Protein 4CFS (pdb70)

CATH classification: 3.40.50.1820 (+1 more: 1.10.210.20)

Structure (mmCIF, N/CA/C/O backbone):
data_4CFS
#
_entry.id   4CFS
#
_cell.length_a   44.730
_cell.length_b   166.850
_cell.length_c   167.740
_cell.angle_alpha   90.00
_cell.angle_beta   90.00
_cell.angle_gamma   90.00
#
_symmetry.space_group_name_H-M   'P 21 21 21'
#
loop_
_entity.id
_entity.type
_entity.pdbx_description
1 polymer '1-H-3-HYDROXY-4-OXOQUINALDINE 2,4-DIOXYGENASE'
2 non-polymer 'POTASSIUM ION'
3 non-polymer 3-HYDROXY-2-METHYLQUINOLIN-4(1H)-ONE
4 non-polymer 'D(-)-TARTARIC ACID'
5 water water
#
loop_
_atom_site.group_PDB
_atom_site.id
_atom_site.type_symbol
_atom_site.label_atom_id
_atom_site.label_alt_id
_atom_site.label_comp_id
_atom_site.label_asym_id
_atom_site.label_entity_id
_atom_site.label_seq_id
_atom_site.pdbx_PDB_ins_code
_atom_site.Cartn_x
_atom_site.Cartn_y
_atom_site.Cartn_z
_atom_site.occupancy
_atom_site.B_iso_or_equiv
_atom_site.auth_seq_id
_atom_site.auth_comp_id
_atom_site.auth_asym_id
_atom_site.auth_atom_id
_atom_site.pdbx_PDB_model_num
ATOM 1 N N . ASP A 1 14 ? 37.193 -36.396 -23.572 1.00 50.95 3 ASP A N 1
ATOM 2 C CA . ASP A 1 14 ? 37.556 -35.528 -22.407 1.00 49.67 3 ASP A CA 1
ATOM 3 C C . ASP A 1 14 ? 38.293 -36.358 -21.343 1.00 46.46 3 ASP A C 1
ATOM 4 O O . ASP A 1 14 ? 38.273 -37.593 -21.362 1.00 44.98 3 ASP A O 1
ATOM 9 N N . THR A 1 15 ? 38.950 -35.665 -20.421 1.00 41.33 4 THR A N 1
ATOM 10 C CA . THR A 1 15 ? 39.490 -36.281 -19.217 1.00 40.65 4 THR A CA 1
ATOM 11 C C . THR A 1 15 ? 38.422 -37.013 -18.374 1.00 41.75 4 THR A C 1
ATOM 12 O O . THR A 1 15 ? 38.742 -37.978 -17.678 1.00 43.31 4 THR A O 1
ATOM 16 N N . TYR A 1 16 ? 37.168 -36.556 -18.441 1.00 38.14 5 TYR A N 1
ATOM 17 C CA . TYR A 1 16 ? 36.088 -37.016 -17.555 1.00 38.24 5 TYR A CA 1
ATOM 18 C C . TYR A 1 16 ? 35.308 -38.230 -18.054 1.00 37.91 5 TYR A C 1
ATOM 19 O O . TYR A 1 16 ? 34.297 -38.599 -17.451 1.00 37.39 5 TYR A O 1
ATOM 28 N N . LEU A 1 17 ? 35.723 -38.816 -19.172 1.00 36.40 6 LEU A N 1
ATOM 29 C CA . LEU A 1 17 ? 34.952 -39.883 -19.794 1.00 38.28 6 LEU A CA 1
ATOM 30 C C . LEU A 1 17 ? 35.233 -41.251 -19.174 1.00 39.34 6 LEU A C 1
ATOM 31 O O . LEU A 1 17 ? 36.392 -41.637 -19.010 1.00 38.69 6 LEU A O 1
ATOM 36 N N . HIS A 1 18 ? 34.166 -41.972 -18.838 1.00 38.25 7 HIS A N 1
ATOM 37 C CA . HIS A 1 18 ? 34.254 -43.324 -18.279 1.00 40.31 7 HIS A CA 1
ATOM 38 C C . HIS A 1 18 ? 33.397 -44.313 -19.059 1.00 40.29 7 HIS A C 1
ATOM 39 O O . HIS A 1 18 ? 32.655 -43.932 -19.958 1.00 38.19 7 HIS A O 1
ATOM 46 N N . GLU A 1 19 ? 33.540 -45.591 -18.712 1.00 39.10 8 GLU A N 1
ATOM 47 C CA . GLU A 1 19 ? 32.711 -46.656 -19.254 1.00 40.95 8 GLU A CA 1
ATOM 48 C C . GLU A 1 19 ? 32.375 -47.629 -18.132 1.00 41.50 8 GLU A C 1
ATOM 49 O O . GLU A 1 19 ? 33.213 -47.909 -17.274 1.00 42.32 8 GLU A O 1
ATOM 55 N N . THR A 1 20 ? 31.142 -48.124 -18.123 1.00 41.24 9 THR A N 1
ATOM 56 C CA . THR A 1 20 ? 30.735 -49.141 -17.158 1.00 41.16 9 THR A CA 1
ATOM 57 C C . THR A 1 20 ? 29.672 -50.049 -17.738 1.00 41.54 9 THR A C 1
ATOM 58 O O . THR A 1 20 ? 28.952 -49.671 -18.670 1.00 38.54 9 THR A O 1
ATOM 62 N N . LEU A 1 21 ? 29.576 -51.248 -17.172 1.00 38.63 10 LEU A N 1
ATOM 63 C CA . LEU A 1 21 ? 28.571 -52.212 -17.597 1.00 40.47 10 LEU A CA 1
ATOM 64 C C . LEU A 1 21 ? 27.242 -51.848 -16.934 1.00 38.91 10 LEU A C 1
ATOM 65 O O . LEU A 1 21 ? 27.170 -51.694 -15.717 1.00 36.43 10 LEU A O 1
ATOM 70 N N . VAL A 1 22 ? 26.218 -51.671 -17.759 1.00 40.15 11 VAL A N 1
ATOM 71 C CA . VAL A 1 22 ? 24.889 -51.290 -17.308 1.00 40.23 11 VAL A CA 1
ATOM 72 C C . VAL A 1 22 ? 23.964 -52.388 -17.810 1.00 41.30 11 VAL A C 1
ATOM 73 O O . VAL A 1 22 ? 23.590 -52.411 -18.990 1.00 39.30 11 VAL A O 1
ATOM 77 N N . PHE A 1 23 ? 23.595 -53.288 -16.902 1.00 42.27 12 PHE A N 1
ATOM 78 C CA . PHE A 1 23 ? 22.851 -54.503 -17.245 1.00 42.58 12 PHE A CA 1
ATOM 79 C C . PHE A 1 23 ? 23.638 -55.286 -18.309 1.00 42.48 12 PHE A C 1
ATOM 80 O O . PHE A 1 23 ? 24.688 -55.836 -17.986 1.00 45.32 12 PHE A O 1
ATOM 88 N N . ASP A 1 24 ? 23.176 -55.317 -19.560 1.00 45.64 13 ASP A N 1
ATOM 89 C CA . ASP A 1 24 ? 23.868 -56.072 -20.624 1.00 47.86 13 ASP A CA 1
ATOM 90 C C . ASP A 1 24 ? 24.878 -55.255 -21.441 1.00 45.80 13 ASP A C 1
ATOM 91 O O . ASP A 1 24 ? 25.633 -55.822 -22.226 1.00 39.35 13 ASP A O 1
ATOM 96 N N . ASN A 1 25 ? 24.900 -53.936 -21.255 1.00 41.55 14 ASN A N 1
ATOM 97 C CA . ASN A 1 25 ? 25.583 -53.055 -22.190 1.00 41.24 14 ASN A CA 1
ATOM 98 C C . ASN A 1 25 ? 26.687 -52.257 -21.550 1.00 39.25 14 ASN A C 1
ATOM 99 O O . ASN A 1 25 ? 26.541 -51.734 -20.449 1.00 38.04 14 ASN A O 1
ATOM 104 N N . LYS A 1 26 ? 27.790 -52.136 -22.270 1.00 38.36 15 LYS A N 1
ATOM 105 C CA . LYS A 1 26 ? 28.864 -51.250 -21.871 1.00 39.13 15 LYS A CA 1
ATOM 106 C C . LYS A 1 26 ? 28.498 -49.840 -22.328 1.00 36.45 15 LYS A C 1
ATOM 107 O O . LYS A 1 26 ? 28.401 -49.581 -23.523 1.00 36.40 15 LYS A O 1
ATOM 113 N N . LEU A 1 27 ? 28.284 -48.935 -21.380 1.00 32.70 16 LEU A N 1
ATOM 114 C CA . LEU A 1 27 ? 27.931 -47.560 -21.729 1.00 32.50 16 LEU A CA 1
ATOM 115 C C . LEU A 1 27 ? 29.020 -46.618 -21.275 1.00 29.79 16 LEU A C 1
ATOM 116 O O . LEU A 1 27 ? 29.538 -46.748 -20.167 1.00 27.28 16 LEU A O 1
ATOM 121 N N . SER A 1 28 ? 29.341 -45.647 -22.119 1.00 31.57 17 SER A N 1
ATOM 122 C CA . SER A 1 28 ? 30.199 -44.555 -21.707 1.00 29.67 17 SER A CA 1
ATOM 123 C C . SER A 1 28 ? 29.352 -43.476 -21.058 1.00 31.67 17 SER A C 1
ATOM 124 O O . SER A 1 28 ? 28.138 -43.389 -21.293 1.00 30.80 17 SER A O 1
ATOM 127 N N . TYR A 1 29 ? 30.018 -42.648 -20.255 1.00 31.71 18 TYR A N 1
ATOM 128 C CA . TYR A 1 29 ? 29.405 -41.526 -19.595 1.00 30.23 18 TYR A CA 1
ATOM 129 C C . TYR A 1 29 ? 30.474 -40.524 -19.142 1.00 32.16 18 TYR A C 1
ATOM 130 O O . TYR A 1 29 ? 31.612 -40.906 -18.854 1.00 31.06 18 TYR A O 1
ATOM 139 N N . ILE A 1 30 ? 30.108 -39.244 -19.107 1.00 29.64 19 ILE A N 1
ATOM 140 C CA . ILE A 1 30 ? 30.917 -38.217 -18.472 1.00 31.22 19 ILE A CA 1
ATOM 141 C C . ILE A 1 30 ? 30.604 -38.173 -16.973 1.00 32.44 19 ILE A C 1
ATOM 142 O O . ILE A 1 30 ? 29.447 -38.302 -16.563 1.00 35.44 19 ILE A O 1
ATOM 147 N N . ASP A 1 31 ? 31.648 -37.975 -16.167 1.00 33.42 20 ASP A N 1
ATOM 148 C CA . ASP A 1 31 ? 31.529 -37.699 -14.733 1.00 35.97 20 ASP A CA 1
ATOM 149 C C . ASP A 1 31 ? 32.758 -36.910 -14.292 1.00 38.75 20 ASP A C 1
ATOM 150 O O . ASP A 1 31 ? 33.867 -37.447 -14.316 1.00 43.25 20 ASP A O 1
ATOM 155 N N . ASN A 1 32 ? 32.569 -35.653 -13.893 1.00 38.60 21 ASN A N 1
ATOM 156 C CA . ASN A 1 32 ? 33.684 -34.836 -13.416 1.00 40.28 21 ASN A CA 1
ATOM 157 C C . ASN A 1 32 ? 34.063 -35.146 -11.969 1.00 41.43 21 ASN A C 1
ATOM 158 O O . ASN A 1 32 ? 35.032 -34.585 -11.450 1.00 43.92 21 ASN A O 1
ATOM 163 N N . GLN A 1 33 ? 33.276 -36.008 -11.321 1.00 42.64 22 GLN A N 1
ATOM 164 C CA . GLN A 1 33 ? 33.550 -36.494 -9.968 1.00 45.84 22 GLN A CA 1
ATOM 165 C C . GLN A 1 33 ? 33.769 -35.354 -8.978 1.00 48.69 22 GLN A C 1
ATOM 166 O O . GLN A 1 33 ? 34.501 -35.521 -8.009 1.00 49.37 22 GLN A O 1
ATOM 172 N N . ARG A 1 34 ? 33.148 -34.201 -9.229 1.00 48.76 23 ARG A N 1
ATOM 173 C CA . ARG A 1 34 ? 33.347 -33.031 -8.388 1.00 52.11 23 ARG A CA 1
ATOM 174 C C . ARG A 1 34 ? 32.719 -33.355 -7.049 1.00 56.49 23 ARG A C 1
ATOM 175 O O . ARG A 1 34 ? 31.578 -33.809 -6.987 1.00 56.78 23 ARG A O 1
ATOM 183 N N . ASP A 1 35 ? 33.491 -33.179 -5.982 1.00 59.77 24 ASP A N 1
ATOM 184 C CA . ASP A 1 35 ? 32.987 -33.386 -4.636 1.00 59.79 24 ASP A CA 1
ATOM 185 C C . ASP A 1 35 ? 32.454 -32.046 -4.135 1.00 58.96 24 ASP A C 1
ATOM 186 O O . ASP A 1 35 ? 33.226 -31.133 -3.841 1.00 60.59 24 ASP A O 1
ATOM 191 N N . THR A 1 36 ? 31.130 -31.926 -4.059 1.00 55.06 25 THR A N 1
ATOM 192 C CA . THR A 1 36 ? 30.488 -30.668 -3.674 1.00 53.90 25 THR A CA 1
ATOM 193 C C . THR A 1 36 ? 29.043 -30.919 -3.260 1.00 49.59 25 THR A C 1
ATOM 194 O O . THR A 1 36 ? 28.558 -32.044 -3.360 1.00 48.21 25 THR A O 1
ATOM 198 N N . ASP A 1 37 ? 28.369 -29.876 -2.780 1.00 49.86 26 ASP A N 1
ATOM 199 C CA . ASP A 1 37 ? 26.947 -29.964 -2.419 1.00 50.94 26 ASP A CA 1
ATOM 200 C C . ASP A 1 37 ? 26.089 -30.373 -3.609 1.00 50.53 26 ASP A C 1
ATOM 201 O O . ASP A 1 37 ? 26.377 -29.994 -4.748 1.00 51.31 26 ASP A O 1
ATOM 206 N N . GLY A 1 38 ? 25.026 -31.130 -3.338 1.00 46.11 27 GLY A N 1
ATOM 207 C CA . GLY A 1 38 ? 24.063 -31.496 -4.368 1.00 45.46 27 GLY A CA 1
ATOM 208 C C . GLY A 1 38 ? 23.237 -30.287 -4.774 1.00 44.58 27 GLY A C 1
ATOM 209 O O . GLY A 1 38 ? 23.314 -29.231 -4.135 1.00 47.44 27 GLY A O 1
ATOM 210 N N . PRO A 1 39 ? 22.429 -30.417 -5.841 1.00 43.52 28 PRO A N 1
ATOM 211 C CA . PRO A 1 39 ? 22.236 -31.630 -6.632 1.00 42.15 28 PRO A CA 1
ATOM 212 C C . PRO A 1 39 ? 23.281 -31.818 -7.722 1.00 39.11 28 PRO A C 1
ATOM 213 O O . PRO A 1 39 ? 23.937 -30.861 -8.141 1.00 41.39 28 PRO A O 1
ATOM 217 N N . ALA A 1 40 ? 23.418 -33.053 -8.182 1.00 39.39 29 ALA A N 1
ATOM 218 C CA . ALA A 1 40 ? 24.219 -33.340 -9.355 1.00 37.64 29 ALA A CA 1
ATOM 219 C C . ALA A 1 40 ? 23.452 -32.832 -10.566 1.00 34.42 29 ALA A C 1
ATOM 220 O O . ALA A 1 40 ? 22.225 -32.882 -10.586 1.00 36.00 29 ALA A O 1
ATOM 222 N N . ILE A 1 41 ? 24.173 -32.351 -11.573 1.00 30.68 30 ILE A N 1
ATOM 223 C CA . ILE A 1 41 ? 23.548 -31.967 -12.834 1.00 27.51 30 ILE A CA 1
ATOM 224 C C . ILE A 1 41 ? 23.695 -33.108 -13.836 1.00 26.98 30 ILE A C 1
ATOM 225 O O . ILE A 1 41 ? 24.802 -33.498 -14.192 1.00 26.61 30 ILE A O 1
ATOM 230 N N . LEU A 1 42 ? 22.555 -33.649 -14.243 1.00 26.44 31 LEU A N 1
ATOM 231 C CA . LEU A 1 42 ? 22.473 -34.751 -15.172 1.00 28.36 31 LEU A CA 1
ATOM 232 C C . LEU A 1 42 ? 22.061 -34.224 -16.555 1.00 28.28 31 LEU A C 1
ATOM 233 O O . LEU A 1 42 ? 20.871 -33.980 -16.823 1.00 27.04 31 LEU A O 1
ATOM 238 N N . LEU A 1 43 ? 23.045 -34.095 -17.432 1.00 25.92 32 LEU A N 1
ATOM 239 C CA . LEU A 1 43 ? 22.813 -33.657 -18.802 1.00 27.64 32 LEU A CA 1
ATOM 240 C C . LEU A 1 43 ? 22.469 -34.868 -19.659 1.00 26.52 32 LEU A C 1
ATOM 241 O O . LEU A 1 43 ? 23.260 -35.822 -19.753 1.00 27.45 32 LEU A O 1
ATOM 246 N N . LEU A 1 44 ? 21.295 -34.824 -20.286 1.00 25.10 33 LEU A N 1
ATOM 247 C CA . LEU A 1 44 ? 20.793 -35.923 -21.104 1.00 25.05 33 LEU A CA 1
ATOM 248 C C . LEU A 1 44 ? 20.843 -35.593 -22.611 1.00 25.64 33 LEU A C 1
ATOM 249 O O . LEU A 1 44 ? 20.158 -34.663 -23.075 1.00 26.18 33 LEU A O 1
ATOM 254 N N . PRO A 1 45 ? 21.630 -36.368 -23.384 1.00 24.55 34 PRO A N 1
ATOM 255 C CA . PRO A 1 45 ? 21.651 -36.235 -24.822 1.00 24.91 34 PRO A CA 1
ATOM 256 C C . PRO A 1 45 ? 20.326 -36.660 -25.468 1.00 25.38 34 PRO A C 1
ATOM 257 O O . PRO A 1 45 ? 19.581 -37.479 -24.923 1.00 24.65 34 PRO A O 1
ATOM 261 N N . GLY A 1 46 ? 20.046 -36.081 -26.624 1.00 21.42 35 GLY A N 1
ATOM 262 C CA . GLY A 1 46 ? 19.056 -36.596 -27.558 1.00 22.40 35 GLY A CA 1
ATOM 263 C C . GLY A 1 46 ? 19.464 -37.867 -28.251 1.00 22.49 35 GLY A C 1
ATOM 264 O O . GLY A 1 46 ? 20.350 -38.568 -27.795 1.00 22.99 35 GLY A O 1
ATOM 265 N N . TRP A 1 47 ? 18.834 -38.135 -29.392 1.00 23.26 36 TRP A N 1
ATOM 266 C CA . TRP A 1 47 ? 19.119 -39.322 -30.177 1.00 24.55 36 TRP A CA 1
ATOM 267 C C . TRP A 1 47 ? 20.248 -39.148 -31.200 1.00 24.20 36 TRP A C 1
ATOM 268 O O . TRP A 1 47 ? 20.295 -38.176 -31.918 1.00 27.30 36 TRP A O 1
ATOM 279 N N . CYS A 1 48 ? 21.164 -40.107 -31.222 1.00 24.65 37 CYS A N 1
ATOM 280 C CA . CYS A 1 48 ? 22.198 -40.245 -32.250 1.00 24.12 37 CYS A CA 1
ATOM 281 C C . CYS A 1 48 ? 23.213 -39.124 -32.154 1.00 22.75 37 CYS A C 1
ATOM 282 O O . CYS A 1 48 ? 23.774 -38.704 -33.155 1.00 22.13 37 CYS A O 1
ATOM 285 N N . HIS A 1 49 ? 23.437 -38.676 -30.918 1.00 21.53 38 HIS A N 1
ATOM 286 C CA . HIS A 1 49 ? 24.605 -37.932 -30.554 1.00 21.36 38 HIS A CA 1
ATOM 287 C C . HIS A 1 49 ? 24.972 -38.260 -29.106 1.00 22.97 38 HIS A C 1
ATOM 288 O O . HIS A 1 49 ? 24.245 -39.007 -28.424 1.00 22.80 38 HIS A O 1
ATOM 295 N N . ASP A 1 50 ? 26.110 -37.748 -28.648 1.00 23.57 39 ASP A N 1
ATOM 296 C CA . ASP A 1 50 ? 26.658 -38.101 -27.347 1.00 24.52 39 ASP A CA 1
ATOM 297 C C . ASP A 1 50 ? 27.090 -36.867 -26.557 1.00 25.18 39 ASP A C 1
ATOM 298 O O . ASP A 1 50 ? 26.843 -35.734 -26.964 1.00 25.06 39 ASP A O 1
ATOM 303 N N . HIS A 1 51 ? 27.742 -37.111 -25.423 1.00 25.12 40 HIS A N 1
ATOM 304 C CA . HIS A 1 51 ? 28.264 -36.075 -24.519 1.00 25.81 40 HIS A CA 1
ATOM 305 C C . HIS A 1 51 ? 29.030 -34.908 -25.172 1.00 25.78 40 HIS A C 1
ATOM 306 O O . HIS A 1 51 ? 29.151 -33.850 -24.558 1.00 28.77 40 HIS A O 1
ATOM 313 N N . ARG A 1 52 ? 29.575 -35.104 -26.374 1.00 24.59 41 ARG A N 1
ATOM 314 C CA . ARG A 1 52 ? 30.250 -34.001 -27.097 1.00 24.85 41 ARG A CA 1
ATOM 315 C C . ARG A 1 52 ? 29.368 -32.759 -27.299 1.00 23.49 41 ARG A C 1
ATOM 316 O O . ARG A 1 52 ? 29.875 -31.632 -27.285 1.00 22.40 41 ARG A O 1
ATOM 324 N N . VAL A 1 53 ? 28.054 -32.953 -27.456 1.00 23.86 42 VAL A N 1
ATOM 325 C CA . VAL A 1 53 ? 27.110 -31.818 -27.552 1.00 23.11 42 VAL A CA 1
ATOM 326 C C . VAL A 1 53 ? 27.190 -30.907 -26.337 1.00 26.08 42 VAL A C 1
ATOM 327 O O . VAL A 1 53 ? 26.901 -29.707 -26.427 1.00 24.36 42 VAL A O 1
ATOM 331 N N . TYR A 1 54 ? 27.598 -31.463 -25.201 1.00 27.17 43 TYR A N 1
ATOM 332 C CA . TYR A 1 54 ? 27.610 -30.712 -23.947 1.00 27.31 43 TYR A CA 1
ATOM 333 C C . TYR A 1 54 ? 28.961 -30.168 -23.526 1.00 25.87 43 TYR A C 1
ATOM 334 O O . TYR A 1 54 ? 29.077 -29.593 -22.454 1.00 28.97 43 TYR A O 1
ATOM 343 N N . LYS A 1 55 ? 29.989 -30.312 -24.350 1.00 26.95 44 LYS A N 1
ATOM 344 C CA . LYS A 1 55 ? 31.339 -29.930 -23.917 1.00 27.57 44 LYS A CA 1
ATOM 345 C C . LYS A 1 55 ? 31.450 -28.460 -23.457 1.00 27.60 44 LYS A C 1
ATOM 346 O O . LYS A 1 55 ? 32.170 -28.166 -22.515 1.00 24.21 44 LYS A O 1
ATOM 352 N N . TYR A 1 56 ? 30.749 -27.543 -24.108 1.00 27.10 45 TYR A N 1
ATOM 353 C CA . TYR A 1 56 ? 30.840 -26.135 -23.720 1.00 27.35 45 TYR A CA 1
ATOM 354 C C . TYR A 1 56 ? 30.049 -25.881 -22.445 1.00 27.22 45 TYR A C 1
ATOM 355 O O . TYR A 1 56 ? 30.474 -25.113 -21.580 1.00 25.58 45 TYR A O 1
ATOM 364 N N . LEU A 1 57 ? 28.907 -26.557 -22.318 1.00 28.39 46 LEU A N 1
ATOM 365 C CA . LEU A 1 57 ? 28.075 -26.435 -21.138 1.00 29.51 46 LEU A CA 1
ATOM 366 C C . LEU A 1 57 ? 28.764 -27.058 -19.911 1.00 31.56 46 LEU A C 1
ATOM 367 O O . LEU A 1 57 ? 28.712 -26.493 -18.813 1.00 29.95 46 LEU A O 1
ATOM 372 N N . ILE A 1 58 ? 29.427 -28.197 -20.101 1.00 31.19 47 ILE A N 1
ATOM 373 C CA . ILE A 1 58 ? 30.199 -28.822 -19.021 1.00 33.21 47 ILE A CA 1
ATOM 374 C C . ILE A 1 58 ? 31.232 -27.830 -18.463 1.00 31.90 47 ILE A C 1
ATOM 375 O O . ILE A 1 58 ? 31.331 -27.653 -17.252 1.00 32.23 47 ILE A O 1
ATOM 380 N N . GLN A 1 59 ? 31.939 -27.130 -19.338 1.00 32.67 48 GLN A N 1
ATOM 381 C CA . GLN A 1 59 ? 32.906 -26.114 -18.908 1.00 36.74 48 GLN A CA 1
ATOM 382 C C . GLN A 1 59 ? 32.310 -24.972 -18.095 1.00 35.61 48 GLN A C 1
ATOM 383 O O . GLN A 1 59 ? 32.960 -24.476 -17.181 1.00 35.74 48 GLN A O 1
ATOM 389 N N . GLU A 1 60 ? 31.093 -24.543 -18.434 1.00 35.31 49 GLU A N 1
ATOM 390 C CA . GLU A 1 60 ? 30.407 -23.481 -17.677 1.00 34.37 49 GLU A CA 1
ATOM 391 C C . GLU A 1 60 ? 30.103 -23.916 -16.237 1.00 34.89 49 GLU A C 1
ATOM 392 O O . GLU A 1 60 ? 30.132 -23.088 -15.329 1.00 34.59 49 GLU A O 1
ATOM 398 N N . LEU A 1 61 ? 29.789 -25.199 -16.061 1.00 32.93 50 LEU A N 1
ATOM 399 C CA . LEU A 1 61 ? 29.332 -25.748 -14.785 1.00 35.10 50 LEU A CA 1
ATOM 400 C C . LEU A 1 61 ? 30.400 -26.510 -14.000 1.00 35.74 50 LEU A C 1
ATOM 401 O O . LEU A 1 61 ? 30.226 -26.771 -12.803 1.00 35.01 50 LEU A O 1
ATOM 406 N N . ASP A 1 62 ? 31.476 -26.892 -14.683 1.00 35.88 51 ASP A N 1
ATOM 407 C CA . ASP A 1 62 ? 32.457 -27.851 -14.166 1.00 36.66 51 ASP A CA 1
ATOM 408 C C . ASP A 1 62 ? 32.886 -27.522 -12.736 1.00 40.65 51 ASP A C 1
ATOM 409 O O . ASP A 1 62 ? 32.889 -28.401 -11.868 1.00 39.02 51 ASP A O 1
ATOM 414 N N . ALA A 1 63 ? 33.207 -26.250 -12.497 1.00 40.68 52 ALA A N 1
ATOM 415 C CA . ALA A 1 63 ? 33.777 -25.819 -11.227 1.00 42.87 52 ALA A CA 1
ATOM 416 C C . ALA A 1 63 ? 32.851 -25.951 -10.019 1.00 43.90 52 ALA A C 1
ATOM 417 O O . ALA A 1 63 ? 33.326 -26.237 -8.916 1.00 47.65 52 ALA A O 1
ATOM 419 N N . ASP A 1 64 ? 31.546 -25.761 -10.207 1.00 41.66 53 ASP A N 1
ATOM 420 C CA . ASP A 1 64 ? 30.632 -25.631 -9.071 1.00 40.98 53 ASP A CA 1
ATOM 421 C C . ASP A 1 64 ? 29.701 -26.804 -8.856 1.00 36.11 53 ASP A C 1
ATOM 422 O O . ASP A 1 64 ? 28.976 -26.851 -7.872 1.00 34.43 53 ASP A O 1
ATOM 427 N N . PHE A 1 65 ? 29.697 -27.753 -9.779 1.00 35.46 54 PHE A N 1
ATOM 428 C CA . PHE A 1 65 ? 28.724 -28.826 -9.731 1.00 34.04 54 PHE A CA 1
ATOM 429 C C . PHE A 1 65 ? 29.366 -30.134 -10.118 1.00 33.18 54 PHE A C 1
ATOM 430 O O . PHE A 1 65 ? 30.323 -30.169 -10.902 1.00 32.28 54 PHE A O 1
ATOM 438 N N . ARG A 1 66 ? 28.804 -31.207 -9.586 1.00 30.42 55 ARG A N 1
ATOM 439 C CA . ARG A 1 66 ? 29.018 -32.513 -10.159 1.00 31.23 55 ARG A CA 1
ATOM 440 C C . ARG A 1 66 ? 28.158 -32.640 -11.419 1.00 32.11 55 ARG A C 1
ATOM 441 O O . ARG A 1 66 ? 26.942 -32.433 -11.376 1.00 30.07 55 ARG A O 1
ATOM 449 N N . VAL A 1 67 ? 28.799 -32.985 -12.532 1.00 33.07 56 VAL A N 1
ATOM 450 C CA . VAL A 1 67 ? 28.122 -33.079 -13.813 1.00 31.66 56 VAL A CA 1
ATOM 451 C C . VAL A 1 67 ? 28.273 -34.489 -14.365 1.00 29.97 56 VAL A C 1
ATOM 452 O O . VAL A 1 67 ? 29.398 -34.997 -14.489 1.00 30.26 56 VAL A O 1
ATOM 456 N N . ILE A 1 68 ? 27.139 -35.107 -14.692 1.00 27.91 57 ILE A N 1
ATOM 457 C CA A ILE A 1 68 ? 27.101 -36.461 -15.241 0.50 29.08 57 ILE A CA 1
ATOM 458 C CA B ILE A 1 68 ? 27.100 -36.458 -15.260 0.50 27.47 57 ILE A CA 1
ATOM 459 C C . ILE A 1 68 ? 26.380 -36.423 -16.588 1.00 27.53 57 ILE A C 1
ATOM 460 O O . ILE A 1 68 ? 25.317 -35.826 -16.696 1.00 28.57 57 ILE A O 1
ATOM 469 N N . VAL A 1 69 ? 26.952 -37.081 -17.590 1.00 27.67 58 VAL A N 1
ATOM 470 C CA . VAL A 1 69 ? 26.315 -37.201 -18.905 1.00 26.30 58 VAL A CA 1
ATOM 471 C C . VAL A 1 69 ? 26.322 -38.668 -19.354 1.00 26.66 58 VAL A C 1
ATOM 472 O O . VAL A 1 69 ? 27.344 -39.154 -19.817 1.00 28.28 58 VAL A O 1
ATOM 476 N N . PRO A 1 70 ? 25.182 -39.369 -19.250 1.00 29.16 59 PRO A N 1
ATOM 477 C CA . PRO A 1 70 ? 25.146 -40.717 -19.806 1.00 29.58 59 PRO A CA 1
ATOM 478 C C . PRO A 1 70 ? 25.033 -40.743 -21.343 1.00 29.10 59 PRO A C 1
ATOM 479 O O . PRO A 1 70 ? 24.391 -39.876 -21.946 1.00 27.36 59 PRO A O 1
ATOM 483 N N . ASN A 1 71 ? 25.670 -41.726 -21.970 1.00 29.52 60 ASN A N 1
ATOM 484 C CA . ASN A 1 71 ? 25.427 -42.015 -23.377 1.00 26.74 60 ASN A CA 1
ATOM 485 C C . ASN A 1 71 ? 24.587 -43.252 -23.511 1.00 28.69 60 ASN A C 1
ATOM 486 O O . ASN A 1 71 ? 24.771 -44.231 -22.769 1.00 28.15 60 ASN A O 1
ATOM 491 N N . TRP A 1 72 ? 23.693 -43.229 -24.497 1.00 25.78 61 TRP A N 1
ATOM 492 C CA . TRP A 1 72 ? 22.707 -44.284 -24.637 1.00 27.07 61 TRP A CA 1
ATOM 493 C C . TRP A 1 72 ? 23.326 -45.514 -25.269 1.00 25.79 61 TRP A C 1
ATOM 494 O O . TRP A 1 72 ? 24.463 -45.485 -25.751 1.00 24.65 61 TRP A O 1
ATOM 505 N N . ARG A 1 73 ? 22.564 -46.600 -25.266 1.00 27.91 62 ARG A N 1
ATOM 506 C CA . ARG A 1 73 ? 23.041 -47.856 -25.856 1.00 26.80 62 ARG A CA 1
ATOM 507 C C . ARG A 1 73 ? 23.412 -47.625 -27.316 1.00 27.85 62 ARG A C 1
ATOM 508 O O . ARG A 1 73 ? 22.639 -47.051 -28.071 1.00 27.85 62 ARG A O 1
ATOM 516 N N . GLY A 1 74 ? 24.631 -48.018 -27.685 1.00 27.19 63 GLY A N 1
ATOM 517 C CA . GLY A 1 74 ? 25.107 -47.850 -29.046 1.00 26.56 63 GLY A CA 1
ATOM 518 C C . GLY A 1 74 ? 25.593 -46.446 -29.365 1.00 25.43 63 GLY A C 1
ATOM 519 O O . GLY A 1 74 ? 25.947 -46.172 -30.504 1.00 23.78 63 GLY A O 1
ATOM 520 N N . HIS A 1 75 ? 25.600 -45.563 -28.367 1.00 25.77 64 HIS A N 1
ATOM 521 C CA . HIS A 1 75 ? 26.020 -44.179 -28.553 1.00 25.47 64 HIS A CA 1
ATOM 522 C C . HIS A 1 75 ? 27.370 -43.973 -27.915 1.00 25.20 64 HIS A C 1
ATOM 523 O O . HIS A 1 75 ? 27.730 -44.655 -26.961 1.00 28.07 64 HIS A O 1
ATOM 530 N N . GLY A 1 76 ? 28.117 -43.029 -28.453 1.00 24.54 65 GLY A N 1
ATOM 531 C CA . GLY A 1 76 ? 29.402 -42.676 -27.923 1.00 26.78 65 GLY A CA 1
ATOM 532 C C . GLY A 1 76 ? 30.380 -42.402 -29.027 1.00 26.86 65 GLY A C 1
ATOM 533 O O . GLY A 1 76 ? 30.007 -42.364 -30.203 1.00 29.28 65 GLY A O 1
ATOM 534 N N . LEU A 1 77 ? 31.640 -42.216 -28.643 1.00 28.13 66 LEU A N 1
ATOM 535 C CA . LEU A 1 77 ? 32.728 -41.976 -29.601 1.00 27.85 66 LEU A CA 1
ATOM 536 C C . LEU A 1 77 ? 32.835 -43.124 -30.600 1.00 28.35 66 LEU A C 1
ATOM 537 O O . LEU A 1 77 ? 33.199 -42.927 -31.760 1.00 31.65 66 LEU A O 1
ATOM 542 N N . SER A 1 78 ? 32.502 -44.326 -30.150 1.00 31.04 67 SER A N 1
ATOM 543 C CA . SER A 1 78 ? 32.433 -45.493 -31.028 1.00 31.97 67 SER A CA 1
ATOM 544 C C . SER A 1 78 ? 30.985 -46.033 -31.101 1.00 33.40 67 SER A C 1
ATOM 545 O O . SER A 1 78 ? 30.634 -46.979 -30.376 1.00 30.45 67 SER A O 1
ATOM 548 N N . PRO A 1 79 ? 30.140 -45.436 -31.978 1.00 36.22 68 PRO A N 1
ATOM 549 C CA . PRO A 1 79 ? 28.781 -45.948 -32.099 1.00 35.51 68 PRO A CA 1
ATOM 550 C C . PRO A 1 79 ? 28.772 -47.419 -32.473 1.00 36.12 68 PRO A C 1
ATOM 551 O O . PRO A 1 79 ? 29.658 -47.877 -33.185 1.00 38.78 68 PRO A O 1
ATOM 555 N N . SER A 1 80 ? 27.778 -48.150 -32.006 1.00 34.79 69 SER A N 1
ATOM 556 C CA . SER A 1 80 ? 27.637 -49.540 -32.393 1.00 35.99 69 SER A CA 1
ATOM 557 C C . SER A 1 80 ? 26.170 -49.925 -32.571 1.00 38.47 69 SER A C 1
ATOM 558 O O . SER A 1 80 ? 25.268 -49.284 -32.047 1.00 38.37 69 SER A O 1
ATOM 561 N N . GLU A 1 81 ? 25.962 -50.985 -33.337 1.00 40.90 70 GLU A N 1
ATOM 562 C CA . GLU A 1 81 ? 24.655 -51.569 -33.527 1.00 43.45 70 GLU A CA 1
ATOM 563 C C . GLU A 1 81 ? 24.245 -52.259 -32.224 1.00 40.97 70 GLU A C 1
ATOM 564 O O . GLU A 1 81 ? 25.061 -52.928 -31.592 1.00 41.69 70 GLU A O 1
ATOM 570 N N . VAL A 1 82 ? 22.999 -52.065 -31.798 1.00 38.66 71 VAL A N 1
ATOM 571 C CA . VAL A 1 82 ? 22.478 -52.708 -30.586 1.00 36.83 71 VAL A CA 1
ATOM 572 C C . VAL A 1 82 ? 21.022 -53.120 -30.805 1.00 37.31 71 VAL A C 1
ATOM 573 O O . VAL A 1 82 ? 20.411 -52.687 -31.779 1.00 35.89 71 VAL A O 1
ATOM 577 N N . PRO A 1 83 ? 20.473 -53.972 -29.918 1.00 36.80 72 PRO A N 1
ATOM 578 C CA . PRO A 1 83 ? 19.052 -54.325 -30.011 1.00 38.32 72 PRO A CA 1
ATOM 579 C C . PRO A 1 83 ? 18.129 -53.133 -29.754 1.00 37.78 72 PRO A C 1
ATOM 580 O O . PRO A 1 83 ? 18.492 -52.225 -29.005 1.00 38.99 72 PRO A O 1
ATOM 584 N N . ASP A 1 84 ? 16.945 -53.147 -30.361 1.00 35.88 73 ASP A N 1
ATOM 585 C CA . ASP A 1 84 ? 15.972 -52.056 -30.217 1.00 34.62 73 ASP A CA 1
ATOM 586 C C . ASP A 1 84 ? 15.647 -51.708 -28.774 1.00 30.12 73 ASP A C 1
ATOM 587 O O . ASP A 1 84 ? 15.485 -52.573 -27.929 1.00 28.77 73 ASP A O 1
ATOM 592 N N . PHE A 1 85 ? 15.603 -50.415 -28.481 1.00 29.22 74 PHE A N 1
ATOM 593 C CA . PHE A 1 85 ? 15.225 -49.924 -27.158 1.00 28.70 74 PHE A CA 1
ATOM 594 C C . PHE A 1 85 ? 14.640 -48.530 -27.349 1.00 31.57 74 PHE A C 1
ATOM 595 O O . PHE A 1 85 ? 14.778 -47.925 -28.423 1.00 28.58 74 PHE A O 1
ATOM 603 N N . GLY A 1 86 ? 14.007 -48.022 -26.301 1.00 32.67 75 GLY A N 1
ATOM 604 C CA . GLY A 1 86 ? 13.314 -46.738 -26.354 1.00 32.48 75 GLY A CA 1
ATOM 605 C C . GLY A 1 86 ? 13.563 -45.950 -25.094 1.00 30.82 75 GLY A C 1
ATOM 606 O O . GLY A 1 86 ? 14.463 -46.278 -24.334 1.00 32.90 75 GLY A O 1
ATOM 607 N N . TYR A 1 87 ? 12.765 -44.913 -24.860 1.00 29.51 76 TYR A N 1
ATOM 608 C CA . TYR A 1 87 ? 13.062 -43.983 -23.781 1.00 29.74 76 TYR A CA 1
ATOM 609 C C . TYR A 1 87 ? 12.915 -44.577 -22.377 1.00 30.47 76 TYR A C 1
ATOM 610 O O . TYR A 1 87 ? 13.586 -44.141 -21.454 1.00 27.23 76 TYR A O 1
ATOM 619 N N . GLN A 1 88 ? 12.034 -45.561 -22.225 1.00 33.68 77 GLN A N 1
ATOM 620 C CA . GLN A 1 88 ? 11.922 -46.295 -20.967 1.00 37.09 77 GLN A CA 1
ATOM 621 C C . GLN A 1 88 ? 13.255 -46.922 -20.569 1.00 34.12 77 GLN A C 1
ATOM 622 O O . GLN A 1 88 ? 13.642 -46.877 -19.406 1.00 36.77 77 GLN A O 1
ATOM 628 N N . GLU A 1 89 ? 13.955 -47.489 -21.550 1.00 36.52 78 GLU A N 1
ATOM 629 C CA . GLU A 1 89 ? 15.261 -48.107 -21.316 1.00 32.90 78 GLU A CA 1
ATOM 630 C C . GLU A 1 89 ? 16.321 -47.042 -21.065 1.00 31.96 78 GLU A C 1
ATOM 631 O O . GLU A 1 89 ? 17.219 -47.218 -20.234 1.00 29.57 78 GLU A O 1
ATOM 637 N N . GLN A 1 90 ? 16.223 -45.924 -21.777 1.00 28.19 79 GLN A N 1
ATOM 638 C CA . GLN A 1 90 ? 17.126 -44.813 -21.497 1.00 28.03 79 GLN A CA 1
ATOM 639 C C . GLN A 1 90 ? 17.033 -44.405 -20.022 1.00 24.82 79 GLN A C 1
ATOM 640 O O . GLN A 1 90 ? 18.040 -44.124 -19.390 1.00 24.19 79 GLN A O 1
ATOM 646 N N . VAL A 1 91 ? 15.814 -44.379 -19.493 1.00 26.33 80 VAL A N 1
ATOM 647 C CA . VAL A 1 91 ? 15.573 -44.014 -18.096 1.00 27.05 80 VAL A CA 1
ATOM 648 C C . VAL A 1 91 ? 16.223 -45.010 -17.126 1.00 29.54 80 VAL A C 1
ATOM 649 O O . VAL A 1 91 ? 16.901 -44.606 -16.174 1.00 27.90 80 VAL A O 1
ATOM 653 N N . LYS A 1 92 ? 16.003 -46.302 -17.363 1.00 30.08 81 LYS A N 1
ATOM 654 C CA . LYS A 1 92 ? 16.585 -47.338 -16.511 1.00 32.69 81 LYS A CA 1
ATOM 655 C C . LYS A 1 92 ? 18.102 -47.254 -16.563 1.00 30.05 81 LYS A C 1
ATOM 656 O O . LYS A 1 92 ? 18.754 -47.304 -15.528 1.00 25.45 81 LYS A O 1
ATOM 662 N N . ASP A 1 93 ? 18.649 -47.073 -17.772 1.00 29.43 82 ASP A N 1
ATOM 663 C CA . ASP A 1 93 ? 20.083 -46.948 -17.948 1.00 29.04 82 ASP A CA 1
ATOM 664 C C . ASP A 1 93 ? 20.645 -45.804 -17.101 1.00 31.32 82 ASP A C 1
ATOM 665 O O . ASP A 1 93 ? 21.636 -45.984 -16.398 1.00 32.16 82 ASP A O 1
ATOM 670 N N . ALA A 1 9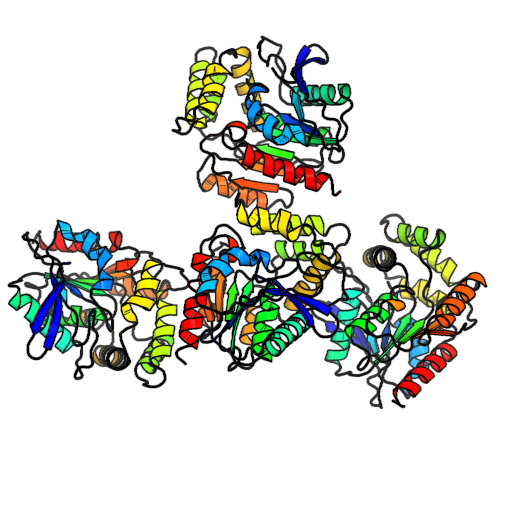4 ? 19.997 -44.635 -17.175 1.00 32.38 83 ALA A N 1
ATOM 671 C CA . ALA A 1 94 ? 20.447 -43.442 -16.473 1.00 33.40 83 ALA A CA 1
ATOM 672 C C . ALA A 1 94 ? 20.413 -43.598 -14.950 1.00 33.87 83 ALA A C 1
ATOM 673 O O . ALA A 1 94 ? 21.344 -43.170 -14.263 1.00 33.72 83 ALA A O 1
ATOM 675 N N . LEU A 1 95 ? 19.342 -44.194 -14.432 1.00 34.45 84 LEU A N 1
ATOM 676 C CA . LEU A 1 95 ? 19.214 -44.414 -12.987 1.00 35.09 84 LEU A CA 1
ATOM 677 C C . LEU A 1 95 ? 20.237 -45.411 -12.456 1.00 34.04 84 LEU A C 1
ATOM 678 O O . LEU A 1 95 ? 20.766 -45.221 -11.365 1.00 35.34 84 LEU A O 1
ATOM 683 N N . GLU A 1 96 ? 20.523 -46.452 -13.238 1.00 34.89 85 GLU A N 1
ATOM 684 C CA . GLU A 1 96 ? 21.518 -47.457 -12.869 1.00 35.24 85 GLU A CA 1
ATOM 685 C C . GLU A 1 96 ? 22.903 -46.809 -12.785 1.00 35.51 85 GLU A C 1
ATOM 686 O O . GLU A 1 96 ? 23.665 -47.103 -11.865 1.00 33.83 85 GLU A O 1
ATOM 692 N N . ILE A 1 97 ? 23.229 -45.936 -13.735 1.00 33.50 86 ILE A N 1
ATOM 693 C CA . ILE A 1 97 ? 24.493 -45.193 -13.678 1.00 34.15 86 ILE A CA 1
ATOM 694 C C . ILE A 1 97 ? 24.539 -44.350 -12.407 1.00 33.79 86 ILE A C 1
ATOM 695 O O . ILE A 1 97 ? 25.562 -44.327 -11.720 1.00 39.07 86 ILE A O 1
ATOM 700 N N . LEU A 1 98 ? 23.443 -43.654 -12.105 1.00 33.54 87 LEU A N 1
ATOM 701 C CA . LEU A 1 98 ? 23.353 -42.839 -10.892 1.00 34.02 87 LEU A CA 1
ATOM 702 C C . LEU A 1 98 ? 23.501 -43.699 -9.637 1.00 34.33 87 LEU A C 1
ATOM 703 O O . LEU A 1 98 ? 24.156 -43.295 -8.675 1.00 33.06 87 LEU A O 1
ATOM 708 N N . ASP A 1 99 ? 22.870 -44.868 -9.649 1.00 36.10 88 ASP A N 1
ATOM 709 C CA . ASP A 1 99 ? 22.978 -45.807 -8.531 1.00 38.96 88 ASP A CA 1
ATOM 710 C C . ASP A 1 99 ? 24.419 -46.272 -8.365 1.00 38.69 88 ASP A C 1
ATOM 711 O O . ASP A 1 99 ? 24.932 -46.277 -7.252 1.00 40.01 88 ASP A O 1
ATOM 716 N N . GLN A 1 100 ? 25.080 -46.605 -9.471 1.00 39.29 89 GLN A N 1
ATOM 717 C CA . GLN A 1 100 ? 26.471 -47.050 -9.431 1.00 40.67 89 GLN A CA 1
ATOM 718 C C . GLN A 1 100 ? 27.405 -45.965 -8.894 1.00 43.78 89 GLN A C 1
ATOM 719 O O . GLN A 1 100 ? 28.383 -46.274 -8.216 1.00 47.01 89 GLN A O 1
ATOM 725 N N . LEU A 1 101 ? 27.094 -44.705 -9.194 1.00 44.76 90 LEU A N 1
ATOM 726 C CA . LEU A 1 101 ? 27.884 -43.569 -8.729 1.00 43.76 90 LEU A CA 1
ATOM 727 C C . LEU A 1 101 ? 27.518 -43.098 -7.319 1.00 44.38 90 LEU A C 1
ATOM 728 O O . LEU A 1 101 ? 28.223 -42.265 -6.747 1.00 44.33 90 LEU A O 1
ATOM 733 N N . GLY A 1 102 ? 26.426 -43.620 -6.762 1.00 44.78 91 GLY A N 1
ATOM 734 C CA . GLY A 1 102 ? 25.962 -43.193 -5.443 1.00 45.93 91 GLY A CA 1
ATOM 735 C C . GLY A 1 102 ? 25.410 -41.778 -5.435 1.00 45.69 91 GLY A C 1
ATOM 736 O O . GLY A 1 102 ? 25.593 -41.048 -4.459 1.00 48.67 91 GLY A O 1
ATOM 737 N N . VAL A 1 103 ? 24.753 -41.379 -6.527 1.00 42.75 92 VAL A N 1
ATOM 738 C CA . VAL A 1 103 ? 24.131 -40.061 -6.616 1.00 41.39 92 VAL A CA 1
ATOM 739 C C . VAL A 1 103 ? 22.683 -40.170 -6.159 1.00 41.43 92 VAL A C 1
ATOM 740 O O . VAL A 1 103 ? 21.937 -40.994 -6.675 1.00 40.75 92 VAL A O 1
ATOM 744 N N . GLU A 1 104 ? 22.296 -39.341 -5.192 1.00 41.01 93 GLU A N 1
ATOM 745 C CA . GLU A 1 104 ? 20.929 -39.320 -4.700 1.00 43.11 93 GLU A CA 1
ATOM 746 C C . GLU A 1 104 ? 20.127 -38.272 -5.480 1.00 42.64 93 GLU A C 1
ATOM 747 O O . GLU A 1 104 ? 19.335 -38.634 -6.356 1.00 41.97 93 GLU A O 1
ATOM 753 N N . THR A 1 105 ? 20.349 -36.990 -5.176 1.00 38.68 94 THR A N 1
ATOM 754 C CA . THR A 1 105 ? 19.539 -35.922 -5.749 1.00 38.61 94 THR A CA 1
ATOM 755 C C . THR A 1 105 ? 20.204 -35.365 -7.003 1.00 34.61 94 THR A C 1
ATOM 756 O O . THR A 1 105 ? 21.432 -35.165 -7.042 1.00 30.95 94 THR A O 1
ATOM 760 N N . PHE A 1 106 ? 19.399 -35.133 -8.035 1.00 31.38 95 PHE A N 1
ATOM 761 C CA . PHE A 1 106 ? 19.929 -34.619 -9.304 1.00 29.68 95 PHE A CA 1
ATOM 762 C C . PHE A 1 106 ? 18.951 -33.696 -10.020 1.00 26.94 95 PHE A C 1
ATOM 763 O O . PHE A 1 106 ? 17.743 -33.776 -9.825 1.00 25.17 95 PHE A O 1
ATOM 771 N N . LEU A 1 107 ? 19.518 -32.796 -10.811 1.00 24.48 96 LEU A N 1
ATOM 772 C CA . LEU A 1 107 ? 18.749 -31.897 -11.653 1.00 25.08 96 LEU A CA 1
ATOM 773 C C . LEU A 1 107 ? 18.990 -32.340 -13.087 1.00 23.99 96 LEU A C 1
ATOM 774 O O . LEU A 1 107 ? 20.078 -32.122 -13.615 1.00 27.03 96 LEU A O 1
ATOM 779 N N . PRO A 1 108 ? 17.991 -32.976 -13.716 1.00 25.06 97 PRO A N 1
ATOM 780 C CA . PRO A 1 108 ? 18.112 -33.383 -15.113 1.00 26.17 97 PRO A CA 1
ATOM 781 C C . PRO A 1 108 ? 17.897 -32.223 -16.068 1.00 25.00 97 PRO A C 1
ATOM 782 O O . PRO A 1 108 ? 17.060 -31.349 -15.819 1.00 24.26 97 PRO A O 1
ATOM 786 N N . VAL A 1 109 ? 18.668 -32.242 -17.142 1.00 26.50 98 VAL A N 1
ATOM 787 C CA . VAL A 1 109 ? 18.650 -31.218 -18.177 1.00 26.64 98 VAL A CA 1
ATOM 788 C C . VAL A 1 109 ? 18.737 -31.966 -19.502 1.00 24.60 98 VAL A C 1
ATOM 789 O O . VAL A 1 109 ? 19.711 -32.692 -19.736 1.00 28.26 98 VAL A O 1
ATOM 793 N N . SER A 1 110 ? 17.738 -31.801 -20.360 1.00 24.11 99 SER A N 1
ATOM 794 C CA . SER A 1 110 ? 17.719 -32.514 -21.646 1.00 22.90 99 SER A CA 1
ATOM 795 C C . SER A 1 110 ? 17.887 -31.623 -22.862 1.00 21.48 99 SER A C 1
ATOM 796 O O . SER A 1 110 ? 17.669 -30.401 -22.818 1.00 20.18 99 SER A O 1
ATOM 799 N N . HIS A 1 111 ? 18.330 -32.260 -23.947 1.00 22.37 100 HIS A N 1
ATOM 800 C CA . HIS A 1 111 ? 18.368 -31.618 -25.216 1.00 21.15 100 HIS A CA 1
ATOM 801 C C . HIS A 1 111 ? 17.355 -32.265 -26.134 1.00 22.38 100 HIS A C 1
ATOM 802 O O . HIS A 1 111 ? 17.378 -33.481 -26.348 1.00 21.67 100 HIS A O 1
ATOM 809 N N . SER A 1 112 ? 16.474 -31.442 -26.687 1.00 22.11 101 SER A N 1
ATOM 810 C CA . SER A 1 112 ? 15.492 -31.905 -27.661 1.00 23.05 101 SER A CA 1
ATOM 811 C C . SER A 1 112 ? 14.807 -33.195 -27.188 1.00 23.70 101 SER A C 1
ATOM 812 O O . SER A 1 112 ? 14.303 -33.230 -26.079 1.00 24.93 101 SER A O 1
ATOM 815 N N . HIS A 1 113 ? 14.846 -34.261 -27.981 1.00 25.41 102 HIS A N 1
ATOM 816 C CA . HIS A 1 113 ? 14.071 -35.463 -27.661 1.00 27.72 102 HIS A CA 1
ATOM 817 C C . HIS A 1 113 ? 14.674 -36.358 -26.595 1.00 26.83 102 HIS A C 1
ATOM 818 O O . HIS A 1 113 ? 14.131 -37.436 -26.279 1.00 25.33 102 HIS A O 1
ATOM 825 N N . GLY A 1 114 ? 15.779 -35.906 -26.015 1.00 27.40 103 GLY A N 1
ATOM 826 C CA . GLY A 1 114 ? 16.180 -36.361 -24.707 1.00 26.43 103 GLY A CA 1
ATOM 827 C C . GLY A 1 114 ? 15.130 -36.042 -23.648 1.00 28.51 103 GLY A C 1
ATOM 828 O O . GLY A 1 114 ? 15.158 -36.621 -22.563 1.00 26.77 103 GLY A O 1
ATOM 829 N N . GLY A 1 115 ? 14.212 -35.118 -23.951 1.00 28.27 104 GLY A N 1
ATOM 830 C CA . GLY A 1 115 ? 13.164 -34.734 -23.015 1.00 28.52 104 GLY A CA 1
ATOM 831 C C . GLY A 1 115 ? 12.220 -35.867 -22.651 1.00 28.70 104 GLY A C 1
ATOM 832 O O . GLY A 1 115 ? 11.683 -35.886 -21.556 1.00 28.61 104 GLY A O 1
ATOM 833 N N . TRP A 1 116 ? 12.000 -36.804 -23.567 1.00 28.36 105 TRP A N 1
ATOM 834 C CA . TRP A 1 116 ? 11.179 -37.977 -23.261 1.00 27.58 105 TRP A CA 1
ATOM 835 C C . TRP A 1 116 ? 11.780 -38.772 -22.095 1.00 27.95 105 TRP A C 1
ATOM 836 O O . TRP A 1 116 ? 11.056 -39.258 -21.219 1.00 28.30 105 TRP A O 1
ATOM 847 N N . VAL A 1 117 ? 13.112 -38.885 -22.093 1.00 28.69 106 VAL A N 1
ATOM 848 C CA . VAL A 1 117 ? 13.861 -39.498 -21.013 1.00 26.48 106 VAL A CA 1
ATOM 849 C C . VAL A 1 117 ? 13.748 -38.671 -19.747 1.00 25.69 106 VAL A C 1
ATOM 850 O O . VAL A 1 117 ? 13.535 -39.227 -18.666 1.00 23.84 106 VAL A O 1
ATOM 854 N N . LEU A 1 118 ? 13.882 -37.345 -19.868 1.00 22.36 107 LEU A N 1
ATOM 855 C CA . LEU A 1 118 ? 13.803 -36.474 -18.703 1.00 22.58 107 LEU A CA 1
ATOM 856 C C . LEU A 1 118 ? 12.447 -36.564 -17.972 1.00 24.35 107 LEU A C 1
ATOM 857 O O . LEU A 1 118 ? 12.413 -36.667 -16.729 1.00 26.92 107 LEU A O 1
ATOM 862 N N . VAL A 1 119 ? 11.357 -36.499 -18.722 1.00 23.46 108 VAL A N 1
ATOM 863 C CA . VAL A 1 119 ? 10.018 -36.487 -18.126 1.00 25.28 108 VAL A CA 1
ATOM 864 C C . VAL A 1 119 ? 9.726 -37.846 -17.466 1.00 26.76 108 VAL A C 1
ATOM 865 O O . VAL A 1 119 ? 9.254 -37.897 -16.324 1.00 26.42 108 VAL A O 1
ATOM 869 N N . GLU A 1 120 ? 10.021 -38.935 -18.172 1.00 29.54 109 GLU A N 1
ATOM 870 C CA . GLU A 1 120 ? 9.817 -40.272 -17.620 1.00 31.06 109 GLU A CA 1
ATOM 871 C C . GLU A 1 120 ? 10.738 -40.507 -16.431 1.00 32.60 109 GLU A C 1
ATOM 872 O O . GLU A 1 120 ? 10.356 -41.174 -15.463 1.00 40.48 109 GLU A O 1
ATOM 878 N N . LEU A 1 121 ? 11.935 -39.929 -16.477 1.00 30.04 110 LEU A N 1
ATOM 879 C CA . LEU A 1 121 ? 12.848 -39.939 -15.336 1.00 31.21 110 LEU A CA 1
ATOM 880 C C . LEU A 1 121 ? 12.273 -39.213 -14.118 1.00 31.47 110 LEU A C 1
ATOM 881 O O . LEU A 1 121 ? 12.371 -39.705 -12.988 1.00 31.12 110 LEU A O 1
ATOM 886 N N . LEU A 1 122 ? 11.652 -38.057 -14.336 1.00 31.98 111 LEU A N 1
ATOM 887 C CA . LEU A 1 122 ? 10.979 -37.350 -13.253 1.00 31.48 111 LEU A CA 1
ATOM 888 C C . LEU A 1 122 ? 9.887 -38.214 -12.605 1.00 32.30 111 LEU A C 1
ATOM 889 O O . LEU A 1 122 ? 9.745 -38.234 -11.388 1.00 31.19 111 LEU A O 1
ATOM 894 N N . GLU A 1 123 ? 9.125 -38.926 -13.429 1.00 33.99 112 GLU A N 1
ATOM 895 C CA . GLU A 1 123 ? 8.078 -39.812 -12.939 1.00 35.15 112 GLU A CA 1
ATOM 896 C C . GLU A 1 123 ? 8.671 -40.942 -12.108 1.00 40.86 112 GLU A C 1
ATOM 897 O O . GLU A 1 123 ? 8.270 -41.165 -10.961 1.00 39.60 112 GLU A O 1
ATOM 903 N N . GLN A 1 124 ? 9.653 -41.625 -12.682 1.00 39.43 113 GLN A N 1
ATOM 904 C CA . GLN A 1 124 ? 10.230 -42.800 -12.053 1.00 41.57 113 GLN A CA 1
ATOM 905 C C . GLN A 1 124 ? 11.076 -42.495 -10.836 1.00 41.30 113 GLN A C 1
ATOM 906 O O . GLN A 1 124 ? 11.008 -43.231 -9.857 1.00 39.22 113 GLN A O 1
ATOM 912 N N . ALA A 1 125 ? 11.842 -41.410 -10.879 1.00 39.43 114 ALA A N 1
ATOM 913 C CA . ALA A 1 125 ? 12.679 -41.035 -9.740 1.00 40.46 114 ALA A CA 1
ATOM 914 C C . ALA A 1 125 ? 11.904 -40.346 -8.621 1.00 41.91 114 ALA A C 1
ATOM 915 O O . ALA A 1 125 ? 12.305 -40.423 -7.465 1.00 40.48 114 ALA A O 1
ATOM 917 N N . GLY A 1 126 ? 10.814 -39.663 -8.962 1.00 41.43 115 GLY A N 1
ATOM 918 C CA . GLY A 1 126 ? 10.012 -38.951 -7.973 1.00 39.85 115 GLY A CA 1
ATOM 919 C C . GLY A 1 126 ? 10.597 -37.602 -7.587 1.00 39.13 115 GLY A C 1
ATOM 920 O O . GLY A 1 126 ? 11.780 -37.336 -7.837 1.00 41.37 115 GLY A O 1
ATOM 921 N N . PRO A 1 127 ? 9.779 -36.743 -6.952 1.00 37.28 116 PRO A N 1
ATOM 922 C CA . PRO A 1 127 ? 10.144 -35.348 -6.675 1.00 36.39 116 PRO A CA 1
ATOM 923 C C . PRO A 1 127 ? 11.235 -35.117 -5.628 1.00 37.88 116 PRO A C 1
ATOM 924 O O . PRO A 1 127 ? 11.819 -34.031 -5.595 1.00 39.78 116 PRO A O 1
ATOM 928 N N . GLU A 1 128 ? 11.508 -36.088 -4.764 1.00 35.99 117 GLU A N 1
ATOM 929 C CA . GLU A 1 128 ? 12.580 -35.907 -3.778 1.00 39.95 117 GLU A CA 1
ATOM 930 C C . GLU A 1 128 ? 13.960 -36.123 -4.393 1.00 35.85 117 GLU A C 1
ATOM 931 O O . GLU A 1 128 ? 14.875 -35.346 -4.136 1.00 35.05 117 GLU A O 1
ATOM 937 N N . ARG A 1 129 ? 14.103 -37.160 -5.207 1.00 34.33 118 ARG A N 1
ATOM 938 C CA . ARG A 1 129 ? 15.337 -37.383 -5.954 1.00 35.21 118 ARG A CA 1
ATOM 939 C C . ARG A 1 129 ? 15.527 -36.381 -7.102 1.00 33.41 118 ARG A C 1
ATOM 940 O O . ARG A 1 129 ? 16.645 -35.971 -7.372 1.00 33.45 118 ARG A O 1
ATOM 948 N N . ALA A 1 130 ? 14.432 -36.020 -7.766 1.00 31.45 119 ALA A N 1
ATOM 949 C CA . ALA A 1 130 ? 14.466 -35.187 -8.978 1.00 31.92 119 ALA A CA 1
ATOM 950 C C . ALA A 1 130 ? 13.431 -34.077 -8.856 1.00 31.27 119 ALA A C 1
ATOM 951 O O . ALA A 1 130 ? 12.352 -34.171 -9.447 1.00 31.82 119 ALA A O 1
ATOM 953 N N . PRO A 1 131 ? 13.739 -33.043 -8.050 1.00 29.37 120 PRO A N 1
ATOM 954 C CA . PRO A 1 131 ? 12.752 -32.025 -7.692 1.00 31.12 120 PRO A CA 1
ATOM 955 C C . PRO A 1 131 ? 12.396 -31.035 -8.800 1.00 31.16 120 PRO A C 1
ATOM 956 O O . PRO A 1 131 ? 11.330 -30.424 -8.758 1.00 32.56 120 PRO A O 1
ATOM 960 N N . ARG A 1 132 ? 13.284 -30.877 -9.773 1.00 32.35 121 ARG A N 1
ATOM 961 C CA . ARG A 1 132 ? 13.044 -29.981 -10.910 1.00 30.51 121 ARG A CA 1
ATOM 962 C C . ARG A 1 132 ? 13.634 -30.564 -12.188 1.00 28.64 121 ARG A C 1
ATOM 963 O O . ARG A 1 132 ? 14.327 -31.572 -12.162 1.00 27.94 121 ARG A O 1
ATOM 971 N N . GLY A 1 133 ? 13.333 -29.950 -13.325 1.00 28.68 122 GLY A N 1
ATOM 972 C CA . GLY A 1 133 ? 13.996 -30.319 -14.572 1.00 25.53 122 GLY A CA 1
ATOM 973 C C . GLY A 1 133 ? 14.059 -29.154 -15.535 1.00 26.04 122 GLY A C 1
ATOM 974 O O . GLY A 1 133 ? 13.238 -28.240 -15.473 1.00 23.85 122 GLY A O 1
ATOM 975 N N . ILE A 1 134 ? 15.066 -29.169 -16.399 1.00 25.88 123 ILE A N 1
ATOM 976 C CA . ILE A 1 134 ? 15.170 -28.187 -17.486 1.00 27.91 123 ILE A CA 1
ATOM 977 C C . ILE A 1 134 ? 15.150 -28.959 -18.795 1.00 26.99 123 ILE A C 1
ATOM 978 O O . ILE A 1 134 ? 15.927 -29.890 -18.978 1.00 25.16 123 ILE A O 1
ATOM 983 N N . ILE A 1 135 ? 14.259 -28.560 -19.686 1.00 26.22 124 ILE A N 1
ATOM 984 C CA . ILE A 1 135 ? 14.191 -29.105 -21.029 1.00 27.10 124 ILE A CA 1
ATOM 985 C C . ILE A 1 135 ? 14.668 -28.024 -22.021 1.00 26.28 124 ILE A C 1
ATOM 986 O O . ILE A 1 135 ? 14.220 -26.866 -21.974 1.00 25.98 124 ILE A O 1
ATOM 991 N N . MET A 1 136 ? 15.626 -28.377 -22.863 1.00 25.11 125 MET A N 1
ATOM 992 C CA . MET A 1 136 ? 16.134 -27.444 -23.863 1.00 25.92 125 MET A CA 1
ATOM 993 C C . MET A 1 136 ? 15.618 -27.791 -25.242 1.00 24.95 125 MET A C 1
ATOM 994 O O . MET A 1 136 ? 15.651 -28.929 -25.659 1.00 24.93 125 MET A O 1
ATOM 999 N N . ASP A 1 137 ? 15.143 -26.771 -25.941 1.00 26.08 126 ASP A N 1
ATOM 1000 C CA . ASP A 1 137 ? 14.752 -26.849 -27.347 1.00 26.02 126 ASP A CA 1
ATOM 1001 C C . ASP A 1 137 ? 14.105 -28.155 -27.802 1.00 23.61 126 ASP A C 1
ATOM 1002 O O . ASP A 1 137 ? 14.693 -28.939 -28.541 1.00 21.87 126 ASP A O 1
ATOM 1007 N N . TRP A 1 138 ? 12.882 -28.370 -27.343 1.00 22.15 127 TRP A N 1
ATOM 1008 C CA . TRP A 1 138 ? 12.154 -29.615 -27.520 1.00 23.03 127 TRP A CA 1
ATOM 1009 C C . TRP A 1 138 ? 10.786 -29.268 -28.061 1.00 24.00 127 TRP A C 1
ATOM 1010 O O . TRP A 1 138 ? 10.021 -28.533 -27.415 1.00 22.39 127 TRP A O 1
ATOM 1021 N N . LEU A 1 139 ? 10.476 -29.796 -29.242 1.00 25.25 128 LEU A N 1
ATOM 1022 C CA . LEU A 1 139 ? 9.219 -29.481 -29.927 1.00 28.33 128 LEU A CA 1
ATOM 1023 C C . LEU A 1 139 ? 8.008 -29.852 -29.066 1.00 27.33 128 LEU A C 1
ATOM 1024 O O . LEU A 1 139 ? 7.661 -31.038 -28.902 1.00 27.77 128 LEU A O 1
ATOM 1029 N N . MET A 1 140 ? 7.358 -28.811 -28.553 1.00 29.16 129 MET A N 1
ATOM 1030 C CA . MET A 1 140 ? 6.257 -28.941 -27.588 1.00 30.72 129 MET A CA 1
ATOM 1031 C C . MET A 1 140 ? 4.918 -29.378 -28.192 1.00 33.46 129 MET A C 1
ATOM 1032 O O . MET A 1 140 ? 4.070 -29.991 -27.504 1.00 35.24 129 MET A O 1
ATOM 1037 N N . TRP A 1 141 ? 4.701 -29.025 -29.449 1.00 35.58 130 TRP A N 1
ATOM 1038 C CA . TRP A 1 141 ? 3.482 -29.437 -30.144 1.00 38.10 130 TRP A CA 1
ATOM 1039 C C . TRP A 1 141 ? 3.719 -30.760 -30.870 1.00 37.44 130 TRP A C 1
ATOM 1040 O O . TRP A 1 141 ? 4.869 -31.164 -31.078 1.00 38.20 130 TRP A O 1
ATOM 1051 N N . ALA A 1 142 ? 2.634 -31.435 -31.242 1.00 37.02 131 ALA A N 1
ATOM 1052 C CA . ALA A 1 142 ? 2.721 -32.646 -32.056 1.00 36.69 131 ALA A CA 1
ATOM 1053 C C . ALA A 1 142 ? 3.322 -32.297 -33.428 1.00 36.31 131 ALA A C 1
ATOM 1054 O O . ALA A 1 142 ? 3.217 -31.155 -33.883 1.00 34.52 131 ALA A O 1
ATOM 1056 N N . PRO A 1 143 ? 3.960 -33.278 -34.084 1.00 35.45 132 PRO A N 1
ATOM 1057 C CA . PRO A 1 143 ? 4.723 -32.961 -35.296 1.00 36.59 132 PRO A CA 1
ATOM 1058 C C . PRO A 1 143 ? 3.927 -32.222 -36.363 1.00 37.36 132 PRO A C 1
ATOM 1059 O O . PRO A 1 143 ? 2.815 -32.632 -36.707 1.00 36.08 132 PRO A O 1
ATOM 1063 N N . LYS A 1 144 ? 4.493 -31.121 -36.838 1.00 36.73 133 LYS A N 1
ATOM 1064 C CA . LYS A 1 144 ? 4.040 -30.439 -38.048 1.00 39.26 133 LYS A CA 1
ATOM 1065 C C . LYS A 1 144 ? 4.477 -31.251 -39.262 1.00 38.01 133 LYS A C 1
ATOM 1066 O O . LYS A 1 144 ? 5.292 -32.155 -39.110 1.00 36.40 133 LYS A O 1
ATOM 1072 N N . PRO A 1 145 ? 3.938 -30.938 -40.465 1.00 39.46 134 PRO A N 1
ATOM 1073 C CA . PRO A 1 145 ? 4.248 -31.730 -41.657 1.00 38.49 134 PRO A CA 1
ATOM 1074 C C . PRO A 1 145 ? 5.736 -31.923 -41.955 1.00 36.08 134 PRO A C 1
ATOM 1075 O O . PRO A 1 145 ? 6.152 -33.040 -42.248 1.00 32.13 134 PRO A O 1
ATOM 1079 N N . ASP A 1 146 ? 6.520 -30.852 -41.878 1.00 35.66 135 ASP A N 1
ATOM 1080 C CA . ASP A 1 146 ? 7.946 -30.940 -42.199 1.00 37.48 135 ASP A CA 1
ATOM 1081 C C . ASP A 1 146 ? 8.701 -31.902 -41.279 1.00 34.21 135 ASP A C 1
ATOM 1082 O O . ASP A 1 146 ? 9.445 -32.762 -41.758 1.00 32.82 135 ASP A O 1
ATOM 1087 N N . PHE A 1 147 ? 8.473 -31.807 -39.971 1.00 32.83 136 PHE A N 1
ATOM 1088 C CA . PHE A 1 147 ? 9.124 -32.700 -39.020 1.00 32.33 136 PHE A CA 1
ATOM 1089 C C . PHE A 1 147 ? 8.603 -34.137 -39.137 1.00 33.19 136 PHE A C 1
ATOM 1090 O O . PHE A 1 147 ? 9.378 -35.103 -39.056 1.00 31.67 136 PHE A O 1
ATOM 1098 N N . ALA A 1 148 ? 7.295 -34.276 -39.328 1.00 34.38 137 ALA A N 1
ATOM 1099 C CA . ALA A 1 148 ? 6.682 -35.595 -39.541 1.00 34.07 137 ALA A CA 1
ATOM 1100 C C . ALA A 1 148 ? 7.324 -36.275 -40.742 1.00 34.82 137 ALA A C 1
ATOM 1101 O O . ALA A 1 148 ? 7.687 -37.459 -40.681 1.00 39.72 137 ALA A O 1
ATOM 1103 N N . LYS A 1 149 ? 7.482 -35.513 -41.822 1.00 32.93 138 LYS A N 1
ATOM 1104 C CA . LYS A 1 149 ? 8.188 -35.972 -43.020 1.00 35.46 138 LYS A CA 1
ATOM 1105 C C . LYS A 1 149 ? 9.625 -36.428 -42.711 1.00 33.58 138 LYS A C 1
ATOM 1106 O O . LYS A 1 149 ? 10.055 -37.517 -43.151 1.00 31.96 138 LYS A O 1
ATOM 1112 N N . SER A 1 150 ? 10.352 -35.618 -41.943 1.00 32.08 139 SER A N 1
ATOM 1113 C CA . SER A 1 150 ? 11.712 -35.983 -41.498 1.00 30.76 139 SER A CA 1
ATOM 1114 C C . SER A 1 150 ? 11.763 -37.328 -40.767 1.00 29.38 139 SER A C 1
ATOM 1115 O O . SER A 1 150 ? 12.656 -38.145 -41.015 1.00 29.85 139 SER A O 1
ATOM 1118 N N . LEU A 1 151 ? 10.823 -37.552 -39.857 1.00 30.69 140 LEU A N 1
ATOM 1119 C CA . LEU A 1 151 ? 10.770 -38.822 -39.128 1.00 32.97 140 LEU A CA 1
ATOM 1120 C C . LEU A 1 151 ? 10.542 -39.982 -40.088 1.00 33.19 140 LEU A C 1
ATOM 1121 O O . LEU A 1 151 ? 11.151 -41.050 -39.941 1.00 35.02 140 LEU A O 1
ATOM 1126 N N . THR A 1 152 ? 9.641 -39.778 -41.050 1.00 33.79 141 THR A N 1
ATOM 1127 C CA . THR A 1 152 ? 9.370 -40.771 -42.096 1.00 34.95 141 THR A CA 1
ATOM 1128 C C . THR A 1 152 ? 10.631 -41.115 -42.859 1.00 33.09 141 THR A C 1
ATOM 1129 O O . THR A 1 152 ? 10.898 -42.291 -43.128 1.00 31.05 141 THR A O 1
ATOM 1133 N N . LEU A 1 153 ? 11.420 -40.097 -43.188 1.00 30.04 142 LEU A N 1
ATOM 1134 C CA . LEU A 1 153 ? 12.681 -40.303 -43.893 1.00 29.34 142 LEU A CA 1
ATOM 1135 C C . LEU A 1 153 ? 13.724 -41.042 -43.049 1.00 29.32 142 LEU A C 1
ATOM 1136 O O . LEU A 1 153 ? 14.442 -41.893 -43.574 1.00 29.63 142 LEU A O 1
ATOM 1141 N N . LEU A 1 154 ? 13.808 -40.728 -41.757 1.00 28.02 143 LEU A N 1
ATOM 1142 C CA . LEU A 1 154 ? 14.772 -41.379 -40.878 1.00 28.37 143 LEU A CA 1
ATOM 1143 C C . LEU A 1 154 ? 14.517 -42.889 -40.819 1.00 29.04 143 LEU A C 1
ATOM 1144 O O . LEU A 1 154 ? 15.456 -43.686 -40.744 1.00 30.36 143 LEU A O 1
ATOM 1149 N N . LYS A 1 155 ? 13.246 -43.260 -40.843 1.00 30.31 144 LYS A N 1
ATOM 1150 C CA . LYS A 1 155 ? 12.833 -44.662 -40.737 1.00 33.38 144 LYS A CA 1
ATOM 1151 C C . LYS A 1 155 ? 13.114 -45.464 -42.012 1.00 33.08 144 LYS A C 1
ATOM 1152 O O . LYS A 1 155 ? 13.183 -46.679 -41.968 1.00 32.50 144 LYS A O 1
ATOM 1158 N N . ASP A 1 156 ? 13.284 -44.767 -43.136 1.00 34.46 145 ASP A N 1
ATOM 1159 C CA . ASP A 1 156 ? 13.534 -45.383 -44.436 1.00 34.58 145 ASP A CA 1
ATOM 1160 C C . ASP A 1 156 ? 15.008 -45.760 -44.658 1.00 33.30 145 ASP A C 1
ATOM 1161 O O . ASP A 1 156 ? 15.876 -44.882 -44.725 1.00 29.41 145 ASP A O 1
ATOM 1166 N N . PRO A 1 157 ? 15.297 -47.066 -44.805 1.00 30.99 146 PRO A N 1
ATOM 1167 C CA . PRO A 1 157 ? 16.687 -47.473 -45.007 1.00 31.58 146 PRO A CA 1
ATOM 1168 C C . PRO A 1 157 ? 17.322 -46.912 -46.283 1.00 30.09 146 PRO A C 1
ATOM 1169 O O . PRO A 1 157 ? 18.543 -46.870 -46.378 1.00 29.35 146 PRO A O 1
ATOM 1173 N N . GLU A 1 158 ? 16.503 -46.466 -47.237 1.00 33.55 147 GLU A N 1
ATOM 1174 C CA . GLU A 1 158 ? 16.999 -45.827 -48.459 1.00 35.95 147 GLU A CA 1
ATOM 1175 C C . GLU A 1 158 ? 17.145 -44.290 -48.371 1.00 35.50 147 GLU A C 1
ATOM 1176 O O . GLU A 1 158 ? 17.772 -43.680 -49.242 1.00 31.74 147 GLU A O 1
ATOM 1182 N N . ARG A 1 159 ? 16.538 -43.662 -47.373 1.00 32.93 148 ARG A N 1
ATOM 1183 C CA . ARG A 1 159 ? 16.504 -42.187 -47.309 1.00 35.13 148 ARG A CA 1
ATOM 1184 C C . ARG A 1 159 ? 16.866 -41.600 -45.948 1.00 33.49 148 ARG A C 1
ATOM 1185 O O . ARG A 1 159 ? 16.649 -40.394 -45.708 1.00 30.53 148 ARG A O 1
ATOM 1193 N N . TRP A 1 160 ? 17.433 -42.415 -45.056 1.00 31.22 149 TRP A N 1
ATOM 1194 C CA . TRP A 1 160 ? 17.704 -41.945 -43.688 1.00 32.23 149 TRP A CA 1
ATOM 1195 C C . TRP A 1 160 ? 18.690 -40.774 -43.684 1.00 31.29 149 TRP A C 1
ATOM 1196 O O . TRP A 1 160 ? 18.494 -39.803 -42.957 1.00 29.41 149 TRP A O 1
ATOM 1207 N N . ARG A 1 161 ? 19.736 -40.848 -44.517 1.00 33.46 150 ARG A N 1
ATOM 1208 C CA . ARG A 1 161 ? 20.768 -39.808 -44.507 1.00 34.17 150 ARG A CA 1
ATOM 1209 C C . ARG A 1 161 ? 20.207 -38.482 -45.013 1.00 33.35 150 ARG A C 1
ATOM 1210 O O . ARG A 1 161 ? 20.491 -37.421 -44.458 1.00 34.69 150 ARG A O 1
ATOM 1218 N N . GLU A 1 162 ? 19.397 -38.565 -46.058 1.00 33.77 151 GLU A N 1
ATOM 1219 C CA . GLU A 1 162 ? 18.620 -37.445 -46.551 1.00 34.17 151 GLU A CA 1
ATOM 1220 C C . GLU A 1 162 ? 17.758 -36.868 -45.424 1.00 33.90 151 GLU A C 1
ATOM 1221 O O . GLU A 1 162 ? 17.634 -35.651 -45.291 1.00 29.97 151 GLU A O 1
ATOM 1227 N N . GLY A 1 163 ? 17.171 -37.743 -44.610 1.00 32.70 152 GLY A N 1
ATOM 1228 C CA . GLY A 1 163 ? 16.428 -37.318 -43.423 1.00 29.58 152 GLY A CA 1
ATOM 1229 C C . GLY A 1 163 ? 17.249 -36.474 -42.465 1.00 29.93 152 GLY A C 1
ATOM 1230 O O . GLY A 1 163 ? 16.806 -35.381 -42.053 1.00 24.33 152 GLY A O 1
ATOM 1231 N N . THR A 1 164 ? 18.452 -36.955 -42.143 1.00 28.52 153 THR A N 1
ATOM 1232 C CA . THR A 1 164 ? 19.341 -36.244 -41.224 1.00 28.70 153 THR A CA 1
ATOM 1233 C C . THR A 1 164 ? 19.744 -34.906 -41.797 1.00 29.99 153 THR A C 1
ATOM 1234 O O . THR A 1 164 ? 19.819 -33.923 -41.055 1.00 28.53 153 THR A O 1
ATOM 1238 N N . HIS A 1 165 ? 19.961 -34.853 -43.115 1.00 29.97 154 HIS A N 1
ATOM 1239 C CA . HIS A 1 165 ? 20.370 -33.621 -43.779 1.00 29.76 154 HIS A CA 1
ATOM 1240 C C . HIS A 1 165 ? 19.277 -32.554 -43.711 1.00 28.27 154 HIS A C 1
ATOM 1241 O O . HIS A 1 165 ? 19.568 -31.380 -43.519 1.00 26.70 154 HIS A O 1
ATOM 1248 N N . GLY A 1 166 ? 18.028 -32.975 -43.910 1.00 26.98 155 GLY A N 1
ATOM 1249 C CA . GLY A 1 166 ? 16.878 -32.102 -43.761 1.00 27.55 155 GLY A CA 1
ATOM 1250 C C . GLY A 1 166 ? 16.743 -31.544 -42.354 1.00 27.17 155 GLY A C 1
ATOM 1251 O O . GLY A 1 166 ? 16.357 -30.390 -42.187 1.00 29.48 155 GLY A O 1
ATOM 1252 N N . LEU A 1 167 ? 17.052 -32.353 -41.345 1.00 25.92 156 LEU A N 1
ATOM 1253 C CA . LEU A 1 167 ? 17.013 -31.882 -39.953 1.00 25.70 156 LEU A CA 1
ATOM 1254 C C . LEU A 1 167 ? 18.159 -30.932 -39.686 1.00 25.77 156 LEU A C 1
ATOM 1255 O O . LEU A 1 167 ? 17.966 -29.924 -39.006 1.00 22.15 156 LEU A O 1
ATOM 1260 N N . PHE A 1 168 ? 19.352 -31.246 -40.214 1.00 22.97 157 PHE A N 1
ATOM 1261 C CA . PHE A 1 168 ? 20.499 -30.358 -40.062 1.00 23.37 157 PHE A CA 1
ATOM 1262 C C . PHE A 1 168 ? 20.161 -28.973 -40.607 1.00 22.30 157 PHE A C 1
ATOM 1263 O O . PHE A 1 168 ? 20.510 -27.985 -39.977 1.00 23.98 157 PHE A O 1
ATOM 1271 N N . ASP A 1 169 ? 19.480 -28.906 -41.753 1.00 22.61 158 ASP A N 1
ATOM 1272 C CA . ASP A 1 169 ? 19.050 -27.631 -42.360 1.00 24.40 158 ASP A CA 1
ATOM 1273 C C . ASP A 1 169 ? 18.149 -26.855 -41.417 1.00 24.24 158 ASP A C 1
ATOM 1274 O O . ASP A 1 169 ? 18.350 -25.668 -41.191 1.00 21.54 158 ASP A O 1
ATOM 1279 N N . VAL A 1 170 ? 17.162 -27.539 -40.848 1.00 24.64 159 VAL A N 1
ATOM 1280 C CA . VAL A 1 170 ? 16.219 -26.923 -39.918 1.00 24.39 159 VAL A CA 1
ATOM 1281 C C . VAL A 1 170 ? 16.938 -26.428 -38.670 1.00 21.68 159 VAL A C 1
ATOM 1282 O O . VAL A 1 170 ? 16.767 -25.269 -38.278 1.00 17.57 159 VAL A O 1
ATOM 1286 N N . TRP A 1 171 ? 17.794 -27.275 -38.111 1.00 21.85 160 TRP A N 1
ATOM 1287 C CA . TRP A 1 171 ? 18.477 -26.961 -36.851 1.00 21.68 160 TRP A CA 1
ATOM 1288 C C . TRP A 1 171 ? 19.452 -25.779 -36.969 1.00 22.22 160 TRP A C 1
ATOM 1289 O O . TRP A 1 171 ? 19.582 -24.975 -36.045 1.00 18.99 160 TRP A O 1
ATOM 1300 N N . LEU A 1 172 ? 20.141 -25.688 -38.113 1.00 21.05 161 LEU A N 1
ATOM 1301 C CA . LEU A 1 172 ? 21.060 -24.579 -38.374 1.00 21.92 161 LEU A CA 1
ATOM 1302 C C . LEU A 1 172 ? 20.354 -23.289 -38.727 1.00 20.67 161 LEU A C 1
ATOM 1303 O O . LEU A 1 172 ? 20.926 -22.204 -38.534 1.00 20.18 161 LEU A O 1
AT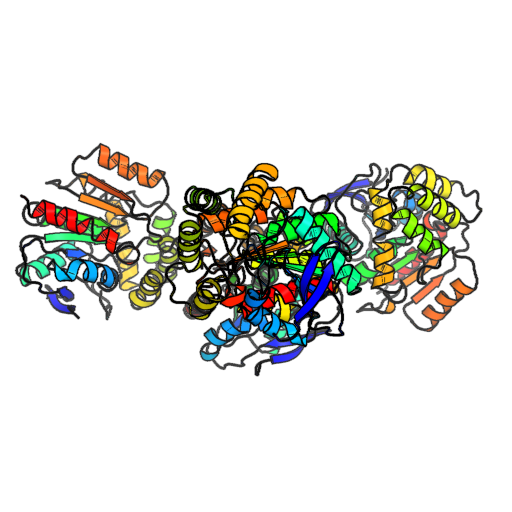OM 1308 N N . ASP A 1 173 ? 19.155 -23.404 -39.305 1.00 21.10 162 ASP A N 1
ATOM 1309 C CA . ASP A 1 173 ? 18.263 -22.271 -39.598 1.00 22.87 162 ASP A CA 1
ATOM 1310 C C . ASP A 1 173 ? 18.932 -21.146 -40.384 1.00 21.41 162 ASP A C 1
ATOM 1311 O O . ASP A 1 173 ? 18.748 -19.963 -40.089 1.00 20.33 162 ASP A O 1
ATOM 1316 N N . GLY A 1 174 ? 19.739 -21.524 -41.381 1.00 21.34 163 GLY A N 1
ATOM 1317 C CA . GLY A 1 174 ? 20.372 -20.562 -42.260 1.00 20.37 163 GLY A CA 1
ATOM 1318 C C . GLY A 1 174 ? 21.647 -19.927 -41.742 1.00 20.94 163 GLY A C 1
ATOM 1319 O O . GLY A 1 174 ? 22.147 -18.966 -42.334 1.00 22.37 163 GLY A O 1
ATOM 1320 N N . HIS A 1 175 ? 22.184 -20.436 -40.638 1.00 21.26 164 HIS A N 1
ATOM 1321 C CA . HIS A 1 175 ? 23.348 -19.853 -39.997 1.00 21.25 164 HIS A CA 1
ATOM 1322 C C . HIS A 1 175 ? 24.601 -20.638 -40.287 1.00 22.03 164 HIS A C 1
ATOM 1323 O O . HIS A 1 175 ? 24.590 -21.867 -40.219 1.00 24.30 164 HIS A O 1
ATOM 1330 N N . ASP A 1 176 ? 25.677 -19.924 -40.585 1.00 21.19 165 ASP A N 1
ATOM 1331 C CA . ASP A 1 176 ? 27.013 -20.529 -40.679 1.00 22.09 165 ASP A CA 1
ATOM 1332 C C . ASP A 1 176 ? 27.633 -20.578 -39.265 1.00 22.66 165 ASP A C 1
ATOM 1333 O O . ASP A 1 176 ? 28.610 -19.885 -38.958 1.00 22.63 165 ASP A O 1
ATOM 1338 N N . GLU A 1 177 ? 27.028 -21.393 -38.388 1.00 22.28 166 GLU A N 1
ATOM 1339 C CA . GLU A 1 177 ? 27.428 -21.460 -37.000 1.00 22.42 166 GLU A CA 1
ATOM 1340 C C . GLU A 1 177 ? 28.461 -22.558 -36.833 1.00 22.09 166 GLU A C 1
ATOM 1341 O O . GLU A 1 177 ? 28.127 -23.762 -36.813 1.00 19.33 166 GLU A O 1
ATOM 1347 N N . LYS A 1 178 ? 29.716 -22.145 -36.739 1.00 25.32 167 LYS A N 1
ATOM 1348 C CA . LYS A 1 178 ? 30.856 -23.042 -36.836 1.00 28.12 167 LYS A CA 1
ATOM 1349 C C . LYS A 1 178 ? 30.782 -24.246 -35.875 1.00 25.91 167 LYS A C 1
ATOM 1350 O O . LYS A 1 178 ? 30.999 -25.392 -36.273 1.00 25.00 167 LYS A O 1
ATOM 1356 N N . ARG A 1 179 ? 30.507 -23.969 -34.607 1.00 26.77 168 ARG A N 1
ATOM 1357 C CA . ARG A 1 179 ? 30.484 -25.010 -33.571 1.00 25.75 168 ARG A CA 1
ATOM 1358 C C . ARG A 1 179 ? 29.342 -26.008 -33.710 1.00 23.28 168 ARG A C 1
ATOM 1359 O O . ARG A 1 179 ? 29.531 -27.202 -33.457 1.00 21.34 168 ARG A O 1
ATOM 1367 N N . VAL A 1 180 ? 28.174 -25.541 -34.144 1.00 20.50 169 VAL A N 1
ATOM 1368 C CA . VAL A 1 180 ? 27.017 -26.424 -34.313 1.00 19.64 169 VAL A CA 1
ATOM 1369 C C . VAL A 1 180 ? 27.183 -27.248 -35.581 1.00 19.90 169 VAL A C 1
ATOM 1370 O O . VAL A 1 180 ? 26.860 -28.436 -35.605 1.00 17.24 169 VAL A O 1
ATOM 1374 N N . ARG A 1 181 ? 27.728 -26.619 -36.628 1.00 20.21 170 ARG A N 1
ATOM 1375 C CA . ARG A 1 181 ? 28.086 -27.338 -37.842 1.00 20.39 170 ARG A CA 1
ATOM 1376 C C . ARG A 1 181 ? 29.065 -28.490 -37.564 1.00 21.09 170 ARG A C 1
ATOM 1377 O O . ARG A 1 181 ? 28.853 -29.608 -38.065 1.00 20.98 170 ARG A O 1
ATOM 1385 N N . HIS A 1 182 ? 30.086 -28.241 -36.740 1.00 22.35 171 HIS A N 1
ATOM 1386 C CA . HIS A 1 182 ? 31.043 -29.270 -36.363 1.00 23.82 171 HIS A CA 1
ATOM 1387 C C . HIS A 1 182 ? 30.354 -30.420 -35.639 1.00 23.45 171 HIS A C 1
ATOM 1388 O O . HIS A 1 182 ? 30.632 -31.599 -35.895 1.00 22.09 171 HIS A O 1
ATOM 1395 N N . HIS A 1 183 ? 29.429 -30.080 -34.740 1.00 21.99 172 HIS A N 1
ATOM 1396 C CA . HIS A 1 183 ? 28.696 -31.109 -34.034 1.00 20.81 172 HIS A CA 1
ATOM 1397 C C . HIS A 1 183 ? 27.899 -32.017 -34.976 1.00 19.80 172 HIS A C 1
ATOM 1398 O O . HIS A 1 183 ? 28.002 -33.260 -34.888 1.00 18.33 172 HIS A O 1
ATOM 1405 N N . LEU A 1 184 ? 27.126 -31.420 -35.877 1.00 19.63 173 LEU A N 1
ATOM 1406 C CA . LEU A 1 184 ? 26.263 -32.180 -36.778 1.00 20.28 173 LEU A CA 1
ATOM 1407 C C . LEU A 1 184 ? 27.037 -32.963 -37.839 1.00 22.49 173 LEU A C 1
ATOM 1408 O O . LEU A 1 184 ? 26.711 -34.128 -38.141 1.00 21.30 173 LEU A O 1
ATOM 1413 N N . LEU A 1 185 ? 28.088 -32.367 -38.366 1.00 23.96 174 LEU A N 1
ATOM 1414 C CA . LEU A 1 185 ? 28.762 -32.931 -39.541 1.00 24.07 174 LEU A CA 1
ATOM 1415 C C . LEU A 1 185 ? 29.938 -33.818 -39.201 1.00 26.25 174 LEU A C 1
ATOM 1416 O O . LEU A 1 185 ? 30.282 -34.719 -39.966 1.00 27.02 174 LEU A O 1
ATOM 1421 N N . GLU A 1 186 ? 30.545 -33.583 -38.046 1.00 29.18 175 GLU A N 1
ATOM 1422 C CA . GLU A 1 186 ? 31.673 -34.366 -37.584 1.00 31.21 175 GLU A CA 1
ATOM 1423 C C . GLU A 1 186 ? 31.299 -35.248 -36.387 1.00 28.89 175 GLU A C 1
ATOM 1424 O O . GLU A 1 186 ? 31.589 -36.441 -36.379 1.00 26.25 175 GLU A O 1
ATOM 1430 N N . GLU A 1 187 ? 30.655 -34.667 -35.386 1.00 25.52 176 GLU A N 1
ATOM 1431 C CA . GLU A 1 187 ? 30.376 -35.394 -34.149 1.00 25.75 176 GLU A CA 1
ATOM 1432 C C . GLU A 1 187 ? 29.179 -36.342 -34.240 1.00 24.46 176 GLU A C 1
ATOM 1433 O O . GLU A 1 187 ? 29.035 -37.218 -33.386 1.00 25.48 176 GLU A O 1
ATOM 1439 N N . MET A 1 188 ? 28.346 -36.204 -35.270 1.00 23.44 177 MET A N 1
ATOM 1440 C CA . MET A 1 188 ? 27.285 -37.185 -35.542 1.00 26.27 177 MET A CA 1
ATOM 1441 C C . MET A 1 188 ? 27.579 -38.098 -36.737 1.00 27.48 177 MET A C 1
ATOM 1442 O O . MET A 1 188 ? 26.728 -38.912 -37.124 1.00 29.04 177 MET A O 1
ATOM 1447 N N . ALA A 1 189 ? 28.749 -37.938 -37.350 1.00 27.19 178 ALA A N 1
ATOM 1448 C CA . ALA A 1 189 ? 29.060 -38.591 -38.621 1.00 27.33 178 ALA A CA 1
ATOM 1449 C C . ALA A 1 189 ? 29.155 -40.123 -38.535 1.00 28.82 178 ALA A C 1
ATOM 1450 O O . ALA A 1 189 ? 28.900 -40.806 -39.517 1.00 27.92 178 ALA A O 1
ATOM 1452 N N . ASP A 1 190 ? 29.525 -40.646 -37.369 1.00 30.49 179 ASP A N 1
ATOM 1453 C CA . ASP A 1 190 ? 29.698 -42.094 -37.180 1.00 31.93 179 ASP A CA 1
ATOM 1454 C C . ASP A 1 190 ? 28.401 -42.818 -36.844 1.00 32.57 179 ASP A C 1
ATOM 1455 O O . ASP A 1 190 ? 28.389 -44.051 -36.730 1.00 32.81 179 ASP A O 1
ATOM 1460 N N . TYR A 1 191 ? 27.303 -42.080 -36.702 1.00 28.26 180 TYR A N 1
ATOM 1461 C CA . TYR A 1 191 ? 26.027 -42.703 -36.400 1.00 28.74 180 TYR A CA 1
ATOM 1462 C C . TYR A 1 191 ? 25.345 -43.117 -37.708 1.00 28.06 180 TYR A C 1
ATOM 1463 O O . TYR A 1 191 ? 25.338 -42.365 -38.678 1.00 25.03 180 TYR A O 1
ATOM 1472 N N . GLY A 1 192 ? 24.812 -44.335 -37.742 1.00 27.68 181 GLY A N 1
ATOM 1473 C CA . GLY A 1 192 ? 24.169 -44.868 -38.944 1.00 26.92 181 GLY A CA 1
ATOM 1474 C C . GLY A 1 192 ? 22.674 -45.100 -38.830 1.00 28.38 181 GLY A C 1
ATOM 1475 O O . GLY A 1 192 ? 22.017 -44.644 -37.877 1.00 27.60 181 GLY A O 1
ATOM 1476 N N . TYR A 1 193 ? 22.134 -45.819 -39.812 1.00 30.44 182 TYR A N 1
ATOM 1477 C CA . TYR A 1 193 ? 20.695 -46.125 -39.879 1.00 30.61 182 TYR A CA 1
ATOM 1478 C C . TYR A 1 193 ? 20.174 -46.874 -38.641 1.00 32.63 182 TYR A C 1
ATOM 1479 O O . TYR A 1 193 ? 19.021 -46.707 -38.258 1.00 28.65 182 TYR A O 1
ATOM 1488 N N . ASP A 1 194 ? 21.013 -47.694 -38.002 1.00 35.53 183 ASP A N 1
ATOM 1489 C CA . ASP A 1 194 ? 20.582 -48.398 -36.795 1.00 32.99 183 ASP A CA 1
ATOM 1490 C C . ASP A 1 194 ? 20.084 -47.403 -35.748 1.00 33.72 183 ASP A C 1
ATOM 1491 O O . ASP A 1 194 ? 19.118 -47.674 -35.052 1.00 29.58 183 ASP A O 1
ATOM 1496 N N . CYS A 1 195 ? 20.759 -46.262 -35.626 1.00 33.08 184 CYS A N 1
ATOM 1497 C CA . CYS A 1 195 ? 20.353 -45.250 -34.638 1.00 32.87 184 CYS A CA 1
ATOM 1498 C C . CYS A 1 195 ? 19.263 -44.350 -35.167 1.00 31.88 184 CYS A C 1
ATOM 1499 O O . CYS A 1 195 ? 18.243 -44.147 -34.511 1.00 35.12 184 CYS A O 1
ATOM 1502 N N . TRP A 1 196 ? 19.487 -43.796 -36.352 1.00 31.50 185 TRP A N 1
ATOM 1503 C CA . TRP A 1 196 ? 18.581 -42.792 -36.895 1.00 30.44 185 TRP A CA 1
ATOM 1504 C C . TRP A 1 196 ? 17.197 -43.372 -37.187 1.00 28.39 185 TRP A C 1
ATOM 1505 O O . TRP A 1 196 ? 16.167 -42.760 -36.887 1.00 22.31 185 TRP A O 1
ATOM 1516 N N . GLY A 1 197 ? 17.167 -44.586 -37.737 1.00 29.24 186 GLY A N 1
ATOM 1517 C CA . GLY A 1 197 ? 15.898 -45.280 -37.902 1.00 27.36 186 GLY A CA 1
ATOM 1518 C C . GLY A 1 197 ? 15.204 -45.483 -36.565 1.00 26.86 186 GLY A C 1
ATOM 1519 O O . GLY A 1 197 ? 13.988 -45.280 -36.458 1.00 29.06 186 GLY A O 1
ATOM 1520 N N . ARG A 1 198 ? 15.970 -45.911 -35.554 1.00 27.10 187 ARG A N 1
ATOM 1521 C CA . ARG A 1 198 ? 15.445 -46.134 -34.202 1.00 27.50 187 ARG A CA 1
ATOM 1522 C C . ARG A 1 198 ? 14.849 -44.855 -33.605 1.00 25.83 187 ARG A C 1
ATOM 1523 O O . ARG A 1 198 ? 13.731 -44.866 -33.047 1.00 25.59 187 ARG A O 1
ATOM 1531 N N . SER A 1 199 ? 15.592 -43.758 -33.722 1.00 24.32 188 SER A N 1
ATOM 1532 C CA . SER A 1 199 ? 15.137 -42.461 -33.226 1.00 22.35 188 SER A CA 1
ATOM 1533 C C . SER A 1 199 ? 13.818 -42.039 -33.878 1.00 24.30 188 SER A C 1
ATOM 1534 O O . SER A 1 199 ? 12.936 -41.498 -33.212 1.00 25.40 188 SER A O 1
ATOM 1537 N N . GLY A 1 200 ? 13.700 -42.259 -35.185 1.00 26.66 189 GLY A N 1
ATOM 1538 C CA . GLY A 1 200 ? 12.475 -41.972 -35.913 1.00 26.76 189 GLY A CA 1
ATOM 1539 C C . GLY A 1 200 ? 11.289 -42.743 -35.373 1.00 28.25 189 GLY A C 1
ATOM 1540 O O . GLY A 1 200 ? 10.216 -42.177 -35.136 1.00 29.17 189 GLY A O 1
ATOM 1541 N N . ARG A 1 201 ? 11.496 -44.035 -35.155 1.00 30.51 190 ARG A N 1
ATOM 1542 C CA . ARG A 1 201 ? 10.462 -44.906 -34.623 1.00 33.95 190 ARG A CA 1
ATOM 1543 C C . ARG A 1 201 ? 10.084 -44.564 -33.178 1.00 31.10 190 ARG A C 1
ATOM 1544 O O . ARG A 1 201 ? 8.903 -44.526 -32.822 1.00 34.98 190 ARG A O 1
ATOM 1552 N N . VAL A 1 202 ? 11.082 -44.348 -32.340 1.00 27.75 191 VAL A N 1
ATOM 1553 C CA . VAL A 1 202 ? 10.865 -44.017 -30.936 1.00 26.48 191 VAL A CA 1
ATOM 1554 C C . VAL A 1 202 ? 10.160 -42.659 -30.770 1.00 26.10 191 VAL A C 1
ATOM 1555 O O . VAL A 1 202 ? 9.218 -42.533 -29.983 1.00 24.46 191 VAL A O 1
ATOM 1559 N N . ILE A 1 203 ? 10.609 -41.641 -31.497 1.00 25.30 192 ILE A N 1
ATOM 1560 C CA . ILE A 1 203 ? 10.024 -40.312 -31.327 1.00 25.47 192 ILE A CA 1
ATOM 1561 C C . ILE A 1 203 ? 8.588 -40.317 -31.850 1.00 28.25 192 ILE A C 1
ATOM 1562 O O . ILE A 1 203 ? 7.689 -39.782 -31.214 1.00 26.66 192 ILE A O 1
ATOM 1567 N N . GLU A 1 204 ? 8.393 -40.902 -33.024 1.00 29.62 193 GLU A N 1
ATOM 1568 C CA . GLU A 1 204 ? 7.074 -41.012 -33.611 1.00 34.67 193 GLU A CA 1
ATOM 1569 C C . GLU A 1 204 ? 6.118 -41.747 -32.669 1.00 34.81 193 GLU A C 1
ATOM 1570 O O . GLU A 1 204 ? 4.987 -41.317 -32.490 1.00 35.74 193 GLU A O 1
ATOM 1576 N N . ASP A 1 205 ? 6.592 -42.832 -32.060 1.00 33.55 194 ASP A N 1
ATOM 1577 C CA . ASP A 1 205 ? 5.816 -43.600 -31.076 1.00 35.35 194 ASP A CA 1
ATOM 1578 C C . ASP A 1 205 ? 5.552 -42.826 -29.790 1.00 35.37 194 ASP A C 1
ATOM 1579 O O . ASP A 1 205 ? 4.490 -42.966 -29.208 1.00 38.95 194 ASP A O 1
ATOM 1584 N N . ALA A 1 206 ? 6.507 -42.007 -29.352 1.00 34.59 195 ALA A N 1
ATOM 1585 C CA . ALA A 1 206 ? 6.341 -41.204 -28.148 1.00 34.01 195 ALA A CA 1
ATOM 1586 C C . ALA A 1 206 ? 5.225 -40.166 -28.298 1.00 34.50 195 ALA A C 1
ATOM 1587 O O . ALA A 1 206 ? 4.415 -39.970 -27.382 1.00 31.06 195 ALA A O 1
ATOM 1589 N N . TYR A 1 207 ? 5.229 -39.457 -29.422 1.00 35.54 196 TYR A N 1
ATOM 1590 C CA . TYR A 1 207 ? 4.183 -38.489 -29.724 1.00 38.00 196 TYR A CA 1
ATOM 1591 C C . TYR A 1 207 ? 2.863 -39.249 -29.815 1.00 41.62 196 TYR A C 1
ATOM 1592 O O . TYR A 1 207 ? 1.884 -38.841 -29.217 1.00 43.47 196 TYR A O 1
ATOM 1601 N N . GLY A 1 208 ? 2.850 -40.356 -30.560 1.00 43.50 197 GLY A N 1
ATOM 1602 C CA . GLY A 1 208 ? 1.638 -41.170 -30.737 1.00 43.83 197 GLY A CA 1
ATOM 1603 C C . GLY A 1 208 ? 1.066 -41.652 -29.411 1.00 45.22 197 GLY A C 1
ATOM 1604 O O . GLY A 1 208 ? -0.124 -41.516 -29.150 1.00 47.08 197 GLY A O 1
ATOM 1605 N N . ARG A 1 209 ? 1.947 -42.153 -28.555 1.00 44.54 198 ARG A N 1
ATOM 1606 C CA . ARG A 1 209 ? 1.585 -42.709 -27.251 1.00 44.54 198 ARG A CA 1
ATOM 1607 C C . ARG A 1 209 ? 1.249 -41.655 -26.188 1.00 42.91 198 ARG A C 1
ATOM 1608 O O . ARG A 1 209 ? 0.246 -41.786 -25.496 1.00 43.93 198 ARG A O 1
ATOM 1616 N N . ASN A 1 210 ? 2.058 -40.599 -26.090 1.00 40.75 199 ASN A N 1
ATOM 1617 C CA . ASN A 1 210 ? 1.883 -39.551 -25.059 1.00 40.55 199 ASN A CA 1
ATOM 1618 C C . ASN A 1 210 ? 1.170 -38.283 -25.549 1.00 39.14 199 ASN A C 1
ATOM 1619 O O . ASN A 1 210 ? 0.864 -37.385 -24.751 1.00 43.39 199 ASN A O 1
ATOM 1624 N N . GLY A 1 211 ? 0.943 -38.179 -26.858 1.00 40.91 200 GLY A N 1
ATOM 1625 C CA . GLY A 1 211 ? 0.326 -36.976 -27.453 1.00 39.28 200 GLY A CA 1
ATOM 1626 C C . GLY A 1 211 ? 1.324 -35.880 -27.773 1.00 36.74 200 GLY A C 1
ATOM 1627 O O . GLY A 1 211 ? 1.509 -35.503 -28.936 1.00 37.95 200 GLY A O 1
ATOM 1628 N N . SER A 1 212 ? 1.968 -35.358 -26.736 1.00 32.95 201 SER A N 1
ATOM 1629 C CA . SER A 1 212 ? 2.982 -34.318 -26.886 1.00 31.34 201 SER A CA 1
ATOM 1630 C C . SER A 1 212 ? 3.800 -34.232 -25.607 1.00 30.87 201 SER A C 1
ATOM 1631 O O . SER A 1 212 ? 3.386 -34.763 -24.568 1.00 34.65 201 SER A O 1
ATOM 1634 N N . PRO A 1 213 ? 4.954 -33.553 -25.656 1.00 31.02 202 PRO A N 1
ATOM 1635 C CA . PRO A 1 213 ? 5.693 -33.262 -24.433 1.00 28.28 202 PRO A CA 1
ATOM 1636 C C . PRO A 1 213 ? 4.870 -32.524 -23.358 1.00 29.64 202 PRO A C 1
ATOM 1637 O O . PRO A 1 213 ? 5.045 -32.778 -22.173 1.00 28.31 202 PRO A O 1
ATOM 1641 N N . MET A 1 214 ? 4.041 -31.577 -23.778 1.00 27.49 203 MET A N 1
ATOM 1642 C CA . MET A 1 214 ? 3.170 -30.874 -22.858 1.00 28.70 203 MET A CA 1
ATOM 1643 C C . MET A 1 214 ? 2.129 -31.790 -22.201 1.00 29.20 203 MET A C 1
ATOM 1644 O O . MET A 1 214 ? 1.928 -31.711 -21.000 1.00 28.98 203 MET A O 1
ATOM 1649 N N . GLN A 1 215 ? 1.502 -32.672 -22.968 1.00 33.15 204 GLN A N 1
ATOM 1650 C CA . GLN A 1 215 ? 0.549 -33.647 -22.381 1.00 36.71 204 GLN A CA 1
ATOM 1651 C C . GLN A 1 215 ? 1.240 -34.544 -21.355 1.00 36.85 204 GLN A C 1
ATOM 1652 O O . GLN A 1 215 ? 0.736 -34.735 -20.246 1.00 32.49 204 GLN A O 1
ATOM 1658 N N . MET A 1 216 ? 2.402 -35.073 -21.733 1.00 34.85 205 MET A N 1
ATOM 1659 C CA . MET A 1 216 ? 3.187 -35.945 -20.871 1.00 33.39 205 MET A CA 1
ATOM 1660 C C . MET A 1 216 ? 3.574 -35.275 -19.546 1.00 34.33 205 MET A C 1
ATOM 1661 O O . MET A 1 216 ? 3.452 -35.892 -18.481 1.00 35.11 205 MET A O 1
ATOM 1666 N N . MET A 1 217 ? 4.005 -34.021 -19.599 1.00 31.99 206 MET A N 1
ATOM 1667 C CA . MET A 1 217 ? 4.386 -33.300 -18.387 1.00 33.17 206 MET A CA 1
ATOM 1668 C C . MET A 1 217 ? 3.189 -33.053 -17.487 1.00 33.77 206 MET A C 1
ATOM 1669 O O . MET A 1 217 ? 3.249 -33.301 -16.277 1.00 31.52 206 MET A O 1
ATOM 1674 N N . ALA A 1 218 ? 2.100 -32.580 -18.075 1.00 34.74 207 ALA A N 1
ATOM 1675 C CA . ALA A 1 218 ? 0.868 -32.346 -17.325 1.00 37.41 207 ALA A CA 1
ATOM 1676 C C . ALA A 1 218 ? 0.330 -33.630 -16.671 1.00 39.46 207 ALA A C 1
ATOM 1677 O O . ALA A 1 218 ? -0.388 -33.562 -15.675 1.00 39.48 207 ALA A O 1
ATOM 1679 N N . ASN A 1 219 ? 0.642 -34.786 -17.267 1.00 41.38 208 ASN A N 1
ATOM 1680 C CA . ASN A 1 219 ? 0.189 -36.095 -16.780 1.00 41.88 208 ASN A CA 1
ATOM 1681 C C . ASN A 1 219 ? 1.086 -36.714 -15.710 1.00 39.89 208 ASN A C 1
ATOM 1682 O O . ASN A 1 219 ? 0.810 -37.834 -15.270 1.00 37.95 208 ASN A O 1
ATOM 1687 N N . LEU A 1 220 ? 2.141 -36.005 -15.299 1.00 35.75 209 LEU A N 1
ATOM 1688 C CA . LEU A 1 220 ? 3.016 -36.467 -14.212 1.00 35.35 209 LEU A CA 1
ATOM 1689 C C . LEU A 1 220 ? 2.214 -36.672 -12.928 1.00 35.72 209 LEU A C 1
ATOM 1690 O O . LEU A 1 220 ? 1.378 -35.840 -12.586 1.00 34.65 209 LEU A O 1
ATOM 1695 N N . THR A 1 221 ? 2.479 -37.774 -12.230 1.00 34.73 210 THR A N 1
ATOM 1696 C CA . THR A 1 221 ? 1.807 -38.063 -10.958 1.00 34.78 210 THR A CA 1
ATOM 1697 C C . THR A 1 221 ? 2.087 -36.952 -9.950 1.00 35.62 210 THR A C 1
ATOM 1698 O O . THR A 1 221 ? 1.178 -36.498 -9.259 1.00 35.38 210 THR A O 1
ATOM 1702 N N . LYS A 1 222 ? 3.348 -36.520 -9.901 1.00 36.88 211 LYS A N 1
ATOM 1703 C CA . LYS A 1 222 ? 3.792 -35.405 -9.078 1.00 38.71 211 LYS A CA 1
ATOM 1704 C C . LYS A 1 222 ? 4.375 -34.284 -9.954 1.00 39.84 211 LYS A C 1
ATOM 1705 O O . LYS A 1 222 ? 5.528 -34.366 -10.368 1.00 40.06 211 LYS A O 1
ATOM 1711 N N . THR A 1 223 ? 3.594 -33.246 -10.245 1.00 38.96 212 THR A N 1
ATOM 1712 C CA . THR A 1 223 ? 4.125 -32.119 -11.024 1.00 40.63 212 THR A CA 1
ATOM 1713 C C . THR A 1 223 ? 5.106 -31.331 -10.173 1.00 39.92 212 THR A C 1
ATOM 1714 O O . THR A 1 223 ? 5.033 -31.342 -8.937 1.00 38.49 212 THR A O 1
ATOM 1718 N N . ARG A 1 224 ? 6.011 -30.646 -10.868 1.00 38.32 213 ARG A N 1
ATOM 1719 C CA . ARG A 1 224 ? 7.253 -30.102 -10.324 1.00 36.95 213 ARG A CA 1
ATOM 1720 C C . ARG A 1 224 ? 7.701 -28.955 -11.188 1.00 35.83 213 ARG A C 1
ATOM 1721 O O . ARG A 1 224 ? 7.365 -28.951 -12.377 1.00 38.07 213 ARG A O 1
ATOM 1729 N N . PRO A 1 225 ? 8.550 -28.057 -10.653 1.00 31.53 214 PRO A N 1
ATOM 1730 C CA . PRO A 1 225 ? 9.088 -26.989 -11.518 1.00 31.49 214 PRO A CA 1
ATOM 1731 C C . PRO A 1 225 ? 9.871 -27.505 -12.734 1.00 30.87 214 PRO A C 1
ATOM 1732 O O . PRO A 1 225 ? 10.873 -28.209 -12.582 1.00 31.94 214 PRO A O 1
ATOM 1736 N N . ILE A 1 226 ? 9.384 -27.164 -13.924 1.00 30.15 215 ILE A N 1
ATOM 1737 C CA . ILE A 1 226 ? 10.057 -27.490 -15.176 1.00 30.09 215 ILE A CA 1
ATOM 1738 C C . ILE A 1 226 ? 10.129 -26.217 -16.021 1.00 27.53 215 ILE A C 1
ATOM 1739 O O . ILE A 1 226 ? 9.132 -25.509 -16.180 1.00 26.10 215 ILE A O 1
ATOM 1744 N N . ARG A 1 227 ? 11.313 -25.899 -16.529 1.00 25.44 216 ARG A N 1
ATOM 1745 C CA . ARG A 1 227 ? 11.464 -24.775 -17.448 1.00 23.44 216 ARG A CA 1
ATOM 1746 C C . ARG A 1 227 ? 11.909 -25.252 -18.832 1.00 22.69 216 ARG A C 1
ATOM 1747 O O . ARG A 1 227 ? 12.819 -26.074 -18.957 1.00 20.89 216 ARG A O 1
ATOM 1755 N N . HIS A 1 228 ? 11.227 -24.762 -19.862 1.00 23.34 217 HIS A N 1
ATOM 1756 C CA . HIS A 1 228 ? 11.643 -24.982 -21.254 1.00 20.69 217 HIS A CA 1
ATOM 1757 C C . HIS A 1 228 ? 12.447 -23.788 -21.738 1.00 20.86 217 HIS A C 1
ATOM 1758 O O . HIS A 1 228 ? 11.940 -22.664 -21.816 1.00 18.50 217 HIS A O 1
ATOM 1765 N N . ILE A 1 229 ? 13.726 -24.016 -22.018 1.00 21.87 218 ILE A N 1
ATOM 1766 C CA . ILE A 1 229 ? 14.571 -22.956 -22.573 1.00 21.62 218 ILE A CA 1
ATOM 1767 C C . ILE A 1 229 ? 14.897 -23.329 -24.018 1.00 21.87 218 ILE A C 1
ATOM 1768 O O . ILE A 1 229 ? 15.320 -24.443 -24.274 1.00 20.20 218 ILE A O 1
ATOM 1773 N N . PHE A 1 230 ? 14.658 -22.398 -24.953 1.00 20.80 219 PHE A N 1
ATOM 1774 C CA . PHE A 1 230 ? 14.716 -22.712 -26.379 1.00 21.28 219 PHE A CA 1
ATOM 1775 C C . PHE A 1 230 ? 15.069 -21.514 -27.243 1.00 20.27 219 PHE A C 1
ATOM 1776 O O . PHE A 1 230 ? 14.791 -20.345 -26.870 1.00 20.29 219 PHE A O 1
ATOM 1784 N N . SER A 1 231 ? 15.697 -21.799 -28.380 1.00 18.49 220 SER A N 1
ATOM 1785 C CA . SER A 1 231 ? 15.951 -20.768 -29.379 1.00 20.16 220 SER A CA 1
ATOM 1786 C C . SER A 1 231 ? 15.033 -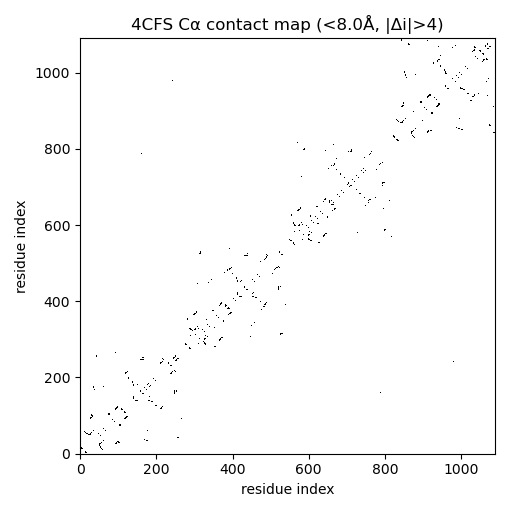20.927 -30.588 1.00 21.19 220 SER A C 1
ATOM 1787 O O . SER A 1 231 ? 14.749 -19.939 -31.285 1.00 23.86 220 SER A O 1
ATOM 1790 N N . GLN A 1 232 ? 14.597 -22.158 -30.845 1.00 21.88 221 GLN A N 1
ATOM 1791 C CA A GLN A 1 232 ? 13.779 -22.491 -31.998 0.50 24.17 221 GLN A CA 1
ATOM 1792 C CA B GLN A 1 232 ? 13.789 -22.484 -32.006 0.50 23.47 221 GLN A CA 1
ATOM 1793 C C . GLN A 1 232 ? 12.574 -23.347 -31.634 1.00 23.96 221 GLN A C 1
ATOM 1794 O O . GLN A 1 232 ? 12.615 -24.067 -30.649 1.00 22.78 221 GLN A O 1
ATOM 1805 N N . PRO A 1 233 ? 11.503 -23.309 -32.462 1.00 27.17 222 PRO A N 1
ATOM 1806 C CA . PRO A 1 233 ? 11.297 -22.473 -33.653 1.00 28.80 222 PRO A CA 1
ATOM 1807 C C . PRO A 1 233 ? 11.140 -21.019 -33.224 1.00 29.05 222 PRO A C 1
ATOM 1808 O O . PRO A 1 233 ? 10.835 -20.763 -32.067 1.00 30.07 222 PRO A O 1
ATOM 1812 N N . THR A 1 234 ? 11.361 -20.087 -34.137 1.00 33.21 223 THR A N 1
ATOM 1813 C CA . THR A 1 234 ? 11.387 -18.666 -33.783 1.00 33.83 223 THR A CA 1
ATOM 1814 C C . THR A 1 234 ? 10.042 -17.949 -33.982 1.00 36.65 223 THR A C 1
ATOM 1815 O O . THR A 1 234 ? 9.947 -16.763 -33.693 1.00 40.74 223 THR A O 1
ATOM 1819 N N . GLU A 1 235 ? 9.016 -18.645 -34.471 1.00 38.15 224 GLU A N 1
ATOM 1820 C CA . GLU A 1 235 ? 7.717 -18.016 -34.769 1.00 40.99 224 GLU A CA 1
ATOM 1821 C C . GLU A 1 235 ? 6.936 -17.636 -33.504 1.00 40.36 224 GLU A C 1
ATOM 1822 O O . GLU A 1 235 ? 6.993 -18.351 -32.504 1.00 39.40 224 GLU A O 1
ATOM 1828 N N . PRO A 1 236 ? 6.141 -16.556 -33.577 1.00 39.50 225 PRO A N 1
ATOM 1829 C CA . PRO A 1 236 ? 5.274 -16.164 -32.460 1.00 37.66 225 PRO A CA 1
ATOM 1830 C C . PRO A 1 236 ? 4.233 -17.217 -32.049 1.00 36.47 225 PRO A C 1
ATOM 1831 O O . PRO A 1 236 ? 3.889 -17.313 -30.881 1.00 37.37 225 PRO A O 1
ATOM 1835 N N . GLU A 1 237 ? 3.751 -18.015 -32.989 1.00 37.89 226 GLU A N 1
ATOM 1836 C CA . GLU A 1 237 ? 2.782 -19.069 -32.674 1.00 37.71 226 GLU A CA 1
ATOM 1837 C C . GLU A 1 237 ? 3.379 -20.100 -31.704 1.00 34.96 226 GLU A C 1
ATOM 1838 O O . GLU A 1 237 ? 2.653 -20.695 -30.908 1.00 34.23 226 GLU A O 1
ATOM 1844 N N . TYR A 1 238 ? 4.691 -20.322 -31.792 1.00 30.57 227 TYR A N 1
ATOM 1845 C CA . TYR A 1 238 ? 5.359 -21.279 -30.922 1.00 30.91 227 TYR A CA 1
ATOM 1846 C C . TYR A 1 238 ? 5.539 -20.702 -29.527 1.00 30.88 227 TYR A C 1
ATOM 1847 O O . TYR A 1 238 ? 5.296 -21.379 -28.542 1.00 33.73 227 TYR A O 1
ATOM 1856 N N . GLU A 1 239 ? 5.940 -19.442 -29.445 1.00 33.14 228 GLU A N 1
ATOM 1857 C CA . GLU A 1 239 ? 6.058 -18.798 -28.147 1.00 33.34 228 GLU A CA 1
ATOM 1858 C C . GLU A 1 239 ? 4.704 -18.754 -27.449 1.00 35.63 228 GLU A C 1
ATOM 1859 O O . GLU A 1 239 ? 4.603 -18.954 -26.226 1.00 32.98 228 GLU A O 1
ATOM 1865 N N . LYS A 1 240 ? 3.657 -18.552 -28.237 1.00 36.62 229 LYS A N 1
ATOM 1866 C CA . LYS A 1 240 ? 2.310 -18.541 -27.698 1.00 38.60 229 LYS A CA 1
ATOM 1867 C C . LYS A 1 240 ? 1.886 -19.850 -27.015 1.00 36.56 229 LYS A C 1
ATOM 1868 O O . LYS A 1 240 ? 1.202 -19.804 -25.999 1.00 35.56 229 LYS A O 1
ATOM 1874 N N . ILE A 1 241 ? 2.243 -21.009 -27.564 1.00 35.61 230 ILE A N 1
ATOM 1875 C CA . ILE A 1 241 ? 1.835 -22.262 -26.915 1.00 34.35 230 ILE A CA 1
ATOM 1876 C C . ILE A 1 241 ? 2.616 -22.472 -25.629 1.00 33.14 230 ILE A C 1
ATOM 1877 O O . ILE A 1 241 ? 2.101 -23.086 -24.696 1.00 34.74 230 ILE A O 1
ATOM 1882 N N . ASN A 1 242 ? 3.838 -21.947 -25.572 1.00 30.22 231 ASN A N 1
ATOM 1883 C CA . ASN A 1 242 ? 4.610 -21.955 -24.326 1.00 28.60 231 ASN A CA 1
ATOM 1884 C C . ASN A 1 242 ? 4.009 -20.998 -23.277 1.00 30.29 231 ASN A C 1
ATOM 1885 O O . ASN A 1 242 ? 3.868 -21.369 -22.109 1.00 31.35 231 ASN A O 1
ATOM 1890 N N . SER A 1 243 ? 3.674 -19.780 -23.703 1.00 30.78 232 SER A N 1
ATOM 1891 C CA A SER A 1 243 ? 3.007 -18.816 -22.828 0.50 32.22 232 SER A CA 1
ATOM 1892 C CA B SER A 1 243 ? 2.987 -18.796 -22.877 0.50 30.32 232 SER A CA 1
ATOM 1893 C C . SER A 1 243 ? 1.654 -19.327 -22.335 1.00 30.93 232 SER A C 1
ATOM 1894 O O . SER A 1 243 ? 1.341 -19.178 -21.165 1.00 28.89 232 SER A O 1
ATOM 1899 N N . ASP A 1 244 ? 0.852 -19.923 -23.216 1.00 34.61 233 ASP A N 1
ATOM 1900 C CA . ASP A 1 244 ? -0.438 -20.512 -22.817 1.00 34.76 233 ASP A CA 1
ATOM 1901 C C . ASP A 1 244 ? -0.302 -21.673 -21.827 1.00 34.29 233 ASP A C 1
ATOM 1902 O O . ASP A 1 244 ? -1.075 -21.778 -20.886 1.00 34.83 233 ASP A O 1
ATOM 1907 N N . PHE A 1 245 ? 0.662 -22.562 -22.062 1.00 33.15 234 PHE A N 1
ATOM 1908 C CA . PHE A 1 245 ? 0.897 -23.673 -21.154 1.00 32.48 234 PHE A CA 1
ATOM 1909 C C . PHE A 1 245 ? 1.351 -23.152 -19.785 1.00 32.49 234 PHE A C 1
ATOM 1910 O O . PHE A 1 245 ? 0.914 -23.660 -18.745 1.00 32.63 234 PHE A O 1
ATOM 1918 N N . ALA A 1 246 ? 2.203 -22.126 -19.795 1.00 31.02 235 ALA A N 1
ATOM 1919 C CA . ALA A 1 246 ? 2.743 -21.547 -18.577 1.00 34.41 235 ALA A CA 1
ATOM 1920 C C . ALA A 1 246 ? 1.659 -20.818 -17.781 1.00 37.71 235 ALA A C 1
ATOM 1921 O O . ALA A 1 246 ? 1.667 -20.831 -16.542 1.00 39.51 235 ALA A O 1
ATOM 1923 N N . GLU A 1 247 ? 0.751 -20.170 -18.498 1.00 39.39 236 GLU A N 1
ATOM 1924 C CA . GLU A 1 247 ? -0.448 -19.552 -17.900 1.00 42.27 236 GLU A CA 1
ATOM 1925 C C . GLU A 1 247 ? -1.273 -20.594 -17.136 1.00 39.66 236 GLU A C 1
ATOM 1926 O O . GLU A 1 247 ? -1.777 -20.332 -16.060 1.00 37.46 236 GLU A O 1
ATOM 1932 N N . GLN A 1 248 ? -1.393 -21.785 -17.703 1.00 42.49 237 GLN A N 1
ATOM 1933 C CA . GLN A 1 248 ? -2.256 -22.806 -17.148 1.00 43.84 237 GLN A CA 1
ATOM 1934 C C . GLN A 1 248 ? -1.628 -23.593 -16.000 1.00 43.57 237 GLN A C 1
ATOM 1935 O O . GLN A 1 248 ? -2.351 -24.086 -15.129 1.00 42.47 237 GLN A O 1
ATOM 1941 N N . HIS A 1 249 ? -0.301 -23.726 -16.005 1.00 39.58 238 HIS A N 1
ATOM 1942 C CA . HIS A 1 249 ? 0.403 -24.587 -15.062 1.00 38.19 238 HIS A CA 1
ATOM 1943 C C . HIS A 1 249 ? 1.425 -23.800 -14.280 1.00 35.04 238 HIS A C 1
ATOM 1944 O O . HIS A 1 249 ? 2.443 -23.406 -14.843 1.00 35.27 238 HIS A O 1
ATOM 1951 N N . PRO A 1 250 ? 1.180 -23.582 -12.974 1.00 35.29 239 PRO A N 1
ATOM 1952 C CA . PRO A 1 250 ? 2.081 -22.797 -12.117 1.00 35.03 239 PRO A CA 1
ATOM 1953 C C . PRO A 1 250 ? 3.523 -23.304 -12.111 1.00 31.28 239 PRO A C 1
ATOM 1954 O O . PRO A 1 250 ? 4.447 -22.531 -11.902 1.00 29.83 239 PRO A O 1
ATOM 1958 N N . TRP A 1 251 ? 3.689 -24.604 -12.325 1.00 30.31 240 TRP A N 1
ATOM 1959 C CA . TRP A 1 251 ? 4.998 -25.248 -12.241 1.00 29.49 240 TRP A CA 1
ATOM 1960 C C . TRP A 1 251 ? 5.822 -25.123 -13.526 1.00 27.10 240 TRP A C 1
ATOM 1961 O O . TRP A 1 251 ? 7.006 -25.435 -13.526 1.00 25.40 240 TRP A O 1
ATOM 1972 N N . PHE A 1 252 ? 5.193 -24.727 -14.631 1.00 28.28 241 PHE A N 1
ATOM 1973 C CA . PHE A 1 252 ? 5.899 -24.584 -15.911 1.00 25.84 241 PHE A CA 1
ATOM 1974 C C . PHE A 1 252 ? 6.336 -23.166 -16.155 1.00 25.93 241 PHE A C 1
ATOM 1975 O O . PHE A 1 252 ? 5.555 -22.224 -15.941 1.00 24.76 241 PHE A O 1
ATOM 1983 N N . SER A 1 253 ? 7.572 -23.000 -16.638 1.00 25.18 242 SER A N 1
ATOM 1984 C CA . SER A 1 253 ? 8.052 -21.705 -17.106 1.00 24.85 242 SER A CA 1
ATOM 1985 C C . SER A 1 253 ? 8.842 -21.910 -18.400 1.00 25.66 242 SER A C 1
ATOM 1986 O O . SER A 1 253 ? 9.112 -23.040 -18.803 1.00 23.11 242 SER A O 1
ATOM 1989 N N . TYR A 1 254 ? 9.158 -20.818 -19.081 1.00 26.84 243 TYR A N 1
ATOM 1990 C CA . TYR A 1 254 ? 10.017 -20.909 -20.263 1.00 26.12 243 TYR A CA 1
ATOM 1991 C C . TYR A 1 254 ? 10.867 -19.667 -20.412 1.00 26.45 243 TYR A C 1
ATOM 1992 O O . TYR A 1 254 ? 10.585 -18.632 -19.802 1.00 25.96 243 TYR A O 1
ATOM 2001 N N . ALA A 1 255 ? 11.901 -19.772 -21.246 1.00 27.34 244 ALA A N 1
ATOM 2002 C CA . ALA A 1 255 ? 12.695 -18.623 -21.627 1.00 25.57 244 ALA A CA 1
ATOM 2003 C C . ALA A 1 255 ? 13.168 -18.768 -23.068 1.00 27.12 244 ALA A C 1
ATOM 2004 O O . ALA A 1 255 ? 13.723 -19.804 -23.442 1.00 24.00 244 ALA A O 1
ATOM 2006 N N . LYS A 1 256 ? 12.929 -17.740 -23.871 1.00 26.16 245 LYS A N 1
ATOM 2007 C CA . LYS A 1 256 ? 13.404 -17.725 -25.242 1.00 31.13 245 LYS A CA 1
ATOM 2008 C C . LYS A 1 256 ? 14.818 -17.151 -25.230 1.00 26.98 245 LYS A C 1
ATOM 2009 O O . LYS A 1 256 ? 15.052 -15.989 -24.857 1.00 25.29 245 LYS A O 1
ATOM 2015 N N . LEU A 1 257 ? 15.770 -18.000 -25.586 1.00 24.46 246 LEU A N 1
ATOM 2016 C CA . LEU A 1 257 ? 17.181 -17.668 -25.451 1.00 23.51 246 LEU A CA 1
ATOM 2017 C C . LEU A 1 257 ? 17.747 -16.875 -26.618 1.00 22.68 246 LEU A C 1
ATOM 2018 O O . LEU A 1 257 ? 18.786 -16.263 -26.474 1.00 23.86 246 LEU A O 1
ATOM 2023 N N . GLY A 1 258 ? 17.087 -16.880 -27.763 1.00 21.68 247 GLY A N 1
ATOM 2024 C CA . GLY A 1 258 ? 17.507 -16.034 -28.883 1.00 23.17 247 GLY A CA 1
ATOM 2025 C C . GLY A 1 258 ? 18.779 -16.452 -29.605 1.00 21.11 247 GLY A C 1
ATOM 2026 O O . GLY A 1 258 ? 19.415 -15.621 -30.268 1.00 18.91 247 GLY A O 1
ATOM 2027 N N . GLY A 1 259 ? 19.196 -17.707 -29.431 1.00 20.15 248 GLY A N 1
ATOM 2028 C CA . GLY A 1 259 ? 20.412 -18.209 -30.104 1.00 19.58 248 GLY A CA 1
ATOM 2029 C C . GLY A 1 259 ? 20.078 -18.487 -31.558 1.00 19.13 248 GLY A C 1
ATOM 2030 O O . GLY A 1 259 ? 18.905 -18.587 -31.902 1.00 19.39 248 GLY A O 1
ATOM 2031 N N . PRO A 1 260 ? 21.104 -18.674 -32.416 1.00 18.94 249 PRO A N 1
ATOM 2032 C CA . PRO A 1 260 ? 20.864 -18.884 -33.838 1.00 18.57 249 PRO A CA 1
ATOM 2033 C C . PRO A 1 260 ? 20.343 -20.271 -34.197 1.00 18.40 249 PRO A C 1
ATOM 2034 O O . PRO A 1 260 ? 19.517 -20.383 -35.090 1.00 21.25 249 PRO A O 1
ATOM 2038 N N . THR A 1 261 ? 20.762 -21.306 -33.473 1.00 19.82 250 THR A N 1
ATOM 2039 C CA . THR A 1 261 ? 20.436 -22.689 -33.845 1.00 20.12 250 THR A CA 1
ATOM 2040 C C . THR A 1 261 ? 19.550 -23.399 -32.820 1.00 19.98 250 THR A C 1
ATOM 2041 O O . THR A 1 261 ? 19.236 -22.870 -31.757 1.00 18.25 250 THR A O 1
ATOM 2045 N N . ALA A 1 262 ? 19.158 -24.627 -33.167 1.00 21.60 251 ALA A N 1
ATOM 2046 C CA . ALA A 1 262 ? 18.379 -25.471 -32.265 1.00 21.37 251 ALA A CA 1
ATOM 2047 C C . ALA A 1 262 ? 19.256 -26.111 -31.177 1.00 21.39 251 ALA A C 1
ATOM 2048 O O . ALA A 1 262 ? 18.774 -26.962 -30.423 1.00 22.21 251 ALA A O 1
ATOM 2050 N N . PHE A 1 263 ? 20.533 -25.709 -31.082 1.00 20.23 252 PHE A N 1
ATOM 2051 C CA . PHE A 1 263 ? 21.467 -26.261 -30.107 1.00 21.00 252 PHE A CA 1
ATOM 2052 C C . PHE A 1 263 ? 22.009 -25.200 -29.146 1.00 20.99 252 PHE A C 1
ATOM 2053 O O . PHE A 1 263 ? 23.196 -24.878 -29.183 1.00 23.19 252 PHE A O 1
ATOM 2061 N N . PRO A 1 264 ? 21.151 -24.685 -28.237 1.00 22.45 253 PRO A N 1
ATOM 2062 C CA . PRO A 1 264 ? 21.656 -23.646 -27.303 1.00 22.68 253 PRO A CA 1
ATOM 2063 C C . PRO A 1 264 ? 22.766 -24.106 -26.364 1.00 21.60 253 PRO A C 1
ATOM 2064 O O . PRO A 1 264 ? 23.580 -23.284 -25.944 1.00 23.98 253 PRO A O 1
ATOM 2068 N N . ALA A 1 265 ? 22.831 -25.411 -26.057 1.00 20.92 254 ALA A N 1
ATOM 2069 C CA . ALA A 1 265 ? 23.901 -25.936 -25.242 1.00 20.26 254 ALA A CA 1
ATOM 2070 C C . ALA A 1 265 ? 25.250 -25.661 -25.881 1.00 19.71 254 ALA A C 1
ATOM 2071 O O . ALA A 1 265 ? 26.250 -25.457 -25.172 1.00 18.51 254 ALA A O 1
ATOM 2073 N N . ILE A 1 266 ? 25.269 -25.623 -27.219 1.00 19.70 255 ILE A N 1
ATOM 2074 C CA . ILE A 1 266 ? 26.485 -25.292 -27.990 1.00 20.35 255 ILE A CA 1
ATOM 2075 C C . ILE A 1 266 ? 26.653 -23.800 -28.275 1.00 20.87 255 ILE A C 1
ATOM 2076 O O . ILE A 1 266 ? 27.734 -23.254 -28.078 1.00 21.18 255 ILE A O 1
ATOM 2081 N N . ASP A 1 267 ? 25.599 -23.134 -28.730 1.00 22.01 256 ASP A N 1
ATOM 2082 C CA . ASP A 1 267 ? 25.768 -21.760 -29.224 1.00 22.18 256 ASP A CA 1
ATOM 2083 C C . ASP A 1 267 ? 25.446 -20.654 -28.233 1.00 22.52 256 ASP A C 1
ATOM 2084 O O . ASP A 1 267 ? 25.881 -19.541 -28.442 1.00 22.02 256 ASP A O 1
ATOM 2089 N N . VAL A 1 268 ? 24.759 -20.956 -27.131 1.00 23.74 257 VAL A N 1
ATOM 2090 C CA . VAL A 1 268 ? 24.614 -19.995 -26.039 1.00 24.91 257 VAL A CA 1
ATOM 2091 C C . VAL A 1 268 ? 24.803 -20.671 -24.673 1.00 27.26 257 VAL A C 1
ATOM 2092 O O . VAL A 1 268 ? 23.919 -20.585 -23.813 1.00 25.98 257 VAL A O 1
ATOM 2096 N N . PRO A 1 269 ? 25.942 -21.362 -24.474 1.00 26.48 258 PRO A N 1
ATOM 2097 C CA . PRO A 1 269 ? 26.162 -22.192 -23.276 1.00 27.03 258 PRO A CA 1
ATOM 2098 C C . PRO A 1 269 ? 26.110 -21.422 -21.967 1.00 26.16 258 PRO A C 1
ATOM 2099 O O . PRO A 1 269 ? 25.672 -21.955 -20.956 1.00 24.51 258 PRO A O 1
ATOM 2103 N N . ASP A 1 270 ? 26.543 -20.173 -22.009 1.00 25.70 259 ASP A N 1
ATOM 2104 C CA . ASP A 1 270 ? 26.469 -19.281 -20.863 1.00 25.10 259 ASP A CA 1
ATOM 2105 C C . ASP A 1 270 ? 25.018 -19.012 -20.438 1.00 24.68 259 ASP A C 1
ATOM 2106 O O . ASP A 1 270 ? 24.710 -18.984 -19.250 1.00 24.69 259 ASP A O 1
ATOM 2111 N N . ARG A 1 271 ? 24.133 -18.840 -21.408 1.00 25.15 260 ARG A N 1
ATOM 2112 C CA . ARG A 1 271 ? 22.725 -18.617 -21.125 1.00 27.78 260 ARG A CA 1
ATOM 2113 C C . ARG A 1 271 ? 22.050 -19.876 -20.601 1.00 25.18 260 ARG A C 1
ATOM 2114 O O . ARG A 1 271 ? 21.325 -19.835 -19.618 1.00 29.17 260 ARG A O 1
ATOM 2122 N N . ALA A 1 272 ? 22.289 -21.013 -21.242 1.00 24.70 261 ALA A N 1
ATOM 2123 C CA . ALA A 1 272 ? 21.778 -22.268 -20.738 1.00 23.05 261 ALA A CA 1
ATOM 2124 C C . ALA A 1 272 ? 22.221 -22.440 -19.276 1.00 26.28 261 ALA A C 1
ATOM 2125 O O . ALA A 1 272 ? 21.427 -22.864 -18.409 1.00 27.84 261 ALA A O 1
ATOM 2127 N N . ALA A 1 273 ? 23.480 -22.101 -19.010 1.00 24.73 262 ALA A N 1
ATOM 2128 C CA . ALA A 1 273 ? 24.064 -22.317 -17.693 1.00 27.21 262 ALA A CA 1
ATOM 2129 C C . ALA A 1 273 ? 23.381 -21.499 -16.591 1.00 28.89 262 ALA A C 1
ATOM 2130 O O . ALA A 1 273 ? 23.148 -22.014 -15.497 1.00 28.90 262 ALA A O 1
ATOM 2132 N N . VAL A 1 274 ? 23.017 -20.253 -16.878 1.00 28.38 263 VAL A N 1
ATOM 2133 C CA A VAL A 1 274 ? 22.442 -19.404 -15.854 0.50 28.76 263 VAL A CA 1
ATOM 2134 C CA B VAL A 1 274 ? 22.419 -19.404 -15.846 0.50 28.33 263 VAL A CA 1
ATOM 2135 C C . VAL A 1 274 ? 21.053 -19.931 -15.418 1.00 27.97 263 VAL A C 1
ATOM 2136 O O . VAL A 1 274 ? 20.690 -19.821 -14.250 1.00 29.14 263 VAL A O 1
ATOM 2143 N N . HIS A 1 2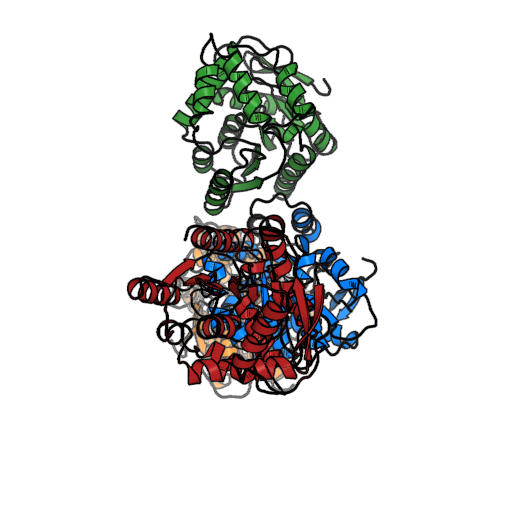75 ? 20.308 -20.533 -16.354 1.00 26.40 264 HIS A N 1
ATOM 2144 C CA . HIS A 1 275 ? 19.019 -21.142 -16.053 1.00 25.45 264 HIS A CA 1
ATOM 2145 C C . HIS A 1 275 ? 19.179 -22.420 -15.222 1.00 27.28 264 HIS A C 1
ATOM 2146 O O . HIS A 1 275 ? 18.400 -22.691 -14.282 1.00 29.61 264 HIS A O 1
ATOM 2153 N N . ILE A 1 276 ? 20.177 -23.209 -15.578 1.00 24.40 265 ILE A N 1
ATOM 2154 C CA . ILE A 1 276 ? 20.539 -24.400 -14.793 1.00 27.45 265 ILE A CA 1
ATOM 2155 C C . ILE A 1 276 ? 20.960 -24.009 -13.373 1.00 28.40 265 ILE A C 1
ATOM 2156 O O . ILE A 1 276 ? 20.458 -24.588 -12.407 1.00 31.32 265 ILE A O 1
ATOM 2161 N N . ARG A 1 277 ? 21.853 -23.022 -13.246 1.00 31.52 266 ARG A N 1
ATOM 2162 C CA . ARG A 1 277 ? 22.273 -22.542 -11.920 1.00 34.24 266 ARG A CA 1
ATOM 2163 C C . ARG A 1 277 ? 21.105 -22.044 -11.083 1.00 35.30 266 ARG A C 1
ATOM 2164 O O . ARG A 1 277 ? 21.050 -22.273 -9.860 1.00 35.90 266 ARG A O 1
ATOM 2172 N N . GLU A 1 278 ? 20.161 -21.380 -11.734 1.00 30.33 267 GLU A N 1
ATOM 2173 C CA . GLU A 1 278 ? 18.985 -20.874 -11.047 1.00 31.46 267 GLU A CA 1
ATOM 2174 C C . GLU A 1 278 ? 18.183 -22.003 -10.400 1.00 29.98 267 GLU A C 1
ATOM 2175 O O . GLU A 1 278 ? 17.784 -21.911 -9.224 1.00 29.19 267 GLU A O 1
ATOM 2181 N N . PHE A 1 279 ? 17.954 -23.067 -11.163 1.00 31.03 268 PHE A N 1
ATOM 2182 C CA . PHE A 1 279 ? 17.217 -24.216 -10.661 1.00 31.21 268 PHE A CA 1
ATOM 2183 C C . PHE A 1 279 ? 18.001 -24.965 -9.582 1.00 32.58 268 PHE A C 1
ATOM 2184 O O . PHE A 1 279 ? 17.404 -25.421 -8.618 1.00 36.51 268 PHE A O 1
ATOM 2192 N N . ALA A 1 280 ? 19.316 -25.096 -9.752 1.00 34.19 269 ALA A N 1
ATOM 2193 C CA . ALA A 1 280 ? 20.165 -25.759 -8.748 1.00 35.48 269 ALA A CA 1
ATOM 2194 C C . ALA A 1 280 ? 20.193 -24.980 -7.435 1.00 36.33 269 ALA A C 1
ATOM 2195 O O . ALA A 1 280 ? 20.135 -25.582 -6.365 1.00 38.86 269 ALA A O 1
ATOM 2197 N N . THR A 1 281 ? 20.258 -23.651 -7.534 1.00 33.89 270 THR A N 1
ATOM 2198 C CA . THR A 1 281 ? 20.187 -22.759 -6.374 1.00 34.22 270 THR A CA 1
ATOM 2199 C C . THR A 1 281 ? 18.858 -22.865 -5.653 1.00 37.13 270 THR A C 1
ATOM 2200 O O . THR A 1 281 ? 18.810 -22.887 -4.414 1.00 38.69 270 THR A O 1
ATOM 2204 N N . ALA A 1 282 ? 17.773 -22.935 -6.422 1.00 38.80 271 ALA A N 1
ATOM 2205 C CA . ALA A 1 282 ? 16.444 -23.122 -5.850 1.00 38.90 271 ALA A CA 1
ATOM 2206 C C . ALA A 1 282 ? 16.319 -24.446 -5.086 1.00 39.68 271 ALA A C 1
ATOM 2207 O O . ALA A 1 282 ? 15.697 -24.494 -4.012 1.00 38.66 271 ALA A O 1
ATOM 2209 N N . ILE A 1 283 ? 16.880 -25.515 -5.645 1.00 39.15 272 ILE A N 1
ATOM 2210 C CA . ILE A 1 283 ? 16.842 -26.833 -5.005 1.00 39.00 272 ILE A CA 1
ATOM 2211 C C . ILE A 1 283 ? 17.616 -26.780 -3.689 1.00 42.52 272 ILE A C 1
ATOM 2212 O O . ILE A 1 283 ? 17.134 -27.279 -2.667 1.00 43.75 272 ILE A O 1
ATOM 2217 N N . ARG A 1 284 ? 18.787 -26.148 -3.710 1.00 45.23 273 ARG A N 1
ATOM 2218 C CA . ARG A 1 284 ? 19.598 -25.975 -2.499 1.00 53.78 273 ARG A CA 1
ATOM 2219 C C . ARG A 1 284 ? 18.912 -25.163 -1.386 1.00 56.72 273 ARG A C 1
ATOM 2220 O O . ARG A 1 284 ? 19.310 -25.249 -0.233 1.00 58.58 273 ARG A O 1
ATOM 2228 N N . GLN A 1 285 ? 17.890 -24.384 -1.728 1.00 63.87 274 GLN A N 1
ATOM 2229 C CA . GLN A 1 285 ? 17.106 -23.642 -0.739 1.00 67.28 274 GLN A CA 1
ATOM 2230 C C . GLN A 1 285 ? 15.739 -24.290 -0.491 1.00 70.06 274 GLN A C 1
ATOM 2231 O O . GLN A 1 285 ? 14.710 -23.609 -0.516 1.00 72.52 274 GLN A O 1
ATOM 2237 N N . GLY A 1 286 ? 15.731 -25.601 -0.252 1.00 73.17 275 GLY A N 1
ATOM 2238 C CA . GLY A 1 286 ? 14.499 -26.341 0.043 1.00 74.46 275 GLY A CA 1
ATOM 2239 C C . GLY A 1 286 ? 13.982 -27.118 -1.153 1.00 77.43 275 GLY A C 1
ATOM 2240 O O . GLY A 1 286 ? 13.445 -26.541 -2.102 1.00 77.06 275 GLY A O 1
ATOM 2241 N N . ASP B 1 14 ? -16.743 -61.486 -39.167 1.00 59.92 3 ASP B N 1
ATOM 2242 C CA . ASP B 1 14 ? -16.519 -62.919 -38.823 1.00 59.42 3 ASP B CA 1
ATOM 2243 C C . ASP B 1 14 ? -16.716 -63.175 -37.339 1.00 58.20 3 ASP B C 1
ATOM 2244 O O . ASP B 1 14 ? -16.888 -62.245 -36.545 1.00 60.46 3 ASP B O 1
ATOM 2249 N N . THR B 1 15 ? -16.666 -64.448 -36.969 1.00 61.65 4 THR B N 1
ATOM 2250 C CA . THR B 1 15 ? -16.660 -64.821 -35.559 1.00 60.96 4 THR B CA 1
ATOM 2251 C C . THR B 1 15 ? -15.490 -64.101 -34.866 1.00 59.62 4 THR B C 1
ATOM 2252 O O . THR B 1 15 ? -14.391 -64.163 -35.416 1.00 62.64 4 THR B O 1
ATOM 2256 N N . TYR B 1 16 ? -15.729 -63.378 -33.746 1.00 48.02 5 TYR B N 1
ATOM 2257 C CA . TYR B 1 16 ? -14.669 -62.879 -32.819 1.00 44.24 5 TYR B CA 1
ATOM 2258 C C . TYR B 1 16 ? -13.916 -61.619 -33.263 1.00 43.22 5 TYR B C 1
ATOM 2259 O O . TYR B 1 16 ? -12.940 -61.210 -32.622 1.00 44.28 5 TYR B O 1
ATOM 2268 N N . LEU B 1 17 ? -14.353 -61.003 -34.352 1.00 41.96 6 LEU B N 1
ATOM 2269 C CA . LEU B 1 17 ? -13.632 -59.877 -34.935 1.00 41.52 6 LEU B CA 1
ATOM 2270 C C . LEU B 1 17 ? -13.962 -58.536 -34.266 1.00 41.92 6 LEU B C 1
ATOM 2271 O O . LEU B 1 17 ? -15.133 -58.193 -34.091 1.00 40.22 6 LEU B O 1
ATOM 2276 N N . HIS B 1 18 ? -12.914 -57.786 -33.911 1.00 40.74 7 HIS B N 1
ATOM 2277 C CA . HIS B 1 18 ? -13.048 -56.456 -33.321 1.00 39.84 7 HIS B CA 1
ATOM 2278 C C . HIS B 1 18 ? -12.229 -55.424 -34.070 1.00 41.09 7 HIS B C 1
ATOM 2279 O O . HIS B 1 18 ? -11.467 -55.751 -34.978 1.00 38.18 7 HIS B O 1
ATOM 2286 N N . GLU B 1 19 ? -12.408 -54.166 -33.683 1.00 42.74 8 GLU B N 1
ATOM 2287 C CA . GLU B 1 19 ? -11.602 -53.063 -34.187 1.00 43.77 8 GLU B CA 1
ATOM 2288 C C . GLU B 1 19 ? -11.292 -52.109 -33.032 1.00 44.46 8 GLU B C 1
ATOM 2289 O O . GLU B 1 19 ? -12.135 -51.885 -32.164 1.00 35.96 8 GLU B O 1
ATOM 2295 N N . THR B 1 20 ? -10.074 -51.575 -33.013 1.00 43.13 9 THR B N 1
ATOM 2296 C CA . THR B 1 20 ? -9.687 -50.586 -32.015 1.00 44.11 9 THR B CA 1
ATOM 2297 C C . THR B 1 20 ? -8.645 -49.635 -32.569 1.00 44.41 9 THR B C 1
ATOM 2298 O O . THR B 1 20 ? -7.928 -49.963 -33.511 1.00 39.03 9 THR B O 1
ATOM 2302 N N . LEU B 1 21 ? -8.576 -48.456 -31.963 1.00 42.11 10 LEU B N 1
ATOM 2303 C CA . LEU B 1 21 ? -7.611 -47.457 -32.345 1.00 43.03 10 LEU B CA 1
ATOM 2304 C C . LEU B 1 21 ? -6.281 -47.802 -31.693 1.00 42.60 10 LEU B C 1
ATOM 2305 O O . LEU B 1 21 ? -6.202 -47.982 -30.482 1.00 39.36 10 LEU B O 1
ATOM 2310 N N . VAL B 1 22 ? -5.253 -47.927 -32.523 1.00 43.36 11 VAL B N 1
ATOM 2311 C CA . VAL B 1 22 ? -3.908 -48.289 -32.081 1.00 43.58 11 VAL B CA 1
ATOM 2312 C C . VAL B 1 22 ? -3.004 -47.151 -32.531 1.00 44.02 11 VAL B C 1
ATOM 2313 O O . VAL B 1 22 ? -2.650 -47.055 -33.707 1.00 41.22 11 VAL B O 1
ATOM 2317 N N . PHE B 1 23 ? -2.678 -46.273 -31.586 1.00 50.37 12 PHE B N 1
ATOM 2318 C CA . PHE B 1 23 ? -1.996 -45.016 -31.881 1.00 52.43 12 PHE B CA 1
ATOM 2319 C C . PHE B 1 23 ? -2.813 -44.212 -32.921 1.00 54.14 12 PHE B C 1
ATOM 2320 O O . PHE B 1 23 ? -3.876 -43.706 -32.579 1.00 52.69 12 PHE B O 1
ATOM 2328 N N . ASP B 1 24 ? -2.353 -44.115 -34.171 1.00 56.66 13 ASP B N 1
ATOM 2329 C CA . ASP B 1 24 ? -3.063 -43.347 -35.206 1.00 58.23 13 ASP B CA 1
ATOM 2330 C C . ASP B 1 24 ? -4.031 -44.173 -36.057 1.00 56.48 13 ASP B C 1
ATOM 2331 O O . ASP B 1 24 ? -4.804 -43.603 -36.829 1.00 55.88 13 ASP B O 1
ATOM 2336 N N . ASN B 1 25 ? -3.996 -45.501 -35.927 1.00 51.53 14 ASN B N 1
ATOM 2337 C CA . ASN B 1 25 ? -4.649 -46.376 -36.893 1.00 45.68 14 ASN B CA 1
ATOM 2338 C C . ASN B 1 25 ? -5.725 -47.247 -36.292 1.00 40.04 14 ASN B C 1
ATOM 2339 O O . ASN B 1 25 ? -5.575 -47.775 -35.201 1.00 38.01 14 ASN B O 1
ATOM 2344 N N . LYS B 1 26 ? -6.817 -47.389 -37.030 1.00 37.06 15 LYS B N 1
ATOM 2345 C CA . LYS B 1 26 ? -7.875 -48.304 -36.655 1.00 39.24 15 LYS B CA 1
ATOM 2346 C C . LYS B 1 26 ? -7.473 -49.682 -37.158 1.00 36.57 15 LYS B C 1
ATOM 2347 O O . LYS B 1 26 ? -7.381 -49.896 -38.361 1.00 37.16 15 LYS B O 1
ATOM 2353 N N . LEU B 1 27 ? -7.217 -50.600 -36.243 1.00 34.23 16 LEU B N 1
ATOM 2354 C CA . LEU B 1 27 ? -6.836 -51.943 -36.615 1.00 32.96 16 LEU B CA 1
ATOM 2355 C C . LEU B 1 27 ? -7.890 -52.932 -36.191 1.00 31.34 16 LEU B C 1
ATOM 2356 O O . LEU B 1 27 ? -8.428 -52.843 -35.092 1.00 32.75 16 LEU B O 1
ATOM 2361 N N . SER B 1 28 ? -8.177 -53.888 -37.067 1.00 29.80 17 SER B N 1
ATOM 2362 C CA . SER B 1 28 ? -9.018 -55.014 -36.696 1.00 29.04 17 SER B CA 1
ATOM 2363 C C . SER B 1 28 ? -8.146 -56.098 -36.081 1.00 29.92 17 SER B C 1
ATOM 2364 O O . SER B 1 28 ? -6.931 -56.137 -36.325 1.00 29.53 17 SER B O 1
ATOM 2367 N N . TYR B 1 29 ? -8.786 -56.961 -35.301 1.00 27.93 18 TYR B N 1
ATOM 2368 C CA . TYR B 1 29 ? -8.139 -58.088 -34.669 1.00 29.45 18 TYR B CA 1
ATOM 2369 C C . TYR B 1 29 ? -9.173 -59.118 -34.256 1.00 29.86 18 TYR B C 1
ATOM 2370 O O . TYR B 1 29 ? -10.324 -58.775 -33.958 1.00 32.00 18 TYR B O 1
ATOM 2379 N N . ILE B 1 30 ? -8.769 -60.386 -34.249 1.00 27.58 19 ILE B N 1
ATOM 2380 C CA . ILE B 1 30 ? -9.553 -61.445 -33.646 1.00 28.62 19 ILE B CA 1
ATOM 2381 C C . ILE B 1 30 ? -9.233 -61.515 -32.144 1.00 29.89 19 ILE B C 1
ATOM 2382 O O . ILE B 1 30 ? -8.077 -61.370 -31.739 1.00 30.84 19 ILE B O 1
ATOM 2387 N N . ASP B 1 31 ? -10.267 -61.776 -31.343 1.00 30.66 20 ASP B N 1
ATOM 2388 C CA . ASP B 1 31 ? -10.142 -62.087 -29.926 1.00 31.69 20 ASP B CA 1
ATOM 2389 C C . ASP B 1 31 ? -11.342 -62.924 -29.514 1.00 32.69 20 ASP B C 1
ATOM 2390 O O . ASP B 1 31 ? -12.467 -62.426 -29.521 1.00 33.78 20 ASP B O 1
ATOM 2395 N N . ASN B 1 32 ? -11.108 -64.187 -29.158 1.00 34.17 21 ASN B N 1
ATOM 2396 C CA . ASN B 1 32 ? -12.198 -65.054 -28.700 1.00 35.85 21 ASN B CA 1
ATOM 2397 C C . ASN B 1 32 ? -12.595 -64.787 -27.247 1.00 38.38 21 ASN B C 1
ATOM 2398 O O . ASN B 1 32 ? -13.546 -65.396 -26.747 1.00 40.20 21 ASN B O 1
ATOM 2403 N N . GLN B 1 33 ? -11.840 -63.913 -26.574 1.00 37.63 22 GLN B N 1
ATOM 2404 C CA . GLN B 1 33 ? -12.126 -63.475 -25.205 1.00 40.35 22 GLN B CA 1
ATOM 2405 C C . GLN B 1 33 ? -12.304 -64.644 -24.254 1.00 39.12 22 GLN B C 1
ATOM 2406 O O . GLN B 1 33 ? -13.042 -64.538 -23.280 1.00 43.39 22 GLN B O 1
ATOM 2412 N N . ARG B 1 34 ? -11.648 -65.770 -24.542 1.00 40.44 23 ARG B N 1
ATOM 2413 C CA . ARG B 1 34 ? -11.819 -66.973 -23.737 1.00 39.26 23 ARG B CA 1
ATOM 2414 C C . ARG B 1 34 ? -11.214 -66.662 -22.389 1.00 41.11 23 ARG B C 1
ATOM 2415 O O . ARG B 1 34 ? -10.081 -66.175 -22.304 1.00 39.46 23 ARG B O 1
ATOM 2423 N N . ASP B 1 35 ? -11.987 -66.901 -21.330 1.00 43.61 24 ASP B N 1
ATOM 2424 C CA . ASP B 1 35 ? -11.489 -66.725 -19.978 1.00 45.55 24 ASP B CA 1
ATOM 2425 C C . ASP B 1 35 ? -10.899 -68.055 -19.523 1.00 44.90 24 ASP B C 1
ATOM 2426 O O . ASP B 1 35 ? -11.636 -69.000 -19.242 1.00 43.22 24 ASP B O 1
ATOM 2431 N N . THR B 1 36 ? -9.573 -68.120 -19.446 1.00 42.48 25 THR B N 1
ATOM 2432 C CA . THR B 1 36 ? -8.881 -69.352 -19.081 1.00 42.47 25 THR B CA 1
ATOM 2433 C C . THR B 1 36 ? -7.441 -69.053 -18.671 1.00 42.61 25 THR B C 1
ATOM 2434 O O . THR B 1 36 ? -6.993 -67.908 -18.760 1.00 41.66 25 THR B O 1
ATOM 2438 N N . ASP B 1 37 ? -6.723 -70.083 -18.222 1.00 40.94 26 ASP B N 1
ATOM 2439 C CA . ASP B 1 37 ? -5.303 -69.955 -17.863 1.00 40.35 26 ASP B CA 1
ATOM 2440 C C . ASP B 1 37 ? -4.463 -69.497 -19.051 1.00 40.52 26 ASP B C 1
ATOM 2441 O O . ASP B 1 37 ? -4.740 -69.857 -20.190 1.00 41.80 26 ASP B O 1
ATOM 2446 N N . GLY B 1 38 ? -3.427 -68.716 -18.764 1.00 40.84 27 GLY B N 1
ATOM 2447 C CA . GLY B 1 38 ? -2.468 -68.302 -19.786 1.00 37.74 27 GLY B CA 1
ATOM 2448 C C . GLY B 1 38 ? -1.613 -69.477 -20.221 1.00 35.30 27 GLY B C 1
ATOM 2449 O O . GLY B 1 38 ? -1.647 -70.543 -19.596 1.00 36.98 27 GLY B O 1
ATOM 2450 N N . PRO B 1 39 ? -0.824 -69.301 -21.291 1.00 32.31 28 PRO B N 1
ATOM 2451 C CA . PRO B 1 39 ? -0.657 -68.068 -22.028 1.00 29.33 28 PRO B CA 1
ATOM 2452 C C . PRO B 1 39 ? -1.725 -67.879 -23.102 1.00 26.04 28 PRO B C 1
ATOM 2453 O O . PRO B 1 39 ? -2.331 -68.844 -23.555 1.00 26.85 28 PRO B O 1
ATOM 2457 N N . ALA B 1 40 ? -1.897 -66.643 -23.533 1.00 23.86 29 ALA B N 1
ATOM 2458 C CA . ALA B 1 40 ? -2.701 -66.340 -24.696 1.00 22.04 29 ALA B CA 1
ATOM 2459 C C . ALA B 1 40 ? -1.915 -66.768 -25.928 1.00 22.53 29 ALA B C 1
ATOM 2460 O O . ALA B 1 40 ? -0.675 -66.734 -25.937 1.00 24.23 29 ALA B O 1
ATOM 2462 N N . ILE B 1 41 ? -2.615 -67.254 -26.942 1.00 21.26 30 ILE B N 1
ATOM 2463 C CA A ILE B 1 41 ? -1.971 -67.609 -28.203 0.50 21.08 30 ILE B CA 1
ATOM 2464 C CA B ILE B 1 41 ? -1.975 -67.617 -28.196 0.50 20.49 30 ILE B CA 1
ATOM 2465 C C . ILE B 1 41 ? -2.153 -66.469 -29.184 1.00 21.69 30 ILE B C 1
ATOM 2466 O O . ILE B 1 41 ? -3.288 -66.097 -29.525 1.00 21.65 30 ILE B O 1
ATOM 2475 N N . LEU B 1 42 ? -1.026 -65.894 -29.602 1.00 20.51 31 LEU B N 1
ATOM 2476 C CA . LEU B 1 42 ? -0.990 -64.751 -30.490 1.00 21.10 31 LEU B CA 1
ATOM 2477 C C . LEU B 1 42 ? -0.572 -65.206 -31.886 1.00 22.27 31 LEU B C 1
ATOM 2478 O O . LEU B 1 42 ? 0.617 -65.445 -32.143 1.00 21.84 31 LEU B O 1
ATOM 2483 N N . LEU B 1 43 ? -1.559 -65.351 -32.764 1.00 22.73 32 LEU B N 1
ATOM 2484 C CA . LEU B 1 43 ? -1.334 -65.772 -34.154 1.00 22.85 32 LEU B CA 1
ATOM 2485 C C . LEU B 1 43 ? -1.030 -64.548 -34.981 1.00 22.16 32 LEU B C 1
ATOM 2486 O O . LEU B 1 43 ? -1.830 -63.589 -35.023 1.00 25.39 32 LEU B O 1
ATOM 2491 N N . LEU B 1 44 ? 0.158 -64.541 -35.590 1.00 20.11 33 LEU B N 1
ATOM 2492 C CA . LEU B 1 44 ? 0.628 -63.399 -36.355 1.00 20.84 33 LEU B CA 1
ATOM 2493 C C . LEU B 1 44 ? 0.578 -63.677 -37.863 1.00 20.55 33 LEU B C 1
ATOM 2494 O O . LEU B 1 44 ? 1.279 -64.585 -38.358 1.00 21.49 33 LEU B O 1
ATOM 2499 N N . PRO B 1 45 ? -0.226 -62.905 -38.610 1.00 19.59 34 PRO B N 1
ATOM 2500 C CA . PRO B 1 45 ? -0.218 -62.968 -40.071 1.00 18.59 34 PRO B CA 1
ATOM 2501 C C . PRO B 1 45 ? 1.074 -62.490 -40.714 1.00 19.21 34 PRO B C 1
ATOM 2502 O O . PRO B 1 45 ? 1.800 -61.675 -40.133 1.00 19.47 34 PRO B O 1
ATOM 2506 N N . GLY B 1 46 ? 1.369 -63.027 -41.890 1.00 17.83 35 GLY B N 1
ATOM 2507 C CA . GLY B 1 46 ? 2.329 -62.472 -42.812 1.00 19.02 35 GLY B CA 1
ATOM 2508 C C . GLY B 1 46 ? 1.870 -61.191 -43.466 1.00 19.32 35 GLY B C 1
ATOM 2509 O O . GLY B 1 46 ? 0.981 -60.517 -42.961 1.00 21.53 35 GLY B O 1
ATOM 2510 N N . TRP B 1 47 ? 2.480 -60.873 -44.584 1.00 21.82 36 TRP B N 1
ATOM 2511 C CA . TRP B 1 47 ? 2.169 -59.650 -45.316 1.00 24.53 36 TRP B CA 1
ATOM 2512 C C . TRP B 1 47 ? 1.078 -59.838 -46.350 1.00 24.47 36 TRP B C 1
ATOM 2513 O O . TRP B 1 47 ? 1.065 -60.795 -47.091 1.00 24.44 36 TRP B O 1
ATOM 2524 N N . CYS B 1 48 ? 0.135 -58.906 -46.349 1.00 27.77 37 CYS B N 1
ATOM 2525 C CA . CYS B 1 48 ? -0.910 -58.776 -47.362 1.00 26.65 37 CYS B CA 1
ATOM 2526 C C . CYS B 1 48 ? -1.899 -59.923 -47.304 1.00 26.60 37 CYS B C 1
ATOM 2527 O O . CYS B 1 48 ? -2.447 -60.335 -48.316 1.00 28.00 37 CYS B O 1
ATOM 2530 N N . HIS B 1 49 ? -2.119 -60.406 -46.085 1.00 23.44 38 HIS B N 1
ATOM 2531 C CA . HIS B 1 49 ? -3.273 -61.183 -45.745 1.00 22.98 38 HIS B CA 1
ATOM 2532 C C . HIS B 1 49 ? -3.641 -60.892 -44.282 1.00 22.74 38 HIS B C 1
ATOM 2533 O O . HIS B 1 49 ? -2.931 -60.171 -43.588 1.00 23.64 38 HIS B O 1
ATOM 2540 N N . ASP B 1 50 ? -4.740 -61.465 -43.832 1.00 22.67 39 ASP B N 1
ATOM 2541 C CA . ASP B 1 50 ? -5.318 -61.168 -42.528 1.00 21.93 39 ASP B CA 1
ATOM 2542 C C . ASP B 1 50 ? -5.734 -62.448 -41.792 1.00 22.37 39 ASP B C 1
ATOM 2543 O O . ASP B 1 50 ? -5.428 -63.564 -42.235 1.00 21.99 39 ASP B O 1
ATOM 2548 N N . HIS B 1 51 ? -6.405 -62.268 -40.657 1.00 23.14 40 HIS B N 1
ATOM 2549 C CA . HIS B 1 51 ? -6.866 -63.341 -39.776 1.00 25.52 40 HIS B CA 1
ATOM 2550 C C . HIS B 1 51 ? -7.599 -64.512 -40.451 1.00 24.17 40 HIS B C 1
ATOM 2551 O O . HIS B 1 51 ? -7.683 -65.588 -39.865 1.00 22.91 40 HIS B O 1
ATOM 2558 N N . ARG B 1 52 ? -8.148 -64.305 -41.648 1.00 24.61 41 ARG B N 1
ATOM 2559 C CA . ARG B 1 52 ? -8.798 -65.387 -42.395 1.00 24.77 41 ARG B CA 1
ATOM 2560 C C . ARG B 1 52 ? -7.876 -66.591 -42.630 1.00 22.76 41 ARG B C 1
ATOM 2561 O O . ARG B 1 52 ? -8.341 -67.723 -42.674 1.00 23.26 41 ARG B O 1
ATOM 2569 N N . VAL B 1 53 ? -6.572 -66.344 -42.778 1.00 22.40 42 VAL B N 1
ATOM 2570 C CA . VAL B 1 53 ? -5.601 -67.449 -42.937 1.00 21.61 42 VAL B CA 1
ATOM 2571 C C . VAL B 1 53 ? -5.651 -68.410 -41.745 1.00 20.49 42 VAL B C 1
ATOM 2572 O O . VAL B 1 53 ? -5.311 -69.589 -41.872 1.00 20.43 42 VAL B O 1
ATOM 2576 N N . TYR B 1 54 ? -6.063 -67.905 -40.580 1.00 21.35 43 TYR B N 1
ATOM 2577 C CA . TYR B 1 54 ? -6.048 -68.677 -39.351 1.00 20.51 43 TYR B CA 1
ATOM 2578 C C . TYR B 1 54 ? -7.377 -69.300 -38.955 1.00 22.58 43 TYR B C 1
ATOM 2579 O O . TYR B 1 54 ? -7.480 -69.877 -37.887 1.00 26.13 43 TYR B O 1
ATOM 2588 N N . LYS B 1 55 ? -8.409 -69.182 -39.787 1.00 21.66 44 LYS B N 1
ATOM 2589 C CA . LYS B 1 55 ? -9.760 -69.593 -39.352 1.00 23.81 44 LYS B CA 1
ATOM 2590 C C . LYS B 1 55 ? -9.837 -71.058 -38.935 1.00 23.78 44 LYS B C 1
ATOM 2591 O O . LYS B 1 55 ? -10.529 -71.388 -37.980 1.00 25.03 44 LYS B O 1
ATOM 2597 N N . TYR B 1 56 ? -9.084 -71.935 -39.597 1.00 24.33 45 TYR B N 1
ATOM 2598 C CA . TYR B 1 56 ? -9.127 -73.346 -39.251 1.00 23.72 45 TYR B CA 1
ATOM 2599 C C . TYR B 1 56 ? -8.334 -73.603 -37.978 1.00 23.03 45 TYR B C 1
ATOM 2600 O O . TYR B 1 56 ? -8.739 -74.415 -37.123 1.00 20.49 45 TYR B O 1
ATOM 2609 N N . LEU B 1 57 ? -7.219 -72.894 -37.836 1.00 21.84 46 LEU B N 1
ATOM 2610 C CA . LEU B 1 57 ? -6.397 -73.042 -36.664 1.00 22.70 46 LEU B CA 1
ATOM 2611 C C . LEU B 1 57 ? -7.111 -72.492 -35.418 1.00 22.33 46 LEU B C 1
ATOM 2612 O O . LEU B 1 57 ? -7.006 -73.072 -34.331 1.00 22.71 46 LEU B O 1
ATOM 2617 N N . ILE B 1 58 ? -7.800 -71.363 -35.567 1.00 24.22 47 ILE B N 1
ATOM 2618 C CA . ILE B 1 58 ? -8.576 -70.785 -34.465 1.00 24.73 47 ILE B CA 1
ATOM 2619 C C . ILE B 1 58 ? -9.564 -71.830 -33.925 1.00 27.10 47 ILE B C 1
ATOM 2620 O O . ILE B 1 58 ? -9.645 -72.043 -32.727 1.00 24.31 47 ILE B O 1
ATOM 2625 N N . GLN B 1 59 ? -10.270 -72.512 -34.819 1.00 28.02 48 GLN B N 1
ATOM 2626 C CA . GLN B 1 59 ? -11.186 -73.579 -34.415 1.00 30.81 48 GLN B CA 1
ATOM 2627 C C . GLN B 1 59 ? -10.539 -74.723 -33.630 1.00 29.48 48 GLN B C 1
ATOM 2628 O O . GLN B 1 59 ? -11.176 -75.270 -32.731 1.00 25.73 48 GLN B O 1
ATOM 2634 N N . GLU B 1 60 ? -9.301 -75.099 -33.981 1.00 27.00 49 GLU B N 1
ATOM 2635 C CA . GLU B 1 60 ? -8.601 -76.156 -33.275 1.00 27.79 49 GLU B CA 1
ATOM 2636 C C . GLU B 1 60 ? -8.301 -75.753 -31.828 1.00 28.89 49 GLU B C 1
ATOM 2637 O O . GLU B 1 60 ? -8.308 -76.616 -30.938 1.00 26.76 49 GLU B O 1
ATOM 2643 N N . LEU B 1 61 ? -8.038 -74.454 -31.610 1.00 29.11 50 LEU B N 1
ATOM 2644 C CA . LEU B 1 61 ? -7.588 -73.933 -30.325 1.00 30.99 50 LEU B CA 1
ATOM 2645 C C . LEU B 1 61 ? -8.662 -73.219 -29.517 1.00 31.74 50 LEU B C 1
ATOM 2646 O O . LEU B 1 61 ? -8.504 -73.010 -28.308 1.00 32.80 50 LEU B O 1
ATOM 2651 N N . ASP B 1 62 ? -9.745 -72.859 -30.186 1.00 32.38 51 ASP B N 1
ATOM 2652 C CA . ASP B 1 62 ? -10.759 -71.966 -29.631 1.00 33.38 51 ASP B CA 1
ATOM 2653 C C . ASP B 1 62 ? -11.159 -72.352 -28.211 1.00 32.99 51 ASP B C 1
ATOM 2654 O O . ASP B 1 62 ? -11.210 -71.494 -27.322 1.00 34.16 51 ASP B O 1
ATOM 2659 N N . ALA B 1 63 ? -11.424 -73.640 -27.997 1.00 33.03 52 ALA B N 1
ATOM 2660 C CA . ALA B 1 63 ? -12.004 -74.119 -26.732 1.00 32.31 52 ALA B CA 1
ATOM 2661 C C . ALA B 1 63 ? -11.090 -73.986 -25.525 1.00 34.25 52 ALA B C 1
ATOM 2662 O O . ALA B 1 63 ? -11.572 -73.751 -24.419 1.00 32.75 52 ALA B O 1
ATOM 2664 N N . ASP B 1 64 ? -9.777 -74.128 -25.724 1.00 33.87 53 ASP B N 1
ATOM 2665 C CA . ASP B 1 64 ? -8.853 -74.255 -24.602 1.00 34.60 53 ASP B CA 1
ATOM 2666 C C . ASP B 1 64 ? -7.956 -73.052 -24.368 1.00 32.03 53 ASP B C 1
ATOM 2667 O O . ASP B 1 64 ? -7.237 -73.007 -23.379 1.00 36.45 53 ASP B O 1
ATOM 2672 N N . PHE B 1 65 ? -7.984 -72.085 -25.265 1.00 30.09 54 PHE B N 1
ATOM 2673 C CA . PHE B 1 65 ? -7.051 -70.989 -25.195 1.00 29.84 54 PHE B CA 1
ATOM 2674 C C . PHE B 1 65 ? -7.721 -69.699 -25.552 1.00 27.65 54 PHE B C 1
ATOM 2675 O O . PHE B 1 65 ? -8.695 -69.668 -26.322 1.00 28.63 54 PHE B O 1
ATOM 2683 N N . ARG B 1 66 ? -7.187 -68.625 -24.992 1.00 29.62 55 ARG B N 1
ATOM 2684 C CA . ARG B 1 66 ? -7.452 -67.307 -25.522 1.00 28.06 55 ARG B CA 1
ATOM 2685 C C . ARG B 1 66 ? -6.597 -67.097 -26.770 1.00 26.06 55 ARG B C 1
ATOM 2686 O O . ARG B 1 66 ? -5.386 -67.288 -26.734 1.00 26.59 55 ARG B O 1
ATOM 2694 N N . VAL B 1 67 ? -7.246 -66.745 -27.870 1.00 27.66 56 VAL B N 1
ATOM 2695 C CA . VAL B 1 67 ? -6.576 -66.596 -29.157 1.00 25.17 56 VAL B CA 1
ATOM 2696 C C . VAL B 1 67 ? -6.784 -65.188 -29.650 1.00 25.68 56 VAL B C 1
ATOM 2697 O O . VAL B 1 67 ? -7.925 -64.728 -29.769 1.00 24.46 56 VAL B O 1
ATOM 2701 N N . ILE B 1 68 ? -5.670 -64.523 -29.959 1.00 24.12 57 ILE B N 1
ATOM 2702 C CA . ILE B 1 68 ? -5.673 -63.172 -30.473 1.00 25.04 57 ILE B CA 1
ATOM 2703 C C . ILE B 1 68 ? -4.956 -63.146 -31.820 1.00 26.34 57 ILE B C 1
ATOM 2704 O O . ILE B 1 68 ? -3.875 -63.731 -31.956 1.00 25.26 57 ILE B O 1
ATOM 2709 N N . VAL B 1 69 ? -5.548 -62.484 -32.812 1.00 26.05 58 VAL B N 1
ATOM 2710 C CA . VAL B 1 69 ? -4.922 -62.315 -34.130 1.00 28.36 58 VAL B CA 1
ATOM 2711 C C . VAL B 1 69 ? -4.962 -60.849 -34.557 1.00 27.79 58 VAL B C 1
ATOM 2712 O O . VAL B 1 69 ? -6.006 -60.371 -34.991 1.00 27.15 58 VAL B O 1
ATOM 2716 N N . PRO B 1 70 ? -3.824 -60.137 -34.472 1.00 28.25 59 PRO B N 1
ATOM 2717 C CA . PRO B 1 70 ? -3.846 -58.754 -34.946 1.00 27.94 59 PRO B CA 1
ATOM 2718 C C . PRO B 1 70 ? -3.765 -58.667 -36.465 1.00 28.47 59 PRO B C 1
ATOM 2719 O O . PRO B 1 70 ? -3.077 -59.490 -37.098 1.00 30.75 59 PRO B O 1
ATOM 2723 N N . ASN B 1 71 ? -4.459 -57.699 -37.059 1.00 23.42 60 ASN B N 1
ATOM 2724 C CA . ASN B 1 71 ? -4.215 -57.364 -38.446 1.00 24.41 60 ASN B CA 1
ATOM 2725 C C . ASN B 1 71 ? -3.386 -56.103 -38.531 1.00 26.24 60 ASN B C 1
ATOM 2726 O O . ASN B 1 71 ? -3.597 -55.148 -37.767 1.00 27.06 60 ASN B O 1
ATOM 2731 N N . TRP B 1 72 ? -2.485 -56.073 -39.504 1.00 24.93 61 TRP B N 1
ATOM 2732 C CA . TRP B 1 72 ? -1.540 -54.989 -39.617 1.00 23.63 61 TRP B CA 1
ATOM 2733 C C . TRP B 1 72 ? -2.198 -53.768 -40.239 1.00 23.70 61 TRP B C 1
ATOM 2734 O O . TRP B 1 72 ? -3.336 -53.810 -40.696 1.00 21.83 61 TRP B O 1
ATOM 2745 N N . ARG B 1 73 ? -1.473 -52.661 -40.199 1.00 26.49 62 ARG B N 1
ATOM 2746 C CA . ARG B 1 73 ? -2.002 -51.404 -40.722 1.00 26.32 62 ARG B CA 1
ATOM 2747 C C . ARG B 1 73 ? -2.374 -51.606 -42.176 1.00 29.29 62 ARG B C 1
ATOM 2748 O O . ARG B 1 73 ? -1.565 -52.103 -42.954 1.00 32.32 62 ARG B O 1
ATOM 2756 N N . GLY B 1 74 ? -3.606 -51.242 -42.533 1.00 29.08 63 GLY B N 1
ATOM 2757 C CA . GLY B 1 74 ? -4.081 -51.355 -43.915 1.00 27.38 63 GLY B CA 1
ATOM 2758 C C . GLY B 1 74 ? -4.512 -52.762 -44.289 1.00 26.01 63 GLY B C 1
ATOM 2759 O O . GLY B 1 74 ? -4.859 -53.011 -45.438 1.00 24.33 63 GLY B O 1
ATOM 2760 N N . HIS B 1 75 ? -4.483 -53.682 -43.325 1.00 24.97 64 HIS B N 1
ATOM 2761 C CA . HIS B 1 75 ? -4.863 -55.059 -43.571 1.00 24.77 64 HIS B CA 1
ATOM 2762 C C . HIS B 1 75 ? -6.220 -55.302 -42.945 1.00 26.96 64 HIS B C 1
ATOM 2763 O O . HIS B 1 75 ? -6.578 -54.682 -41.954 1.00 28.88 64 HIS B O 1
ATOM 2770 N N . GLY B 1 76 ? -6.943 -56.256 -43.511 1.00 29.07 65 GLY B N 1
ATOM 2771 C CA . GLY B 1 76 ? -8.215 -56.669 -42.982 1.00 28.52 65 GLY B CA 1
ATOM 2772 C C . GLY B 1 76 ? -9.182 -56.937 -44.104 1.00 28.60 65 GLY B C 1
ATOM 2773 O O . GLY B 1 76 ? -8.806 -56.948 -45.273 1.00 31.37 65 GLY B O 1
ATOM 2774 N N . LEU B 1 77 ? -10.435 -57.153 -43.737 1.00 28.67 66 LEU B N 1
ATOM 2775 C CA . LEU B 1 77 ? -11.512 -57.421 -44.702 1.00 30.70 66 LEU B CA 1
ATOM 2776 C C . LEU B 1 77 ? -11.687 -56.273 -45.684 1.00 32.88 66 LEU B C 1
ATOM 2777 O O . LEU B 1 77 ? -12.029 -56.483 -46.854 1.00 34.66 66 LEU B O 1
ATOM 2782 N N . SER B 1 78 ? -11.398 -55.060 -45.224 1.00 31.77 67 SER B N 1
ATOM 2783 C CA . SER B 1 78 ? -11.367 -53.901 -46.101 1.00 32.36 67 SER B CA 1
ATOM 2784 C C . SER B 1 78 ? -9.948 -53.275 -46.170 1.00 32.10 67 SER B C 1
ATOM 2785 O O . SER B 1 78 ? -9.651 -52.304 -45.448 1.00 29.74 67 SER B O 1
ATOM 2788 N N . PRO B 1 79 ? -9.058 -53.835 -47.017 1.00 30.98 68 PRO B N 1
ATOM 2789 C CA . PRO B 1 79 ? -7.709 -53.284 -47.094 1.00 31.63 68 PRO B CA 1
ATOM 2790 C C . PRO B 1 79 ? -7.697 -51.795 -47.438 1.00 33.04 68 PRO B C 1
ATOM 2791 O O . PRO B 1 79 ? -8.558 -51.326 -48.171 1.00 31.94 68 PRO B O 1
ATOM 2795 N N . SER B 1 80 ? -6.720 -51.055 -46.922 1.00 35.46 69 SER B N 1
ATOM 2796 C CA . SER B 1 80 ? -6.608 -49.639 -47.259 1.00 39.77 69 SER B CA 1
ATOM 2797 C C . SER B 1 80 ? -5.159 -49.193 -47.401 1.00 41.70 69 SER B C 1
ATOM 2798 O O . SER B 1 80 ? -4.239 -49.820 -46.867 1.00 41.56 69 SER B O 1
ATOM 2801 N N . GLU B 1 81 ? -4.976 -48.090 -48.121 1.00 39.97 70 GLU B N 1
ATOM 2802 C CA . GLU B 1 81 ? -3.686 -47.443 -48.245 1.00 42.11 70 GLU B CA 1
ATOM 2803 C C . GLU B 1 81 ? -3.316 -46.802 -46.904 1.00 41.33 70 GLU B C 1
ATOM 2804 O O . GLU B 1 81 ? -4.164 -46.191 -46.257 1.00 44.05 70 GLU B O 1
ATOM 2810 N N . VAL B 1 82 ? -2.065 -46.970 -46.472 1.00 38.35 71 VAL B N 1
ATOM 2811 C CA . VAL B 1 82 ? -1.578 -46.359 -45.232 1.00 37.44 71 VAL B CA 1
ATOM 2812 C C . VAL B 1 82 ? -0.128 -45.891 -45.405 1.00 37.95 71 VAL B C 1
ATOM 2813 O O . VAL B 1 82 ? 0.514 -46.256 -46.387 1.00 35.89 71 VAL B O 1
ATOM 2817 N N . PRO B 1 83 ? 0.376 -45.041 -44.477 1.00 37.87 72 PRO B N 1
ATOM 2818 C CA . PRO B 1 83 ? 1.793 -44.640 -44.527 1.00 37.88 72 PRO B CA 1
ATOM 2819 C C . PRO B 1 83 ? 2.756 -45.815 -44.304 1.00 37.22 72 PRO B C 1
ATOM 2820 O O . PRO B 1 83 ? 2.412 -46.767 -43.607 1.00 39.16 72 PRO B O 1
ATOM 2824 N N . ASP B 1 84 ? 3.942 -45.732 -44.895 1.00 36.06 73 ASP B N 1
ATOM 2825 C CA . ASP B 1 84 ? 4.951 -46.806 -44.804 1.00 35.58 73 ASP B CA 1
ATOM 2826 C C . ASP B 1 84 ? 5.265 -47.207 -43.370 1.00 33.22 73 ASP B C 1
ATOM 2827 O O . ASP B 1 84 ? 5.393 -46.355 -42.488 1.00 30.28 73 ASP B O 1
ATOM 2832 N N . PHE B 1 85 ? 5.362 -48.517 -43.144 1.00 28.81 74 PHE B N 1
ATOM 2833 C CA . PHE B 1 85 ? 5.756 -49.059 -41.860 1.00 28.31 74 PHE B CA 1
ATOM 2834 C C . PHE B 1 85 ? 6.404 -50.421 -42.108 1.00 26.52 74 PHE B C 1
ATOM 2835 O O . PHE B 1 85 ? 6.305 -50.974 -43.205 1.00 28.66 74 PHE B O 1
ATOM 2843 N N . GLY B 1 86 ? 7.056 -50.946 -41.085 1.00 25.31 75 GLY B N 1
ATOM 2844 C CA . GLY B 1 86 ? 7.799 -52.203 -41.187 1.00 25.17 75 GLY B CA 1
ATOM 2845 C C . GLY B 1 86 ? 7.582 -53.046 -39.969 1.00 24.95 75 GLY B C 1
ATOM 2846 O O . GLY B 1 86 ? 6.665 -52.767 -39.198 1.00 25.17 75 GLY B O 1
ATOM 2847 N N . TYR B 1 87 ? 8.421 -54.075 -39.783 1.00 25.12 76 TYR B N 1
ATOM 2848 C CA . TYR B 1 87 ? 8.162 -55.060 -38.744 1.00 24.30 76 TYR B CA 1
ATOM 2849 C C . TYR B 1 87 ? 8.297 -54.521 -37.334 1.00 24.64 76 TYR B C 1
ATOM 2850 O O . TYR B 1 87 ? 7.618 -54.980 -36.429 1.00 22.20 76 TYR B O 1
ATOM 2859 N N . GLN B 1 88 ? 9.146 -53.518 -37.153 1.00 26.48 77 GLN B N 1
ATOM 2860 C CA . GLN B 1 88 ? 9.229 -52.811 -35.868 1.00 26.80 77 GLN B CA 1
ATOM 2861 C C . GLN B 1 88 ? 7.873 -52.231 -35.434 1.00 25.52 77 GLN B C 1
ATOM 2862 O O . GLN B 1 88 ? 7.495 -52.327 -34.274 1.00 25.40 77 GLN B O 1
ATOM 2868 N N . GLU B 1 89 ? 7.154 -51.646 -36.380 1.00 27.56 78 GLU B N 1
ATOM 2869 C CA . GLU B 1 89 ? 5.824 -51.071 -36.121 1.00 28.46 78 GLU B CA 1
ATOM 2870 C C . GLU B 1 89 ? 4.792 -52.167 -35.925 1.00 27.19 78 GLU B C 1
ATOM 2871 O O . GLU B 1 89 ? 3.890 -52.038 -35.084 1.00 28.36 78 GLU B O 1
ATOM 2877 N N . GLN B 1 90 ? 4.923 -53.256 -36.679 1.00 24.42 79 GLN B N 1
ATOM 2878 C CA . GLN B 1 90 ? 4.058 -54.400 -36.452 1.00 24.92 79 GLN B CA 1
ATOM 2879 C C . GLN B 1 90 ? 4.164 -54.851 -35.000 1.00 23.76 79 GLN B C 1
ATOM 2880 O O . GLN B 1 90 ? 3.160 -55.180 -34.375 1.00 23.19 79 GLN B O 1
ATOM 2886 N N . VAL B 1 91 ? 5.384 -54.849 -34.468 1.00 23.94 80 VAL B N 1
ATOM 2887 C CA . VAL B 1 91 ? 5.652 -55.259 -33.087 1.00 23.70 80 VAL B CA 1
ATOM 2888 C C . VAL B 1 91 ? 4.977 -54.324 -32.077 1.00 23.38 80 VAL B C 1
ATOM 2889 O O . VAL B 1 91 ? 4.313 -54.781 -31.154 1.00 23.92 80 VAL B O 1
ATOM 2893 N N . LYS B 1 92 ? 5.155 -53.022 -32.256 1.00 25.35 81 LYS B N 1
ATOM 2894 C CA . LYS B 1 92 ? 4.549 -52.031 -31.362 1.00 26.40 81 LYS B CA 1
ATOM 2895 C C . LYS B 1 92 ? 3.036 -52.148 -31.427 1.00 26.41 81 LYS B C 1
ATOM 2896 O O . LYS B 1 92 ? 2.369 -52.144 -30.406 1.00 27.92 81 LYS B O 1
ATOM 2902 N N . ASP B 1 93 ? 2.491 -52.297 -32.641 1.00 27.32 82 ASP B N 1
ATOM 2903 C CA . ASP B 1 93 ? 1.046 -52.460 -32.833 1.00 26.98 82 ASP B CA 1
ATOM 2904 C C . ASP B 1 93 ? 0.508 -53.646 -32.050 1.00 28.30 82 ASP B C 1
ATOM 2905 O O . ASP B 1 93 ? -0.486 -53.519 -31.341 1.00 30.43 82 ASP B O 1
ATOM 2910 N N . ALA B 1 94 ? 1.183 -54.792 -32.172 1.00 29.16 83 ALA B N 1
ATOM 2911 C CA . ALA B 1 94 ? 0.765 -56.013 -31.507 1.00 30.53 83 ALA B CA 1
ATOM 2912 C C . ALA B 1 94 ? 0.790 -55.891 -29.994 1.00 30.25 83 ALA B C 1
ATOM 2913 O O . ALA B 1 94 ? -0.113 -56.386 -29.312 1.00 31.74 83 ALA B O 1
ATOM 2915 N N . LEU B 1 95 ? 1.849 -55.279 -29.458 1.00 31.06 84 LEU B N 1
ATOM 2916 C CA . LEU B 1 95 ? 1.983 -55.122 -28.004 1.00 30.48 84 LEU B CA 1
ATOM 2917 C C . LEU B 1 95 ? 0.925 -54.170 -27.444 1.00 29.52 84 LEU B C 1
ATOM 2918 O O . LEU B 1 95 ? 0.411 -54.398 -26.360 1.00 29.25 84 LEU B O 1
ATOM 2923 N N . GLU B 1 96 ? 0.611 -53.123 -28.195 1.00 31.26 85 GLU B N 1
ATOM 2924 C CA . GLU B 1 96 ? -0.414 -52.144 -27.790 1.00 31.20 85 GLU B CA 1
ATOM 2925 C C . GLU B 1 96 ? -1.791 -52.814 -27.727 1.00 34.16 85 GLU B C 1
ATOM 2926 O O . GLU B 1 96 ? -2.550 -52.586 -26.785 1.00 31.09 85 GLU B O 1
ATOM 2932 N N . ILE B 1 97 ? -2.099 -53.658 -28.711 1.00 34.47 86 ILE B N 1
ATOM 2933 C CA . ILE B 1 97 ? -3.327 -54.445 -28.666 1.00 35.07 86 ILE B CA 1
ATOM 2934 C C . ILE B 1 97 ? -3.339 -55.329 -27.413 1.00 34.44 86 ILE B C 1
ATOM 2935 O O . ILE B 1 97 ? -4.359 -55.397 -26.719 1.00 31.63 86 ILE B O 1
ATOM 2940 N N . LEU B 1 98 ? -2.218 -56.003 -27.130 1.00 31.95 87 LEU B N 1
ATOM 2941 C CA . LEU B 1 98 ? -2.096 -56.844 -25.937 1.00 29.62 87 LEU B CA 1
ATOM 2942 C C . LEU B 1 98 ? -2.260 -56.031 -24.655 1.00 28.43 87 LEU B C 1
ATOM 2943 O O . LEU B 1 98 ? -2.914 -56.475 -23.709 1.00 26.63 87 LEU B O 1
ATOM 2948 N N . ASP B 1 99 ? -1.668 -54.850 -24.637 1.00 28.86 88 ASP B N 1
ATOM 2949 C CA . ASP B 1 99 ? -1.795 -53.949 -23.495 1.00 32.57 88 ASP B CA 1
ATOM 2950 C C . ASP B 1 99 ? -3.255 -53.540 -23.309 1.00 31.75 88 ASP B C 1
ATOM 2951 O O . ASP B 1 99 ? -3.759 -53.574 -22.195 1.00 31.80 88 ASP B O 1
ATOM 2956 N N . GLN B 1 100 ? -3.934 -53.196 -24.403 1.00 31.24 89 GLN B N 1
ATOM 2957 C CA . GLN B 1 100 ? -5.342 -52.773 -24.340 1.00 30.99 89 GLN B CA 1
ATOM 2958 C C . GLN B 1 100 ? -6.243 -53.887 -23.843 1.00 33.51 89 GLN B C 1
ATOM 2959 O O . GLN B 1 100 ? -7.224 -53.630 -23.144 1.00 35.19 89 GLN B O 1
ATOM 2965 N N . LEU B 1 101 ? -5.894 -55.128 -24.172 1.00 31.89 90 LEU B N 1
ATOM 2966 C CA . LEU B 1 101 ? -6.647 -56.300 -23.729 1.00 35.32 90 LEU B CA 1
ATOM 2967 C C . LEU B 1 101 ? -6.263 -56.805 -22.341 1.00 34.64 90 LEU B C 1
ATOM 2968 O O . LEU B 1 101 ? -6.937 -57.676 -21.789 1.00 37.35 90 LEU B O 1
ATOM 2973 N N . GLY B 1 102 ? -5.191 -56.271 -21.769 1.00 35.43 91 GLY B N 1
ATOM 2974 C CA . GLY B 1 102 ? -4.711 -56.722 -20.459 1.00 32.22 91 GLY B CA 1
ATOM 2975 C C . GLY B 1 102 ? -4.119 -58.118 -20.499 1.00 35.46 91 GLY B C 1
ATOM 2976 O O . GLY B 1 102 ? -4.274 -58.895 -19.550 1.00 33.49 91 GLY B O 1
ATOM 2977 N N . VAL B 1 103 ? -3.446 -58.457 -21.604 1.00 36.77 92 VAL B N 1
ATOM 2978 C CA . VAL B 1 103 ? -2.776 -59.749 -21.733 1.00 34.45 92 VAL B CA 1
ATOM 2979 C C . VAL B 1 103 ? -1.322 -59.600 -21.278 1.00 31.52 92 VAL B C 1
ATOM 2980 O O . VAL B 1 103 ? -0.607 -58.750 -21.784 1.00 28.12 92 VAL B O 1
ATOM 2984 N N . GLU B 1 104 ? -0.894 -60.445 -20.343 1.00 30.30 93 GLU B N 1
ATOM 2985 C CA . GLU B 1 104 ? 0.470 -60.445 -19.874 1.00 33.05 93 GLU B CA 1
ATOM 2986 C C . GLU B 1 104 ? 1.294 -61.443 -20.699 1.00 31.11 93 GLU B C 1
ATOM 2987 O O . GLU B 1 104 ? 2.075 -61.037 -21.553 1.00 31.20 93 GLU B O 1
ATOM 2993 N N . THR B 1 105 ? 1.127 -62.732 -20.418 1.00 30.94 94 THR B N 1
ATOM 2994 C CA . THR B 1 105 ? 1.966 -63.761 -21.028 1.00 30.66 94 THR B CA 1
ATOM 2995 C C . THR B 1 105 ? 1.294 -64.278 -22.307 1.00 28.05 94 THR B C 1
ATOM 2996 O O . THR B 1 105 ? 0.078 -64.523 -22.336 1.00 25.65 94 THR B O 1
ATOM 3000 N N . PHE B 1 106 ? 2.095 -64.463 -23.355 1.00 26.99 95 PHE B N 1
ATOM 3001 C CA . PHE B 1 106 ? 1.567 -64.970 -24.626 1.00 24.30 95 PHE B CA 1
ATOM 3002 C C . PHE B 1 106 ? 2.576 -65.848 -25.344 1.00 24.12 95 PHE B C 1
ATOM 3003 O O . PHE B 1 106 ? 3.793 -65.730 -25.153 1.00 22.20 95 PHE B O 1
ATOM 3011 N N . LEU B 1 107 ? 2.040 -66.749 -26.149 1.00 21.59 96 LEU B N 1
ATOM 3012 C CA . LEU B 1 107 ? 2.833 -67.592 -27.044 1.00 21.01 96 LEU B CA 1
ATOM 3013 C C . LEU B 1 107 ? 2.572 -67.124 -28.474 1.00 20.75 96 LEU B C 1
ATOM 3014 O O . LEU B 1 107 ? 1.489 -67.355 -28.999 1.00 22.89 96 LEU B O 1
ATOM 3019 N N . PRO B 1 108 ? 3.561 -66.458 -29.102 1.00 18.65 97 PRO B N 1
ATOM 3020 C CA . PRO B 1 108 ? 3.410 -66.015 -30.451 1.00 19.41 97 PRO B CA 1
ATOM 3021 C C . PRO B 1 108 ? 3.634 -67.150 -31.431 1.00 19.17 97 PRO B C 1
ATOM 3022 O O . PRO B 1 108 ? 4.509 -67.996 -31.228 1.00 17.42 97 PRO B O 1
ATOM 3026 N N . VAL B 1 109 ? 2.843 -67.118 -32.499 1.00 20.65 98 VAL B N 1
ATOM 3027 C CA . VAL B 1 109 ? 2.894 -68.114 -33.567 1.00 21.93 98 VAL B CA 1
ATOM 3028 C C . VAL B 1 109 ? 2.782 -67.346 -34.881 1.00 22.23 98 VAL B C 1
ATOM 3029 O O . VAL B 1 109 ? 1.793 -66.625 -35.094 1.00 22.04 98 VAL B O 1
ATOM 3033 N N . SER B 1 110 ? 3.789 -67.450 -35.748 1.00 20.46 99 SER B N 1
ATOM 3034 C CA . SER B 1 110 ? 3.788 -66.701 -36.995 1.00 20.25 99 SER B CA 1
ATOM 3035 C C . SER B 1 110 ? 3.632 -67.553 -38.242 1.00 20.37 99 SER B C 1
ATOM 3036 O O . SER B 1 110 ? 3.905 -68.778 -38.251 1.00 19.07 99 SER B O 1
ATOM 3039 N N . HIS B 1 111 ? 3.167 -66.893 -39.298 1.00 19.40 100 HIS B N 1
ATOM 3040 C CA . HIS B 1 111 ? 3.146 -67.491 -40.616 1.00 18.78 100 HIS B CA 1
ATOM 3041 C C . HIS B 1 111 ? 4.116 -66.799 -41.526 1.00 18.09 100 HIS B C 1
ATOM 3042 O O . HIS B 1 111 ? 4.074 -65.568 -41.693 1.00 16.48 100 HIS B O 1
ATOM 3049 N N . SER B 1 112 ? 5.017 -67.582 -42.103 1.00 17.19 101 SER B N 1
ATOM 3050 C CA . SER B 1 112 ? 5.992 -67.047 -43.059 1.00 17.69 101 SER B CA 1
ATOM 3051 C C . SER B 1 112 ? 6.645 -65.761 -42.542 1.00 17.81 101 SER B C 1
ATOM 3052 O O . SER B 1 112 ? 7.153 -65.758 -41.424 1.00 18.29 101 SER B O 1
ATOM 3055 N N . HIS B 1 113 ? 6.596 -64.665 -43.300 1.00 18.50 102 HIS B N 1
ATOM 3056 C CA . HIS B 1 113 ? 7.329 -63.449 -42.931 1.00 19.47 102 HIS B CA 1
ATOM 3057 C C . HIS B 1 113 ? 6.701 -62.602 -41.846 1.00 19.22 102 HIS B C 1
ATOM 3058 O O . HIS B 1 113 ? 7.225 -61.543 -41.474 1.00 20.94 102 HIS B O 1
ATOM 3065 N N . GLY B 1 114 ? 5.613 -63.100 -41.280 1.00 20.58 103 GLY B N 1
ATOM 3066 C CA . GLY B 1 114 ? 5.210 -62.721 -39.937 1.00 21.03 103 GLY B CA 1
ATOM 3067 C C . GLY B 1 114 ? 6.265 -63.052 -38.898 1.00 22.14 103 GLY B C 1
ATOM 3068 O O . GLY B 1 114 ? 6.240 -62.499 -37.798 1.00 21.15 103 GLY B O 1
ATOM 3069 N N . GLY B 1 115 ? 7.209 -63.936 -39.243 1.00 21.59 104 GLY B N 1
ATOM 3070 C CA . GLY B 1 115 ? 8.276 -64.313 -38.329 1.00 23.11 104 GLY B CA 1
ATOM 3071 C C . GLY B 1 115 ? 9.181 -63.161 -37.910 1.00 21.50 104 GLY B C 1
ATOM 3072 O O . GLY B 1 115 ? 9.742 -63.187 -36.833 1.00 23.03 104 GLY B O 1
ATOM 3073 N N . TRP B 1 116 ? 9.382 -62.202 -38.791 1.00 22.41 105 TRP B N 1
ATOM 3074 C CA . TRP B 1 116 ? 10.180 -61.019 -38.454 1.00 21.40 105 TRP B CA 1
ATOM 3075 C C . TRP B 1 116 ? 9.554 -60.282 -37.265 1.00 23.38 105 TRP B C 1
ATOM 3076 O O . TRP B 1 116 ? 10.273 -59.819 -36.369 1.00 24.19 105 TRP B O 1
ATOM 3087 N N . VAL B 1 117 ? 8.222 -60.195 -37.264 1.00 23.12 106 VAL B N 1
ATOM 3088 C CA . VAL B 1 117 ? 7.464 -59.642 -36.151 1.00 23.73 106 VAL B CA 1
ATOM 3089 C C . VAL B 1 117 ? 7.641 -60.509 -34.924 1.00 2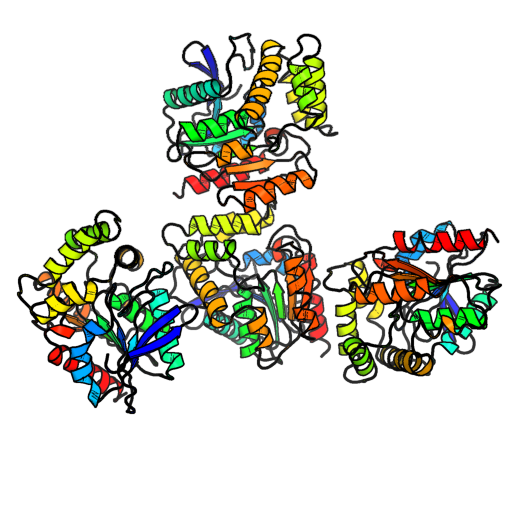4.35 106 VAL B C 1
ATOM 3090 O O . VAL B 1 117 ? 7.828 -59.984 -33.826 1.00 23.04 106 VAL B O 1
ATOM 3094 N N . LEU B 1 118 ? 7.571 -61.840 -35.092 1.00 21.48 107 LEU B N 1
ATOM 3095 C CA . LEU B 1 118 ? 7.651 -62.745 -33.950 1.00 20.38 107 LEU B CA 1
ATOM 3096 C C . LEU B 1 118 ? 9.006 -62.666 -33.219 1.00 21.10 107 LEU B C 1
ATOM 3097 O O . LEU B 1 118 ? 9.034 -62.575 -31.988 1.00 19.60 107 LEU B O 1
ATOM 3102 N N . VAL B 1 119 ? 10.096 -62.674 -33.989 1.00 19.65 108 VAL B N 1
ATOM 3103 C CA . VAL B 1 119 ? 11.438 -62.669 -33.409 1.00 19.61 108 VAL B CA 1
ATOM 3104 C C . VAL B 1 119 ? 11.673 -61.320 -32.708 1.00 19.69 108 VAL B C 1
ATOM 3105 O O . VAL B 1 119 ? 12.160 -61.277 -31.555 1.00 17.95 108 VAL B O 1
ATOM 3109 N N . GLU B 1 120 ? 11.319 -60.226 -33.364 1.00 21.04 109 GLU B N 1
ATOM 3110 C CA . GLU B 1 120 ? 11.505 -58.901 -32.754 1.00 23.55 109 GLU B CA 1
ATOM 3111 C C . GLU B 1 120 ? 10.593 -58.717 -31.551 1.00 24.16 109 GLU B C 1
ATOM 3112 O O . GLU B 1 120 ? 10.972 -58.069 -30.577 1.00 27.88 109 GLU B O 1
ATOM 3118 N N . LEU B 1 121 ? 9.401 -59.297 -31.618 1.00 24.62 110 LEU B N 1
ATOM 3119 C CA . LEU B 1 121 ? 8.501 -59.347 -30.484 1.00 27.18 110 LEU B CA 1
ATOM 3120 C C . LEU B 1 121 ? 9.124 -60.100 -29.301 1.00 24.91 110 LEU B C 1
ATOM 3121 O O . LEU B 1 121 ? 9.008 -59.655 -28.152 1.00 25.11 110 LEU B O 1
ATOM 3126 N N . LEU B 1 122 ? 9.771 -61.235 -29.565 1.00 23.42 111 LEU B N 1
ATOM 3127 C CA . LEU B 1 122 ? 10.481 -61.959 -28.504 1.00 23.55 111 LEU B CA 1
ATOM 3128 C C . LEU B 1 122 ? 11.554 -61.080 -27.835 1.00 23.81 111 LEU B C 1
ATOM 3129 O O . LEU B 1 122 ? 11.699 -61.076 -26.614 1.00 24.64 111 LEU B O 1
ATOM 3134 N N . GLU B 1 123 ? 12.299 -60.347 -28.632 1.00 22.81 112 GLU B N 1
ATOM 3135 C CA . GLU B 1 123 ? 13.320 -59.442 -28.117 1.00 24.52 112 GLU B CA 1
ATOM 3136 C C . GLU B 1 123 ? 12.699 -58.346 -27.254 1.00 24.26 112 GLU B C 1
ATOM 3137 O O . GLU B 1 123 ? 13.112 -58.132 -26.120 1.00 25.25 112 GLU B O 1
ATOM 3143 N N . GLN B 1 124 ? 11.693 -57.681 -27.799 1.00 25.92 113 GLN B N 1
ATOM 3144 C CA . GLN B 1 124 ? 11.084 -56.519 -27.152 1.00 28.02 113 GLN B CA 1
ATOM 3145 C C . GLN B 1 124 ? 10.276 -56.872 -25.934 1.00 29.72 113 GLN B C 1
ATOM 3146 O O . GLN B 1 124 ? 10.343 -56.157 -24.930 1.00 32.17 113 GLN B O 1
ATOM 3152 N N . ALA B 1 125 ? 9.519 -57.968 -26.002 1.00 26.47 114 ALA B N 1
ATOM 3153 C CA . ALA B 1 125 ? 8.693 -58.390 -24.867 1.00 27.62 114 ALA B CA 1
ATOM 3154 C C . ALA B 1 125 ? 9.490 -59.092 -23.778 1.00 28.02 114 ALA B C 1
ATOM 3155 O O . ALA B 1 125 ? 9.095 -59.050 -22.625 1.00 25.44 114 ALA B O 1
ATOM 3157 N N . GLY B 1 126 ? 10.591 -59.754 -24.147 1.00 27.30 115 GLY B N 1
ATOM 3158 C CA . GLY B 1 126 ? 11.429 -60.466 -23.199 1.00 26.10 115 GLY B CA 1
ATOM 3159 C C . GLY B 1 126 ? 10.882 -61.831 -22.851 1.00 27.37 115 GLY B C 1
ATOM 3160 O O . GLY B 1 126 ? 9.698 -62.108 -23.089 1.00 26.98 115 GLY B O 1
ATOM 3161 N N . PRO B 1 127 ? 11.735 -62.694 -22.267 1.00 27.68 116 PRO B N 1
ATOM 3162 C CA . PRO B 1 127 ? 11.398 -64.091 -22.003 1.00 30.08 116 PRO B CA 1
ATOM 3163 C C . PRO B 1 127 ? 10.321 -64.371 -20.944 1.00 31.82 116 PRO B C 1
ATOM 3164 O O . PRO B 1 127 ? 9.746 -65.454 -20.947 1.00 30.75 116 PRO B O 1
ATOM 3168 N N . GLU B 1 128 ? 10.027 -63.427 -20.055 1.00 33.31 117 GLU B N 1
ATOM 3169 C CA . GLU B 1 128 ? 8.952 -63.656 -19.079 1.00 33.90 117 GLU B CA 1
ATOM 3170 C C . GLU B 1 128 ? 7.560 -63.448 -19.685 1.00 32.70 117 GLU B C 1
ATOM 3171 O O . GLU B 1 128 ? 6.663 -64.250 -19.455 1.00 32.37 117 GLU B O 1
ATOM 3177 N N . ARG B 1 129 ? 7.387 -62.387 -20.461 1.00 28.58 118 ARG B N 1
ATOM 3178 C CA . ARG B 1 129 ? 6.132 -62.176 -21.195 1.00 29.69 118 ARG B CA 1
ATOM 3179 C C . ARG B 1 129 ? 5.969 -63.130 -22.372 1.00 27.64 118 ARG B C 1
ATOM 3180 O O . ARG B 1 129 ? 4.847 -63.576 -22.659 1.00 26.93 118 ARG B O 1
ATOM 3188 N N . ALA B 1 130 ? 7.081 -63.450 -23.043 1.00 26.06 119 ALA B N 1
ATOM 3189 C CA . ALA B 1 130 ? 7.058 -64.265 -24.280 1.00 24.98 119 ALA B CA 1
ATOM 3190 C C . ALA B 1 130 ? 8.122 -65.357 -24.193 1.00 23.68 119 ALA B C 1
ATOM 3191 O O . ALA B 1 130 ? 9.200 -65.231 -24.781 1.00 24.35 119 ALA B O 1
ATOM 3193 N N . PRO B 1 131 ? 7.833 -66.422 -23.430 1.00 22.49 120 PRO B N 1
ATOM 3194 C CA . PRO B 1 131 ? 8.849 -67.425 -23.101 1.00 23.70 120 PRO B CA 1
ATOM 3195 C C . PRO B 1 131 ? 9.232 -68.369 -24.243 1.00 24.58 120 PRO B C 1
ATOM 3196 O O . PRO B 1 131 ? 10.320 -68.967 -24.208 1.00 23.22 120 PRO B O 1
ATOM 3200 N N . ARG B 1 132 ? 8.346 -68.513 -25.229 1.00 23.23 121 ARG B N 1
ATOM 3201 C CA . ARG B 1 132 ? 8.601 -69.385 -26.382 1.00 23.38 121 ARG B CA 1
ATOM 3202 C C . ARG B 1 132 ? 7.971 -68.800 -27.638 1.00 20.77 121 ARG B C 1
ATOM 3203 O O . ARG B 1 132 ? 7.258 -67.812 -27.585 1.00 16.75 121 ARG B O 1
ATOM 3211 N N . GLY B 1 133 ? 8.288 -69.383 -28.784 1.00 21.93 122 GLY B N 1
ATOM 3212 C CA . GLY B 1 133 ? 7.615 -69.000 -30.015 1.00 20.85 122 GLY B CA 1
ATOM 3213 C C . GLY B 1 133 ? 7.578 -70.140 -31.003 1.00 21.43 122 GLY B C 1
ATOM 3214 O O . GLY B 1 133 ? 8.442 -71.013 -30.987 1.00 18.39 122 GLY B O 1
ATOM 3215 N N . ILE B 1 134 ? 6.556 -70.128 -31.864 1.00 22.53 123 ILE B N 1
ATOM 3216 C CA . ILE B 1 134 ? 6.469 -71.077 -32.979 1.00 21.22 123 ILE B CA 1
ATOM 3217 C C . ILE B 1 134 ? 6.454 -70.291 -34.280 1.00 20.78 123 ILE B C 1
ATOM 3218 O O . ILE B 1 134 ? 5.666 -69.354 -34.434 1.00 20.30 123 ILE B O 1
ATOM 3223 N N . ILE B 1 135 ? 7.361 -70.652 -35.199 1.00 19.22 124 ILE B N 1
ATOM 3224 C CA . ILE B 1 135 ? 7.417 -70.044 -36.526 1.00 20.52 124 ILE B CA 1
ATOM 3225 C C . ILE B 1 135 ? 6.958 -71.099 -37.522 1.00 20.74 124 ILE B C 1
ATOM 3226 O O . ILE B 1 135 ? 7.453 -72.237 -37.521 1.00 18.34 124 ILE B O 1
ATOM 3231 N N . MET B 1 136 ? 5.975 -70.746 -38.334 1.00 19.22 125 MET B N 1
ATOM 3232 C CA . MET B 1 136 ? 5.509 -71.655 -39.375 1.00 20.23 125 MET B CA 1
ATOM 3233 C C . MET B 1 136 ? 6.023 -71.256 -40.755 1.00 20.55 125 MET B C 1
ATOM 3234 O O . MET B 1 136 ? 5.951 -70.097 -41.147 1.00 19.85 125 MET B O 1
ATOM 3239 N N . ASP B 1 137 ? 6.522 -72.241 -41.485 1.00 20.74 126 ASP B N 1
ATOM 3240 C CA . ASP B 1 137 ? 6.908 -72.112 -42.895 1.00 21.90 126 ASP B CA 1
ATOM 3241 C C . ASP B 1 137 ? 7.514 -70.758 -43.328 1.00 20.93 126 ASP B C 1
ATOM 3242 O O . ASP B 1 137 ? 6.891 -69.972 -44.040 1.00 17.51 126 ASP B O 1
ATOM 3247 N N . TRP B 1 138 ? 8.737 -70.525 -42.878 1.00 18.93 127 TRP B N 1
ATOM 3248 C CA . TRP B 1 138 ? 9.430 -69.259 -43.032 1.00 18.95 127 TRP B CA 1
ATOM 3249 C C . TRP B 1 138 ? 10.817 -69.532 -43.565 1.00 18.67 127 TRP B C 1
ATOM 3250 O O . TRP B 1 138 ? 11.585 -70.281 -42.951 1.00 19.72 127 TRP B O 1
ATOM 3261 N N . LEU B 1 139 ? 11.120 -68.955 -44.720 1.00 20.17 128 LEU B N 1
ATOM 3262 C CA . LEU B 1 139 ? 12.356 -69.233 -45.439 1.00 21.35 128 LEU B CA 1
ATOM 3263 C C . LEU B 1 139 ? 13.571 -68.868 -44.587 1.00 21.23 128 LEU B C 1
ATOM 3264 O O . LEU B 1 139 ? 13.876 -67.686 -44.375 1.00 20.45 128 LEU B O 1
ATOM 3269 N N . MET B 1 140 ? 14.240 -69.904 -44.098 1.00 22.27 129 MET B N 1
ATOM 3270 C CA . MET B 1 140 ? 15.335 -69.786 -43.124 1.00 22.91 129 MET B CA 1
ATOM 3271 C C . MET B 1 140 ? 16.654 -69.301 -43.722 1.00 24.43 129 MET B C 1
ATOM 3272 O O . MET B 1 140 ? 17.487 -68.702 -43.025 1.00 27.34 129 MET B O 1
ATOM 3277 N N . TRP B 1 141 ? 16.867 -69.586 -44.992 1.00 24.45 130 TRP B N 1
ATOM 3278 C CA . TRP B 1 141 ? 18.082 -69.125 -45.672 1.00 25.13 130 TRP B CA 1
ATOM 3279 C C . TRP B 1 141 ? 17.828 -67.779 -46.334 1.00 23.78 130 TRP B C 1
ATOM 3280 O O . TRP B 1 141 ? 16.659 -67.403 -46.558 1.00 22.83 130 TRP B O 1
ATOM 3291 N N . ALA B 1 142 ? 18.903 -67.076 -46.682 1.00 24.61 131 ALA B N 1
ATOM 3292 C CA . ALA B 1 142 ? 18.788 -65.836 -47.469 1.00 26.68 131 ALA B CA 1
ATOM 3293 C C . ALA B 1 142 ? 18.183 -66.131 -48.845 1.00 26.65 131 ALA B C 1
ATOM 3294 O O . ALA B 1 142 ? 18.327 -67.259 -49.360 1.00 25.95 131 ALA B O 1
ATOM 3296 N N . PRO B 1 143 ? 17.473 -65.144 -49.426 1.00 23.64 132 PRO B N 1
ATOM 3297 C CA . PRO B 1 143 ? 16.749 -65.421 -50.654 1.00 25.79 132 PRO B CA 1
ATOM 3298 C C . PRO B 1 143 ? 17.591 -66.088 -51.741 1.00 26.95 132 PRO B C 1
ATOM 3299 O O . PRO B 1 143 ? 18.679 -65.605 -52.089 1.00 25.58 132 PRO B O 1
ATOM 3303 N N . LYS B 1 144 ? 17.077 -67.200 -52.241 1.00 26.32 133 LYS B N 1
ATOM 3304 C CA . LYS B 1 144 ? 17.535 -67.794 -53.487 1.00 31.09 133 LYS B CA 1
ATOM 3305 C C . LYS B 1 144 ? 17.086 -66.907 -54.663 1.00 31.55 133 LYS B C 1
ATOM 3306 O O . LYS B 1 144 ? 16.227 -66.042 -54.491 1.00 30.53 133 LYS B O 1
ATOM 3312 N N . PRO B 1 145 ? 17.658 -67.120 -55.862 1.00 36.80 134 PRO B N 1
ATOM 3313 C CA . PRO B 1 145 ? 17.334 -66.268 -57.018 1.00 37.05 134 PRO B CA 1
ATOM 3314 C C . PRO B 1 145 ? 15.843 -66.112 -57.336 1.00 37.60 134 PRO B C 1
ATOM 3315 O O . PRO B 1 145 ? 15.389 -64.993 -57.580 1.00 42.88 134 PRO B O 1
ATOM 3319 N N . ASP B 1 146 ? 15.093 -67.209 -57.341 1.00 37.35 135 ASP B N 1
ATOM 3320 C CA . ASP B 1 146 ? 13.668 -67.136 -57.673 1.00 37.36 135 ASP B CA 1
ATOM 3321 C C . ASP B 1 146 ? 12.881 -66.240 -56.700 1.00 34.49 135 ASP B C 1
ATOM 3322 O O . ASP B 1 146 ? 12.095 -65.398 -57.132 1.00 32.27 135 ASP B O 1
ATOM 3327 N N . PHE B 1 147 ? 13.105 -66.404 -55.399 1.00 28.75 136 PHE B N 1
ATOM 3328 C CA . PHE B 1 147 ? 12.401 -65.595 -54.398 1.00 29.74 136 PHE B CA 1
ATOM 3329 C C . PHE B 1 147 ? 12.870 -64.136 -54.437 1.00 29.56 136 PHE B C 1
ATOM 3330 O O . PHE B 1 147 ? 12.067 -63.213 -54.311 1.00 28.74 136 PHE B O 1
ATOM 3338 N N . ALA B 1 148 ? 14.173 -63.946 -54.605 1.00 31.13 137 ALA B N 1
ATOM 3339 C CA . ALA B 1 148 ? 14.749 -62.602 -54.740 1.00 31.12 137 ALA B CA 1
ATOM 3340 C C . ALA B 1 148 ? 14.108 -61.865 -55.917 1.00 31.71 137 ALA B C 1
ATOM 3341 O O . ALA B 1 148 ? 13.700 -60.701 -55.803 1.00 33.16 137 ALA B O 1
ATOM 3343 N N . LYS B 1 149 ? 13.981 -62.570 -57.031 1.00 31.62 138 LYS B N 1
ATOM 3344 C CA . LYS B 1 149 ? 13.261 -62.077 -58.200 1.00 33.77 138 LYS B CA 1
ATOM 3345 C C . LYS B 1 149 ? 11.808 -61.689 -57.875 1.00 31.32 138 LYS B C 1
ATOM 3346 O O . LYS B 1 149 ? 11.338 -60.605 -58.273 1.00 30.29 138 LYS B O 1
ATOM 3352 N N . SER B 1 150 ? 11.101 -62.569 -57.157 1.00 28.76 139 SER B N 1
ATOM 3353 C CA . SER B 1 150 ? 9.722 -62.281 -56.704 1.00 26.42 139 SER B CA 1
ATOM 3354 C C . SER B 1 150 ? 9.622 -60.977 -55.903 1.00 24.96 139 SER B C 1
ATOM 3355 O O . SER B 1 150 ? 8.711 -60.177 -56.123 1.00 21.87 139 SER B O 1
ATOM 3358 N N . LEU B 1 151 ? 10.564 -60.757 -54.991 1.00 23.49 140 LEU B N 1
ATOM 3359 C CA . LEU B 1 151 ? 10.578 -59.518 -54.207 1.00 25.79 140 LEU B CA 1
ATOM 3360 C C . LEU B 1 151 ? 10.794 -58.281 -55.091 1.00 27.00 140 LEU B C 1
ATOM 3361 O O . LEU B 1 151 ? 10.120 -57.264 -54.915 1.00 27.65 140 LEU B O 1
ATOM 3366 N N . THR B 1 152 ? 11.707 -58.402 -56.052 1.00 27.13 141 THR B N 1
ATOM 3367 C CA . THR B 1 152 ? 11.919 -57.368 -57.061 1.00 30.26 141 THR B CA 1
ATOM 3368 C C . THR B 1 152 ? 10.632 -57.046 -57.797 1.00 28.89 141 THR B C 1
ATOM 3369 O O . THR B 1 152 ? 10.325 -55.871 -58.031 1.00 26.88 141 THR B O 1
ATOM 3373 N N . LEU B 1 153 ? 9.879 -58.079 -58.164 1.00 28.45 142 LEU B N 1
ATOM 3374 C CA . LEU B 1 153 ? 8.614 -57.893 -58.884 1.00 30.33 142 LEU B CA 1
ATOM 3375 C C . LEU B 1 153 ? 7.550 -57.224 -58.016 1.00 30.51 142 LEU B C 1
ATOM 3376 O O . LEU B 1 153 ? 6.803 -56.381 -58.506 1.00 31.31 142 LEU B O 1
ATOM 3381 N N . LEU B 1 154 ? 7.473 -57.604 -56.740 1.00 28.58 143 LEU B N 1
ATOM 3382 C CA . LEU B 1 154 ? 6.483 -57.028 -55.826 1.00 26.70 143 LEU B CA 1
ATOM 3383 C C . LEU B 1 154 ? 6.689 -55.515 -55.673 1.00 28.00 143 LEU B C 1
ATOM 3384 O O . LEU B 1 154 ? 5.729 -54.750 -55.602 1.00 25.98 143 LEU B O 1
ATOM 3389 N N . LYS B 1 155 ? 7.954 -55.098 -55.674 1.00 31.57 144 LYS B N 1
ATOM 3390 C CA . LYS B 1 155 ? 8.320 -53.678 -55.525 1.00 33.93 144 LYS B CA 1
ATOM 3391 C C . LYS B 1 155 ? 8.000 -52.828 -56.755 1.00 35.03 144 LYS B C 1
ATOM 3392 O O . LYS B 1 155 ? 7.880 -51.608 -56.655 1.00 35.32 144 LYS B O 1
ATOM 3398 N N . ASP B 1 156 ? 7.858 -53.480 -57.905 1.00 37.70 145 ASP B N 1
ATOM 3399 C CA . ASP B 1 156 ? 7.581 -52.812 -59.176 1.00 38.96 145 ASP B CA 1
ATOM 3400 C C . ASP B 1 156 ? 6.092 -52.484 -59.356 1.00 39.71 145 ASP B C 1
ATOM 3401 O O . ASP B 1 156 ? 5.260 -53.396 -59.492 1.00 36.31 145 ASP B O 1
ATOM 3406 N N . PRO B 1 157 ? 5.754 -51.180 -59.437 1.00 39.81 146 PRO B N 1
ATOM 3407 C CA . PRO B 1 157 ? 4.355 -50.824 -59.629 1.00 40.35 146 PRO B CA 1
ATOM 3408 C C . PRO B 1 157 ? 3.745 -51.372 -60.920 1.00 40.34 146 PRO B C 1
ATOM 3409 O O . PRO B 1 157 ? 2.525 -51.438 -61.027 1.00 45.04 146 PRO B O 1
ATOM 3413 N N . GLU B 1 158 ? 4.574 -51.742 -61.897 1.00 41.37 147 GLU B N 1
ATOM 3414 C CA . GLU B 1 158 ? 4.088 -52.338 -63.156 1.00 44.71 147 GLU B CA 1
ATOM 3415 C C . GLU B 1 158 ? 4.001 -53.872 -63.156 1.00 42.51 147 GLU B C 1
ATOM 3416 O O . GLU B 1 158 ? 3.391 -54.455 -64.051 1.00 43.65 147 GLU B O 1
ATOM 3422 N N . ARG B 1 159 ? 4.639 -54.527 -62.192 1.00 42.22 148 ARG B N 1
ATOM 3423 C CA . ARG B 1 159 ? 4.729 -55.995 -62.204 1.00 41.49 148 ARG B CA 1
ATOM 3424 C C . ARG B 1 159 ? 4.402 -56.659 -60.869 1.00 38.22 148 ARG B C 1
ATOM 3425 O O . ARG B 1 159 ? 4.645 -57.866 -60.701 1.00 40.54 148 ARG B O 1
ATOM 3433 N N . TRP B 1 160 ? 3.815 -55.908 -59.942 1.00 38.54 149 TRP B N 1
ATOM 3434 C CA . TRP B 1 160 ? 3.547 -56.446 -58.612 1.00 36.64 149 TRP B CA 1
ATOM 3435 C C . TRP B 1 160 ? 2.590 -57.644 -58.673 1.00 38.01 149 TRP B C 1
ATOM 3436 O O . TRP B 1 160 ? 2.820 -58.656 -57.993 1.00 32.04 149 TRP B O 1
ATOM 3447 N N . ARG B 1 161 ? 1.545 -57.566 -59.506 1.00 34.88 150 ARG B N 1
ATOM 3448 C CA . ARG B 1 161 ? 0.549 -58.645 -59.546 1.00 37.48 150 ARG B CA 1
ATOM 3449 C C . ARG B 1 161 ? 1.156 -59.934 -60.107 1.00 33.52 150 ARG B C 1
ATOM 3450 O O . ARG B 1 161 ? 0.905 -61.041 -59.607 1.00 30.11 150 ARG B O 1
ATOM 3458 N N . GLU B 1 162 ? 1.969 -59.771 -61.147 1.00 30.23 151 GLU B N 1
ATOM 3459 C CA . GLU B 1 162 ? 2.784 -60.851 -61.685 1.00 31.84 151 GLU B CA 1
ATOM 3460 C C . GLU B 1 162 ? 3.676 -61.458 -60.593 1.00 29.79 151 GLU B C 1
ATOM 3461 O O . GLU B 1 162 ? 3.842 -62.693 -60.524 1.00 25.82 151 GLU B O 1
ATOM 3467 N N . GLY B 1 163 ? 4.226 -60.603 -59.739 1.00 28.21 152 GLY B N 1
ATOM 3468 C CA . GLY B 1 163 ? 4.986 -61.054 -58.566 1.00 28.54 152 GLY B CA 1
ATOM 3469 C C . GLY B 1 163 ? 4.181 -61.966 -57.657 1.00 29.46 152 GLY B C 1
ATOM 3470 O O . GLY B 1 163 ? 4.633 -63.082 -57.314 1.00 30.38 152 GLY B O 1
ATOM 3471 N N . THR B 1 164 ? 2.964 -61.536 -57.315 1.00 29.18 153 THR B N 1
ATOM 3472 C CA . THR B 1 164 ? 2.079 -62.333 -56.440 1.00 28.05 153 THR B CA 1
ATOM 3473 C C . THR B 1 164 ? 1.698 -63.664 -57.063 1.00 27.67 153 THR B C 1
ATOM 3474 O O . THR B 1 164 ? 1.659 -64.684 -56.362 1.00 23.68 153 THR B O 1
ATOM 3478 N N . HIS B 1 165 ? 1.486 -63.665 -58.379 1.00 29.28 154 HIS B N 1
ATOM 3479 C CA . HIS B 1 165 ? 1.121 -64.877 -59.107 1.00 30.78 154 HIS B CA 1
ATOM 3480 C C . HIS B 1 165 ? 2.236 -65.928 -59.086 1.00 29.84 154 HIS B C 1
ATOM 3481 O O . HIS B 1 165 ? 1.977 -67.135 -58.937 1.00 26.85 154 HIS B O 1
ATOM 3488 N N . GLY B 1 166 ? 3.471 -65.465 -59.246 1.00 27.38 155 GLY B N 1
ATOM 3489 C CA . GLY B 1 166 ? 4.639 -66.332 -59.124 1.00 27.17 155 GLY B CA 1
ATOM 3490 C C . GLY B 1 166 ? 4.812 -66.945 -57.734 1.00 25.71 155 GLY B C 1
ATOM 3491 O O . GLY B 1 166 ? 5.214 -68.108 -57.605 1.00 21.35 155 GLY B O 1
ATOM 3492 N N . LEU B 1 167 ? 4.493 -66.178 -56.703 1.00 24.14 156 LEU B N 1
ATOM 3493 C CA . LEU B 1 167 ? 4.532 -66.683 -55.323 1.00 22.81 156 LEU B CA 1
ATOM 3494 C C . LEU B 1 167 ? 3.419 -67.680 -55.058 1.00 23.61 156 LEU B C 1
ATOM 3495 O O . LEU B 1 167 ? 3.654 -68.717 -54.416 1.00 20.29 156 LEU B O 1
ATOM 3500 N N . PHE B 1 168 ? 2.223 -67.406 -55.593 1.00 22.77 157 PHE B N 1
ATOM 3501 C CA . PHE B 1 168 ? 1.109 -68.348 -55.470 1.00 22.13 157 PHE B CA 1
ATOM 3502 C C . PHE B 1 168 ? 1.488 -69.702 -56.062 1.00 23.72 157 PHE B C 1
ATOM 3503 O O . PHE B 1 168 ? 1.182 -70.724 -55.454 1.00 22.86 157 PHE B O 1
ATOM 3511 N N . ASP B 1 169 ? 2.159 -69.704 -57.222 1.00 22.67 158 ASP B N 1
ATOM 3512 C CA . ASP B 1 169 ? 2.639 -70.947 -57.839 1.00 22.70 158 ASP B CA 1
ATOM 3513 C C . ASP B 1 169 ? 3.566 -71.726 -56.902 1.00 21.56 158 ASP B C 1
ATOM 3514 O O . ASP B 1 169 ? 3.413 -72.938 -56.723 1.00 19.80 158 ASP B O 1
ATOM 3519 N N . VAL B 1 170 ? 4.517 -71.015 -56.308 1.00 21.01 159 VAL B N 1
ATOM 3520 C CA . VAL B 1 170 ? 5.482 -71.633 -55.415 1.00 23.53 159 VAL B CA 1
ATOM 3521 C C . VAL B 1 170 ? 4.766 -72.213 -54.197 1.00 20.90 159 VAL B C 1
ATOM 3522 O O . VAL B 1 170 ? 4.997 -73.378 -53.839 1.00 19.42 159 VAL B O 1
ATOM 3526 N N . TRP B 1 171 ? 3.879 -71.423 -53.606 1.00 19.77 160 TRP B N 1
ATOM 3527 C CA . TRP B 1 171 ? 3.202 -71.805 -52.353 1.00 20.79 160 TRP B CA 1
ATOM 3528 C C . TRP B 1 171 ? 2.279 -72.999 -52.504 1.00 20.51 160 TRP B C 1
ATOM 3529 O O . TRP B 1 171 ? 2.192 -73.849 -51.606 1.00 19.26 160 TRP B O 1
ATOM 3540 N N . LEU B 1 172 ? 1.616 -73.086 -53.656 1.00 21.58 161 LEU B N 1
ATOM 3541 C CA . LEU B 1 172 ? 0.729 -74.203 -53.944 1.00 21.71 161 LEU B CA 1
ATOM 3542 C C . LEU B 1 172 ? 1.464 -75.463 -54.350 1.00 20.28 161 LEU B C 1
ATOM 3543 O O . LEU B 1 172 ? 0.929 -76.578 -54.161 1.00 18.14 161 LEU B O 1
ATOM 3548 N N . ASP B 1 173 ? 2.658 -75.294 -54.918 1.00 20.38 162 ASP B N 1
ATOM 3549 C CA . ASP B 1 173 ? 3.576 -76.388 -55.244 1.00 20.93 162 ASP B CA 1
ATOM 3550 C C . ASP B 1 173 ? 2.930 -77.526 -56.036 1.00 21.15 162 ASP B C 1
ATOM 3551 O O . ASP B 1 173 ? 3.174 -78.708 -55.771 1.00 17.48 162 ASP B O 1
ATOM 3556 N N . GLY B 1 174 ? 2.089 -77.166 -57.011 1.00 21.39 163 GLY B N 1
ATOM 3557 C CA . GLY B 1 174 ? 1.494 -78.153 -57.891 1.00 20.87 163 GLY B CA 1
ATOM 3558 C C . GLY B 1 174 ? 0.265 -78.866 -57.339 1.00 21.34 163 GLY B C 1
ATOM 3559 O O . GLY B 1 174 ? -0.196 -79.854 -57.913 1.00 20.47 163 GLY B O 1
ATOM 3560 N N . HIS B 1 175 ? -0.287 -78.350 -56.248 1.00 19.71 164 HIS B N 1
ATOM 3561 C CA . HIS B 1 175 ? -1.434 -78.957 -55.625 1.00 20.30 164 HIS B CA 1
ATOM 3562 C C . HIS B 1 175 ? -2.697 -78.198 -55.908 1.00 20.15 164 HIS B C 1
ATOM 3563 O O . HIS B 1 175 ? -2.724 -76.966 -55.828 1.00 20.89 164 HIS B O 1
ATOM 3570 N N . ASP B 1 176 ? -3.754 -78.940 -56.224 1.00 19.40 165 ASP B N 1
ATOM 3571 C CA . ASP B 1 176 ? -5.103 -78.380 -56.302 1.00 19.57 165 ASP B CA 1
ATOM 3572 C C . ASP B 1 176 ? -5.710 -78.387 -54.888 1.00 21.11 165 ASP B C 1
ATOM 3573 O O . ASP B 1 176 ? -6.642 -79.130 -54.582 1.00 20.26 165 ASP B O 1
ATOM 3578 N N . GLU B 1 177 ? -5.136 -77.565 -54.005 1.00 22.90 166 GLU B N 1
ATOM 3579 C CA A GLU B 1 177 ? -5.546 -77.533 -52.614 0.50 22.60 166 GLU B CA 1
ATOM 3580 C CA B GLU B 1 177 ? -5.569 -77.557 -52.618 0.50 23.08 166 GLU B CA 1
ATOM 3581 C C . GLU B 1 177 ? -6.619 -76.464 -52.451 1.00 23.07 166 GLU B C 1
ATOM 3582 O O . GLU B 1 177 ? -6.321 -75.266 -52.407 1.00 22.09 166 GLU B O 1
ATOM 3593 N N . LYS B 1 178 ? -7.862 -76.911 -52.374 1.00 24.25 167 LYS B N 1
ATOM 3594 C CA . LYS B 1 178 ? -9.040 -76.045 -52.433 1.00 26.95 167 LYS B CA 1
ATOM 3595 C C . LYS B 1 178 ? -9.007 -74.878 -51.451 1.00 25.25 167 LYS B C 1
ATOM 3596 O O . LYS B 1 178 ? -9.249 -73.730 -51.829 1.00 25.13 167 LYS B O 1
ATOM 3602 N N . ARG B 1 179 ? -8.694 -75.172 -50.195 1.00 23.56 168 ARG B N 1
ATOM 3603 C CA . ARG B 1 179 ? -8.714 -74.160 -49.137 1.00 24.39 168 ARG B CA 1
ATOM 3604 C C . ARG B 1 179 ? -7.620 -73.128 -49.259 1.00 20.46 168 ARG B C 1
ATOM 3605 O O . ARG B 1 179 ? -7.844 -71.958 -48.966 1.00 18.57 168 ARG B O 1
ATOM 3613 N N . VAL B 1 180 ? -6.441 -73.553 -49.688 1.00 19.58 169 VAL B N 1
ATOM 3614 C CA . VAL B 1 180 ? -5.317 -72.634 -49.831 1.00 19.76 169 VAL B CA 1
ATOM 3615 C C . VAL B 1 180 ? -5.513 -71.773 -51.074 1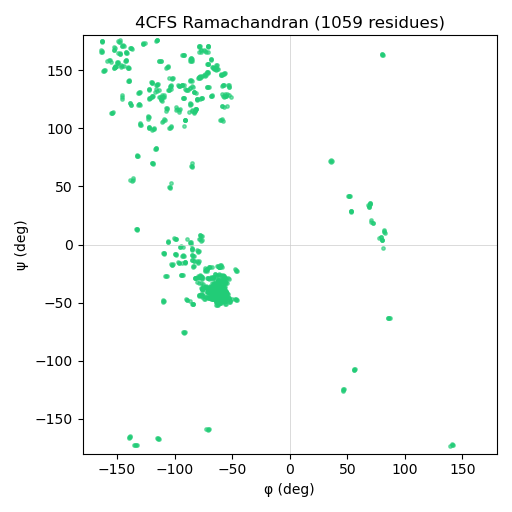.00 19.51 169 VAL B C 1
ATOM 3616 O O . VAL B 1 180 ? -5.197 -70.581 -51.066 1.00 18.38 169 VAL B O 1
ATOM 3620 N N . ARG B 1 181 ? -6.023 -72.383 -52.128 1.00 19.44 170 ARG B N 1
ATOM 3621 C CA . ARG B 1 181 ? -6.380 -71.644 -53.342 1.00 20.32 170 ARG B CA 1
ATOM 3622 C C . ARG B 1 181 ? -7.404 -70.546 -53.047 1.00 19.04 170 ARG B C 1
ATOM 3623 O O . ARG B 1 181 ? -7.229 -69.412 -53.498 1.00 19.56 170 ARG B O 1
ATOM 3631 N N . HIS B 1 182 ? -8.417 -70.869 -52.241 1.00 19.89 171 HIS B N 1
ATOM 3632 C CA . HIS B 1 182 ? -9.416 -69.880 -51.814 1.00 20.99 171 HIS B CA 1
ATOM 3633 C C . HIS B 1 182 ? -8.769 -68.720 -51.058 1.00 20.62 171 HIS B C 1
ATOM 3634 O O . HIS B 1 182 ? -9.074 -67.541 -51.299 1.00 19.04 171 HIS B O 1
ATOM 3641 N N . HIS B 1 183 ? -7.846 -69.053 -50.160 1.00 18.79 172 HIS B N 1
ATOM 3642 C CA . HIS B 1 183 ? -7.146 -68.023 -49.428 1.00 20.54 172 HIS B CA 1
ATOM 3643 C C . HIS B 1 183 ? -6.371 -67.065 -50.354 1.00 21.49 172 HIS B C 1
ATOM 3644 O O . HIS B 1 183 ? -6.500 -65.832 -50.226 1.00 22.54 172 HIS B O 1
ATOM 3651 N N . LEU B 1 184 ? -5.559 -67.614 -51.267 1.00 22.04 173 LEU B N 1
ATOM 3652 C CA . LEU B 1 184 ? -4.718 -66.799 -52.139 1.00 23.28 173 LEU B CA 1
ATOM 3653 C C . LEU B 1 184 ? -5.527 -66.001 -53.173 1.00 24.21 173 LEU B C 1
ATOM 3654 O O . LEU B 1 184 ? -5.229 -64.840 -53.447 1.00 23.07 173 LEU B O 1
ATOM 3659 N N . LEU B 1 185 ? -6.560 -66.619 -53.734 1.00 27.86 174 LEU B N 1
ATOM 3660 C CA . LEU B 1 185 ? -7.238 -66.042 -54.898 1.00 28.68 174 LEU B CA 1
ATOM 3661 C C . LEU B 1 185 ? -8.451 -65.197 -54.531 1.00 29.75 174 LEU B C 1
ATOM 3662 O O . LEU B 1 185 ? -8.822 -64.304 -55.275 1.00 29.79 174 LEU B O 1
ATOM 3667 N N . GLU B 1 186 ? -9.057 -65.494 -53.397 1.00 30.76 175 GLU B N 1
ATOM 3668 C CA . GLU B 1 186 ? -10.229 -64.765 -52.914 1.00 31.26 175 GLU B CA 1
ATOM 3669 C C . GLU B 1 186 ? -9.890 -63.912 -51.690 1.00 29.85 175 GLU B C 1
ATOM 3670 O O . GLU B 1 186 ? -10.208 -62.733 -51.650 1.00 28.95 175 GLU B O 1
ATOM 3676 N N . GLU B 1 187 ? -9.222 -64.495 -50.702 1.00 28.10 176 GLU B N 1
ATOM 3677 C CA . GLU B 1 187 ? -8.969 -63.793 -49.447 1.00 26.70 176 GLU B CA 1
ATOM 3678 C C . GLU B 1 187 ? -7.802 -62.807 -49.508 1.00 27.63 176 GLU B C 1
ATOM 3679 O O . GLU B 1 187 ? -7.684 -61.961 -48.625 1.00 27.60 176 GLU B O 1
ATOM 3685 N N . MET B 1 188 ? -6.946 -62.901 -50.530 1.00 27.89 177 MET B N 1
ATOM 3686 C CA . MET B 1 188 ? -5.908 -61.884 -50.762 1.00 28.69 177 MET B CA 1
ATOM 3687 C C . MET B 1 188 ? -6.220 -60.956 -51.949 1.00 27.56 177 MET B C 1
ATOM 3688 O O . MET B 1 188 ? -5.402 -60.093 -52.291 1.00 25.80 177 MET B O 1
ATOM 3693 N N . ALA B 1 189 ? -7.390 -61.132 -52.567 1.00 26.90 178 ALA B N 1
ATOM 3694 C CA . ALA B 1 189 ? -7.713 -60.446 -53.823 1.00 29.03 178 ALA B CA 1
ATOM 3695 C C . ALA B 1 189 ? -7.856 -58.925 -53.668 1.00 30.82 178 ALA B C 1
ATOM 3696 O O . ALA B 1 189 ? -7.626 -58.183 -54.620 1.00 33.55 178 ALA B O 1
ATOM 3698 N N . ASP B 1 190 ? -8.259 -58.467 -52.491 1.00 31.00 179 ASP B N 1
ATOM 3699 C CA . ASP B 1 190 ? -8.497 -57.035 -52.260 1.00 30.84 179 ASP B CA 1
ATOM 3700 C C . ASP B 1 190 ? -7.217 -56.273 -51.890 1.00 29.34 179 ASP B C 1
ATOM 3701 O O . ASP B 1 190 ? -7.237 -55.040 -51.749 1.00 29.18 179 ASP B O 1
ATOM 3706 N N . TYR B 1 191 ? -6.099 -56.982 -51.735 1.00 27.42 180 TYR B N 1
ATOM 3707 C CA . TYR B 1 191 ? -4.834 -56.320 -51.391 1.00 27.91 180 TYR B CA 1
ATOM 3708 C C . TYR B 1 191 ? -4.173 -55.809 -52.673 1.00 28.53 180 TYR B C 1
ATOM 3709 O O . TYR B 1 191 ? -4.127 -56.517 -53.678 1.00 25.74 180 TYR B O 1
ATOM 3718 N N . GLY B 1 192 ? -3.674 -54.570 -52.638 1.00 29.33 181 GLY B N 1
ATOM 3719 C CA . GLY B 1 192 ? -3.040 -53.971 -53.805 1.00 29.62 181 GLY B CA 1
ATOM 3720 C C . GLY B 1 192 ? -1.549 -53.683 -53.681 1.00 31.15 181 GLY B C 1
ATOM 3721 O O . GLY B 1 192 ? -0.883 -54.144 -52.755 1.00 31.80 181 GLY B O 1
ATOM 3722 N N . TYR B 1 193 ? -1.039 -52.891 -54.626 1.00 31.71 182 TYR B N 1
ATOM 3723 C CA . TYR B 1 193 ? 0.378 -52.530 -54.674 1.00 33.06 182 TYR B CA 1
ATOM 3724 C C . TYR B 1 193 ? 0.886 -51.809 -53.420 1.00 32.15 182 TYR B C 1
ATOM 3725 O O . TYR B 1 193 ? 2.050 -51.965 -53.038 1.00 36.25 182 TYR B O 1
ATOM 3734 N N . ASP B 1 194 ? 0.023 -51.053 -52.752 1.00 31.90 183 ASP B N 1
ATOM 3735 C CA . ASP B 1 194 ? 0.455 -50.376 -51.535 1.00 32.75 183 ASP B CA 1
ATOM 3736 C C . ASP B 1 194 ? 0.988 -51.388 -50.515 1.00 31.16 183 ASP B C 1
ATOM 3737 O O . ASP B 1 194 ? 1.951 -51.108 -49.819 1.00 32.19 183 ASP B O 1
ATOM 3742 N N . CYS B 1 195 ? 0.346 -52.553 -50.432 1.00 28.70 184 CYS B N 1
ATOM 3743 C CA . CYS B 1 195 ? 0.768 -53.583 -49.486 1.00 27.57 184 CYS B CA 1
ATOM 3744 C C . CYS B 1 195 ? 1.894 -54.423 -50.059 1.00 25.55 184 CYS B C 1
ATOM 3745 O O . CYS B 1 195 ? 2.916 -54.624 -49.408 1.00 27.02 184 CYS B O 1
ATOM 3748 N N . TRP B 1 196 ? 1.694 -54.930 -51.266 1.00 26.87 185 TRP B N 1
ATOM 3749 C CA . TRP B 1 196 ? 2.633 -55.892 -51.850 1.00 27.26 185 TRP B CA 1
ATOM 3750 C C . TRP B 1 196 ? 3.995 -55.257 -52.102 1.00 25.89 185 TRP B C 1
ATOM 3751 O O . TRP B 1 196 ? 5.039 -55.860 -51.828 1.00 25.03 185 TRP B O 1
ATOM 3762 N N . GLY B 1 197 ? 3.998 -54.023 -52.589 1.00 25.85 186 GLY B N 1
ATOM 3763 C CA . GLY B 1 197 ? 5.235 -53.283 -52.713 1.00 25.79 186 GLY B CA 1
ATOM 3764 C C . GLY B 1 197 ? 5.930 -53.115 -51.378 1.00 25.36 186 GLY B C 1
ATOM 3765 O O . GLY B 1 197 ? 7.146 -53.295 -51.282 1.00 27.47 186 GLY B O 1
ATOM 3766 N N . ARG B 1 198 ? 5.149 -52.776 -50.351 1.00 25.54 187 ARG B N 1
ATOM 3767 C CA . ARG B 1 198 ? 5.664 -52.584 -48.996 1.00 26.31 187 ARG B CA 1
ATOM 3768 C C . ARG B 1 198 ? 6.289 -53.868 -48.428 1.00 23.64 187 ARG B C 1
ATOM 3769 O O . ARG B 1 198 ? 7.414 -53.854 -47.913 1.00 23.26 187 ARG B O 1
ATOM 3777 N N . SER B 1 199 ? 5.578 -54.977 -48.598 1.00 24.32 188 SER B N 1
ATOM 3778 C CA . SER B 1 199 ? 6.073 -56.295 -48.176 1.00 24.22 188 SER B CA 1
ATOM 3779 C C . SER B 1 199 ? 7.395 -56.656 -48.852 1.00 25.14 188 SER B C 1
ATOM 3780 O O . SER B 1 199 ? 8.309 -57.183 -48.217 1.00 27.22 188 SER B O 1
ATOM 3783 N N . GLY B 1 200 ? 7.505 -56.359 -50.135 1.00 25.96 189 GLY B N 1
ATOM 3784 C CA . GLY B 1 200 ? 8.748 -56.575 -50.865 1.00 26.60 189 GLY B CA 1
ATOM 3785 C C . GLY B 1 200 ? 9.908 -55.805 -50.280 1.00 25.73 189 GLY B C 1
ATOM 3786 O O . GLY B 1 200 ? 11.011 -56.346 -50.109 1.00 26.29 189 GLY B O 1
ATOM 3787 N N . ARG B 1 201 ? 9.673 -54.529 -50.002 1.00 27.50 190 ARG B N 1
ATOM 3788 C CA A ARG B 1 201 ? 10.708 -53.644 -49.460 0.50 26.36 190 ARG B CA 1
ATOM 3789 C CA B ARG B 1 201 ? 10.700 -53.623 -49.455 0.50 26.10 190 ARG B CA 1
ATOM 3790 C C . ARG B 1 201 ? 11.106 -54.038 -48.043 1.00 24.43 190 ARG B C 1
ATOM 3791 O O . ARG B 1 201 ? 12.294 -54.079 -47.700 1.00 23.99 190 ARG B O 1
ATOM 3806 N N . VAL B 1 202 ? 10.112 -54.335 -47.218 1.00 23.05 191 VAL B N 1
ATOM 3807 C CA . VAL B 1 202 ? 10.337 -54.715 -45.845 1.00 22.51 191 VAL B CA 1
ATOM 3808 C C . VAL B 1 202 ? 11.052 -56.076 -45.729 1.00 21.85 191 VAL B C 1
ATOM 3809 O O . VAL B 1 202 ? 12.023 -56.210 -44.978 1.00 21.87 191 VAL B O 1
ATOM 3813 N N . ILE B 1 203 ? 10.620 -57.064 -46.508 1.00 21.26 192 ILE B N 1
ATOM 3814 C CA . ILE B 1 203 ? 11.248 -58.400 -46.422 1.00 20.49 192 ILE B CA 1
ATOM 3815 C C . ILE B 1 203 ? 12.675 -58.373 -46.960 1.00 20.87 192 ILE B C 1
ATOM 3816 O O . ILE B 1 203 ? 13.602 -58.874 -46.320 1.00 19.14 192 ILE B O 1
ATOM 3821 N N . GLU B 1 204 ? 12.861 -57.719 -48.103 1.00 23.75 193 GLU B N 1
ATOM 3822 C CA . GLU B 1 204 ? 14.167 -57.539 -48.680 1.00 24.60 193 GLU B CA 1
ATOM 3823 C C . GLU B 1 204 ? 15.141 -56.849 -47.732 1.00 26.30 193 GLU B C 1
ATOM 3824 O O . GLU B 1 204 ? 16.287 -57.281 -47.588 1.00 23.01 193 GLU B O 1
ATOM 3830 N N . ASP B 1 205 ? 14.681 -55.780 -47.089 1.00 26.54 194 ASP B N 1
ATOM 3831 C CA . ASP B 1 205 ? 15.477 -55.073 -46.109 1.00 28.04 194 ASP B CA 1
ATOM 3832 C C . ASP B 1 205 ? 15.790 -55.922 -44.869 1.00 25.19 194 ASP B C 1
ATOM 3833 O O . ASP B 1 205 ? 16.837 -55.746 -44.263 1.00 27.68 194 ASP B O 1
ATOM 3838 N N . ALA B 1 206 ? 14.843 -56.753 -44.439 1.00 24.84 195 ALA B N 1
ATOM 3839 C CA . ALA B 1 206 ? 14.994 -57.558 -43.235 1.00 23.18 195 ALA B CA 1
ATOM 3840 C C . ALA B 1 206 ? 16.085 -58.610 -43.416 1.00 23.08 195 ALA B C 1
ATOM 3841 O O . ALA B 1 206 ? 16.938 -58.791 -42.541 1.00 20.13 195 ALA B O 1
ATOM 3843 N N . TYR B 1 207 ? 16.062 -59.285 -44.555 1.00 22.24 196 TYR B N 1
ATOM 3844 C CA . TYR B 1 207 ? 17.136 -60.213 -44.918 1.00 23.09 196 TYR B CA 1
ATOM 3845 C C . TYR B 1 207 ? 18.451 -59.444 -45.026 1.00 24.75 196 TYR B C 1
ATOM 3846 O O . TYR B 1 207 ? 19.455 -59.846 -44.453 1.00 24.78 196 TYR B O 1
ATOM 3855 N N . GLY B 1 208 ? 18.440 -58.312 -45.735 1.00 26.41 197 GLY B N 1
ATOM 3856 C CA . GLY B 1 208 ? 19.659 -57.496 -45.935 1.00 26.75 197 GLY B CA 1
ATOM 3857 C C . GLY B 1 208 ? 20.262 -57.075 -44.601 1.00 29.13 197 GLY B C 1
ATOM 3858 O O . GLY B 1 208 ? 21.466 -57.200 -44.374 1.00 27.98 197 GLY B O 1
ATOM 3859 N N . ARG B 1 209 ? 19.403 -56.593 -43.714 1.00 29.79 198 ARG B N 1
ATOM 3860 C CA . ARG B 1 209 ? 19.809 -56.093 -42.407 1.00 30.03 198 ARG B CA 1
ATOM 3861 C C . ARG B 1 209 ? 20.196 -57.192 -41.422 1.00 28.75 198 ARG B C 1
ATOM 3862 O O . ARG B 1 209 ? 21.198 -57.065 -40.717 1.00 26.43 198 ARG B O 1
ATOM 3870 N N . ASN B 1 210 ? 19.376 -58.237 -41.330 1.00 25.08 199 ASN B N 1
ATOM 3871 C CA . ASN B 1 210 ? 19.552 -59.267 -40.297 1.00 25.28 199 ASN B CA 1
ATOM 3872 C C . ASN B 1 210 ? 20.265 -60.504 -40.832 1.00 25.30 199 ASN B C 1
ATOM 3873 O O . ASN B 1 210 ? 20.581 -61.403 -40.065 1.00 27.85 199 ASN B O 1
ATOM 3878 N N . GLY B 1 211 ? 20.451 -60.578 -42.149 1.00 28.01 200 GLY B N 1
ATOM 3879 C CA . GLY B 1 211 ? 21.097 -61.731 -42.779 1.00 26.18 200 GLY B CA 1
ATOM 3880 C C . GLY B 1 211 ? 20.111 -62.839 -43.104 1.00 25.21 200 GLY B C 1
ATOM 3881 O O . GLY B 1 211 ? 19.905 -63.151 -44.262 1.00 24.66 200 GLY B O 1
ATOM 3882 N N . SER B 1 212 ? 19.488 -63.404 -42.075 1.00 23.74 201 SER B N 1
ATOM 3883 C CA . SER B 1 212 ? 18.478 -64.437 -42.242 1.00 21.43 201 SER B CA 1
ATOM 3884 C C . SER B 1 212 ? 17.678 -64.579 -40.969 1.00 20.50 201 SER B C 1
ATOM 3885 O O . SER B 1 212 ? 18.081 -64.049 -39.923 1.00 19.10 201 SER B O 1
ATOM 3888 N N . PRO B 1 213 ? 16.534 -65.286 -41.041 1.00 19.48 202 PRO B N 1
ATOM 3889 C CA . PRO B 1 213 ? 15.790 -65.599 -39.828 1.00 20.04 202 PRO B CA 1
ATOM 3890 C C . PRO B 1 213 ? 16.633 -66.346 -38.798 1.00 20.71 202 PRO B C 1
ATOM 3891 O O . PRO B 1 213 ? 16.483 -66.116 -37.599 1.00 21.71 202 PRO B O 1
ATOM 3895 N N . MET B 1 214 ? 17.509 -67.233 -39.265 1.00 19.84 203 MET B N 1
ATOM 3896 C CA . MET B 1 214 ? 18.406 -67.941 -38.364 1.00 20.78 203 MET B CA 1
ATOM 3897 C C . MET B 1 214 ? 19.420 -67.029 -37.665 1.00 20.65 203 MET B C 1
ATOM 3898 O O . MET B 1 214 ? 19.638 -67.138 -36.469 1.00 19.63 203 MET B O 1
ATOM 3903 N N . GLN B 1 215 ? 20.031 -66.123 -38.401 1.00 22.25 204 GLN B N 1
ATOM 3904 C CA A GLN B 1 215 ? 20.966 -65.165 -37.800 0.50 24.58 204 GLN B CA 1
ATOM 3905 C CA B GLN B 1 215 ? 20.961 -65.169 -37.796 0.50 24.51 204 GLN B CA 1
ATOM 3906 C C . GLN B 1 215 ? 20.271 -64.299 -36.745 1.00 24.15 204 GLN B C 1
ATOM 3907 O O . GLN B 1 215 ? 20.780 -64.116 -35.639 1.00 24.07 204 GLN B O 1
ATOM 3918 N N . MET B 1 216 ? 19.107 -63.783 -37.096 1.00 23.52 205 MET B N 1
ATOM 3919 C CA . MET B 1 216 ? 18.295 -62.957 -36.197 1.00 22.57 205 MET B CA 1
ATOM 3920 C C . MET B 1 216 ? 17.936 -63.665 -34.909 1.00 20.94 205 MET B C 1
ATOM 3921 O O . MET B 1 216 ? 18.017 -63.074 -33.821 1.00 22.28 205 MET B O 1
ATOM 3926 N N . MET B 1 217 ? 17.553 -64.940 -34.992 1.00 19.90 206 MET B N 1
ATOM 3927 C CA . MET B 1 217 ? 17.183 -65.682 -33.792 1.00 19.43 206 MET B CA 1
ATOM 3928 C C . MET B 1 217 ? 18.400 -65.911 -32.907 1.00 19.85 206 MET B C 1
ATOM 3929 O O . MET B 1 217 ? 18.328 -65.700 -31.696 1.00 20.88 206 MET B O 1
ATOM 3934 N N . ALA B 1 218 ? 19.513 -66.332 -33.520 1.00 18.52 207 ALA B N 1
ATOM 3935 C CA . ALA B 1 218 ? 20.749 -66.559 -32.802 1.00 17.50 207 ALA B CA 1
ATOM 3936 C C . ALA B 1 218 ? 21.280 -65.281 -32.138 1.00 19.85 207 ALA B C 1
ATOM 3937 O O . ALA B 1 218 ? 21.967 -65.363 -31.120 1.00 18.24 207 ALA B O 1
ATOM 3939 N N . ASN B 1 219 ? 20.907 -64.124 -32.692 1.00 20.20 208 ASN B N 1
ATOM 3940 C CA . ASN B 1 219 ? 21.302 -62.828 -32.161 1.00 22.03 208 ASN B CA 1
ATOM 3941 C C . ASN B 1 219 ? 20.391 -62.259 -31.072 1.00 22.10 208 ASN B C 1
ATOM 3942 O O . ASN B 1 219 ? 20.654 -61.137 -30.589 1.00 22.78 208 ASN B O 1
ATOM 3947 N N . LEU B 1 220 ? 19.351 -62.993 -30.668 1.00 20.28 209 LEU B N 1
ATOM 3948 C CA . LEU B 1 220 ? 18.486 -62.588 -29.553 1.00 21.32 209 LEU B CA 1
ATOM 3949 C C . LEU B 1 220 ? 19.319 -62.400 -28.282 1.00 22.55 209 LEU B C 1
ATOM 3950 O O . LEU B 1 220 ? 20.157 -63.236 -27.967 1.00 22.62 209 LEU B O 1
ATOM 3955 N N . THR B 1 221 ? 19.041 -61.332 -27.541 1.00 22.71 210 THR B N 1
ATOM 3956 C CA . THR B 1 221 ? 19.692 -61.081 -26.257 1.00 25.24 210 THR B CA 1
ATOM 3957 C C . THR B 1 221 ? 19.430 -62.202 -25.282 1.00 24.12 210 THR B C 1
ATOM 3958 O O . THR B 1 221 ? 20.358 -62.688 -24.626 1.00 23.29 210 THR B O 1
ATOM 3962 N N . LYS B 1 222 ? 18.178 -62.655 -25.233 1.00 25.69 211 LYS B N 1
ATOM 3963 C CA . LYS B 1 222 ? 17.760 -63.824 -24.444 1.00 26.45 211 LYS B CA 1
ATOM 3964 C C . LYS B 1 222 ? 17.196 -64.945 -25.338 1.00 24.65 211 LYS B C 1
ATOM 3965 O O . LYS B 1 222 ? 16.039 -64.881 -25.750 1.00 22.25 211 LYS B O 1
ATOM 3971 N N . THR B 1 223 ? 17.999 -65.956 -25.652 1.00 27.67 212 THR B N 1
ATOM 3972 C CA . THR B 1 223 ? 17.492 -67.065 -26.470 1.00 29.64 212 THR B CA 1
ATOM 3973 C C . THR B 1 223 ? 16.528 -67.905 -25.642 1.00 29.88 212 THR B C 1
ATOM 3974 O O . THR B 1 223 ? 16.612 -67.932 -24.404 1.00 30.26 212 THR B O 1
ATOM 3978 N N . ARG B 1 224 ? 15.632 -68.587 -26.347 1.00 27.85 213 ARG B N 1
ATOM 3979 C CA . ARG B 1 224 ? 14.407 -69.182 -25.804 1.00 27.15 213 ARG B CA 1
ATOM 3980 C C . ARG B 1 224 ? 13.993 -70.318 -26.690 1.00 23.56 213 ARG B C 1
ATOM 3981 O O . ARG B 1 224 ? 14.293 -70.269 -27.885 1.00 21.82 213 ARG B O 1
ATOM 3989 N N . PRO B 1 225 ? 13.204 -71.274 -26.161 1.00 24.48 214 PRO B N 1
ATOM 3990 C CA . PRO B 1 225 ? 12.651 -72.286 -27.065 1.00 23.73 214 PRO B CA 1
ATOM 3991 C C . PRO B 1 225 ? 11.859 -71.727 -28.269 1.00 21.94 214 PRO B C 1
ATOM 3992 O O . PRO B 1 225 ? 10.826 -71.062 -28.103 1.00 20.97 214 PRO B O 1
ATOM 3996 N N . ILE B 1 226 ? 12.339 -72.038 -29.470 1.00 20.89 215 ILE B N 1
ATOM 3997 C CA . ILE B 1 226 ? 11.656 -71.687 -30.722 1.00 21.05 215 ILE B CA 1
ATOM 3998 C C . ILE B 1 226 ? 11.603 -72.940 -31.602 1.00 20.04 215 ILE B C 1
ATOM 3999 O O . ILE B 1 226 ? 12.629 -73.622 -31.796 1.00 22.59 215 ILE B O 1
ATOM 4004 N N . ARG B 1 227 ? 10.429 -73.258 -32.122 1.00 18.36 216 ARG B N 1
ATOM 4005 C CA . ARG B 1 227 ? 10.309 -74.368 -33.081 1.00 17.21 216 ARG B CA 1
ATOM 4006 C C . ARG B 1 227 ? 9.841 -73.869 -34.447 1.00 17.32 216 ARG B C 1
ATOM 4007 O O . ARG B 1 227 ? 8.893 -73.076 -34.543 1.00 17.51 216 ARG B O 1
ATOM 4015 N N . HIS B 1 228 ? 10.546 -74.305 -35.492 1.00 17.63 217 HIS B N 1
ATOM 4016 C CA . HIS B 1 228 ? 10.116 -74.062 -36.858 1.00 16.99 217 HIS B CA 1
ATOM 4017 C C . HIS B 1 228 ? 9.335 -75.262 -37.357 1.00 17.98 217 HIS B C 1
ATOM 4018 O O . HIS B 1 228 ? 9.878 -76.385 -37.481 1.00 19.53 217 HIS B O 1
ATOM 4025 N N . ILE B 1 229 ? 8.061 -75.049 -37.659 1.00 16.91 218 ILE B N 1
ATOM 4026 C CA . ILE B 1 229 ? 7.239 -76.129 -38.222 1.00 17.41 218 ILE B CA 1
ATOM 4027 C C . ILE B 1 229 ? 6.875 -75.745 -39.652 1.00 18.20 218 ILE B C 1
ATOM 4028 O O . ILE B 1 229 ? 6.423 -74.620 -39.880 1.00 17.16 218 ILE B O 1
ATOM 4033 N N . PHE B 1 230 ? 7.159 -76.636 -40.603 1.00 18.24 219 PHE B N 1
ATOM 4034 C CA . PHE B 1 230 ? 7.072 -76.288 -42.027 1.00 19.09 219 PHE B CA 1
ATOM 4035 C C . PHE B 1 230 ? 6.761 -77.487 -42.913 1.00 19.24 219 PHE B C 1
ATOM 4036 O O . PHE B 1 230 ? 7.070 -78.643 -42.573 1.00 17.00 219 PHE B O 1
ATOM 4044 N N . SER B 1 231 ? 6.132 -77.202 -44.053 1.00 19.61 220 SER B N 1
ATOM 4045 C CA . SER B 1 231 ? 5.895 -78.214 -45.073 1.00 20.33 220 SER B CA 1
ATOM 4046 C C . SER B 1 231 ? 6.814 -77.981 -46.281 1.00 20.57 220 SER B C 1
ATOM 4047 O O . SER B 1 231 ? 7.094 -78.911 -47.028 1.00 21.19 220 SER B O 1
ATOM 4050 N N . GLN B 1 232 ? 7.213 -76.726 -46.503 1.00 20.31 221 GLN B N 1
ATOM 4051 C CA A GLN B 1 232 ? 8.001 -76.370 -47.679 0.50 22.41 221 GLN B CA 1
ATOM 4052 C CA B GLN B 1 232 ? 7.983 -76.338 -47.675 0.50 22.05 221 GLN B CA 1
ATOM 4053 C C . GLN B 1 232 ? 9.170 -75.439 -47.296 1.00 22.78 221 GLN B C 1
ATOM 4054 O O . GLN B 1 232 ? 9.116 -74.758 -46.263 1.00 22.25 221 GLN B O 1
ATOM 4065 N N . PRO B 1 233 ? 10.228 -75.401 -48.132 1.00 24.47 222 PRO B N 1
ATOM 4066 C CA . PRO B 1 233 ? 10.456 -76.208 -49.344 1.00 27.56 222 PRO B CA 1
ATOM 4067 C C . PRO B 1 233 ? 10.679 -77.667 -48.967 1.00 27.64 222 PRO B C 1
ATOM 4068 O O . PRO B 1 233 ? 10.979 -77.948 -47.812 1.00 26.23 222 PRO B O 1
ATOM 4072 N N . THR B 1 234 ? 10.482 -78.581 -49.912 1.00 29.26 223 THR B N 1
ATOM 4073 C CA . THR B 1 234 ? 10.493 -80.006 -49.596 1.00 32.36 223 THR B CA 1
ATOM 4074 C C . THR B 1 234 ? 11.851 -80.678 -49.822 1.00 34.04 223 THR B C 1
ATOM 4075 O O . THR B 1 234 ? 11.980 -81.865 -49.554 1.00 37.71 223 THR B O 1
ATOM 4079 N N . GLU B 1 235 ? 12.847 -79.928 -50.306 1.00 35.19 224 GLU B N 1
ATOM 4080 C CA . GLU B 1 235 ? 14.159 -80.498 -50.648 1.00 37.29 224 GLU B CA 1
ATOM 4081 C C . GLU B 1 235 ? 14.959 -80.892 -49.416 1.00 34.73 224 GLU B C 1
ATOM 4082 O O . GLU B 1 235 ? 14.880 -80.223 -48.379 1.00 32.29 224 GLU B O 1
ATOM 4088 N N . PRO B 1 236 ? 15.792 -81.938 -49.548 1.00 35.35 225 PRO B N 1
ATOM 4089 C CA . PRO B 1 236 ? 16.665 -82.354 -48.443 1.00 34.06 225 PRO B CA 1
ATOM 4090 C C . PRO B 1 236 ? 17.676 -81.287 -48.002 1.00 30.59 225 PRO B C 1
ATOM 4091 O O . PRO B 1 236 ? 18.025 -81.223 -46.827 1.00 33.29 225 PRO B O 1
ATOM 4095 N N . GLU B 1 237 ? 18.122 -80.436 -48.920 1.00 30.77 226 GLU B N 1
ATOM 4096 C CA . GLU B 1 237 ? 19.068 -79.378 -48.574 1.00 30.14 226 GLU B CA 1
ATOM 4097 C C . GLU B 1 237 ? 18.447 -78.406 -47.555 1.00 27.59 226 GLU B C 1
ATOM 4098 O O . GLU B 1 237 ? 19.162 -77.811 -46.738 1.00 25.09 226 GLU B O 1
ATOM 4104 N N . TYR B 1 238 ? 17.128 -78.227 -47.625 1.00 23.24 227 TYR B N 1
ATOM 4105 C CA . TYR B 1 238 ? 16.438 -77.292 -46.716 1.00 22.36 227 TYR B CA 1
ATOM 4106 C C . TYR B 1 238 ? 16.296 -77.927 -45.333 1.00 22.23 227 TYR B C 1
ATOM 4107 O O . TYR B 1 238 ? 16.517 -77.272 -44.323 1.00 20.10 227 TYR B O 1
ATOM 4116 N N . GLU B 1 239 ? 15.941 -79.201 -45.292 1.00 22.55 228 GLU B N 1
ATOM 4117 C CA . GLU B 1 239 ? 15.834 -79.872 -44.022 1.00 23.62 228 GLU B CA 1
ATOM 4118 C C . GLU B 1 239 ? 17.200 -79.869 -43.336 1.00 23.87 228 GLU B C 1
ATOM 4119 O O . GLU B 1 239 ? 17.303 -79.731 -42.108 1.00 20.87 228 GLU B O 1
ATOM 4125 N N . LYS B 1 240 ? 18.246 -80.021 -44.140 1.00 24.13 229 LYS B N 1
ATOM 4126 C CA . LYS B 1 240 ? 19.599 -80.015 -43.612 1.00 25.67 229 LYS B CA 1
ATOM 4127 C C . LYS B 1 240 ? 19.988 -78.729 -42.893 1.00 24.18 229 LYS B C 1
ATOM 4128 O O . LYS B 1 240 ? 20.672 -78.791 -41.875 1.00 25.37 229 LYS B O 1
ATOM 4134 N N . ILE B 1 241 ? 19.590 -77.564 -43.400 1.00 22.88 230 ILE B N 1
ATOM 4135 C CA . ILE B 1 241 ? 19.962 -76.330 -42.714 1.00 24.06 230 ILE B CA 1
ATOM 4136 C C . ILE B 1 241 ? 19.185 -76.178 -41.419 1.00 21.63 230 ILE B C 1
ATOM 4137 O O . ILE B 1 241 ? 19.699 -75.585 -40.463 1.00 23.84 230 ILE B O 1
ATOM 4142 N N . ASN B 1 242 ? 17.972 -76.736 -41.366 1.00 21.91 231 ASN B N 1
ATOM 4143 C CA . ASN B 1 242 ? 17.211 -76.803 -40.110 1.00 21.11 231 ASN B CA 1
ATOM 4144 C C . ASN B 1 242 ? 17.851 -77.763 -39.103 1.00 21.82 231 ASN B C 1
ATOM 4145 O O . ASN B 1 242 ? 17.995 -77.424 -37.912 1.00 22.40 231 ASN B O 1
ATOM 4150 N N . SER B 1 243 ? 18.218 -78.959 -39.562 1.00 23.14 232 SER B N 1
ATOM 4151 C CA . SER B 1 243 ? 18.925 -79.926 -38.718 1.00 23.07 232 SER B CA 1
ATOM 4152 C C . SER B 1 243 ? 20.275 -79.406 -38.223 1.00 22.79 232 SER B C 1
ATOM 4153 O O . SER B 1 243 ? 20.585 -79.560 -37.058 1.00 21.84 232 SER B O 1
ATOM 4156 N N . ASP B 1 244 ? 21.053 -78.771 -39.098 1.00 24.28 233 ASP B N 1
ATOM 4157 C CA . ASP B 1 244 ? 22.324 -78.139 -38.695 1.00 24.69 233 ASP B CA 1
ATOM 4158 C C . ASP B 1 244 ? 22.166 -77.002 -37.674 1.00 26.44 233 ASP B C 1
ATOM 4159 O O . ASP B 1 244 ? 22.935 -76.914 -36.715 1.00 26.11 233 ASP B O 1
ATOM 4164 N N . PHE B 1 245 ? 21.169 -76.139 -37.864 1.00 24.40 234 PHE B N 1
ATOM 4165 C CA . PHE B 1 245 ? 20.897 -75.063 -36.903 1.00 23.16 234 PHE B CA 1
ATOM 4166 C C . PHE B 1 245 ? 20.468 -75.646 -35.545 1.00 24.09 234 PHE B C 1
ATOM 4167 O O . PHE B 1 245 ? 20.896 -75.157 -34.481 1.00 23.83 234 PHE B O 1
ATOM 4175 N N . ALA B 1 246 ? 19.650 -76.690 -35.584 1.00 21.87 235 ALA B N 1
ATOM 4176 C CA . ALA B 1 246 ? 19.136 -77.321 -34.370 1.00 22.64 235 ALA B CA 1
ATOM 4177 C C . ALA B 1 246 ? 20.255 -78.033 -33.606 1.00 24.62 235 ALA B C 1
ATOM 4178 O O . ALA B 1 246 ? 20.243 -78.079 -32.364 1.00 25.91 235 ALA B O 1
ATOM 4180 N N . GLU B 1 247 ? 21.170 -78.631 -34.353 1.00 25.68 236 GLU B N 1
ATOM 4181 C CA . GLU B 1 247 ? 22.371 -79.248 -33.790 1.00 31.06 236 GLU B CA 1
ATOM 4182 C C . GLU B 1 247 ? 23.176 -78.217 -32.994 1.00 30.72 236 GLU B C 1
ATOM 4183 O O . GLU B 1 247 ? 23.711 -78.512 -31.939 1.00 29.97 236 GLU B O 1
ATOM 4189 N N . GLN B 1 248 ? 23.262 -77.007 -33.524 1.00 32.46 237 GLN B N 1
ATOM 4190 C CA . GLN B 1 248 ? 24.105 -75.980 -32.939 1.00 33.95 237 GLN B CA 1
ATOM 4191 C C . GLN B 1 248 ? 23.462 -75.251 -31.755 1.00 32.56 237 GLN B C 1
ATOM 4192 O O . GLN B 1 248 ? 24.177 -74.770 -30.871 1.00 33.65 237 GLN B O 1
ATOM 4198 N N . HIS B 1 249 ? 22.136 -75.164 -31.738 1.00 28.73 238 HIS B N 1
ATOM 4199 C CA . HIS B 1 249 ? 21.408 -74.370 -30.747 1.00 28.37 238 HIS B CA 1
ATOM 4200 C C . HIS B 1 249 ? 20.406 -75.195 -29.983 1.00 27.69 238 HIS B C 1
ATOM 4201 O O . HIS B 1 249 ? 19.391 -75.599 -30.562 1.00 29.50 238 HIS B O 1
ATOM 4208 N N . PRO B 1 250 ? 20.648 -75.434 -28.676 1.00 27.92 239 PRO B N 1
ATOM 4209 C CA . PRO B 1 250 ? 19.777 -76.261 -27.837 1.00 26.44 239 PRO B CA 1
ATOM 4210 C C . PRO B 1 250 ? 18.313 -75.782 -27.801 1.00 23.65 239 PRO B C 1
ATOM 4211 O O . PRO B 1 250 ? 17.417 -76.577 -27.606 1.00 18.87 239 PRO B O 1
ATOM 4215 N N . TRP B 1 251 ? 18.112 -74.482 -27.984 1.00 23.06 240 TRP B N 1
ATOM 4216 C CA . TRP B 1 251 ? 16.783 -73.878 -27.882 1.00 21.60 240 TRP B CA 1
ATOM 4217 C C . TRP B 1 251 ? 15.957 -73.998 -29.172 1.00 20.55 240 TRP B C 1
ATOM 4218 O O . TRP B 1 251 ? 14.759 -73.718 -29.155 1.00 19.41 240 TRP B O 1
ATOM 4229 N N . PHE B 1 252 ? 16.596 -74.344 -30.290 1.00 19.77 241 PHE B N 1
ATOM 4230 C CA . PHE B 1 252 ? 15.900 -74.466 -31.577 1.00 17.81 241 PHE B CA 1
ATOM 4231 C C . PHE B 1 252 ? 15.523 -75.892 -31.880 1.00 18.16 241 PHE B C 1
ATOM 4232 O O . PHE B 1 252 ? 16.322 -76.798 -31.683 1.00 17.29 241 PHE B O 1
ATOM 4240 N N . SER B 1 253 ? 14.299 -76.074 -32.380 1.00 17.30 242 SER B N 1
ATOM 4241 C CA . SER B 1 253 ? 13.837 -77.361 -32.853 1.00 16.95 242 SER B CA 1
ATOM 4242 C C . SER B 1 253 ? 13.039 -77.133 -34.148 1.00 16.79 242 SER B C 1
ATOM 4243 O O . SER B 1 253 ? 12.711 -76.003 -34.508 1.00 13.98 242 SER B O 1
ATOM 4246 N N . TYR B 1 254 ? 12.736 -78.214 -34.840 1.00 16.87 243 TYR B N 1
ATOM 4247 C CA . TYR B 1 254 ? 11.885 -78.107 -36.009 1.00 15.96 243 TYR B CA 1
ATOM 4248 C C . TYR B 1 254 ? 11.074 -79.368 -36.200 1.00 16.27 243 TYR B C 1
ATOM 4249 O O . TYR B 1 254 ? 11.362 -80.405 -35.591 1.00 17.45 243 TYR B O 1
ATOM 4258 N N . ALA B 1 255 ? 10.043 -79.268 -37.036 1.00 16.91 244 ALA B N 1
ATOM 4259 C CA . ALA B 1 255 ? 9.250 -80.437 -37.416 1.00 17.16 244 ALA B CA 1
ATOM 4260 C C . ALA B 1 255 ? 8.757 -80.269 -38.831 1.00 18.18 244 ALA B C 1
ATOM 4261 O O . ALA B 1 255 ? 8.165 -79.237 -39.176 1.00 16.48 244 ALA B O 1
ATOM 4263 N N A LYS B 1 256 ? 9.011 -81.271 -39.666 0.50 19.23 245 LYS B N 1
ATOM 4264 N N B LYS B 1 256 ? 8.997 -81.276 -39.657 0.50 18.60 245 LYS B N 1
ATOM 4265 C CA A LYS B 1 256 ? 8.528 -81.254 -41.036 0.50 20.77 245 LYS B CA 1
ATOM 4266 C CA B LYS B 1 256 ? 8.491 -81.260 -41.012 0.50 19.55 245 LYS B CA 1
ATOM 4267 C C A LYS B 1 256 ? 7.125 -81.852 -41.020 0.50 20.22 245 LYS B C 1
ATOM 4268 C C B LYS B 1 256 ? 7.110 -81.853 -41.003 0.50 19.57 245 LYS B C 1
ATOM 4269 O O A LYS B 1 256 ? 6.931 -83.034 -40.682 0.50 19.33 245 LYS B O 1
ATOM 4270 O O B LYS B 1 256 ? 6.917 -83.038 -40.677 0.50 18.75 245 LYS B O 1
ATOM 4281 N N . LEU B 1 257 ? 6.140 -81.017 -41.337 1.00 20.02 246 LEU B N 1
ATOM 4282 C CA . LEU B 1 257 ? 4.751 -81.393 -41.207 1.00 19.59 246 LEU B CA 1
ATOM 4283 C C . LEU B 1 257 ? 4.199 -82.206 -42.363 1.00 19.48 246 LEU B C 1
ATOM 4284 O O . LEU B 1 257 ? 3.160 -82.815 -42.219 1.00 21.16 246 LEU B O 1
ATOM 4289 N N . GLY B 1 258 ? 4.845 -82.182 -43.514 1.00 21.27 247 GLY B N 1
ATOM 4290 C CA . GLY B 1 258 ? 4.399 -83.002 -44.644 1.00 21.60 247 GLY B CA 1
ATOM 4291 C C . GLY B 1 258 ? 3.101 -82.592 -45.323 1.00 21.31 247 GLY B C 1
ATOM 4292 O O . GLY B 1 258 ? 2.492 -83.393 -46.016 1.00 21.44 247 GLY B O 1
ATOM 4293 N N . GLY B 1 259 ? 2.692 -81.337 -45.158 1.00 20.71 248 GLY B N 1
ATOM 4294 C CA . GLY B 1 259 ? 1.501 -80.807 -45.838 1.00 19.99 248 GLY B CA 1
ATOM 4295 C C . GLY B 1 259 ? 1.844 -80.471 -47.274 1.00 19.72 248 GLY B C 1
ATOM 4296 O O . GLY B 1 259 ? 3.009 -80.403 -47.625 1.00 16.81 248 GLY B O 1
ATOM 4297 N N . PRO B 1 260 ? 0.821 -80.262 -48.125 1.00 18.10 249 PRO B N 1
ATOM 4298 C CA . PRO B 1 260 ? 1.078 -80.033 -49.542 1.00 18.25 249 PRO B CA 1
ATOM 4299 C C . PRO B 1 260 ? 1.574 -78.622 -49.869 1.00 17.43 249 PRO B C 1
ATOM 4300 O O . PRO B 1 260 ? 2.386 -78.465 -50.749 1.00 17.58 249 PRO B O 1
ATOM 4304 N N . THR B 1 261 ? 1.127 -77.610 -49.119 1.00 18.91 250 THR B N 1
ATOM 4305 C CA . THR B 1 261 ? 1.397 -76.218 -49.468 1.00 18.34 250 THR B CA 1
ATOM 4306 C C . THR B 1 261 ? 2.274 -75.515 -48.421 1.00 19.67 250 THR B C 1
ATOM 4307 O O . THR B 1 261 ? 2.587 -76.068 -47.359 1.00 20.33 250 THR B O 1
ATOM 4311 N N . ALA B 1 262 ? 2.629 -74.274 -48.729 1.00 19.43 251 ALA B N 1
ATOM 4312 C CA . ALA B 1 262 ? 3.369 -73.433 -47.806 1.00 19.17 251 ALA B CA 1
ATOM 4313 C C . ALA B 1 262 ? 2.464 -72.863 -46.688 1.00 19.16 251 ALA B C 1
ATOM 4314 O O . ALA B 1 262 ? 2.900 -72.013 -45.928 1.00 21.46 251 ALA B O 1
ATOM 4316 N N . PHE B 1 263 ? 1.206 -73.300 -46.601 1.00 19.43 252 PHE B N 1
ATOM 4317 C CA . PHE B 1 263 ? 0.239 -72.782 -45.604 1.00 17.73 252 PHE B CA 1
ATOM 4318 C C . PHE B 1 263 ? -0.283 -73.863 -44.666 1.00 17.82 252 PHE B C 1
ATOM 4319 O O . PHE B 1 263 ? -1.460 -74.235 -44.734 1.00 16.36 252 PHE B O 1
ATOM 4327 N N . PRO B 1 264 ? 0.573 -74.369 -43.762 1.00 18.92 253 PRO B N 1
ATOM 4328 C CA . PRO B 1 264 ? 0.099 -75.462 -42.893 1.00 18.72 253 PRO B CA 1
ATOM 4329 C C . PRO B 1 264 ? -1.011 -75.075 -41.957 1.00 17.80 253 PRO B C 1
ATOM 4330 O O . PRO B 1 264 ? -1.798 -75.940 -41.547 1.00 17.76 253 PRO B O 1
ATOM 4334 N N . ALA B 1 265 ? -1.107 -73.790 -41.601 1.00 19.01 254 ALA B N 1
ATOM 4335 C CA . ALA B 1 265 ? -2.181 -73.332 -40.776 1.00 19.89 254 ALA B CA 1
ATOM 4336 C C . ALA B 1 265 ? -3.521 -73.650 -41.420 1.00 21.59 254 ALA B C 1
ATOM 4337 O O . ALA B 1 265 ? -4.522 -73.856 -40.714 1.00 22.69 254 ALA B O 1
ATOM 4339 N N . ILE B 1 266 ? -3.544 -73.623 -42.757 1.00 21.72 255 ILE B N 1
ATOM 4340 C CA . ILE B 1 266 ? -4.759 -73.936 -43.525 1.00 22.01 255 ILE B CA 1
ATOM 4341 C C . ILE B 1 266 ? -4.882 -75.424 -43.844 1.00 22.08 255 ILE B C 1
ATOM 4342 O O . ILE B 1 266 ? -5.950 -75.997 -43.675 1.00 19.32 255 ILE B O 1
ATOM 4347 N N . ASP B 1 267 ? -3.809 -76.039 -44.334 1.00 20.40 256 ASP B N 1
ATOM 4348 C CA . ASP B 1 267 ? -3.943 -77.406 -44.877 1.00 19.86 256 ASP B CA 1
ATOM 4349 C C . ASP B 1 267 ? -3.590 -78.533 -43.912 1.00 19.16 256 ASP B C 1
ATOM 4350 O O . ASP B 1 267 ? -3.988 -79.647 -44.149 1.00 16.95 256 ASP B O 1
ATOM 4355 N N . VAL B 1 268 ? -2.903 -78.242 -42.803 1.00 19.02 257 VAL B N 1
ATOM 4356 C CA . VAL B 1 268 ? -2.733 -79.233 -41.731 1.00 20.25 257 VAL B CA 1
ATOM 4357 C C . VAL B 1 268 ? -2.955 -78.621 -40.343 1.00 21.36 257 VAL B C 1
ATOM 4358 O O . VAL B 1 268 ? -2.065 -78.690 -39.492 1.00 21.61 257 VAL B O 1
ATOM 4362 N N . PRO B 1 269 ? -4.147 -78.023 -40.099 1.00 22.23 258 PRO B N 1
ATOM 4363 C CA . PRO B 1 269 ? -4.363 -77.190 -38.898 1.00 22.81 258 PRO B CA 1
ATOM 4364 C C . PRO B 1 269 ? -4.284 -77.979 -37.608 1.00 20.99 258 PRO B C 1
ATOM 4365 O O . PRO B 1 269 ? -3.841 -77.457 -36.594 1.00 21.23 258 PRO B O 1
ATOM 4369 N N . ASP B 1 270 ? -4.699 -79.233 -37.674 1.00 20.45 259 ASP B N 1
ATOM 4370 C CA . ASP B 1 270 ? -4.581 -80.155 -36.570 1.00 21.49 259 ASP B CA 1
ATOM 4371 C C . ASP B 1 270 ? -3.118 -80.365 -36.151 1.00 20.52 259 ASP B C 1
ATOM 4372 O O . ASP B 1 270 ? -2.800 -80.435 -34.957 1.00 21.71 259 ASP B O 1
ATOM 4377 N N . ARG B 1 271 ? -2.231 -80.478 -37.121 1.00 20.04 260 ARG B N 1
ATOM 4378 C CA . ARG B 1 271 ? -0.822 -80.691 -36.841 1.00 20.51 260 ARG B CA 1
ATOM 4379 C C . ARG B 1 271 ? -0.168 -79.425 -36.298 1.00 19.66 260 ARG B C 1
ATOM 4380 O O . ARG B 1 271 ? 0.572 -79.478 -35.310 1.00 21.71 260 ARG B O 1
ATOM 4388 N N . ALA B 1 272 ? -0.444 -78.289 -36.909 1.00 19.38 261 ALA B N 1
ATOM 4389 C CA . ALA B 1 272 ? 0.034 -77.026 -36.367 1.00 19.19 261 ALA B CA 1
ATOM 4390 C C . ALA B 1 272 ? -0.406 -76.877 -34.907 1.00 19.87 261 ALA B C 1
ATOM 4391 O O . ALA B 1 272 ? 0.392 -76.496 -34.032 1.00 22.50 261 ALA B O 1
ATOM 4393 N N . ALA B 1 273 ? -1.662 -77.237 -34.643 1.00 19.59 262 ALA B N 1
ATOM 4394 C CA . ALA B 1 273 ? -2.239 -77.106 -33.327 1.00 18.34 262 ALA B CA 1
ATOM 4395 C C . ALA B 1 273 ? -1.518 -77.941 -32.258 1.00 18.94 262 ALA B C 1
ATOM 4396 O O . ALA B 1 273 ? -1.296 -77.465 -31.141 1.00 17.55 262 ALA B O 1
ATOM 4398 N N . VAL B 1 274 ? -1.127 -79.161 -32.577 1.00 19.95 263 VAL B N 1
ATOM 4399 C CA . VAL B 1 274 ? -0.502 -80.030 -31.554 1.00 20.56 263 VAL B CA 1
ATOM 4400 C C . VAL B 1 274 ? 0.848 -79.447 -31.099 1.00 20.86 263 VAL B C 1
ATOM 4401 O O . VAL B 1 274 ? 1.213 -79.606 -29.940 1.00 17.65 263 VAL B O 1
ATOM 4405 N N . HIS B 1 275 ? 1.571 -78.786 -32.022 1.00 18.15 264 HIS B N 1
ATOM 4406 C CA . HIS B 1 275 ? 2.846 -78.160 -31.715 1.00 19.68 264 HIS B CA 1
ATOM 4407 C C . HIS B 1 275 ? 2.668 -76.916 -30.859 1.00 20.76 264 HIS B C 1
ATOM 4408 O O . HIS B 1 275 ? 3.427 -76.693 -29.910 1.00 18.96 264 HIS B O 1
ATOM 4415 N N . ILE B 1 276 ? 1.636 -76.141 -31.186 1.00 20.96 265 ILE B N 1
ATOM 4416 C CA . ILE B 1 276 ? 1.227 -75.002 -30.388 1.00 22.22 265 ILE B CA 1
ATOM 4417 C C . ILE B 1 276 ? 0.796 -75.432 -28.962 1.00 22.32 265 ILE B C 1
ATOM 4418 O O . ILE B 1 276 ? 1.308 -74.897 -27.986 1.00 21.35 265 ILE B O 1
ATOM 4423 N N . ARG B 1 277 ? -0.058 -76.448 -28.861 1.00 23.18 266 ARG B N 1
ATOM 4424 C CA . ARG B 1 277 ? -0.455 -76.986 -27.548 1.00 24.57 266 ARG B CA 1
ATOM 4425 C C . ARG B 1 277 ? 0.750 -77.456 -26.732 1.00 24.03 266 ARG B C 1
ATOM 4426 O O . ARG B 1 277 ? 0.788 -77.281 -25.507 1.00 24.98 266 ARG B O 1
ATOM 4434 N N . GLU B 1 278 ? 1.721 -78.069 -27.403 1.00 22.40 267 GLU B N 1
ATOM 4435 C CA . GLU B 1 278 ? 2.910 -78.603 -26.726 1.00 22.81 267 GLU B CA 1
ATOM 4436 C C . GLU B 1 278 ? 3.691 -77.473 -26.066 1.00 23.02 267 GLU B C 1
ATOM 4437 O O . GLU B 1 278 ? 4.072 -77.578 -24.878 1.00 25.48 267 GLU B O 1
ATOM 4443 N N . PHE B 1 279 ? 3.894 -76.393 -26.804 1.00 22.99 268 PHE B N 1
ATOM 4444 C CA . PHE B 1 279 ? 4.589 -75.221 -26.274 1.00 23.27 268 PHE B CA 1
ATOM 4445 C C . PHE B 1 279 ? 3.777 -74.507 -25.182 1.00 24.57 268 PHE B C 1
ATOM 4446 O O . PHE B 1 279 ? 4.355 -74.080 -24.185 1.00 23.27 268 PHE B O 1
ATOM 4454 N N . ALA B 1 280 ? 2.460 -74.404 -25.351 1.00 24.30 269 ALA B N 1
ATOM 4455 C CA . ALA B 1 280 ? 1.599 -73.810 -24.313 1.00 26.55 269 ALA B CA 1
ATOM 4456 C C . ALA B 1 280 ? 1.599 -74.617 -23.020 1.00 27.35 269 ALA B C 1
ATOM 4457 O O . ALA B 1 280 ? 1.624 -74.045 -21.919 1.00 32.41 269 ALA B O 1
ATOM 4459 N N . THR B 1 281 ? 1.572 -75.941 -23.152 1.00 27.18 270 THR B N 1
ATOM 4460 C CA . THR B 1 281 ? 1.658 -76.848 -22.016 1.00 27.63 270 THR B CA 1
ATOM 4461 C C . THR B 1 281 ? 2.969 -76.715 -21.287 1.00 27.61 270 THR B C 1
ATOM 4462 O O . THR B 1 281 ? 3.010 -76.743 -20.039 1.00 28.26 270 THR B O 1
ATOM 4466 N N . ALA B 1 282 ? 4.055 -76.597 -22.050 1.00 26.74 271 ALA B N 1
ATOM 4467 C CA . ALA B 1 282 ? 5.374 -76.405 -21.477 1.00 28.16 271 ALA B CA 1
ATOM 4468 C C . ALA B 1 282 ? 5.466 -75.103 -20.682 1.00 30.44 271 ALA B C 1
ATOM 4469 O O . ALA B 1 282 ? 6.076 -75.072 -19.595 1.00 31.76 271 ALA B O 1
ATOM 4471 N N . ILE B 1 283 ? 4.886 -74.036 -21.220 1.00 31.12 272 ILE B N 1
ATOM 4472 C CA . ILE B 1 283 ? 4.878 -72.736 -20.529 1.00 33.54 272 ILE B CA 1
ATOM 4473 C C . ILE B 1 283 ? 4.106 -72.831 -19.210 1.00 38.55 272 ILE B C 1
ATOM 4474 O O . ILE B 1 283 ? 4.582 -72.353 -18.175 1.00 40.11 272 ILE B O 1
ATOM 4479 N N . ARG B 1 284 ? 2.951 -73.492 -19.242 1.00 39.41 273 ARG B N 1
ATOM 4480 C CA . ARG B 1 284 ? 2.153 -73.716 -18.035 1.00 42.07 273 ARG B CA 1
ATOM 4481 C C . ARG B 1 284 ? 2.864 -74.545 -16.950 1.00 43.83 273 ARG B C 1
ATOM 4482 O O . ARG B 1 284 ? 2.469 -74.505 -15.794 1.00 41.19 273 ARG B O 1
ATOM 4490 N N . GLN B 1 285 ? 3.900 -75.295 -17.321 1.00 46.46 274 GLN B N 1
ATOM 4491 C CA . GLN B 1 285 ? 4.704 -76.042 -16.362 1.00 47.16 274 GLN B CA 1
ATOM 4492 C C . GLN B 1 285 ? 6.056 -75.360 -16.101 1.00 51.59 274 GLN B C 1
ATOM 4493 O O . GLN B 1 285 ? 7.102 -76.017 -16.130 1.00 55.15 274 GLN B O 1
ATOM 4499 N N . GLY B 1 286 ? 6.032 -74.054 -15.833 1.00 52.26 275 GLY B N 1
ATOM 4500 C CA . GLY B 1 286 ? 7.242 -73.287 -15.524 1.00 54.10 275 GLY B CA 1
ATOM 4501 C C . GLY B 1 286 ? 7.727 -72.474 -16.707 1.00 56.89 275 GLY B C 1
ATOM 4502 O O . GLY B 1 286 ? 8.296 -73.016 -17.657 1.00 53.86 275 GLY B O 1
ATOM 4503 N N . ASP C 1 14 ? 49.515 -18.425 -64.437 1.00 61.14 3 ASP C N 1
ATOM 4504 C CA . ASP C 1 14 ? 49.309 -18.779 -63.001 1.00 59.96 3 ASP C CA 1
ATOM 4505 C C . ASP C 1 14 ? 49.480 -20.274 -62.759 1.00 57.69 3 ASP C C 1
ATOM 4506 O O . ASP C 1 14 ? 49.630 -21.063 -63.698 1.00 56.29 3 ASP C O 1
ATOM 4511 N N . THR C 1 15 ? 49.453 -20.654 -61.489 1.00 54.60 4 THR C N 1
ATOM 4512 C CA . THR C 1 15 ? 49.436 -22.067 -61.127 1.00 53.22 4 THR C CA 1
ATOM 4513 C C . THR C 1 15 ? 48.238 -22.741 -61.825 1.00 48.82 4 THR C C 1
ATOM 4514 O O . THR C 1 15 ? 47.149 -22.175 -61.735 1.00 49.38 4 THR C O 1
ATOM 4518 N N . TYR C 1 16 ? 48.450 -23.857 -62.562 1.00 38.79 5 TYR C N 1
ATOM 4519 C CA . TYR C 1 16 ? 47.373 -24.770 -63.057 1.00 36.53 5 TYR C CA 1
ATOM 4520 C C . TYR C 1 16 ? 46.607 -24.296 -64.303 1.00 34.71 5 TYR C C 1
ATOM 4521 O O . TYR C 1 16 ? 45.614 -24.912 -64.703 1.00 31.06 5 TYR C O 1
ATOM 4530 N N . LEU C 1 17 ? 47.043 -23.196 -64.905 1.00 33.30 6 LEU C N 1
ATOM 4531 C CA . LEU C 1 17 ? 46.312 -22.591 -66.012 1.00 32.38 6 LEU C CA 1
ATOM 4532 C C . LEU C 1 17 ? 46.613 -23.245 -67.365 1.00 35.04 6 LEU C C 1
ATOM 4533 O O . LEU C 1 17 ? 47.780 -23.429 -67.729 1.00 32.48 6 LEU C O 1
ATOM 4538 N N . HIS C 1 18 ? 45.550 -23.576 -68.101 1.00 34.88 7 HIS C N 1
ATOM 4539 C CA . HIS C 1 18 ? 45.648 -24.148 -69.436 1.00 36.87 7 HIS C CA 1
ATOM 4540 C C . HIS C 1 18 ? 44.818 -23.371 -70.451 1.00 38.44 7 HIS C C 1
ATOM 4541 O O . HIS C 1 18 ? 44.080 -22.443 -70.101 1.00 33.14 7 HIS C O 1
ATOM 4548 N N . GLU C 1 19 ? 44.974 -23.742 -71.722 1.00 35.24 8 GLU C N 1
ATOM 4549 C CA . GLU C 1 19 ? 44.159 -23.205 -72.801 1.00 37.29 8 GLU C CA 1
ATOM 4550 C C . GLU C 1 19 ? 43.812 -24.331 -73.749 1.00 36.69 8 GLU C C 1
ATOM 4551 O O . GLU C 1 19 ? 44.637 -25.206 -74.007 1.00 32.86 8 GLU C O 1
ATOM 4557 N N . THR C 1 20 ? 42.579 -24.323 -74.251 1.00 34.48 9 THR C N 1
ATOM 4558 C CA . THR C 1 20 ? 42.165 -25.300 -75.249 1.00 33.84 9 THR C CA 1
ATOM 4559 C C . THR C 1 20 ? 41.126 -24.723 -76.181 1.00 34.50 9 THR C C 1
ATOM 4560 O O . THR C 1 20 ? 40.426 -23.763 -75.844 1.00 37.73 9 THR C O 1
ATOM 4564 N N . LEU C 1 21 ? 41.037 -25.309 -77.374 1.00 33.55 10 LEU C N 1
ATOM 4565 C CA . LEU C 1 21 ? 40.062 -24.882 -78.352 1.00 34.19 10 LEU C CA 1
ATOM 4566 C C . LEU C 1 21 ? 38.725 -25.499 -77.995 1.00 34.18 10 LEU C C 1
ATOM 4567 O O . LEU C 1 21 ? 38.614 -26.718 -77.842 1.00 33.86 10 LEU C O 1
ATOM 4572 N N . VAL C 1 22 ? 37.715 -24.649 -77.845 1.00 32.58 11 VAL C N 1
ATOM 4573 C CA . VAL C 1 22 ? 36.367 -25.077 -77.486 1.00 30.99 11 VAL C CA 1
ATOM 4574 C C . VAL C 1 22 ? 35.453 -24.586 -78.593 1.00 31.49 11 VAL C C 1
ATOM 4575 O O . VAL C 1 22 ? 35.117 -23.399 -78.662 1.00 30.99 11 VAL C O 1
ATOM 4579 N N . PHE C 1 23 ? 35.085 -25.504 -79.485 1.00 35.67 12 PHE C N 1
ATOM 4580 C CA . PHE C 1 23 ? 34.378 -25.168 -80.723 1.00 38.75 12 PHE C CA 1
ATOM 4581 C C . PHE C 1 23 ? 35.188 -24.129 -81.526 1.00 41.97 12 PHE C C 1
ATOM 4582 O O . PHE C 1 23 ? 36.238 -24.473 -82.054 1.00 48.00 12 PHE C O 1
ATOM 4590 N N . ASP C 1 24 ? 34.747 -22.872 -81.583 1.00 45.66 13 ASP C N 1
ATOM 4591 C CA . ASP C 1 24 ? 35.463 -21.832 -82.335 1.00 48.25 13 ASP C CA 1
ATOM 4592 C C . ASP C 1 24 ? 36.478 -21.026 -81.519 1.00 45.63 13 ASP C C 1
ATOM 4593 O O . ASP C 1 24 ? 37.246 -20.253 -82.085 1.00 48.16 13 ASP C O 1
ATOM 4598 N N . ASN C 1 25 ? 36.475 -21.183 -80.201 1.00 40.77 14 ASN C N 1
ATOM 4599 C CA . ASN C 1 25 ? 37.156 -20.235 -79.320 1.00 37.60 14 ASN C CA 1
ATOM 4600 C C . ASN C 1 25 ? 38.246 -20.877 -78.487 1.00 32.93 14 ASN C C 1
ATOM 4601 O O . ASN C 1 25 ? 38.076 -21.972 -77.962 1.00 32.60 14 ASN C O 1
ATOM 4606 N N . LYS C 1 26 ? 39.358 -20.177 -78.361 1.00 31.44 15 LYS C N 1
ATOM 4607 C CA . LYS C 1 26 ? 40.429 -20.589 -77.475 1.00 32.40 15 LYS C CA 1
ATOM 4608 C C . LYS C 1 26 ? 40.075 -20.106 -76.068 1.00 31.23 15 LYS C C 1
ATOM 4609 O O . LYS C 1 26 ? 39.964 -18.899 -75.835 1.00 30.81 15 LYS C O 1
ATOM 4615 N N . LEU C 1 27 ? 39.811 -21.032 -75.162 1.00 29.61 16 LEU C N 1
ATOM 4616 C CA . LEU C 1 27 ? 39.425 -20.654 -73.799 1.00 30.43 16 LEU C CA 1
ATOM 4617 C C . LEU C 1 27 ? 40.482 -21.115 -72.827 1.00 31.70 16 LEU C C 1
ATOM 4618 O O . LEU C 1 27 ? 40.991 -22.228 -72.943 1.00 34.57 16 LEU C O 1
ATOM 4623 N N . SER C 1 28 ? 40.820 -20.250 -71.873 1.00 30.17 17 SER C N 1
ATOM 4624 C CA . SER C 1 28 ? 41.662 -20.648 -70.772 1.00 29.96 17 SER C CA 1
ATOM 4625 C C . SER C 1 28 ? 40.796 -21.257 -69.681 1.00 31.07 17 SER C C 1
ATOM 4626 O O . SER C 1 28 ? 39.574 -21.016 -69.627 1.00 28.23 17 SER C O 1
ATOM 4629 N N . TYR C 1 29 ? 41.438 -22.062 -68.846 1.00 31.18 18 TYR C N 1
ATOM 4630 C CA . TYR C 1 29 ? 40.791 -22.720 -67.721 1.00 31.66 18 TYR C CA 1
ATOM 4631 C C . TYR C 1 29 ? 41.830 -23.200 -66.712 1.00 30.43 18 TYR C C 1
ATOM 4632 O O . TYR C 1 29 ? 42.980 -23.498 -67.073 1.00 31.07 18 TYR C O 1
ATOM 4641 N N . ILE C 1 30 ? 41.442 -23.224 -65.442 1.00 30.05 19 ILE C N 1
ATOM 4642 C CA . ILE C 1 30 ? 42.243 -23.849 -64.387 1.00 27.93 19 ILE C CA 1
ATOM 4643 C C . ILE C 1 30 ? 41.895 -25.337 -64.314 1.00 27.79 19 ILE C C 1
ATOM 4644 O O . ILE C 1 30 ? 40.732 -25.717 -64.474 1.00 24.23 19 ILE C O 1
ATOM 4649 N N . ASP C 1 31 ? 42.917 -26.157 -64.073 1.00 28.59 20 ASP C N 1
ATOM 4650 C CA . ASP C 1 31 ? 42.774 -27.584 -63.794 1.00 31.08 20 ASP C CA 1
ATOM 4651 C C . ASP C 1 31 ? 43.983 -28.029 -62.995 1.00 33.20 20 ASP C C 1
ATOM 4652 O O . ASP C 1 31 ? 45.107 -28.025 -63.520 1.00 35.50 20 ASP C O 1
ATOM 4657 N N . ASN C 1 32 ? 43.772 -28.417 -61.734 1.00 32.28 21 ASN C N 1
ATOM 4658 C CA . ASN C 1 32 ? 44.873 -28.904 -60.898 1.00 34.83 21 ASN C CA 1
ATOM 4659 C C . ASN C 1 32 ? 45.220 -30.365 -61.176 1.00 37.83 21 ASN C C 1
ATOM 4660 O O . ASN C 1 32 ? 46.176 -30.893 -60.607 1.00 35.93 21 ASN C O 1
ATOM 4665 N N . GLN C 1 33 ? 44.430 -31.004 -62.044 1.00 40.71 22 GLN C N 1
ATOM 4666 C CA . GLN C 1 33 ? 44.694 -32.370 -62.515 1.00 45.68 22 GLN C CA 1
ATOM 4667 C C . GLN C 1 33 ? 44.888 -33.350 -61.359 1.00 46.40 22 GLN C C 1
ATOM 4668 O O . GLN C 1 33 ? 45.589 -34.345 -61.506 1.00 49.67 22 GLN C O 1
ATOM 4674 N N . ARG C 1 34 ? 44.257 -33.073 -60.222 1.00 44.62 23 ARG C N 1
ATOM 4675 C CA . ARG C 1 34 ? 44.420 -33.907 -59.040 1.00 45.67 23 ARG C CA 1
ATOM 4676 C C . ARG C 1 34 ? 43.763 -35.244 -59.350 1.00 46.58 23 ARG C C 1
ATOM 4677 O O . ARG C 1 34 ? 42.628 -35.289 -59.822 1.00 42.93 23 ARG C O 1
ATOM 4685 N N . ASP C 1 35 ? 44.508 -36.326 -59.146 1.00 52.34 24 ASP C N 1
ATOM 4686 C CA . ASP C 1 35 ? 43.980 -37.674 -59.334 1.00 56.23 24 ASP C CA 1
ATOM 4687 C C . ASP C 1 35 ? 43.422 -38.143 -58.000 1.00 55.08 24 ASP C C 1
ATOM 4688 O O . ASP C 1 35 ? 44.178 -38.421 -57.066 1.00 60.57 24 ASP C O 1
ATOM 4693 N N . THR C 1 36 ? 42.100 -38.191 -57.902 1.00 50.82 25 THR C N 1
ATOM 4694 C CA . THR C 1 36 ? 41.439 -38.538 -56.652 1.00 51.55 25 THR C CA 1
ATOM 4695 C C . THR C 1 36 ? 39.989 -38.924 -56.915 1.00 52.51 25 THR C C 1
ATOM 4696 O O . THR C 1 36 ? 39.516 -38.823 -58.048 1.00 49.55 25 THR C O 1
ATOM 4700 N N . ASP C 1 37 ? 39.291 -39.369 -55.869 1.00 53.06 26 ASP C N 1
ATOM 4701 C CA . ASP C 1 37 ? 37.857 -39.702 -55.968 1.00 51.93 26 ASP C CA 1
ATOM 4702 C C . ASP C 1 37 ? 37.024 -38.498 -56.405 1.00 51.34 26 ASP C C 1
ATOM 4703 O O . ASP C 1 37 ? 37.334 -37.360 -56.048 1.00 51.40 26 ASP C O 1
ATOM 4708 N N . GLY C 1 38 ? 35.966 -38.759 -57.173 1.00 47.79 27 GLY C N 1
ATOM 4709 C CA . GLY C 1 38 ? 35.030 -37.716 -57.576 1.00 46.07 27 GLY C CA 1
ATOM 4710 C C . GLY C 1 38 ? 34.196 -37.274 -56.385 1.00 41.96 27 GLY C C 1
ATOM 4711 O O . GLY C 1 38 ? 34.244 -37.905 -55.321 1.00 42.45 27 GLY C O 1
ATOM 4712 N N . PRO C 1 39 ? 33.424 -36.183 -56.542 1.00 38.40 28 PRO C N 1
ATOM 4713 C CA . PRO C 1 39 ? 33.252 -35.420 -57.763 1.00 34.88 28 PRO C CA 1
ATOM 4714 C C . PRO C 1 39 ? 34.315 -34.357 -57.953 1.00 31.76 28 PRO C C 1
ATOM 4715 O O . PRO C 1 39 ? 34.975 -33.938 -56.991 1.00 30.51 28 PRO C O 1
ATOM 4719 N N . ALA C 1 40 ? 34.462 -33.906 -59.187 1.00 29.91 29 ALA C N 1
ATOM 4720 C CA . ALA C 1 40 ? 35.298 -32.751 -59.480 1.00 29.99 29 ALA C CA 1
ATOM 4721 C C . ALA C 1 40 ? 34.552 -31.522 -59.003 1.00 29.03 29 ALA C C 1
ATOM 4722 O O . ALA C 1 40 ? 33.329 -31.478 -59.064 1.00 30.31 29 ALA C O 1
ATOM 4724 N N . ILE C 1 41 ? 35.286 -30.521 -58.546 1.00 31.17 30 ILE C N 1
ATOM 4725 C CA . ILE C 1 41 ? 34.676 -29.251 -58.180 1.00 29.02 30 ILE C CA 1
ATOM 4726 C C . ILE C 1 41 ? 34.860 -28.272 -59.329 1.00 28.19 30 ILE C C 1
ATOM 4727 O O . ILE C 1 41 ? 35.992 -27.942 -59.703 1.00 27.85 30 ILE C O 1
ATOM 4732 N N . LEU C 1 42 ? 33.732 -27.834 -59.881 1.00 26.25 31 LEU C N 1
ATOM 4733 C CA . LEU C 1 42 ? 33.681 -26.914 -60.998 1.00 25.74 31 LEU C CA 1
ATOM 4734 C C . LEU C 1 42 ? 33.291 -25.509 -60.504 1.00 24.32 31 LEU C C 1
ATOM 4735 O O . LEU C 1 42 ? 32.118 -25.230 -60.267 1.00 22.16 31 LEU C O 1
ATOM 4740 N N . LEU C 1 43 ? 34.298 -24.650 -60.363 1.00 23.51 32 LEU C N 1
ATOM 4741 C CA . LEU C 1 43 ? 34.101 -23.271 -59.946 1.00 22.46 32 LEU C CA 1
ATOM 4742 C C . LEU C 1 43 ? 33.798 -22.408 -61.156 1.00 23.06 32 LEU C C 1
ATOM 4743 O O . LEU C 1 43 ? 34.586 -22.366 -62.114 1.00 25.05 32 LEU C O 1
ATOM 4748 N N . LEU C 1 44 ? 32.637 -21.756 -61.134 1.00 21.91 33 LEU C N 1
ATOM 4749 C CA . LEU C 1 44 ? 32.142 -20.956 -62.246 1.00 20.75 33 LEU C CA 1
ATOM 4750 C C . LEU C 1 44 ? 32.211 -19.452 -61.949 1.00 22.13 33 LEU C C 1
ATOM 4751 O O . LEU C 1 44 ? 31.531 -18.959 -61.031 1.00 19.85 33 LEU C O 1
ATOM 4756 N N . PRO C 1 45 ? 33.047 -18.714 -62.711 1.00 20.99 34 PRO C N 1
ATOM 4757 C CA . PRO C 1 45 ? 33.078 -17.267 -62.607 1.00 20.27 34 PRO C CA 1
ATOM 4758 C C . PRO C 1 45 ? 31.787 -16.590 -63.065 1.00 20.91 34 PRO C C 1
ATOM 4759 O O . PRO C 1 45 ? 31.029 -17.135 -63.882 1.00 19.98 34 PRO C O 1
ATOM 4763 N N . GLY C 1 46 ? 31.518 -15.425 -62.496 1.00 20.88 35 GLY C N 1
ATOM 4764 C CA . GLY C 1 46 ? 30.554 -14.471 -63.025 1.00 21.69 35 GLY C CA 1
ATOM 4765 C C . GLY C 1 46 ? 30.982 -13.799 -64.294 1.00 22.86 35 GLY C C 1
ATOM 4766 O O . GLY C 1 46 ? 31.863 -14.289 -64.993 1.00 23.58 35 GLY C O 1
ATOM 4767 N N . TRP C 1 47 ? 30.383 -12.643 -64.577 1.00 24.59 36 TRP C N 1
ATOM 4768 C CA . TRP C 1 47 ? 30.703 -11.878 -65.774 1.00 23.08 36 TRP C CA 1
ATOM 4769 C C . TRP C 1 47 ? 31.842 -10.883 -65.598 1.00 21.65 36 TRP C C 1
ATOM 4770 O O . TRP C 1 47 ? 31.890 -10.162 -64.637 1.00 19.59 36 TRP C O 1
ATOM 4781 N N . CYS C 1 48 ? 32.770 -10.888 -66.557 1.00 21.88 37 CYS C N 1
ATOM 4782 C CA . CYS C 1 48 ? 33.810 -9.898 -66.693 1.00 20.80 37 CYS C CA 1
ATOM 4783 C C . CYS C 1 48 ? 34.824 -10.001 -65.572 1.00 20.18 37 CYS C C 1
ATOM 4784 O O . CYS C 1 48 ? 35.388 -8.999 -65.148 1.00 22.07 37 CYS C O 1
ATOM 4787 N N . HIS C 1 49 ? 35.024 -11.236 -65.109 1.00 19.91 38 HIS C N 1
ATOM 4788 C CA . HIS C 1 49 ? 36.188 -11.612 -64.351 1.00 20.63 38 HIS C CA 1
ATOM 4789 C C . HIS C 1 49 ? 36.509 -13.074 -64.645 1.00 21.74 38 HIS C C 1
ATOM 4790 O O . HIS C 1 49 ? 35.766 -13.751 -65.377 1.00 21.55 38 HIS C O 1
ATOM 4797 N N . ASP C 1 50 ? 37.632 -13.543 -64.114 1.00 20.76 39 ASP C N 1
ATOM 4798 C CA . ASP C 1 50 ? 38.153 -14.867 -64.443 1.00 21.94 39 ASP C CA 1
ATOM 4799 C C . ASP C 1 50 ? 38.575 -15.641 -63.183 1.00 21.41 39 ASP C C 1
ATOM 4800 O O . ASP C 1 50 ? 38.305 -15.216 -62.073 1.00 19.99 39 ASP C O 1
ATOM 4805 N N . HIS C 1 51 ? 39.212 -16.790 -63.397 1.00 21.47 40 HIS C N 1
ATOM 4806 C CA . HIS C 1 51 ? 39.684 -17.688 -62.368 1.00 21.64 40 HIS C CA 1
ATOM 4807 C C . HIS C 1 51 ? 40.456 -17.052 -61.195 1.00 21.70 40 HIS C C 1
ATOM 4808 O O . HIS C 1 51 ? 40.546 -17.664 -60.139 1.00 21.09 40 HIS C O 1
ATOM 4815 N N . ARG C 1 52 ? 41.038 -15.867 -61.391 1.00 20.66 41 ARG C N 1
ATOM 4816 C CA . ARG C 1 52 ? 41.714 -15.159 -60.319 1.00 22.37 41 ARG C CA 1
ATOM 4817 C C . ARG C 1 52 ? 40.816 -14.940 -59.085 1.00 21.19 41 ARG C C 1
ATOM 4818 O O . ARG C 1 52 ? 41.311 -14.917 -57.966 1.00 22.45 41 ARG C O 1
ATOM 4826 N N . VAL C 1 53 ? 39.511 -14.755 -59.304 1.00 19.43 42 VAL C N 1
ATOM 4827 C CA . VAL C 1 53 ? 38.566 -14.590 -58.189 1.00 18.84 42 VAL C CA 1
ATOM 4828 C C . VAL C 1 53 ? 38.618 -15.796 -57.248 1.00 19.06 42 VAL C C 1
ATOM 4829 O O . VAL C 1 53 ? 38.308 -15.689 -56.061 1.00 17.75 42 VAL C O 1
ATOM 4833 N N . TYR C 1 54 ? 38.988 -16.954 -57.782 1.00 19.72 43 TYR C N 1
ATOM 4834 C CA . TYR C 1 54 ? 38.966 -18.191 -57.015 1.00 20.14 43 TYR C CA 1
ATOM 4835 C C . TYR C 1 54 ? 40.312 -18.622 -56.433 1.00 21.91 43 TYR C C 1
ATOM 4836 O O . TYR C 1 54 ? 40.408 -19.699 -55.864 1.00 21.56 43 TYR C O 1
ATOM 4845 N N . LYS C 1 55 ? 41.360 -17.815 -56.578 1.00 25.76 44 LYS C N 1
ATOM 4846 C CA . LYS C 1 55 ? 42.713 -18.274 -56.185 1.00 27.89 44 LYS C CA 1
ATOM 4847 C C . LYS C 1 55 ? 42.826 -18.699 -54.712 1.00 28.06 44 LYS C C 1
ATOM 4848 O O . LYS C 1 55 ? 43.485 -19.683 -54.399 1.00 25.63 44 LYS C O 1
ATOM 4854 N N . TYR C 1 56 ? 42.119 -18.024 -53.814 1.00 27.31 45 TYR C N 1
ATOM 4855 C CA . TYR C 1 56 ? 42.145 -18.427 -52.416 1.00 28.65 45 TYR C CA 1
ATOM 4856 C C . TYR C 1 56 ? 41.319 -19.689 -52.154 1.00 27.56 45 TYR C C 1
ATOM 4857 O O . TYR C 1 56 ? 41.721 -20.563 -51.352 1.00 30.33 45 TYR C O 1
ATOM 4866 N N . LEU C 1 57 ? 40.203 -19.821 -52.862 1.00 25.29 46 LEU C N 1
ATOM 4867 C CA . LEU C 1 57 ? 39.353 -20.966 -52.703 1.00 23.34 46 LEU C CA 1
ATOM 4868 C C . LEU C 1 57 ? 40.015 -22.204 -53.293 1.00 25.11 46 LEU C C 1
ATOM 4869 O O . LEU C 1 57 ? 39.910 -23.303 -52.721 1.00 22.13 46 LEU C O 1
ATOM 4874 N N . ILE C 1 58 ? 40.689 -22.043 -54.435 1.00 24.50 47 ILE C N 1
ATOM 4875 C CA . ILE C 1 58 ? 41.441 -23.151 -55.028 1.00 27.26 47 ILE C CA 1
ATOM 4876 C C . ILE C 1 58 ? 42.442 -23.718 -54.006 1.00 29.36 47 ILE C C 1
ATOM 4877 O O . ILE C 1 58 ? 42.511 -24.931 -53.818 1.00 28.88 47 ILE C O 1
ATOM 4882 N N . GLN C 1 59 ? 43.174 -22.849 -53.319 1.00 33.27 48 GLN C N 1
ATOM 4883 C CA . GLN C 1 59 ? 44.106 -23.290 -52.282 1.00 38.56 48 GLN C CA 1
ATOM 4884 C C . GLN C 1 59 ? 43.473 -24.077 -51.141 1.00 39.17 48 GLN C C 1
ATOM 4885 O O . GLN C 1 59 ? 44.098 -25.007 -50.623 1.00 38.28 48 GLN C O 1
ATOM 4891 N N . GLU C 1 60 ? 42.256 -23.706 -50.734 1.00 36.00 49 GLU C N 1
ATOM 4892 C CA . GLU C 1 60 ? 41.551 -24.446 -49.684 1.00 34.30 49 GLU C CA 1
ATOM 4893 C C . GLU C 1 60 ? 41.224 -25.873 -50.106 1.00 34.85 49 GLU C C 1
ATOM 4894 O O . GLU C 1 60 ? 41.216 -26.781 -49.260 1.00 34.21 49 GLU C O 1
ATOM 4900 N N . LEU C 1 61 ? 40.930 -26.054 -51.396 1.00 32.17 50 LEU C N 1
ATOM 4901 C CA . LEU C 1 61 ? 40.435 -27.328 -51.927 1.00 32.56 50 LEU C CA 1
ATOM 4902 C C . LEU C 1 61 ? 41.494 -28.136 -52.661 1.00 31.53 50 LEU C C 1
ATOM 4903 O O . LEU C 1 61 ? 41.314 -29.342 -52.888 1.00 30.58 50 LEU C O 1
ATOM 4908 N N . ASP C 1 62 ? 42.586 -27.470 -53.041 1.00 31.85 51 ASP C N 1
ATOM 4909 C CA . ASP C 1 62 ? 43.585 -28.036 -53.957 1.00 30.80 51 ASP C CA 1
ATOM 4910 C C . ASP C 1 62 ? 43.980 -29.475 -53.596 1.00 32.25 51 ASP C C 1
ATOM 4911 O O . ASP C 1 62 ? 43.976 -30.358 -54.464 1.00 32.70 51 ASP C O 1
ATOM 4916 N N . ALA C 1 63 ? 44.280 -29.706 -52.321 1.00 34.84 52 ALA C N 1
ATOM 4917 C CA . ALA C 1 63 ? 44.823 -30.985 -51.867 1.00 34.83 52 ALA C CA 1
ATOM 4918 C C . ALA C 1 63 ? 43.872 -32.173 -51.996 1.00 35.16 52 ALA C C 1
ATOM 4919 O O . ALA C 1 63 ? 44.323 -33.291 -52.267 1.00 32.53 52 ALA C O 1
ATOM 4921 N N . ASP C 1 64 ? 42.569 -31.954 -51.822 1.00 33.82 53 ASP C N 1
ATOM 4922 C CA . ASP C 1 64 ? 41.632 -33.077 -51.690 1.00 35.40 53 ASP C CA 1
ATOM 4923 C C . ASP C 1 64 ? 40.710 -33.285 -52.878 1.00 33.09 53 ASP C C 1
ATOM 4924 O O . ASP C 1 64 ? 39.963 -34.256 -52.923 1.00 35.56 53 ASP C O 1
ATOM 4929 N N . PHE C 1 65 ? 40.723 -32.362 -53.825 1.00 35.16 54 PHE C N 1
ATOM 4930 C CA . PHE C 1 65 ? 39.760 -32.404 -54.913 1.00 35.53 54 PHE C CA 1
ATOM 4931 C C . PHE C 1 65 ? 40.421 -32.043 -56.215 1.00 34.87 54 PHE C C 1
ATOM 4932 O O . PHE C 1 65 ? 41.408 -31.293 -56.252 1.00 36.37 54 PHE C O 1
ATOM 4940 N N . ARG C 1 66 ? 39.861 -32.585 -57.293 1.00 33.89 55 ARG C N 1
ATOM 4941 C CA . ARG C 1 66 ? 40.112 -32.039 -58.604 1.00 32.44 55 ARG C CA 1
ATOM 4942 C C . ARG C 1 66 ? 39.280 -30.771 -58.778 1.00 29.07 55 ARG C C 1
ATOM 4943 O O . ARG C 1 66 ? 38.066 -30.782 -58.569 1.00 28.14 55 ARG C O 1
ATOM 4951 N N . VAL C 1 67 ? 39.943 -29.685 -59.133 1.00 28.94 56 VAL C N 1
ATOM 4952 C CA . VAL C 1 67 ? 39.289 -28.383 -59.248 1.00 27.42 56 VAL C CA 1
ATOM 4953 C C . VAL C 1 67 ? 39.478 -27.858 -60.656 1.00 28.66 56 VAL C C 1
ATOM 4954 O O . VAL C 1 67 ? 40.617 -27.745 -61.140 1.00 25.34 56 VAL C O 1
ATOM 4958 N N . ILE C 1 68 ? 38.362 -27.519 -61.296 1.00 30.32 57 ILE C N 1
ATOM 4959 C CA . ILE C 1 68 ? 38.346 -26.973 -62.648 1.00 30.47 57 ILE C CA 1
ATOM 4960 C C . ILE C 1 68 ? 37.659 -25.605 -62.624 1.00 28.29 57 ILE C C 1
ATOM 4961 O O . ILE C 1 68 ? 36.583 -25.473 -62.042 1.00 32.14 57 ILE C O 1
ATOM 4966 N N . VAL C 1 69 ? 38.257 -24.612 -63.281 1.00 25.75 58 VAL C N 1
ATOM 4967 C CA . VAL C 1 69 ? 37.644 -23.277 -63.433 1.00 25.49 58 VAL C CA 1
ATOM 4968 C C . VAL C 1 69 ? 37.657 -22.823 -64.897 1.00 23.04 58 VAL C C 1
ATOM 4969 O O . VAL C 1 69 ? 38.705 -22.420 -65.397 1.00 20.67 58 VAL C O 1
ATOM 4973 N N . PRO C 1 70 ? 36.508 -22.904 -65.598 1.00 23.98 59 PRO C N 1
ATOM 4974 C CA . PRO C 1 70 ? 36.520 -22.406 -66.978 1.00 23.43 59 PRO C CA 1
ATOM 4975 C C . PRO C 1 70 ? 36.455 -20.875 -67.040 1.00 24.50 59 PRO C C 1
ATOM 4976 O O . PRO C 1 70 ? 35.797 -20.240 -66.191 1.00 22.15 59 PRO C O 1
ATOM 4980 N N . ASN C 1 71 ? 37.141 -20.273 -68.016 1.00 23.68 60 ASN C N 1
ATOM 4981 C CA . ASN C 1 71 ? 36.904 -18.864 -68.328 1.00 23.81 60 ASN C CA 1
ATOM 4982 C C . ASN C 1 71 ? 36.063 -18.732 -69.564 1.00 25.02 60 ASN C C 1
ATOM 4983 O O . ASN C 1 71 ? 36.238 -19.488 -70.533 1.00 26.90 60 ASN C O 1
ATOM 4988 N N . TRP C 1 72 ? 35.192 -17.736 -69.559 1.00 23.47 61 TRP C N 1
ATOM 4989 C CA . TRP C 1 72 ? 34.208 -17.584 -70.625 1.00 23.61 61 TRP C CA 1
ATOM 4990 C C . TRP C 1 72 ? 34.839 -16.966 -71.853 1.00 22.73 61 TRP C C 1
ATOM 4991 O O . TRP C 1 72 ? 36.006 -16.534 -71.830 1.00 21.49 61 TRP C O 1
ATOM 5002 N N . ARG C 1 73 ? 34.091 -16.962 -72.939 1.00 23.66 62 ARG C N 1
ATOM 5003 C CA . ARG C 1 73 ? 34.600 -16.426 -74.199 1.00 24.55 62 ARG C CA 1
ATOM 5004 C C . ARG C 1 73 ? 34.977 -14.979 -73.987 1.00 24.74 62 ARG C C 1
ATOM 5005 O O . ARG C 1 73 ? 34.198 -14.198 -73.453 1.00 24.50 62 ARG C O 1
ATOM 5013 N N . GLY C 1 74 ? 36.188 -14.629 -74.396 1.00 25.08 63 GLY C N 1
ATOM 5014 C CA . GLY C 1 74 ? 36.681 -13.268 -74.254 1.00 25.63 63 GLY C CA 1
ATOM 5015 C C . GLY C 1 74 ? 37.129 -12.924 -72.844 1.00 24.62 63 GLY C C 1
ATOM 5016 O O . GLY C 1 74 ? 37.499 -11.782 -72.581 1.00 25.56 63 GLY C O 1
ATOM 5017 N N . HIS C 1 75 ? 37.124 -13.910 -71.945 1.00 24.70 64 HIS C N 1
ATOM 5018 C CA . HIS C 1 75 ? 37.562 -13.707 -70.575 1.00 23.35 64 HIS C CA 1
ATOM 5019 C C . HIS C 1 75 ? 38.920 -14.349 -70.370 1.00 22.83 64 HIS C C 1
ATOM 5020 O O . HIS C 1 75 ? 39.264 -15.350 -70.998 1.00 23.29 64 HIS C O 1
ATOM 5027 N N . GLY C 1 76 ? 39.654 -13.813 -69.414 1.00 23.03 65 GLY C N 1
ATOM 5028 C CA . GLY C 1 76 ? 40.937 -14.385 -69.025 1.00 22.77 65 GLY C CA 1
ATOM 5029 C C . GLY C 1 76 ? 41.932 -13.286 -68.784 1.00 22.18 65 GLY C C 1
ATOM 5030 O O . GLY C 1 76 ? 41.570 -12.114 -68.731 1.00 21.14 65 GLY C O 1
ATOM 5031 N N . LEU C 1 77 ? 43.176 -13.682 -68.565 1.00 22.74 66 LEU C N 1
ATOM 5032 C CA . LEU C 1 77 ? 44.261 -12.749 -68.325 1.00 25.84 66 LEU C CA 1
ATOM 5033 C C . LEU C 1 77 ? 44.383 -11.768 -69.495 1.00 27.17 66 LEU C C 1
ATOM 5034 O O . LEU C 1 77 ? 44.789 -10.623 -69.309 1.00 29.26 66 LEU C O 1
ATOM 5039 N N . SER C 1 78 ? 44.036 -12.239 -70.695 1.00 28.62 67 SER C N 1
ATOM 5040 C CA . SER C 1 78 ? 44.000 -11.394 -71.876 1.00 29.37 67 SER C CA 1
ATOM 5041 C C . SER C 1 78 ? 42.567 -11.298 -72.413 1.00 28.77 67 SER C C 1
ATOM 5042 O O . SER C 1 78 ? 42.196 -12.028 -73.339 1.00 27.82 67 SER C O 1
ATOM 5045 N N . PRO C 1 79 ? 41.750 -10.390 -71.834 1.00 29.20 68 PRO C N 1
ATOM 5046 C CA . PRO C 1 79 ? 40.391 -10.246 -72.362 1.00 29.08 68 PRO C CA 1
ATOM 5047 C C . PRO C 1 79 ? 40.391 -9.893 -73.844 1.00 31.64 68 PRO C C 1
ATOM 5048 O O . PRO C 1 79 ? 41.280 -9.191 -74.308 1.00 30.03 68 PRO C O 1
ATOM 5052 N N . SER C 1 80 ? 39.397 -10.368 -74.578 1.00 32.94 69 SER C N 1
ATOM 5053 C CA . SER C 1 80 ? 39.275 -9.999 -75.976 1.00 34.77 69 SER C CA 1
ATOM 5054 C C . SER C 1 80 ? 37.823 -9.803 -76.380 1.00 36.97 69 SER C C 1
ATOM 5055 O O . SER C 1 80 ? 36.903 -10.300 -75.733 1.00 34.12 69 SER C O 1
ATOM 5058 N N . GLU C 1 81 ? 37.639 -9.058 -77.465 1.00 37.41 70 GLU C N 1
ATOM 5059 C CA . GLU C 1 81 ? 36.336 -8.856 -78.058 1.00 38.19 70 GLU C CA 1
ATOM 5060 C C . GLU C 1 81 ? 35.908 -10.154 -78.736 1.00 37.08 70 GLU C C 1
ATOM 5061 O O . GLU C 1 81 ? 36.715 -10.811 -79.386 1.00 34.80 70 GLU C O 1
ATOM 5067 N N . VAL C 1 82 ? 34.661 -10.558 -78.535 1.00 35.95 71 VAL C N 1
ATOM 5068 C CA . VAL C 1 82 ? 34.124 -11.782 -79.156 1.00 36.46 71 VAL C CA 1
ATOM 5069 C C . VAL C 1 82 ? 32.683 -11.541 -79.577 1.00 33.64 71 VAL C C 1
ATOM 5070 O O . VAL C 1 82 ? 32.092 -10.543 -79.172 1.00 32.96 71 VAL C O 1
ATOM 5074 N N . PRO C 1 83 ? 32.128 -12.419 -80.434 1.00 33.01 72 PRO C N 1
ATOM 5075 C CA . PRO C 1 83 ? 30.713 -12.299 -80.796 1.00 32.93 72 PRO C CA 1
ATOM 5076 C C . PRO C 1 83 ? 29.775 -12.522 -79.594 1.00 30.57 72 PRO C C 1
ATOM 5077 O O . PRO C 1 83 ? 30.116 -13.267 -78.688 1.00 30.66 72 PRO C O 1
ATOM 5081 N N . ASP C 1 84 ? 28.600 -11.895 -79.623 1.00 30.51 73 ASP C N 1
ATOM 5082 C CA . ASP C 1 84 ? 27.626 -12.008 -78.531 1.00 31.99 73 ASP C CA 1
ATOM 5083 C C . ASP C 1 84 ? 27.298 -13.449 -78.167 1.00 32.19 73 ASP C C 1
ATOM 5084 O O . ASP C 1 84 ? 27.098 -14.295 -79.029 1.00 33.39 73 ASP C O 1
ATOM 5089 N N . PHE C 1 85 ? 27.253 -13.727 -76.869 1.00 28.84 74 PHE C N 1
ATOM 5090 C CA . PHE C 1 85 ? 26.829 -15.030 -76.366 1.00 27.08 74 PHE C CA 1
ATOM 5091 C C . PHE C 1 85 ? 26.239 -14.793 -74.977 1.00 26.98 74 PHE C C 1
ATOM 5092 O O . PHE C 1 85 ? 26.369 -13.700 -74.404 1.00 22.87 74 PHE C O 1
ATOM 5100 N N . GLY C 1 86 ? 25.594 -15.822 -74.452 1.00 25.21 75 GLY C N 1
ATOM 5101 C CA . GLY C 1 86 ? 24.869 -15.730 -73.198 1.00 23.94 75 GLY C CA 1
ATOM 5102 C C . GLY C 1 86 ? 25.082 -16.980 -72.392 1.00 24.40 75 GLY C C 1
ATOM 5103 O O . GLY C 1 86 ? 25.971 -17.766 -72.696 1.00 25.00 75 GLY C O 1
ATOM 5104 N N . TYR C 1 87 ? 24.278 -17.170 -71.347 1.00 24.35 76 TYR C N 1
ATOM 5105 C CA . TYR C 1 87 ? 24.548 -18.247 -70.395 1.00 24.38 76 TYR C CA 1
ATOM 5106 C C . TYR C 1 87 ? 24.360 -19.663 -70.964 1.00 24.64 76 TYR C C 1
ATOM 5107 O O . TYR C 1 87 ? 25.021 -20.596 -70.526 1.00 25.23 76 TYR C O 1
ATOM 5116 N N . GLN C 1 88 ? 23.488 -19.814 -71.953 1.00 26.98 77 GLN C N 1
ATOM 5117 C CA . GLN C 1 88 ? 23.376 -21.080 -72.674 1.00 30.20 77 GLN C CA 1
ATOM 5118 C C . GLN C 1 88 ? 24.717 -21.516 -73.288 1.00 28.07 77 GLN C C 1
ATOM 5119 O O . GLN C 1 88 ? 25.076 -22.694 -73.234 1.00 30.41 77 GLN C O 1
ATOM 5125 N N . GLU C 1 89 ? 25.443 -20.561 -73.852 1.00 26.90 78 GLU C N 1
ATOM 5126 C CA . GLU C 1 89 ? 26.737 -20.835 -74.467 1.00 31.54 78 GLU C CA 1
ATOM 5127 C C . GLU C 1 89 ? 27.792 -21.090 -73.400 1.00 30.12 78 GLU C C 1
ATOM 5128 O O . GLU C 1 89 ? 28.671 -21.940 -73.567 1.00 26.98 78 GLU C O 1
ATOM 5134 N N . GLN C 1 90 ? 27.693 -20.364 -72.285 1.00 28.29 79 GLN C N 1
ATOM 5135 C CA . GLN C 1 90 ? 28.583 -20.631 -71.161 1.00 27.40 79 GLN C CA 1
ATOM 5136 C C . GLN C 1 90 ? 28.455 -22.098 -70.724 1.00 27.63 79 GLN C C 1
ATOM 5137 O O . GLN C 1 90 ? 29.450 -22.758 -70.451 1.00 28.30 79 GLN C O 1
ATOM 5143 N N . VAL C 1 91 ? 27.227 -22.606 -70.710 1.00 28.22 80 VAL C N 1
ATOM 5144 C CA . VAL C 1 91 ? 26.950 -23.992 -70.335 1.00 27.15 80 VAL C CA 1
ATOM 5145 C C . VAL C 1 91 ? 27.591 -24.994 -71.313 1.00 28.56 80 VAL C C 1
ATOM 5146 O O . VAL C 1 91 ? 28.244 -25.951 -70.891 1.00 27.33 80 VAL C O 1
ATOM 5150 N N . LYS C 1 92 ? 27.385 -24.778 -72.611 1.00 30.09 81 LYS C N 1
ATOM 5151 C CA . LYS C 1 92 ? 27.967 -25.659 -73.644 1.00 32.72 81 LYS C CA 1
ATOM 5152 C C . LYS C 1 92 ? 29.478 -25.632 -73.551 1.00 30.60 81 LYS C C 1
ATOM 5153 O O . LYS C 1 92 ? 30.118 -26.686 -73.564 1.00 30.63 81 LYS C O 1
ATOM 5159 N N . ASP C 1 93 ? 30.042 -24.430 -73.400 1.00 27.28 82 ASP C N 1
ATOM 5160 C CA . ASP C 1 93 ? 31.492 -24.283 -73.251 1.00 28.63 82 ASP C CA 1
ATOM 5161 C C . ASP C 1 93 ? 32.020 -25.116 -72.084 1.00 28.12 82 ASP C C 1
ATOM 5162 O O . ASP C 1 93 ? 33.008 -25.841 -72.225 1.00 28.74 82 ASP C O 1
ATOM 5167 N N . ALA C 1 94 ? 31.363 -25.004 -70.926 1.00 28.32 83 ALA C N 1
ATOM 5168 C CA . ALA C 1 94 ? 31.790 -25.693 -69.708 1.00 28.36 83 ALA C CA 1
ATOM 5169 C C . ALA C 1 94 ? 31.732 -27.223 -69.835 1.00 28.83 83 ALA C C 1
ATOM 5170 O O . ALA C 1 94 ? 32.632 -27.926 -69.376 1.00 28.68 83 ALA C O 1
ATOM 5172 N N . LEU C 1 95 ? 30.656 -27.725 -70.428 1.00 31.99 84 LEU C N 1
ATOM 5173 C CA . LEU C 1 95 ? 30.505 -29.177 -70.628 1.00 33.42 84 LEU C CA 1
ATOM 5174 C C . LEU C 1 95 ? 31.531 -29.739 -71.605 1.00 34.17 84 LEU C C 1
ATOM 5175 O O . LEU C 1 95 ? 32.025 -30.843 -71.403 1.00 34.87 84 LEU C O 1
ATOM 5180 N N . GLU C 1 96 ? 31.846 -28.973 -72.650 1.00 37.86 85 GLU C N 1
ATOM 5181 C CA . GLU C 1 96 ? 32.851 -29.381 -73.646 1.00 36.65 85 GLU C CA 1
ATOM 5182 C C . GLU C 1 96 ? 34.228 -29.477 -72.994 1.00 39.20 85 GLU C C 1
ATOM 5183 O O . GLU C 1 96 ? 34.964 -30.427 -73.242 1.00 37.39 85 GLU C O 1
ATOM 5189 N N . ILE C 1 97 ? 34.561 -28.514 -72.132 1.00 37.27 86 ILE C N 1
ATOM 5190 C CA . ILE C 1 97 ? 35.807 -28.587 -71.356 1.00 37.33 86 ILE C CA 1
ATOM 5191 C C . ILE C 1 97 ? 35.820 -29.846 -70.484 1.00 38.82 86 ILE C C 1
ATOM 5192 O O . ILE C 1 97 ? 36.820 -30.570 -70.453 1.00 41.21 86 ILE C O 1
ATOM 5197 N N . LEU C 1 98 ? 34.709 -30.121 -69.801 1.00 40.14 87 LEU C N 1
ATOM 5198 C CA . LEU C 1 98 ? 34.582 -31.340 -68.986 1.00 39.20 87 LEU C CA 1
ATOM 5199 C C . LEU C 1 98 ? 34.708 -32.611 -69.823 1.00 37.07 87 LEU C C 1
ATOM 5200 O O . LEU C 1 98 ? 35.338 -33.581 -69.398 1.00 34.59 87 LEU C O 1
ATOM 5205 N N . ASP C 1 99 ? 34.087 -32.602 -70.997 1.00 37.50 88 ASP C N 1
ATOM 5206 C CA . ASP C 1 99 ? 34.180 -33.735 -71.918 1.00 41.78 88 ASP C CA 1
ATOM 5207 C C . ASP C 1 99 ? 35.623 -33.933 -72.352 1.00 41.68 88 ASP C C 1
ATOM 5208 O O . ASP C 1 99 ? 36.122 -35.056 -72.339 1.00 45.52 88 ASP C O 1
ATOM 5213 N N . GLN C 1 100 ? 36.308 -32.844 -72.695 1.00 41.12 89 GLN C N 1
ATOM 5214 C CA . GLN C 1 100 ? 37.708 -32.926 -73.129 1.00 40.48 89 GLN C CA 1
ATOM 5215 C C . GLN C 1 100 ? 38.616 -33.462 -72.029 1.00 41.36 89 GLN C C 1
ATOM 5216 O O . GLN C 1 100 ? 39.590 -34.157 -72.317 1.00 43.17 89 GLN C O 1
ATOM 5222 N N . LEU C 1 101 ? 38.293 -33.142 -70.777 1.00 42.22 90 LEU C N 1
ATOM 5223 C CA . LEU C 1 101 ? 39.068 -33.601 -69.624 1.00 43.79 90 LEU C CA 1
ATOM 5224 C C . LEU C 1 101 ? 38.676 -34.991 -69.128 1.00 42.70 90 LEU C C 1
ATOM 5225 O O . LEU C 1 101 ? 39.369 -35.566 -68.286 1.00 39.39 90 LEU C O 1
ATOM 5230 N N . GLY C 1 102 ? 37.590 -35.541 -69.660 1.00 42.33 91 GLY C N 1
ATOM 5231 C CA . GLY C 1 102 ? 37.110 -36.846 -69.226 1.00 43.64 91 GLY C CA 1
ATOM 5232 C C . GLY C 1 102 ? 36.542 -36.816 -67.816 1.00 44.25 91 GLY C C 1
ATOM 5233 O O . GLY C 1 102 ? 36.689 -37.784 -67.071 1.00 43.93 91 GLY C O 1
ATOM 5234 N N . VAL C 1 103 ? 35.889 -35.712 -67.449 1.00 41.94 92 VAL C N 1
ATOM 5235 C CA . VAL C 1 103 ? 35.240 -35.597 -66.143 1.00 40.89 92 VAL C CA 1
ATOM 5236 C C . VAL C 1 103 ? 33.788 -36.031 -66.275 1.00 36.31 92 VAL C C 1
ATOM 5237 O O . VAL C 1 103 ? 33.060 -35.504 -67.104 1.00 38.52 92 VAL C O 1
ATOM 5241 N N . GLU C 1 104 ? 33.370 -36.977 -65.448 1.00 38.13 93 GLU C N 1
ATOM 5242 C CA . GLU C 1 104 ? 31.990 -37.442 -65.430 1.00 41.96 93 GLU C CA 1
ATOM 5243 C C . GLU C 1 104 ? 31.175 -36.642 -64.406 1.00 38.74 93 GLU C C 1
ATOM 5244 O O . GLU C 1 104 ? 30.415 -35.746 -64.781 1.00 41.32 93 GLU C O 1
ATOM 5250 N N . THR C 1 105 ? 31.377 -36.930 -63.121 1.00 38.75 94 THR C N 1
ATOM 5251 C CA . THR C 1 105 ? 30.573 -36.312 -62.064 1.00 38.14 94 THR C CA 1
ATOM 5252 C C . THR C 1 105 ? 31.264 -35.054 -61.523 1.00 34.01 94 THR C C 1
ATOM 5253 O O . THR C 1 105 ? 32.483 -35.040 -61.306 1.00 34.18 94 THR C O 1
ATOM 5257 N N . PHE C 1 106 ? 30.482 -33.996 -61.318 1.00 28.52 95 PHE C N 1
ATOM 5258 C CA . PHE C 1 106 ? 31.029 -32.752 -60.789 1.00 26.24 95 PHE C CA 1
ATOM 5259 C C . PHE C 1 106 ? 30.051 -32.048 -59.859 1.00 23.03 95 PHE C C 1
ATOM 5260 O O . PHE C 1 106 ? 28.841 -32.177 -59.989 1.00 25.00 95 PHE C O 1
ATOM 5268 N N . LEU C 1 107 ? 30.620 -31.264 -58.956 1.00 22.31 96 LEU C N 1
ATOM 5269 C CA . LEU C 1 107 ? 29.863 -30.338 -58.120 1.00 23.21 96 LEU C CA 1
ATOM 5270 C C . LEU C 1 107 ? 30.147 -28.903 -58.597 1.00 22.22 96 LEU C C 1
ATOM 5271 O O . LEU C 1 107 ? 31.236 -28.396 -58.368 1.00 23.24 96 LEU C O 1
ATOM 5276 N N . PRO C 1 108 ? 29.180 -28.257 -59.268 1.00 21.33 97 PRO C N 1
ATOM 5277 C CA . PRO C 1 108 ? 29.320 -26.878 -59.669 1.00 21.86 97 PRO C CA 1
ATOM 5278 C C . PRO C 1 108 ? 29.100 -25.898 -58.531 1.00 22.01 97 PRO C C 1
ATOM 5279 O O . PRO C 1 108 ? 28.261 -26.124 -57.657 1.00 19.24 97 PRO C O 1
ATOM 5283 N N . VAL C 1 109 ? 29.886 -24.833 -58.570 1.00 22.53 98 VAL C N 1
ATOM 5284 C CA . VAL C 1 109 ? 29.889 -23.785 -57.553 1.00 21.00 98 VAL C CA 1
ATOM 5285 C C . VAL C 1 109 ? 30.010 -22.472 -58.302 1.00 20.72 98 VAL C C 1
ATOM 5286 O O . VAL C 1 109 ? 31.000 -22.274 -59.037 1.00 22.76 98 VAL C O 1
ATOM 5290 N N . SER C 1 110 ? 29.049 -21.572 -58.129 1.00 19.72 99 SER C N 1
ATOM 5291 C CA . SER C 1 110 ? 29.068 -20.317 -58.855 1.00 20.52 99 SER C CA 1
ATOM 5292 C C . SER C 1 110 ? 29.277 -19.098 -57.987 1.00 21.77 99 SER C C 1
ATOM 5293 O O . SER C 1 110 ? 28.995 -19.114 -56.782 1.00 23.38 99 SER C O 1
ATOM 5296 N N . HIS C 1 111 ? 29.754 -18.034 -58.630 1.00 21.73 100 HIS C N 1
ATOM 5297 C CA . HIS C 1 111 ? 29.791 -16.724 -58.027 1.00 20.65 100 HIS C CA 1
ATOM 5298 C C . HIS C 1 111 ? 28.822 -15.779 -58.690 1.00 19.84 100 HIS C C 1
ATOM 5299 O O . HIS C 1 111 ? 28.838 -15.597 -59.918 1.00 18.67 100 HIS C O 1
ATOM 5306 N N . SER C 1 112 ? 27.925 -15.205 -57.885 1.00 19.41 101 SER C N 1
ATOM 5307 C CA . SER C 1 112 ? 26.958 -14.241 -58.376 1.00 17.01 101 SER C CA 1
ATOM 5308 C C . SER C 1 112 ? 26.264 -14.720 -59.681 1.00 19.23 101 SER C C 1
ATOM 5309 O O . SER C 1 112 ? 25.733 -15.821 -59.707 1.00 20.34 101 SER C O 1
ATOM 5312 N N . HIS C 1 113 ? 26.311 -13.936 -60.758 1.00 18.95 102 HIS C N 1
ATOM 5313 C CA . HIS C 1 113 ? 25.545 -14.262 -61.954 1.00 20.64 102 HIS C CA 1
ATOM 5314 C C . HIS C 1 113 ? 26.120 -15.372 -62.819 1.00 21.25 102 HIS C C 1
ATOM 5315 O O . HIS C 1 113 ? 25.590 -15.680 -63.892 1.00 23.66 102 HIS C O 1
ATOM 5322 N N . GLY C 1 114 ? 27.211 -15.966 -62.359 1.00 22.15 103 GLY C N 1
ATOM 5323 C CA . GLY C 1 114 ? 27.587 -17.284 -62.788 1.00 21.98 103 GLY C CA 1
ATOM 5324 C C . GLY C 1 114 ? 26.532 -18.321 -62.464 1.00 23.48 103 GLY C C 1
ATOM 5325 O O . GLY C 1 114 ? 26.539 -19.408 -63.033 1.00 22.42 103 GLY C O 1
ATOM 5326 N N . GLY C 1 115 ? 25.630 -17.998 -61.533 1.00 23.04 104 GLY C N 1
ATOM 5327 C CA . GLY C 1 115 ? 24.551 -18.908 -61.157 1.00 24.52 104 GLY C CA 1
ATOM 5328 C C . GLY C 1 115 ? 23.587 -19.251 -62.286 1.00 23.48 104 GLY C C 1
ATOM 5329 O O . GLY C 1 115 ? 23.042 -20.343 -62.310 1.00 22.56 104 GLY C O 1
ATOM 5330 N N . TRP C 1 116 ? 23.401 -18.346 -63.238 1.00 24.06 105 TRP C N 1
ATOM 5331 C CA . TRP C 1 116 ? 22.596 -18.652 -64.415 1.00 24.03 105 TRP C CA 1
ATOM 5332 C C . TRP C 1 116 ? 23.193 -19.847 -65.191 1.00 26.22 105 TRP C C 1
ATOM 5333 O O . TRP C 1 116 ? 22.456 -20.716 -65.680 1.00 24.49 105 TRP C O 1
ATOM 5344 N N . VAL C 1 117 ? 24.527 -19.873 -65.286 1.00 27.70 106 VAL C N 1
ATOM 5345 C CA . VAL C 1 117 ? 25.255 -20.987 -65.888 1.00 28.15 106 VAL C CA 1
ATOM 5346 C C . VAL C 1 117 ? 25.081 -22.231 -65.053 1.00 27.75 106 VAL C C 1
ATOM 5347 O O . VAL C 1 117 ? 24.870 -23.320 -65.593 1.00 25.39 106 VAL C O 1
ATOM 5351 N N . LEU C 1 118 ? 25.202 -22.091 -63.733 1.00 25.05 107 LEU C N 1
ATOM 5352 C CA . LEU C 1 118 ? 25.093 -23.250 -62.845 1.00 25.38 107 LEU C CA 1
ATOM 5353 C C . LEU C 1 118 ? 23.733 -23.961 -62.929 1.00 24.76 107 LEU C C 1
ATOM 5354 O O . LEU C 1 118 ? 23.677 -25.191 -63.016 1.00 26.50 107 LEU C O 1
ATOM 5359 N N . VAL C 1 119 ? 22.658 -23.188 -62.868 1.00 25.98 108 VAL C N 1
ATOM 5360 C CA . VAL C 1 119 ? 21.303 -23.747 -62.873 1.00 25.89 108 VAL C CA 1
ATOM 5361 C C . VAL C 1 119 ? 21.018 -24.418 -64.224 1.00 29.09 108 VAL C C 1
ATOM 5362 O O . VAL C 1 119 ? 20.531 -25.548 -64.270 1.00 31.15 108 VAL C O 1
ATOM 5366 N N . GLU C 1 120 ? 21.360 -23.738 -65.320 1.00 32.09 109 GLU C N 1
ATOM 5367 C CA . GLU C 1 120 ? 21.158 -24.312 -66.654 1.00 33.64 109 GLU C CA 1
ATOM 5368 C C . GLU C 1 120 ? 22.051 -25.520 -66.863 1.00 31.62 109 GLU C C 1
ATOM 5369 O O . GLU C 1 120 ? 21.652 -26.487 -67.519 1.00 29.54 109 GLU C O 1
ATOM 5375 N N . LEU C 1 121 ? 23.243 -25.486 -66.273 1.00 30.59 110 LEU C N 1
ATOM 5376 C CA . LEU C 1 121 ? 24.131 -26.640 -66.257 1.00 31.31 110 LEU C CA 1
ATOM 5377 C C . LEU C 1 121 ? 23.524 -27.840 -65.515 1.00 33.17 110 LEU C C 1
ATOM 5378 O O . LEU C 1 121 ? 23.606 -28.986 -65.990 1.00 30.40 110 LEU C O 1
ATOM 5383 N N . LEU C 1 122 ? 22.893 -27.587 -64.372 1.00 30.84 111 LEU C N 1
ATOM 5384 C CA . LEU C 1 122 ? 22.185 -28.651 -63.656 1.00 31.39 111 LEU C CA 1
ATOM 5385 C C . LEU C 1 122 ? 21.088 -29.288 -64.521 1.00 30.08 111 LEU C C 1
ATOM 5386 O O . LEU C 1 122 ? 20.929 -30.504 -64.539 1.00 29.98 111 LEU C O 1
ATOM 5391 N N . GLU C 1 123 ? 20.342 -28.457 -65.237 1.00 33.02 112 GLU C N 1
ATOM 5392 C CA . GLU C 1 123 ? 19.299 -28.942 -66.138 1.00 35.70 112 GLU C CA 1
ATOM 5393 C C . GLU C 1 123 ? 19.900 -29.804 -67.245 1.00 36.62 112 GLU C C 1
ATOM 5394 O O . GLU C 1 123 ? 19.472 -30.940 -67.468 1.00 37.25 112 GLU C O 1
ATOM 5400 N N . GLN C 1 124 ? 20.903 -29.263 -67.927 1.00 35.29 113 GLN C N 1
ATOM 5401 C CA . GLN C 1 124 ? 21.475 -29.922 -69.091 1.00 34.43 113 GLN C CA 1
ATOM 5402 C C . GLN C 1 124 ? 22.276 -31.151 -68.767 1.00 34.46 113 GLN C C 1
ATOM 5403 O O . GLN C 1 124 ? 22.182 -32.139 -69.495 1.00 31.52 113 GLN C O 1
ATOM 5409 N N . ALA C 1 125 ? 23.042 -31.112 -67.676 1.00 33.08 114 ALA C N 1
ATOM 5410 C CA . ALA C 1 125 ? 23.853 -32.260 -67.288 1.00 33.04 114 ALA C CA 1
ATOM 5411 C C . ALA C 1 125 ? 23.046 -33.353 -66.598 1.00 34.62 114 ALA C C 1
ATOM 5412 O O . ALA C 1 125 ? 23.420 -34.518 -66.660 1.00 32.89 114 ALA C O 1
ATOM 5414 N N . GLY C 1 126 ? 21.960 -32.980 -65.927 1.00 35.51 115 GLY C N 1
ATOM 5415 C CA . GLY C 1 126 ? 21.128 -33.938 -65.211 1.00 32.91 115 GLY C CA 1
ATOM 5416 C C . GLY C 1 126 ? 21.696 -34.335 -63.860 1.00 32.18 115 GLY C C 1
ATOM 5417 O O . GLY C 1 126 ? 22.868 -34.094 -63.581 1.00 34.35 115 GLY C O 1
ATOM 5418 N N . PRO C 1 127 ? 20.857 -34.925 -62.998 1.00 31.39 116 PRO C N 1
ATOM 5419 C CA . PRO C 1 127 ? 21.191 -35.190 -61.594 1.00 32.52 116 PRO C CA 1
ATOM 5420 C C . PRO C 1 127 ? 22.240 -36.273 -61.326 1.00 34.84 116 PRO C C 1
ATOM 5421 O O . PRO C 1 127 ? 22.819 -36.292 -60.247 1.00 33.09 116 PRO C O 1
ATOM 5425 N N . GLU C 1 128 ? 22.508 -37.159 -62.282 1.00 35.22 117 GLU C N 1
ATOM 5426 C CA . GLU C 1 128 ? 23.560 -38.152 -62.075 1.00 35.76 117 GLU C CA 1
ATOM 5427 C C . GLU C 1 128 ? 24.958 -37.559 -62.292 1.00 34.97 117 GLU C C 1
ATOM 5428 O O . GLU C 1 128 ? 25.862 -37.824 -61.511 1.00 32.21 117 GLU C O 1
ATOM 5434 N N . ARG C 1 129 ? 25.128 -36.764 -63.348 1.00 32.39 118 ARG C N 1
ATOM 5435 C CA . ARG C 1 129 ? 26.384 -36.047 -63.570 1.00 33.44 118 ARG C CA 1
ATOM 5436 C C . ARG C 1 129 ? 26.583 -34.895 -62.583 1.00 32.65 118 ARG C C 1
ATOM 5437 O O . ARG C 1 129 ? 27.710 -34.634 -62.169 1.00 33.03 118 ARG C O 1
ATOM 5445 N N . ALA C 1 130 ? 25.492 -34.201 -62.242 1.00 30.96 119 ALA C N 1
ATOM 5446 C CA . ALA C 1 130 ? 25.547 -32.977 -61.418 1.00 28.79 119 ALA C CA 1
ATOM 5447 C C . ALA C 1 130 ? 24.490 -33.073 -60.325 1.00 28.92 119 ALA C C 1
ATOM 5448 O O . ALA C 1 130 ? 23.430 -32.451 -60.436 1.00 26.67 119 ALA C O 1
ATOM 5450 N N . PRO C 1 131 ? 24.764 -33.878 -59.289 1.00 28.85 120 PRO C N 1
ATOM 5451 C CA . PRO C 1 131 ? 23.769 -34.187 -58.256 1.00 30.49 120 PRO C CA 1
ATOM 5452 C C . PRO C 1 131 ? 23.433 -33.047 -57.290 1.00 27.91 120 PRO C C 1
ATOM 5453 O O . PRO C 1 131 ? 22.354 -33.052 -56.695 1.00 25.11 120 PRO C O 1
ATOM 5457 N N . ARG C 1 132 ? 24.342 -32.087 -57.142 1.00 28.02 121 ARG C N 1
ATOM 5458 C CA . ARG C 1 132 ? 24.128 -30.928 -56.261 1.00 27.32 121 ARG C CA 1
ATOM 5459 C C . ARG C 1 132 ? 24.766 -29.677 -56.841 1.00 26.64 121 ARG C C 1
ATOM 5460 O O . ARG C 1 132 ? 25.458 -29.728 -57.853 1.00 25.24 121 ARG C O 1
ATOM 5468 N N . GLY C 1 133 ? 24.489 -28.532 -56.227 1.00 25.10 122 GLY C N 1
ATOM 5469 C CA . GLY C 1 133 ? 25.163 -27.304 -56.617 1.00 24.74 122 GLY C CA 1
ATOM 5470 C C . GLY C 1 133 ? 25.241 -26.330 -55.463 1.00 24.04 122 GLY C C 1
ATOM 5471 O O . GLY C 1 133 ? 24.389 -26.346 -54.584 1.00 23.63 122 GLY C O 1
ATOM 5472 N N . ILE C 1 134 ? 26.265 -25.481 -55.483 1.00 23.19 123 ILE C N 1
ATOM 5473 C CA . ILE C 1 134 ? 26.378 -24.393 -54.527 1.00 23.18 123 ILE C CA 1
ATOM 5474 C C . ILE C 1 134 ? 26.399 -23.082 -55.306 1.00 21.88 123 ILE C C 1
ATOM 5475 O O . ILE C 1 134 ? 27.185 -22.917 -56.245 1.00 22.34 123 ILE C O 1
ATOM 5480 N N . ILE C 1 135 ? 25.529 -22.163 -54.916 1.00 20.53 124 ILE C N 1
ATOM 5481 C CA . ILE C 1 135 ? 25.482 -20.817 -55.499 1.00 19.75 124 ILE C CA 1
ATOM 5482 C C . ILE C 1 135 ? 25.961 -19.825 -54.439 1.00 19.51 124 ILE C C 1
ATOM 5483 O O . ILE C 1 135 ? 25.494 -19.849 -53.283 1.00 17.62 124 ILE C O 1
ATOM 5488 N N . MET C 1 136 ? 26.942 -19.005 -54.796 1.00 18.40 125 MET C N 1
ATOM 5489 C CA . MET C 1 136 ? 27.457 -18.012 -53.866 1.00 18.77 125 MET C CA 1
ATOM 5490 C C . MET C 1 136 ? 26.964 -16.629 -54.230 1.00 18.94 125 MET C C 1
ATOM 5491 O O . MET C 1 136 ? 27.019 -16.220 -55.382 1.00 17.10 125 MET C O 1
ATOM 5496 N N . ASP C 1 137 ? 26.483 -15.918 -53.224 1.00 19.64 126 ASP C N 1
ATOM 5497 C CA . ASP C 1 137 ? 26.131 -14.504 -53.315 1.00 19.90 126 ASP C CA 1
ATOM 5498 C C . ASP C 1 137 ? 25.514 -14.058 -54.645 1.00 19.56 126 ASP C C 1
ATOM 5499 O O . ASP C 1 137 ? 26.127 -13.334 -55.423 1.00 18.03 126 ASP C O 1
ATOM 5504 N N . TRP C 1 138 ? 24.274 -14.478 -54.867 1.00 19.06 127 TRP C N 1
ATOM 5505 C CA . TRP C 1 138 ? 23.568 -14.286 -56.110 1.00 19.27 127 TRP C CA 1
ATOM 5506 C C . TRP C 1 138 ? 22.209 -13.714 -55.794 1.00 20.44 127 TRP C C 1
ATOM 5507 O O . TRP C 1 138 ? 21.428 -14.329 -55.055 1.00 20.26 127 TRP C O 1
ATOM 5518 N N . LEU C 1 139 ? 21.929 -12.540 -56.344 1.00 21.96 128 LEU C N 1
ATOM 5519 C CA . LEU C 1 139 ? 20.688 -11.808 -56.050 1.00 25.47 128 LEU C CA 1
ATOM 5520 C C . LEU C 1 139 ? 19.443 -12.635 -56.427 1.00 26.37 128 LEU C C 1
ATOM 5521 O O . LEU C 1 139 ? 19.119 -12.824 -57.612 1.00 29.91 128 LEU C O 1
ATOM 5526 N N . MET C 1 140 ? 18.769 -13.125 -55.390 1.00 30.28 129 MET C N 1
ATOM 5527 C CA . MET C 1 140 ? 17.660 -14.077 -55.517 1.00 30.80 129 MET C CA 1
ATOM 5528 C C . MET C 1 140 ? 16.342 -13.455 -55.984 1.00 35.27 129 MET C C 1
ATOM 5529 O O . MET C 1 140 ? 15.491 -14.138 -56.595 1.00 36.23 129 MET C O 1
ATOM 5534 N N . TRP C 1 141 ? 16.154 -12.185 -55.668 1.00 35.83 130 TRP C N 1
ATOM 5535 C CA . TRP C 1 141 ? 14.952 -11.469 -56.106 1.00 37.86 130 TRP C CA 1
ATOM 5536 C C . TRP C 1 141 ? 15.220 -10.752 -57.425 1.00 36.46 130 TRP C C 1
ATOM 5537 O O . TRP C 1 141 ? 16.374 -10.584 -57.812 1.00 32.98 130 TRP C O 1
ATOM 5548 N N . ALA C 1 142 ? 14.148 -10.363 -58.117 1.00 37.33 131 ALA C N 1
ATOM 5549 C CA . ALA C 1 142 ? 14.260 -9.585 -59.340 1.00 40.34 131 ALA C CA 1
ATOM 5550 C C . ALA C 1 142 ? 14.873 -8.222 -59.009 1.00 40.54 131 ALA C C 1
ATOM 5551 O O . ALA C 1 142 ? 14.757 -7.742 -57.873 1.00 39.81 131 ALA C O 1
ATOM 5553 N N . PRO C 1 143 ? 15.552 -7.602 -59.987 1.00 39.72 132 PRO C N 1
ATOM 5554 C CA . PRO C 1 143 ? 16.318 -6.395 -59.678 1.00 39.88 132 PRO C CA 1
ATOM 5555 C C . PRO C 1 143 ? 15.527 -5.302 -58.962 1.00 39.03 132 PRO C C 1
ATOM 5556 O O . PRO C 1 143 ? 14.450 -4.930 -59.406 1.00 33.71 132 PRO C O 1
ATOM 5560 N N . LYS C 1 144 ? 16.085 -4.831 -57.849 1.00 39.03 133 LYS C N 1
ATOM 5561 C CA . LYS C 1 144 ? 15.661 -3.605 -57.189 1.00 40.58 133 LYS C CA 1
ATOM 5562 C C . LYS C 1 144 ? 16.141 -2.407 -58.005 1.00 38.51 133 LYS C C 1
ATOM 5563 O O . LYS C 1 144 ? 16.973 -2.581 -58.901 1.00 34.83 133 LYS C O 1
ATOM 5569 N N . PRO C 1 145 ? 15.619 -1.193 -57.711 1.00 34.43 134 PRO C N 1
ATOM 5570 C CA . PRO C 1 145 ? 15.959 -0.009 -58.514 1.00 34.75 134 PRO C CA 1
ATOM 5571 C C . PRO C 1 145 ? 17.454 0.266 -58.684 1.00 34.02 134 PRO C C 1
ATOM 5572 O O . PRO C 1 145 ? 17.894 0.537 -59.808 1.00 34.87 134 PRO C O 1
ATOM 5576 N N . ASP C 1 146 ? 18.230 0.179 -57.604 1.00 32.34 135 ASP C N 1
ATOM 5577 C CA A ASP C 1 146 ? 19.659 0.471 -57.694 0.50 32.01 135 ASP C CA 1
ATOM 5578 C CA B ASP C 1 146 ? 19.670 0.447 -57.677 0.50 31.97 135 ASP C CA 1
ATOM 5579 C C . ASP C 1 146 ? 20.396 -0.475 -58.657 1.00 30.32 135 ASP C C 1
ATOM 5580 O O . ASP C 1 146 ? 21.174 -0.025 -59.493 1.00 32.27 135 ASP C O 1
ATOM 5589 N N . PHE C 1 147 ? 20.138 -1.771 -58.555 1.00 29.45 136 PHE C N 1
ATOM 5590 C CA . PHE C 1 147 ? 20.798 -2.739 -59.424 1.00 26.68 136 PHE C CA 1
ATOM 5591 C C . PHE C 1 147 ? 20.307 -2.632 -60.867 1.00 29.61 136 PHE C C 1
ATOM 5592 O O . PHE C 1 147 ? 21.099 -2.746 -61.807 1.00 27.51 136 PHE C O 1
ATOM 5600 N N . ALA C 1 148 ? 19.001 -2.431 -61.029 1.00 27.37 137 ALA C N 1
ATOM 5601 C CA . ALA C 1 148 ? 18.420 -2.231 -62.332 1.00 27.74 137 ALA C CA 1
ATOM 5602 C C . ALA C 1 148 ? 19.100 -1.044 -63.018 1.00 26.86 137 ALA C C 1
ATOM 5603 O O . ALA C 1 148 ? 19.461 -1.120 -64.191 1.00 27.73 137 ALA C O 1
ATOM 5605 N N . LYS C 1 149 ? 19.274 0.034 -62.269 1.00 26.65 138 LYS C N 1
ATOM 5606 C CA . LYS C 1 149 ? 19.994 1.210 -62.733 1.00 27.06 138 LYS C CA 1
ATOM 5607 C C . LYS C 1 149 ? 21.417 0.867 -63.180 1.00 27.78 138 LYS C C 1
ATOM 5608 O O . LYS C 1 149 ? 21.875 1.298 -64.258 1.00 24.62 138 LYS C O 1
ATOM 5614 N N . SER C 1 150 ? 22.121 0.095 -62.353 1.00 27.43 139 SER C N 1
ATOM 5615 C CA . SER C 1 150 ? 23.477 -0.378 -62.696 1.00 24.81 139 SER C CA 1
ATOM 5616 C C . SER C 1 150 ? 23.537 -1.141 -64.021 1.00 24.74 139 SER C C 1
ATOM 5617 O O . SER C 1 150 ? 24.446 -0.919 -64.822 1.00 22.81 139 SER C O 1
ATOM 5620 N N . LEU C 1 151 ? 22.591 -2.026 -64.246 1.00 26.63 140 LEU C N 1
ATOM 5621 C CA . LEU C 1 151 ? 22.534 -2.775 -65.498 1.00 27.86 140 LEU C CA 1
ATOM 5622 C C . LEU C 1 151 ? 22.324 -1.827 -66.670 1.00 29.58 140 LEU C C 1
ATOM 5623 O O . LEU C 1 151 ? 22.946 -1.994 -67.726 1.00 30.09 140 LEU C O 1
ATOM 5628 N N . THR C 1 152 ? 21.439 -0.853 -66.483 1.00 30.35 141 THR C N 1
ATOM 5629 C CA . THR C 1 152 ? 21.200 0.195 -67.487 1.00 33.64 141 THR C CA 1
ATOM 5630 C C . THR C 1 152 ? 22.476 0.933 -67.825 1.00 31.72 141 THR C C 1
ATOM 5631 O O . THR C 1 152 ? 22.770 1.169 -69.008 1.00 32.17 141 THR C O 1
ATOM 5635 N N . LEU C 1 153 ? 23.260 1.266 -66.802 1.00 32.04 142 LEU C N 1
ATOM 5636 C CA . LEU C 1 153 ? 24.543 1.934 -67.006 1.00 31.31 142 LEU C CA 1
ATOM 5637 C C . LEU C 1 153 ? 25.577 1.053 -67.721 1.00 29.46 142 LEU C C 1
ATOM 5638 O O . LEU C 1 153 ? 26.324 1.545 -68.564 1.00 27.93 142 LEU C O 1
ATOM 5643 N N . LEU C 1 154 ? 25.627 -0.237 -67.382 1.00 26.07 143 LEU C N 1
ATOM 5644 C CA . LEU C 1 154 ? 26.581 -1.152 -68.018 1.00 24.82 143 LEU C CA 1
ATOM 5645 C C . LEU C 1 154 ? 26.342 -1.228 -69.529 1.00 28.33 143 LEU C C 1
ATOM 5646 O O . LEU C 1 154 ? 27.292 -1.331 -70.318 1.00 28.50 143 LEU C O 1
ATOM 5651 N N . LYS C 1 155 ? 25.072 -1.186 -69.911 1.00 29.81 144 LYS C N 1
ATOM 5652 C CA . LYS C 1 155 ? 24.671 -1.293 -71.322 1.00 32.24 144 LYS C CA 1
ATOM 5653 C C . LYS C 1 155 ? 24.999 -0.048 -72.133 1.00 30.98 144 LYS C C 1
ATOM 5654 O O . LYS C 1 155 ? 25.089 -0.117 -73.351 1.00 34.01 144 LYS C O 1
ATOM 5660 N N . ASP C 1 156 ? 25.176 1.082 -71.456 1.00 32.05 145 ASP C N 1
ATOM 5661 C CA . ASP C 1 156 ? 25.464 2.366 -72.078 1.00 33.82 145 ASP C CA 1
ATOM 5662 C C . ASP C 1 156 ? 26.944 2.549 -72.440 1.00 34.32 145 ASP C C 1
ATOM 5663 O O . ASP C 1 156 ? 27.808 2.607 -71.558 1.00 33.76 145 ASP C O 1
ATOM 5668 N N . PRO C 1 157 ? 27.249 2.686 -73.747 1.00 35.46 146 PRO C N 1
ATOM 5669 C CA . PRO C 1 157 ? 28.644 2.832 -74.136 1.00 33.93 146 PRO C CA 1
ATOM 5670 C C . PRO C 1 157 ? 29.302 4.094 -73.575 1.00 31.88 146 PRO C C 1
ATOM 5671 O O . PRO C 1 157 ? 30.521 4.160 -73.528 1.00 27.83 146 PRO C O 1
ATOM 5675 N N . GLU C 1 158 ? 28.504 5.076 -73.153 1.00 35.46 147 GLU C N 1
ATOM 5676 C CA . GLU C 1 158 ? 29.027 6.308 -72.528 1.00 38.12 147 GLU C CA 1
ATOM 5677 C C . GLU C 1 158 ? 29.156 6.247 -70.996 1.00 35.57 147 GLU C C 1
ATOM 5678 O O . GLU C 1 158 ? 29.798 7.109 -70.398 1.00 31.74 147 GLU C O 1
ATOM 5684 N N . ARG C 1 159 ? 28.525 5.263 -70.359 1.00 32.02 148 ARG C N 1
ATOM 5685 C CA . ARG C 1 159 ? 28.482 5.229 -68.890 1.00 30.40 148 ARG C CA 1
ATOM 5686 C C . ARG C 1 159 ? 28.807 3.872 -68.278 1.00 27.83 148 ARG C C 1
ATOM 5687 O O . ARG C 1 159 ? 28.567 3.661 -67.069 1.00 25.49 148 ARG C O 1
ATOM 5695 N N . TRP C 1 160 ? 29.343 2.953 -69.073 1.00 25.56 149 TRP C N 1
ATOM 5696 C CA . TRP C 1 160 ? 29.567 1.592 -68.587 1.00 26.17 149 TRP C CA 1
ATOM 5697 C C . TRP C 1 160 ? 30.553 1.595 -67.405 1.00 28.25 149 TRP C C 1
ATOM 5698 O O . TRP C 1 160 ? 30.334 0.879 -66.423 1.00 26.20 149 TRP C O 1
ATOM 5709 N N . ARG C 1 161 ? 31.616 2.394 -67.492 1.00 29.23 150 ARG C N 1
ATOM 5710 C CA . ARG C 1 161 ? 32.647 2.371 -66.446 1.00 30.99 150 ARG C CA 1
ATOM 5711 C C . ARG C 1 161 ? 32.080 2.918 -65.134 1.00 30.44 150 ARG C C 1
ATOM 5712 O O . ARG C 1 161 ? 32.343 2.374 -64.047 1.00 33.84 150 ARG C O 1
ATOM 5720 N N . GLU C 1 162 ? 31.287 3.978 -65.245 1.00 28.82 151 GLU C N 1
ATOM 5721 C CA . GLU C 1 162 ? 30.508 4.512 -64.134 1.00 29.29 151 GLU C CA 1
ATOM 5722 C C . GLU C 1 162 ? 29.589 3.435 -63.532 1.00 27.03 151 GLU C C 1
ATOM 5723 O O . GLU C 1 162 ? 29.479 3.305 -62.302 1.00 24.37 151 GLU C O 1
ATOM 5729 N N . GLY C 1 163 ? 28.993 2.623 -64.389 1.00 24.68 152 GLY C N 1
ATOM 5730 C CA . GLY C 1 163 ? 28.232 1.446 -63.953 1.00 24.93 152 GLY C CA 1
ATOM 5731 C C . GLY C 1 163 ? 29.050 0.513 -63.077 1.00 22.72 152 GLY C C 1
ATOM 5732 O O . GLY C 1 163 ? 28.595 0.101 -61.993 1.00 21.19 152 GLY C O 1
ATOM 5733 N N . THR C 1 164 ? 30.232 0.139 -63.551 1.00 21.92 153 THR C N 1
ATOM 5734 C CA . THR C 1 164 ? 31.099 -0.805 -62.814 1.00 22.29 153 THR C CA 1
ATOM 5735 C C . THR C 1 164 ? 31.510 -0.228 -61.481 1.00 22.06 153 THR C C 1
ATOM 5736 O O . THR C 1 164 ? 31.572 -0.959 -60.485 1.00 24.00 153 THR C O 1
ATOM 5740 N N . HIS C 1 165 ? 31.751 1.087 -61.445 1.00 22.40 154 HIS C N 1
ATOM 5741 C CA . HIS C 1 165 ? 32.173 1.781 -60.217 1.00 21.07 154 HIS C CA 1
ATOM 5742 C C . HIS C 1 165 ? 31.074 1.776 -59.139 1.00 21.39 154 HIS C C 1
ATOM 5743 O O . HIS C 1 165 ? 31.360 1.580 -57.965 1.00 15.76 154 HIS C O 1
ATOM 5750 N N . GLY C 1 166 ? 29.826 1.965 -59.572 1.00 18.95 155 GLY C N 1
ATOM 5751 C CA . GLY C 1 166 ? 28.676 1.848 -58.719 1.00 21.15 155 GLY C CA 1
ATOM 5752 C C . GLY C 1 166 ? 28.482 0.444 -58.151 1.00 19.89 155 GLY C C 1
ATOM 5753 O O . GLY C 1 166 ? 28.116 0.297 -56.990 1.00 20.86 155 GLY C O 1
ATOM 5754 N N . LEU C 1 167 ? 28.770 -0.584 -58.956 1.00 20.16 156 LEU C N 1
ATOM 5755 C CA . LEU C 1 167 ? 28.724 -1.981 -58.477 1.00 19.53 156 LEU C CA 1
ATOM 5756 C C . LEU C 1 167 ? 29.844 -2.283 -57.505 1.00 18.55 156 LEU C C 1
ATOM 5757 O O . LEU C 1 167 ? 29.615 -2.924 -56.474 1.00 15.62 156 LEU C O 1
ATOM 5762 N N . PHE C 1 168 ? 31.044 -1.774 -57.790 1.00 17.44 157 PHE C N 1
ATOM 5763 C CA . PHE C 1 168 ? 32.174 -1.936 -56.883 1.00 17.65 157 PHE C CA 1
ATOM 5764 C C . PHE C 1 168 ? 31.858 -1.353 -55.503 1.00 18.41 157 PHE C C 1
ATOM 5765 O O . PHE C 1 168 ? 32.157 -1.999 -54.498 1.00 18.11 157 PHE C O 1
ATOM 5773 N N . ASP C 1 169 ? 31.207 -0.188 -55.458 1.00 19.27 158 ASP C N 1
ATOM 5774 C CA . ASP C 1 169 ? 30.763 0.428 -54.186 1.00 20.27 158 ASP C CA 1
ATOM 5775 C C . ASP C 1 169 ? 29.822 -0.501 -53.414 1.00 19.67 158 ASP C C 1
ATOM 5776 O O . ASP C 1 169 ? 30.010 -0.725 -52.218 1.00 21.25 158 ASP C O 1
ATOM 5781 N N . VAL C 1 170 ? 28.819 -1.036 -54.107 1.00 18.65 159 VAL C N 1
ATOM 5782 C CA . VAL C 1 170 ? 27.854 -1.948 -53.509 1.00 19.21 159 VAL C CA 1
ATOM 5783 C C . VAL C 1 170 ? 28.546 -3.204 -52.980 1.00 18.48 159 VAL C C 1
ATOM 5784 O O . VAL C 1 170 ? 28.331 -3.584 -51.811 1.00 16.24 159 VAL C O 1
ATOM 5788 N N . TRP C 1 171 ? 29.420 -3.800 -53.800 1.00 17.28 160 TRP C N 1
ATOM 5789 C CA . TRP C 1 171 ? 30.067 -5.071 -53.468 1.00 17.39 160 TRP C CA 1
ATOM 5790 C C . TRP C 1 171 ? 31.037 -4.964 -52.265 1.00 17.33 160 TRP C C 1
ATOM 5791 O O . TRP C 1 171 ? 31.123 -5.892 -51.476 1.00 17.36 160 TRP C O 1
ATOM 5802 N N . LEU C 1 172 ? 31.703 -3.828 -52.142 1.00 15.33 161 LEU C N 1
ATOM 5803 C CA . LEU C 1 172 ? 32.647 -3.572 -51.050 1.00 16.75 161 LEU C CA 1
ATOM 5804 C C . LEU C 1 172 ? 31.950 -3.183 -49.778 1.00 17.37 161 LEU C C 1
ATOM 5805 O O . LEU C 1 172 ? 32.494 -3.428 -48.700 1.00 18.81 161 LEU C O 1
ATOM 5810 N N . ASP C 1 173 ? 30.767 -2.594 -49.913 1.00 17.76 162 ASP C N 1
ATOM 5811 C CA . ASP C 1 173 ? 29.859 -2.301 -48.787 1.00 18.60 162 ASP C CA 1
ATOM 5812 C C . ASP C 1 173 ? 30.541 -1.555 -47.646 1.00 19.48 162 ASP C C 1
ATOM 5813 O O . ASP C 1 173 ? 30.335 -1.857 -46.462 1.00 17.00 162 ASP C O 1
ATOM 5818 N N . GLY C 1 174 ? 31.373 -0.576 -47.999 1.00 19.77 163 GLY C N 1
ATOM 5819 C CA . GLY C 1 174 ? 31.999 0.269 -47.000 1.00 20.34 163 GLY C CA 1
ATOM 5820 C C . GLY C 1 174 ? 33.239 -0.299 -46.329 1.00 20.36 163 GLY C C 1
ATOM 5821 O O . GLY C 1 174 ? 33.739 0.265 -45.358 1.00 17.86 163 GLY C O 1
ATOM 5822 N N . HIS C 1 175 ? 33.755 -1.395 -46.866 1.00 20.23 164 HIS C N 1
ATOM 5823 C CA . HIS C 1 175 ? 34.922 -2.049 -46.311 1.00 19.79 164 HIS C CA 1
ATOM 5824 C C . HIS C 1 175 ? 36.175 -1.780 -47.100 1.00 18.73 164 HIS C C 1
ATOM 5825 O O . HIS C 1 175 ? 36.168 -1.820 -48.334 1.00 19.51 164 HIS C O 1
ATOM 5832 N N . ASP C 1 176 ? 37.261 -1.516 -46.384 1.00 17.67 165 ASP C N 1
ATOM 5833 C CA . ASP C 1 176 ? 38.596 -1.452 -46.980 1.00 18.78 165 ASP C CA 1
ATOM 5834 C C . ASP C 1 176 ? 39.180 -2.865 -47.016 1.00 19.87 165 ASP C C 1
ATOM 5835 O O . ASP C 1 176 ? 40.146 -3.198 -46.307 1.00 18.35 165 ASP C O 1
ATOM 5840 N N . GLU C 1 177 ? 38.573 -3.714 -47.835 1.00 21.14 166 GLU C N 1
ATOM 5841 C CA A GLU C 1 177 ? 38.950 -5.117 -47.904 0.50 22.02 166 GLU C CA 1
ATOM 5842 C CA B GLU C 1 177 ? 38.978 -5.112 -47.878 0.50 21.88 166 GLU C CA 1
ATOM 5843 C C . GLU C 1 177 ? 40.002 -5.277 -49.000 1.00 22.31 166 GLU C C 1
ATOM 5844 O O . GLU C 1 177 ? 39.674 -5.296 -50.195 1.00 22.25 166 GLU C O 1
ATOM 5855 N N . LYS C 1 178 ? 41.256 -5.376 -48.582 1.00 22.83 167 LYS C N 1
ATOM 5856 C CA . LYS C 1 178 ? 42.416 -5.326 -49.468 1.00 25.49 167 LYS C CA 1
ATOM 5857 C C . LYS C 1 178 ? 42.365 -6.289 -50.659 1.00 21.67 167 LYS C C 1
ATOM 5858 O O . LYS C 1 178 ? 42.565 -5.901 -51.802 1.00 21.09 167 LYS C O 1
ATOM 5864 N N . ARG C 1 179 ? 42.028 -7.539 -50.378 1.00 21.04 168 ARG C N 1
ATOM 5865 C CA . ARG C 1 179 ? 41.976 -8.578 -51.422 1.00 21.30 168 ARG C CA 1
ATOM 5866 C C . ARG C 1 179 ? 40.854 -8.412 -52.436 1.00 20.06 168 ARG C C 1
ATOM 5867 O O . ARG C 1 179 ? 41.040 -8.708 -53.615 1.00 18.82 168 ARG C O 1
ATOM 5875 N N . VAL C 1 180 ? 39.693 -7.967 -51.982 1.00 19.11 169 VAL C N 1
ATOM 5876 C CA . VAL C 1 180 ? 38.541 -7.793 -52.862 1.00 19.48 169 VAL C CA 1
ATOM 5877 C C . VAL C 1 180 ? 38.722 -6.547 -53.695 1.00 19.63 169 VAL C C 1
ATOM 5878 O O . VAL C 1 180 ? 38.403 -6.531 -54.882 1.00 23.40 169 VAL C O 1
ATOM 5882 N N . ARG C 1 181 ? 39.272 -5.510 -53.078 1.00 18.94 170 ARG C N 1
ATOM 5883 C CA . ARG C 1 181 ? 39.650 -4.306 -53.805 1.00 19.20 170 ARG C CA 1
ATOM 5884 C C . ARG C 1 181 ? 40.641 -4.632 -54.940 1.00 18.34 170 ARG C C 1
ATOM 5885 O O . ARG C 1 181 ? 40.474 -4.122 -56.055 1.00 19.31 170 ARG C O 1
ATOM 5893 N N . HIS C 1 182 ? 41.656 -5.443 -54.653 1.00 18.66 171 HIS C N 1
ATOM 5894 C CA . HIS C 1 182 ? 42.642 -5.875 -55.678 1.00 19.57 171 HIS C CA 1
ATOM 5895 C C . HIS C 1 182 ? 41.955 -6.593 -56.837 1.00 19.48 171 HIS C C 1
ATOM 5896 O O . HIS C 1 182 ? 42.237 -6.324 -58.010 1.00 17.90 171 HIS C O 1
ATOM 5903 N N . HIS C 1 183 ? 41.001 -7.455 -56.503 1.00 18.94 172 HIS C N 1
ATOM 5904 C CA . HIS C 1 183 ? 40.248 -8.154 -57.525 1.00 18.96 172 HIS C CA 1
ATOM 5905 C C . HIS C 1 183 ? 39.456 -7.210 -58.461 1.00 19.19 172 HIS C C 1
ATOM 5906 O O . HIS C 1 183 ? 39.594 -7.301 -59.694 1.00 19.94 172 HIS C O 1
ATOM 5913 N N . LEU C 1 184 ? 38.684 -6.287 -57.882 1.00 18.06 173 LEU C N 1
ATOM 5914 C CA . LEU C 1 184 ? 37.859 -5.372 -58.647 1.00 19.11 173 LEU C CA 1
ATOM 5915 C C . LEU C 1 184 ? 38.685 -4.338 -59.428 1.00 19.79 173 LEU C C 1
ATOM 5916 O O . LEU C 1 184 ? 38.381 -4.029 -60.579 1.00 19.42 173 LEU C O 1
ATOM 5921 N N . LEU C 1 185 ? 39.735 -3.809 -58.817 1.00 20.28 174 LEU C N 1
ATOM 5922 C CA . LEU C 1 185 ? 40.442 -2.637 -59.386 1.00 21.38 174 LEU C CA 1
ATOM 5923 C C . LEU C 1 185 ? 41.628 -3.012 -60.269 1.00 22.26 174 LEU C C 1
ATOM 5924 O O . LEU C 1 185 ? 41.979 -2.276 -61.183 1.00 23.10 174 LEU C O 1
ATOM 5929 N N . GLU C 1 186 ? 42.203 -4.176 -60.015 1.00 23.00 175 GLU C N 1
ATOM 5930 C CA . GLU C 1 186 ? 43.331 -4.669 -60.780 1.00 25.13 175 GLU C CA 1
ATOM 5931 C C . GLU C 1 186 ? 42.948 -5.868 -61.654 1.00 24.31 175 GLU C C 1
ATOM 5932 O O . GLU C 1 186 ? 43.264 -5.897 -62.846 1.00 22.14 175 GLU C O 1
ATOM 5938 N N . GLU C 1 187 ? 42.265 -6.847 -61.080 1.00 21.46 176 GLU C N 1
ATOM 5939 C CA . GLU C 1 187 ? 41.983 -8.089 -61.797 1.00 20.89 176 GLU C CA 1
ATOM 5940 C C . GLU C 1 187 ? 40.802 -7.981 -62.761 1.00 21.51 176 GLU C C 1
ATOM 5941 O O . GLU C 1 187 ? 40.644 -8.860 -63.607 1.00 21.61 176 GLU C O 1
ATOM 5947 N N . MET C 1 188 ? 39.986 -6.925 -62.653 1.00 21.10 177 MET C N 1
ATOM 5948 C CA A MET C 1 188 ? 38.929 -6.659 -63.632 0.50 23.33 177 MET C CA 1
ATOM 5949 C CA B MET C 1 188 ? 38.929 -6.658 -63.634 0.50 23.43 177 MET C CA 1
ATOM 5950 C C . MET C 1 188 ? 39.260 -5.466 -64.538 1.00 23.88 177 MET C C 1
ATOM 5951 O O . MET C 1 188 ? 38.440 -5.083 -65.378 1.00 25.43 177 MET C O 1
ATOM 5960 N N . ALA C 1 189 ? 40.445 -4.886 -64.372 1.00 23.63 178 ALA C N 1
ATOM 5961 C CA . ALA C 1 189 ? 40.806 -3.631 -65.058 1.00 25.94 178 ALA C CA 1
ATOM 5962 C C . ALA C 1 189 ? 40.923 -3.752 -66.585 1.00 25.27 178 ALA C C 1
ATOM 5963 O O . ALA C 1 189 ? 40.688 -2.773 -67.294 1.00 26.75 178 ALA C O 1
ATOM 5965 N N . ASP C 1 190 ? 41.268 -4.940 -67.081 1.00 27.86 179 ASP C N 1
ATOM 5966 C CA . ASP C 1 190 ? 41.433 -5.154 -68.528 1.00 28.38 179 ASP C CA 1
ATOM 5967 C C . ASP C 1 190 ? 40.133 -5.480 -69.245 1.00 26.77 179 ASP C C 1
ATOM 5968 O O . ASP C 1 190 ? 40.111 -5.595 -70.489 1.00 23.67 179 ASP C O 1
ATOM 5973 N N . TYR C 1 191 ? 39.026 -5.609 -68.505 1.00 21.77 180 TYR C N 1
ATOM 5974 C CA . TYR C 1 191 ? 37.763 -5.884 -69.138 1.00 21.78 180 TYR C CA 1
ATOM 5975 C C . TYR C 1 191 ? 37.123 -4.569 -69.595 1.00 23.57 180 TYR C C 1
ATOM 5976 O O . TYR C 1 191 ? 37.116 -3.573 -68.859 1.00 24.84 180 TYR C O 1
ATOM 5985 N N . GLY C 1 192 ? 36.570 -4.556 -70.811 1.00 23.18 181 GLY C N 1
ATOM 5986 C CA . GLY C 1 192 ? 35.955 -3.341 -71.366 1.00 22.15 181 GLY C CA 1
ATOM 5987 C C . GLY C 1 192 ? 34.467 -3.421 -71.619 1.00 23.04 181 GLY C C 1
ATOM 5988 O O . GLY C 1 192 ? 33.788 -4.355 -71.161 1.00 23.06 181 GLY C O 1
ATOM 5989 N N . TYR C 1 193 ? 33.954 -2.444 -72.372 1.00 23.08 182 TYR C N 1
ATOM 5990 C CA . TYR C 1 193 ? 32.527 -2.353 -72.699 1.00 26.70 182 TYR C CA 1
ATOM 5991 C C . TYR C 1 193 ? 31.985 -3.596 -73.426 1.00 25.89 182 TYR C C 1
ATOM 5992 O O . TYR C 1 193 ? 30.825 -3.945 -73.269 1.00 23.71 182 TYR C O 1
ATOM 6001 N N . ASP C 1 194 ? 32.813 -4.265 -74.221 1.00 27.31 183 ASP C N 1
ATOM 6002 C CA . ASP C 1 194 ? 32.356 -5.469 -74.918 1.00 27.42 183 ASP C CA 1
ATOM 6003 C C . ASP C 1 194 ? 31.841 -6.512 -73.942 1.00 26.24 183 ASP C C 1
ATOM 6004 O O . ASP C 1 194 ? 30.845 -7.170 -74.202 1.00 24.23 183 ASP C O 1
ATOM 6009 N N . CYS C 1 195 ? 32.498 -6.623 -72.795 1.00 25.41 184 CYS C N 1
ATOM 6010 C CA . CYS C 1 195 ? 32.054 -7.566 -71.768 1.00 24.26 184 CYS C CA 1
ATOM 6011 C C . CYS C 1 195 ? 30.967 -6.982 -70.889 1.00 24.61 184 CYS C C 1
ATOM 6012 O O . CYS C 1 195 ? 29.933 -7.624 -70.665 1.00 22.52 184 CYS C O 1
ATOM 6015 N N . TRP C 1 196 ? 31.210 -5.788 -70.362 1.00 24.84 185 TRP C N 1
ATOM 6016 C CA . TRP C 1 196 ? 30.310 -5.208 -69.363 1.00 25.64 185 TRP C CA 1
ATOM 6017 C C . TRP C 1 196 ? 28.950 -4.909 -69.959 1.00 27.62 185 TRP C C 1
ATOM 6018 O O . TRP C 1 196 ? 27.911 -5.175 -69.341 1.00 28.39 185 TRP C O 1
ATOM 6029 N N . GLY C 1 197 ? 28.939 -4.390 -71.188 1.00 28.22 186 GLY C N 1
ATOM 6030 C CA . GLY C 1 197 ? 27.679 -4.206 -71.889 1.00 29.00 186 GLY C CA 1
ATOM 6031 C C . GLY C 1 197 ? 26.956 -5.526 -72.073 1.00 27.90 186 GLY C C 1
ATOM 6032 O O . GLY C 1 197 ? 25.736 -5.602 -71.867 1.00 29.34 186 GLY C O 1
ATOM 6033 N N . ARG C 1 198 ? 27.703 -6.556 -72.474 1.00 26.17 187 ARG C N 1
ATOM 6034 C CA . ARG C 1 198 ? 27.163 -7.898 -72.675 1.00 25.98 187 ARG C CA 1
ATOM 6035 C C . ARG C 1 198 ? 26.528 -8.453 -71.387 1.00 25.15 187 ARG C C 1
ATOM 6036 O O . ARG C 1 198 ? 25.415 -8.991 -71.408 1.00 23.97 187 ARG C O 1
ATOM 6044 N N . SER C 1 199 ? 27.271 -8.339 -70.283 1.00 24.73 188 SER C N 1
ATOM 6045 C CA . SER C 1 199 ? 26.797 -8.798 -68.985 1.00 23.61 188 SER C CA 1
ATOM 6046 C C . SER C 1 199 ? 25.495 -8.115 -68.575 1.00 22.13 188 SER C C 1
ATOM 6047 O O . SER C 1 199 ? 24.588 -8.758 -68.052 1.00 19.66 188 SER C O 1
ATOM 6050 N N . GLY C 1 200 ? 25.402 -6.810 -68.831 1.00 22.21 189 GLY C N 1
ATOM 6051 C CA . GLY C 1 200 ? 24.191 -6.068 -68.576 1.00 24.35 189 GLY C CA 1
ATOM 6052 C C . GLY C 1 200 ? 23.007 -6.609 -69.353 1.00 27.11 189 GLY C C 1
ATOM 6053 O O . GLY C 1 200 ? 21.913 -6.791 -68.799 1.00 28.52 189 GLY C O 1
ATOM 6054 N N . ARG C 1 201 ? 23.219 -6.855 -70.641 1.00 28.26 190 ARG C N 1
ATOM 6055 C CA . ARG C 1 201 ? 22.175 -7.355 -71.538 1.00 28.48 190 ARG C CA 1
ATOM 6056 C C . ARG C 1 201 ? 21.757 -8.784 -71.168 1.00 26.91 190 ARG C C 1
ATOM 6057 O O . ARG C 1 201 ? 20.567 -9.110 -71.118 1.00 24.01 190 ARG C O 1
ATOM 6065 N N . VAL C 1 202 ? 22.747 -9.637 -70.926 1.00 27.54 191 VAL C N 1
ATOM 6066 C CA . VAL C 1 202 ? 22.495 -11.031 -70.564 1.00 27.52 191 VAL C CA 1
ATOM 6067 C C . VAL C 1 202 ? 21.775 -11.153 -69.218 1.00 27.28 191 VAL C C 1
ATOM 6068 O O . VAL C 1 202 ? 20.818 -11.916 -69.080 1.00 27.26 191 VAL C O 1
ATOM 6072 N N . ILE C 1 203 ? 22.233 -10.415 -68.209 1.00 28.22 192 ILE C N 1
ATOM 6073 C CA . ILE C 1 203 ? 21.631 -10.546 -66.874 1.00 26.68 192 ILE C CA 1
ATOM 6074 C C . ILE C 1 203 ? 20.210 -10.003 -66.906 1.00 28.88 192 ILE C C 1
ATOM 6075 O O . ILE C 1 203 ? 19.286 -10.628 -66.380 1.00 28.45 192 ILE C O 1
ATOM 6080 N N . GLU C 1 204 ? 20.039 -8.841 -67.527 1.00 28.52 193 GLU C N 1
ATOM 6081 C CA . GLU C 1 204 ? 18.727 -8.244 -67.658 1.00 33.71 193 GLU C CA 1
ATOM 6082 C C . GLU C 1 204 ? 17.756 -9.173 -68.378 1.00 30.88 193 GLU C C 1
ATOM 6083 O O . GLU C 1 204 ? 16.618 -9.327 -67.957 1.00 30.55 193 GLU C O 1
ATOM 6089 N N . ASP C 1 205 ? 18.220 -9.798 -69.458 1.00 30.53 194 ASP C N 1
ATOM 6090 C CA . ASP C 1 205 ? 17.434 -10.784 -70.206 1.00 30.21 194 ASP C CA 1
ATOM 6091 C C . ASP C 1 205 ? 17.146 -12.053 -69.405 1.00 30.89 194 ASP C C 1
ATOM 6092 O O . ASP C 1 205 ? 16.084 -12.636 -69.563 1.00 30.68 194 ASP C O 1
ATOM 6097 N N . ALA C 1 206 ? 18.080 -12.490 -68.562 1.00 28.85 195 ALA C N 1
ATOM 6098 C CA . ALA C 1 206 ? 17.895 -13.701 -67.755 1.00 28.92 195 ALA C CA 1
ATOM 6099 C C . ALA C 1 206 ? 16.773 -13.529 -66.721 1.00 30.25 195 ALA C C 1
ATOM 6100 O O . ALA C 1 206 ? 15.939 -14.419 -66.544 1.00 29.74 195 ALA C O 1
ATOM 6102 N N . TYR C 1 207 ? 16.790 -12.391 -66.027 1.00 31.43 196 TYR C N 1
ATOM 6103 C CA . TYR C 1 207 ? 15.733 -12.053 -65.090 1.00 33.87 196 TYR C CA 1
ATOM 6104 C C . TYR C 1 207 ? 14.423 -11.942 -65.872 1.00 35.21 196 TYR C C 1
ATOM 6105 O O . TYR C 1 207 ? 13.422 -12.527 -65.474 1.00 35.78 196 TYR C O 1
ATOM 6114 N N . GLY C 1 208 ? 14.437 -11.212 -66.989 1.00 34.87 197 GLY C N 1
ATOM 6115 C CA . GLY C 1 208 ? 13.240 -11.034 -67.826 1.00 35.35 197 GLY C CA 1
ATOM 6116 C C . GLY C 1 208 ? 12.654 -12.362 -68.292 1.00 35.77 197 GLY C C 1
ATOM 6117 O O . GLY C 1 208 ? 11.453 -12.604 -68.174 1.00 36.77 197 GLY C O 1
ATOM 6118 N N . ARG C 1 209 ? 13.529 -13.242 -68.758 1.00 34.02 198 ARG C N 1
ATOM 6119 C CA . ARG C 1 209 ? 13.145 -14.543 -69.311 1.00 35.47 198 ARG C CA 1
ATOM 6120 C C . ARG C 1 209 ? 12.768 -15.583 -68.245 1.00 35.24 198 ARG C C 1
ATOM 6121 O O . ARG C 1 209 ? 11.755 -16.260 -68.386 1.00 37.33 198 ARG C O 1
ATOM 6129 N N . ASN C 1 210 ? 13.560 -15.686 -67.177 1.00 30.63 199 ASN C N 1
ATOM 6130 C CA . ASN C 1 210 ? 13.351 -16.707 -66.132 1.00 31.15 199 ASN C CA 1
ATOM 6131 C C . ASN C 1 210 ? 12.629 -16.179 -64.869 1.00 30.44 199 ASN C C 1
ATOM 6132 O O . ASN C 1 210 ? 12.303 -16.961 -63.966 1.00 31.89 199 ASN C O 1
ATOM 6137 N N . GLY C 1 211 ? 12.425 -14.867 -64.786 1.00 27.73 200 GLY C N 1
ATOM 6138 C CA . GLY C 1 211 ? 11.803 -14.247 -63.604 1.00 30.27 200 GLY C CA 1
ATOM 6139 C C . GLY C 1 211 ? 12.795 -13.929 -62.501 1.00 27.79 200 GLY C C 1
ATOM 6140 O O . GLY C 1 211 ? 13.005 -12.761 -62.139 1.00 32.16 200 GLY C O 1
ATOM 6141 N N . SER C 1 212 ? 13.416 -14.966 -61.959 1.00 27.26 201 SER C N 1
ATOM 6142 C CA . SER C 1 212 ? 14.425 -14.817 -60.902 1.00 26.97 201 SER C CA 1
ATOM 6143 C C . SER C 1 212 ? 15.214 -16.113 -60.778 1.00 27.18 201 SER C C 1
ATOM 6144 O O . SER C 1 212 ? 14.790 -17.147 -61.315 1.00 25.71 201 SER C O 1
ATOM 6147 N N . PRO C 1 213 ? 16.363 -16.074 -60.077 1.00 24.77 202 PRO C N 1
ATOM 6148 C CA . PRO C 1 213 ? 17.089 -17.303 -59.780 1.00 25.60 202 PRO C CA 1
ATOM 6149 C C . PRO C 1 213 ? 16.256 -18.341 -59.031 1.00 25.85 202 PRO C C 1
ATOM 6150 O O . PRO C 1 213 ? 16.387 -19.542 -59.288 1.00 27.14 202 PRO C O 1
ATOM 6154 N N . MET C 1 214 ? 15.426 -17.885 -58.105 1.00 24.25 203 MET C N 1
ATOM 6155 C CA . MET C 1 214 ? 14.509 -18.782 -57.412 1.00 26.46 203 MET C CA 1
ATOM 6156 C C . MET C 1 214 ? 13.476 -19.440 -58.342 1.00 26.95 203 MET C C 1
ATOM 6157 O O . MET C 1 214 ? 13.238 -20.637 -58.238 1.00 28.30 203 MET C O 1
ATOM 6162 N N . GLN C 1 215 ? 12.865 -18.673 -59.238 1.00 30.22 204 GLN C N 1
ATOM 6163 C CA . GLN C 1 215 ? 11.907 -19.255 -60.198 1.00 34.27 204 GLN C CA 1
ATOM 6164 C C . GLN C 1 215 ? 12.573 -20.306 -61.084 1.00 33.50 204 GLN C C 1
ATOM 6165 O O . GLN C 1 215 ? 12.050 -21.417 -61.243 1.00 32.37 204 GLN C O 1
ATOM 6171 N N . MET C 1 216 ? 13.741 -19.956 -61.623 1.00 30.67 205 MET C N 1
ATOM 6172 C CA . MET C 1 216 ? 14.519 -20.862 -62.463 1.00 30.54 205 MET C CA 1
ATOM 6173 C C . MET C 1 216 ? 14.856 -22.179 -61.760 1.00 31.40 205 MET C C 1
ATOM 6174 O O . MET C 1 216 ? 14.739 -23.250 -62.360 1.00 32.63 205 MET C O 1
ATOM 6179 N N . MET C 1 217 ? 15.271 -22.117 -60.495 1.00 30.26 206 MET C N 1
ATOM 6180 C CA . MET C 1 217 ? 15.642 -23.331 -59.756 1.00 30.14 206 MET C CA 1
ATOM 6181 C C . MET C 1 217 ? 14.427 -24.208 -59.507 1.00 28.92 206 MET C C 1
ATOM 6182 O O . MET C 1 217 ? 14.465 -25.411 -59.748 1.00 28.10 206 MET C O 1
ATOM 6187 N N . ALA C 1 218 ? 13.345 -23.588 -59.051 1.00 28.73 207 ALA C N 1
ATOM 6188 C CA . ALA C 1 218 ? 12.094 -24.295 -58.822 1.00 31.74 207 ALA C CA 1
ATOM 6189 C C . ALA C 1 218 ? 11.537 -24.949 -60.095 1.00 33.06 207 ALA C C 1
ATOM 6190 O O . ALA C 1 218 ? 10.812 -25.939 -60.017 1.00 29.35 207 ALA C O 1
ATOM 6192 N N . ASN C 1 219 ? 11.886 -24.392 -61.251 1.00 35.54 208 ASN C N 1
ATOM 6193 C CA . ASN C 1 219 ? 11.446 -24.904 -62.549 1.00 37.74 208 ASN C CA 1
ATOM 6194 C C . ASN C 1 219 ? 12.313 -26.002 -63.159 1.00 37.93 208 ASN C C 1
ATOM 6195 O O . ASN C 1 219 ? 12.032 -26.439 -64.274 1.00 40.72 208 ASN C O 1
ATOM 6200 N N . LEU C 1 220 ? 13.368 -26.414 -62.454 1.00 36.55 209 LEU C N 1
ATOM 6201 C CA . LEU C 1 220 ? 14.223 -27.516 -62.898 1.00 36.45 209 LEU C CA 1
ATOM 6202 C C . LEU C 1 220 ? 13.396 -28.781 -63.096 1.00 38.09 209 LEU C C 1
ATOM 6203 O O . LEU C 1 220 ? 12.542 -29.094 -62.265 1.00 39.95 209 LEU C O 1
ATOM 6208 N N . THR C 1 221 ? 13.661 -29.505 -64.184 1.00 34.27 210 THR C N 1
ATOM 6209 C CA . THR C 1 221 ? 12.965 -30.767 -64.460 1.00 34.69 210 THR C CA 1
ATOM 6210 C C . THR C 1 221 ? 13.203 -31.750 -63.324 1.00 35.40 210 THR C C 1
ATOM 6211 O O . THR C 1 221 ? 12.274 -32.418 -62.876 1.00 38.17 210 THR C O 1
ATOM 6215 N N . LYS C 1 222 ? 14.457 -31.821 -62.876 1.00 36.40 211 LYS C N 1
ATOM 6216 C CA . LYS C 1 222 ? 14.875 -32.643 -61.744 1.00 35.10 211 LYS C CA 1
ATOM 6217 C C . LYS C 1 222 ? 15.463 -31.766 -60.643 1.00 34.21 211 LYS C C 1
ATOM 6218 O O . LYS C 1 222 ? 16.637 -31.389 -60.710 1.00 30.09 211 LYS C O 1
ATOM 6224 N N . THR C 1 223 ? 14.673 -31.446 -59.625 1.00 32.57 212 THR C N 1
ATOM 6225 C CA . THR C 1 223 ? 15.210 -30.675 -58.494 1.00 32.76 212 THR C CA 1
ATOM 6226 C C . THR C 1 223 ? 16.162 -31.535 -57.677 1.00 31.19 212 THR C C 1
ATOM 6227 O O . THR C 1 223 ? 16.062 -32.765 -57.679 1.00 31.57 212 THR C O 1
ATOM 6231 N N . ARG C 1 224 ? 17.069 -30.858 -56.978 1.00 29.01 213 ARG C N 1
ATOM 6232 C CA . ARG C 1 224 ? 18.282 -31.405 -56.409 1.00 29.68 213 ARG C CA 1
ATOM 6233 C C . ARG C 1 224 ? 18.731 -30.529 -55.267 1.00 27.59 213 ARG C C 1
ATOM 6234 O O . ARG C 1 224 ? 18.450 -29.331 -55.303 1.00 28.64 213 ARG C O 1
ATOM 6242 N N . PRO C 1 225 ? 19.559 -31.064 -54.352 1.00 26.89 214 PRO C N 1
ATOM 6243 C CA . PRO C 1 225 ? 20.116 -30.198 -53.313 1.00 25.41 214 PRO C CA 1
ATOM 6244 C C . PRO C 1 225 ? 20.931 -29.009 -53.853 1.00 25.30 214 PRO C C 1
ATOM 6245 O O . PRO C 1 225 ? 21.954 -29.189 -54.531 1.00 23.30 214 PRO C O 1
ATOM 6249 N N . ILE C 1 226 ? 20.474 -27.806 -53.531 1.00 24.90 215 ILE C N 1
ATOM 6250 C CA . ILE C 1 226 ? 21.191 -26.580 -53.861 1.00 23.67 215 ILE C CA 1
ATOM 6251 C C . ILE C 1 226 ? 21.278 -25.754 -52.579 1.00 23.06 215 ILE C C 1
ATOM 6252 O O . ILE C 1 226 ? 20.262 -25.525 -51.904 1.00 22.66 215 ILE C O 1
ATOM 6257 N N . ARG C 1 227 ? 22.474 -25.268 -52.259 1.00 21.62 216 ARG C N 1
ATOM 6258 C CA . ARG C 1 227 ? 22.618 -24.306 -51.169 1.00 20.74 216 ARG C CA 1
ATOM 6259 C C . ARG C 1 227 ? 23.064 -22.943 -51.673 1.00 19.84 216 ARG C C 1
ATOM 6260 O O . ARG C 1 227 ? 24.016 -22.830 -52.464 1.00 22.05 216 ARG C O 1
ATOM 6268 N N . HIS C 1 228 ? 22.392 -21.897 -51.197 1.00 18.30 217 HIS C N 1
ATOM 6269 C CA . HIS C 1 228 ? 22.861 -20.515 -51.418 1.00 17.58 217 HIS C CA 1
ATOM 6270 C C . HIS C 1 228 ? 23.665 -20.028 -50.209 1.00 18.63 217 HIS C C 1
ATOM 6271 O O . HIS C 1 228 ? 23.137 -19.904 -49.092 1.00 18.70 217 HIS C O 1
ATOM 6278 N N . ILE C 1 229 ? 24.953 -19.761 -50.416 1.00 18.66 218 ILE C N 1
ATOM 6279 C CA . ILE C 1 229 ? 25.787 -19.219 -49.354 1.00 20.96 218 ILE C CA 1
ATOM 6280 C C . ILE C 1 229 ? 26.142 -17.791 -49.732 1.00 21.26 218 ILE C C 1
ATOM 6281 O O . ILE C 1 229 ? 26.613 -17.547 -50.857 1.00 22.95 218 ILE C O 1
ATOM 6286 N N . PHE C 1 230 ? 25.878 -16.848 -48.826 1.00 20.74 219 PHE C N 1
ATOM 6287 C CA . PHE C 1 230 ? 26.000 -15.427 -49.154 1.00 19.69 219 PHE C CA 1
ATOM 6288 C C . PHE C 1 230 ? 26.386 -14.566 -47.950 1.00 21.29 219 PHE C C 1
ATOM 6289 O O . PHE C 1 230 ? 26.089 -14.902 -46.789 1.00 19.95 219 PHE C O 1
ATOM 6297 N N . SER C 1 231 ? 27.031 -13.443 -48.231 1.00 20.66 220 SER C N 1
ATOM 6298 C CA . SER C 1 231 ? 27.308 -12.429 -47.215 1.00 23.15 220 SER C CA 1
ATOM 6299 C C . SER C 1 231 ? 26.434 -11.185 -47.416 1.00 25.06 220 SER C C 1
ATOM 6300 O O . SER C 1 231 ? 26.143 -10.461 -46.446 1.00 28.08 220 SER C O 1
ATOM 6303 N N . GLN C 1 232 ? 26.012 -10.934 -48.656 1.00 25.07 221 GLN C N 1
ATOM 6304 C CA A GLN C 1 232 ? 25.222 -9.744 -48.966 0.50 26.17 221 GLN C CA 1
ATOM 6305 C CA B GLN C 1 232 ? 25.245 -9.739 -49.009 0.50 24.87 221 GLN C CA 1
ATOM 6306 C C . GLN C 1 232 ? 24.038 -10.086 -49.888 1.00 26.11 221 GLN C C 1
ATOM 6307 O O . GLN C 1 232 ? 24.049 -11.113 -50.578 1.00 28.32 221 GLN C O 1
ATOM 6318 N N . PRO C 1 233 ? 22.980 -9.238 -49.881 1.00 26.04 222 PRO C N 1
ATOM 6319 C CA . PRO C 1 233 ? 22.781 -8.054 -49.055 1.00 26.98 222 PRO C CA 1
ATOM 6320 C C . PRO C 1 233 ? 22.583 -8.458 -47.594 1.00 26.81 222 PRO C C 1
ATOM 6321 O O . PRO C 1 233 ? 22.243 -9.598 -47.332 1.00 22.72 222 PRO C O 1
ATOM 6325 N N . THR C 1 234 ? 22.820 -7.532 -46.668 1.00 27.64 223 THR C N 1
ATOM 6326 C CA . THR C 1 234 ? 22.794 -7.866 -45.251 1.00 31.86 223 THR C CA 1
ATOM 6327 C C . THR C 1 234 ? 21.427 -7.635 -44.566 1.00 34.80 223 THR C C 1
ATOM 6328 O O . THR C 1 234 ? 21.304 -7.916 -43.382 1.00 38.62 223 THR C O 1
ATOM 6332 N N . GLU C 1 235 ? 20.430 -7.132 -45.291 1.00 38.07 224 GLU C N 1
ATOM 6333 C CA . GLU C 1 235 ? 19.125 -6.782 -44.698 1.00 42.05 224 GLU C CA 1
ATOM 6334 C C . GLU C 1 235 ? 18.310 -8.008 -44.317 1.00 44.31 224 GLU C C 1
ATOM 6335 O O . GLU C 1 235 ? 18.369 -9.030 -45.003 1.00 46.89 224 GLU C O 1
ATOM 6341 N N . PRO C 1 236 ? 17.496 -7.890 -43.254 1.00 43.60 225 PRO C N 1
ATOM 6342 C CA . PRO C 1 236 ? 16.597 -8.982 -42.857 1.00 41.53 225 PRO C CA 1
ATOM 6343 C C . PRO C 1 236 ? 15.574 -9.385 -43.931 1.00 38.56 225 PRO C C 1
ATOM 6344 O O . PRO C 1 236 ? 15.207 -10.551 -44.015 1.00 36.65 225 PRO C O 1
ATOM 6348 N N . GLU C 1 237 ? 15.130 -8.442 -44.755 1.00 40.03 226 GLU C N 1
ATOM 6349 C CA . GLU C 1 237 ? 14.170 -8.750 -45.818 1.00 41.46 226 GLU C CA 1
ATOM 6350 C C . GLU C 1 237 ? 14.764 -9.742 -46.826 1.00 38.79 226 GLU C C 1
ATOM 6351 O O . GLU C 1 237 ? 14.037 -10.550 -47.410 1.00 37.78 226 GLU C O 1
ATOM 6357 N N . TYR C 1 238 ? 16.084 -9.692 -47.016 1.00 36.31 227 TYR C N 1
ATOM 6358 C CA . TYR C 1 238 ? 16.750 -10.607 -47.947 1.00 33.81 227 TYR C CA 1
ATOM 6359 C C . TYR C 1 238 ? 16.873 -11.995 -47.346 1.00 32.21 227 TYR C C 1
ATOM 6360 O O . TYR C 1 238 ? 16.629 -12.997 -48.011 1.00 30.76 227 TYR C O 1
ATOM 6369 N N . GLU C 1 239 ? 17.257 -12.064 -46.084 1.00 31.26 228 GLU C N 1
ATOM 6370 C CA . GLU C 1 239 ? 17.341 -13.362 -45.431 1.00 33.02 228 GLU C CA 1
ATOM 6371 C C . GLU C 1 239 ? 15.970 -14.024 -45.426 1.00 31.07 228 GLU C C 1
ATOM 6372 O O . GLU C 1 239 ? 15.849 -15.256 -45.556 1.00 27.84 228 GLU C O 1
ATOM 6378 N N . LYS C 1 240 ? 14.934 -13.205 -45.261 1.00 31.77 229 LYS C N 1
ATOM 6379 C CA . LYS C 1 240 ? 13.575 -13.719 -45.232 1.00 33.64 229 LYS C CA 1
ATOM 6380 C C . LYS C 1 240 ? 13.155 -14.417 -46.518 1.00 31.46 229 LYS C C 1
ATOM 6381 O O . LYS C 1 240 ? 12.462 -15.427 -46.458 1.00 30.58 229 LYS C O 1
ATOM 6387 N N . ILE C 1 241 ? 13.543 -13.896 -47.676 1.00 32.45 230 ILE C N 1
ATOM 6388 C CA . ILE C 1 241 ? 13.142 -14.564 -48.917 1.00 31.97 230 ILE C CA 1
ATOM 6389 C C . ILE C 1 241 ? 13.895 -15.888 -49.067 1.00 29.68 230 ILE C C 1
ATOM 6390 O O . ILE C 1 241 ? 13.372 -16.811 -49.683 1.00 27.64 230 ILE C O 1
ATOM 6395 N N . ASN C 1 242 ? 15.113 -15.962 -48.522 1.00 27.70 231 ASN C N 1
ATOM 6396 C CA . ASN C 1 242 ? 15.862 -17.220 -48.507 1.00 27.29 231 ASN C CA 1
ATOM 6397 C C . ASN C 1 242 ? 15.225 -18.234 -47.548 1.00 29.04 231 ASN C C 1
ATOM 6398 O O . ASN C 1 242 ? 15.059 -19.407 -47.904 1.00 30.28 231 ASN C O 1
ATOM 6403 N N . SER C 1 243 ? 14.866 -17.779 -46.348 1.00 28.35 232 SER C N 1
ATOM 6404 C CA . SER C 1 243 ? 14.165 -18.628 -45.379 1.00 30.95 232 SER C CA 1
ATOM 6405 C C . SER C 1 243 ? 12.808 -19.106 -45.889 1.00 28.92 232 SER C C 1
ATOM 6406 O O . SER C 1 243 ? 12.485 -20.266 -45.731 1.00 28.26 232 SER C O 1
ATOM 6409 N N . ASP C 1 244 ? 12.031 -18.215 -46.513 1.00 29.81 233 ASP C N 1
ATOM 6410 C CA . ASP C 1 244 ? 10.744 -18.593 -47.118 1.00 29.34 233 ASP C CA 1
ATOM 6411 C C . ASP C 1 244 ? 10.868 -19.593 -48.260 1.00 30.59 233 AS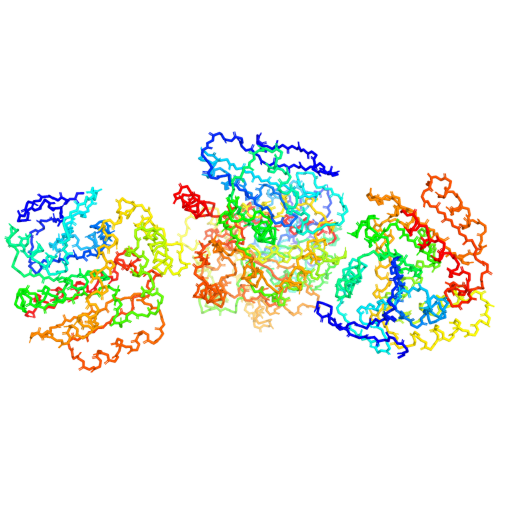P C C 1
ATOM 6412 O O . ASP C 1 244 ? 10.097 -20.537 -48.340 1.00 29.35 233 ASP C O 1
ATOM 6417 N N . PHE C 1 245 ? 11.852 -19.399 -49.142 1.00 28.61 234 PHE C N 1
ATOM 6418 C CA . PHE C 1 245 ? 12.099 -20.343 -50.231 1.00 26.97 234 PHE C CA 1
ATOM 6419 C C . PHE C 1 245 ? 12.515 -21.705 -49.690 1.00 25.72 234 PHE C C 1
ATOM 6420 O O . PHE C 1 245 ? 12.066 -22.744 -50.188 1.00 26.33 234 PHE C O 1
ATOM 6428 N N . ALA C 1 246 ? 13.356 -21.700 -48.657 1.00 24.29 235 ALA C N 1
ATOM 6429 C CA . ALA C 1 246 ? 13.868 -22.924 -48.056 1.00 24.47 235 ALA C CA 1
ATOM 6430 C C . ALA C 1 246 ? 12.766 -23.693 -47.336 1.00 28.13 235 ALA C C 1
ATOM 6431 O O . ALA C 1 246 ? 12.752 -24.927 -47.331 1.00 32.01 235 ALA C O 1
ATOM 6433 N N . GLU C 1 247 ? 11.864 -22.950 -46.709 1.00 32.33 236 GLU C N 1
ATOM 6434 C CA . GLU C 1 247 ? 10.661 -23.524 -46.095 1.00 37.45 236 GLU C CA 1
ATOM 6435 C C . GLU C 1 247 ? 9.833 -24.285 -47.141 1.00 37.24 236 GLU C C 1
ATOM 6436 O O . GLU C 1 247 ? 9.290 -25.342 -46.864 1.00 34.05 236 GLU C O 1
ATOM 6442 N N . GLN C 1 248 ? 9.736 -23.724 -48.336 1.00 38.16 237 GLN C N 1
ATOM 6443 C CA . GLN C 1 248 ? 8.860 -24.258 -49.358 1.00 40.02 237 GLN C CA 1
ATOM 6444 C C . GLN C 1 248 ? 9.466 -25.419 -50.131 1.00 39.21 237 GLN C C 1
ATOM 6445 O O . GLN C 1 248 ? 8.732 -26.281 -50.611 1.00 42.73 237 GLN C O 1
ATOM 6451 N N . HIS C 1 249 ? 10.795 -25.445 -50.246 1.00 35.06 238 HIS C N 1
ATOM 6452 C CA . HIS C 1 249 ? 11.488 -26.411 -51.078 1.00 34.14 238 HIS C CA 1
ATOM 6453 C C . HIS C 1 249 ? 12.477 -27.204 -50.258 1.00 33.50 238 HIS C C 1
ATOM 6454 O O . HIS C 1 249 ? 13.518 -26.665 -49.873 1.00 36.28 238 HIS C O 1
ATOM 6461 N N . PRO C 1 250 ? 12.180 -28.494 -49.994 1.00 34.14 239 PRO C N 1
ATOM 6462 C CA . PRO C 1 250 ? 13.065 -29.357 -49.210 1.00 32.45 239 PRO C CA 1
ATOM 6463 C C . PRO C 1 250 ? 14.520 -29.397 -49.705 1.00 30.90 239 PRO C C 1
ATOM 6464 O O . PRO C 1 250 ? 15.441 -29.638 -48.914 1.00 27.92 239 PRO C O 1
ATOM 6468 N N . TRP C 1 251 ? 14.712 -29.202 -51.003 1.00 28.15 240 TRP C N 1
ATOM 6469 C CA . TRP C 1 251 ? 16.036 -29.343 -51.635 1.00 27.78 240 TRP C CA 1
ATOM 6470 C C . TRP C 1 251 ? 16.887 -28.076 -51.533 1.00 27.48 240 TRP C C 1
ATOM 6471 O O . TRP C 1 251 ? 18.079 -28.121 -51.821 1.00 27.44 240 TRP C O 1
ATOM 6482 N N . PHE C 1 252 ? 16.281 -26.954 -51.153 1.00 26.61 241 PHE C N 1
ATOM 6483 C CA . PHE C 1 252 ? 17.014 -25.691 -51.010 1.00 25.23 241 PHE C CA 1
ATOM 6484 C C . PHE C 1 252 ? 17.433 -25.436 -49.579 1.00 27.22 241 PHE C C 1
ATOM 6485 O O . PHE C 1 252 ? 16.628 -25.630 -48.653 1.00 25.17 241 PHE C O 1
ATOM 6493 N N . SER C 1 253 ? 18.675 -24.981 -49.399 1.00 25.94 242 SER C N 1
ATOM 6494 C CA . SER C 1 253 ? 19.152 -24.509 -48.113 1.00 26.75 242 SER C CA 1
ATOM 6495 C C . SER C 1 253 ? 19.966 -23.238 -48.329 1.00 26.59 242 SER C C 1
ATOM 6496 O O . SER C 1 253 ? 20.257 -22.860 -49.465 1.00 24.53 242 SER C O 1
ATOM 6499 N N . TYR C 1 254 ? 20.281 -22.554 -47.243 1.00 24.25 243 TYR C N 1
ATOM 6500 C CA . TYR C 1 254 ? 21.161 -21.397 -47.338 1.00 23.70 243 TYR C CA 1
ATOM 6501 C C . TYR C 1 254 ? 21.992 -21.250 -46.091 1.00 23.02 243 TYR C C 1
ATOM 6502 O O . TYR C 1 254 ? 21.701 -21.855 -45.061 1.00 23.66 243 TYR C O 1
ATOM 6511 N N . ALA C 1 255 ? 23.047 -20.438 -46.189 1.00 23.45 244 ALA C N 1
ATOM 6512 C CA . ALA C 1 255 ? 23.856 -20.077 -45.044 1.00 20.88 244 ALA C CA 1
ATOM 6513 C C . ALA C 1 255 ? 24.351 -18.649 -45.200 1.00 21.96 244 ALA C C 1
ATOM 6514 O O . ALA C 1 255 ? 24.949 -18.301 -46.229 1.00 20.92 244 ALA C O 1
ATOM 6516 N N . LYS C 1 256 ? 24.086 -17.815 -44.200 1.00 21.44 245 LYS C N 1
ATOM 6517 C CA . LYS C 1 256 ? 24.607 -16.461 -44.196 1.00 25.24 245 LYS C CA 1
ATOM 6518 C C . LYS C 1 256 ? 26.027 -16.525 -43.615 1.00 24.85 245 LYS C C 1
ATOM 6519 O O . LYS C 1 256 ? 26.253 -16.882 -42.438 1.00 26.94 245 LYS C O 1
ATOM 6525 N N . LEU C 1 257 ? 27.004 -16.204 -44.450 1.00 23.41 246 LEU C N 1
ATOM 6526 C CA . LEU C 1 257 ? 28.402 -16.368 -44.094 1.00 23.02 246 LEU C CA 1
ATOM 6527 C C . LEU C 1 257 ? 29.003 -15.234 -43.289 1.00 23.02 246 LEU C C 1
ATOM 6528 O O . LEU C 1 257 ? 30.051 -15.400 -42.694 1.00 22.54 246 LEU C O 1
ATOM 6533 N N . GLY C 1 258 ? 28.374 -14.072 -43.293 1.00 23.92 247 GLY C N 1
ATOM 6534 C CA . GLY C 1 258 ? 28.834 -12.965 -42.460 1.00 25.18 247 GLY C CA 1
ATOM 6535 C C . GLY C 1 258 ? 30.141 -12.303 -42.881 1.00 23.98 247 GLY C C 1
ATOM 6536 O O . GLY C 1 258 ? 30.765 -11.618 -42.068 1.00 24.10 247 GLY C O 1
ATOM 6537 N N . GLY C 1 259 ? 30.556 -12.488 -44.140 1.00 21.57 248 GLY C N 1
ATOM 6538 C CA . GLY C 1 259 ? 31.757 -11.816 -44.665 1.00 20.50 248 GLY C CA 1
ATOM 6539 C C . GLY C 1 259 ? 31.457 -10.363 -44.990 1.00 19.73 248 GLY C C 1
ATOM 6540 O O . GLY C 1 259 ? 30.295 -9.977 -45.041 1.00 19.41 248 GLY C O 1
ATOM 6541 N N . PRO C 1 260 ? 32.501 -9.543 -45.227 1.00 19.83 249 PRO C N 1
ATOM 6542 C CA . PRO C 1 260 ? 32.293 -8.104 -45.373 1.00 19.60 249 PRO C CA 1
ATOM 6543 C C . PRO C 1 260 ? 31.796 -7.735 -46.761 1.00 18.60 249 PRO C C 1
ATOM 6544 O O . PRO C 1 260 ? 30.985 -6.836 -46.883 1.00 19.31 249 PRO C O 1
ATOM 6548 N N . THR C 1 261 ? 32.200 -8.483 -47.787 1.00 17.33 250 THR C N 1
ATOM 6549 C CA . THR C 1 261 ? 31.889 -8.109 -49.164 1.00 17.46 250 THR C CA 1
ATOM 6550 C C . THR C 1 261 ? 30.970 -9.095 -49.866 1.00 17.88 250 THR C C 1
ATOM 6551 O O . THR C 1 261 ? 30.650 -10.166 -49.338 1.00 17.26 250 THR C O 1
ATOM 6555 N N . ALA C 1 262 ? 30.603 -8.741 -51.099 1.00 18.47 251 ALA C N 1
ATOM 6556 C CA . ALA C 1 262 ? 29.845 -9.639 -51.968 1.00 17.05 251 ALA C CA 1
ATOM 6557 C C . ALA C 1 262 ? 30.714 -10.756 -52.590 1.00 16.89 251 ALA C C 1
ATOM 6558 O O . ALA C 1 262 ? 30.220 -11.515 -53.418 1.00 17.70 251 ALA C O 1
ATOM 6560 N N . PHE C 1 263 ? 31.978 -10.877 -52.179 1.00 15.59 252 PHE C N 1
ATOM 6561 C CA . PHE C 1 263 ? 32.912 -11.881 -52.712 1.00 16.26 252 PHE C CA 1
ATOM 6562 C C . PHE C 1 263 ? 33.423 -12.855 -51.648 1.00 16.50 252 PHE C C 1
ATOM 6563 O O . PHE C 1 263 ? 34.597 -12.844 -51.301 1.00 15.70 252 PHE C O 1
ATOM 6571 N N . PRO C 1 264 ? 32.542 -13.749 -51.150 1.00 17.42 253 PRO C N 1
ATOM 6572 C CA . PRO C 1 264 ? 33.015 -14.658 -50.088 1.00 17.21 253 PRO C CA 1
ATOM 6573 C C . PRO C 1 264 ? 34.111 -15.622 -50.511 1.00 18.33 253 PRO C C 1
ATOM 6574 O O . PRO C 1 264 ? 34.909 -16.060 -49.658 1.00 16.85 253 PRO C O 1
ATOM 6578 N N . ALA C 1 265 ? 34.163 -15.973 -51.800 1.00 19.21 254 ALA C N 1
ATOM 6579 C CA . ALA C 1 265 ? 35.231 -16.807 -52.309 1.00 19.30 254 ALA C CA 1
ATOM 6580 C C . ALA C 1 265 ? 36.593 -16.186 -52.008 1.00 20.50 254 ALA C C 1
ATOM 6581 O O . ALA C 1 265 ? 37.570 -16.908 -51.788 1.00 20.51 254 ALA C O 1
ATOM 6583 N N . ILE C 1 266 ? 36.651 -14.850 -52.023 1.00 19.70 255 ILE C N 1
ATOM 6584 C CA . ILE C 1 266 ? 37.852 -14.121 -51.682 1.00 20.46 255 ILE C CA 1
ATOM 6585 C C . ILE C 1 266 ? 38.013 -13.837 -50.179 1.00 20.34 255 ILE C C 1
ATOM 6586 O O . ILE C 1 266 ? 39.090 -14.014 -49.627 1.00 19.26 255 ILE C O 1
ATOM 6591 N N . ASP C 1 267 ? 36.967 -13.333 -49.541 1.00 20.13 256 ASP C N 1
ATOM 6592 C CA . ASP C 1 267 ? 37.140 -12.810 -48.168 1.00 20.24 256 ASP C CA 1
ATOM 6593 C C . ASP C 1 267 ? 36.780 -13.781 -47.046 1.00 20.42 256 ASP C C 1
ATOM 6594 O O . ASP C 1 267 ? 37.205 -13.566 -45.930 1.00 22.45 256 ASP C O 1
ATOM 6599 N N . VAL C 1 268 ? 36.062 -14.866 -47.344 1.00 20.66 257 VAL C N 1
ATOM 6600 C CA . VAL C 1 268 ? 35.885 -15.944 -46.376 1.00 20.13 257 VAL C CA 1
ATOM 6601 C C . VAL C 1 268 ? 36.061 -17.317 -47.021 1.00 20.71 257 VAL C C 1
ATOM 6602 O O . VAL C 1 268 ? 35.171 -18.151 -46.925 1.00 20.23 257 VAL C O 1
ATOM 6606 N N . PRO C 1 269 ? 37.230 -17.559 -47.675 1.00 21.50 258 PRO C N 1
ATOM 6607 C CA . PRO C 1 269 ? 37.419 -18.751 -48.493 1.00 22.60 258 PRO C CA 1
ATOM 6608 C C . PRO C 1 269 ? 37.318 -20.050 -47.707 1.00 22.24 258 PRO C C 1
ATOM 6609 O O . PRO C 1 269 ? 36.871 -21.056 -48.246 1.00 23.27 258 PRO C O 1
ATOM 6613 N N . ASP C 1 270 ? 37.757 -20.014 -46.452 1.00 22.20 259 ASP C N 1
ATOM 6614 C CA . ASP C 1 270 ? 37.640 -21.147 -45.551 1.00 24.05 259 ASP C CA 1
ATOM 6615 C C . ASP C 1 270 ? 36.174 -21.533 -45.305 1.00 23.16 259 ASP C C 1
ATOM 6616 O O . ASP C 1 270 ? 35.837 -22.715 -45.263 1.00 25.22 259 ASP C O 1
ATOM 6621 N N . ARG C 1 271 ? 35.304 -20.543 -45.170 1.00 21.60 260 ARG C N 1
ATOM 6622 C CA . ARG C 1 271 ? 33.890 -20.797 -44.950 1.00 23.57 260 ARG C CA 1
ATOM 6623 C C . ARG C 1 271 ? 33.208 -21.313 -46.205 1.00 21.66 260 ARG C C 1
ATOM 6624 O O . ARG C 1 271 ? 32.459 -22.285 -46.170 1.00 21.06 260 ARG C O 1
ATOM 6632 N N . ALA C 1 272 ? 33.487 -20.690 -47.344 1.00 23.54 261 ALA C N 1
ATOM 6633 C CA . ALA C 1 272 ? 32.979 -21.196 -48.615 1.00 22.44 261 ALA C CA 1
ATOM 6634 C C . ALA C 1 272 ? 33.395 -22.662 -48.792 1.00 25.43 261 ALA C C 1
ATOM 6635 O O . ALA C 1 272 ? 32.570 -23.522 -49.183 1.00 22.70 261 ALA C O 1
ATOM 6637 N N . ALA C 1 273 ? 34.643 -22.955 -48.435 1.00 24.82 262 ALA C N 1
ATOM 6638 C CA . ALA C 1 273 ? 35.192 -24.285 -48.604 1.00 25.82 262 ALA C CA 1
ATOM 6639 C C . ALA C 1 273 ? 34.472 -25.359 -47.776 1.00 27.60 262 ALA C C 1
ATOM 6640 O O . ALA C 1 273 ? 34.220 -26.456 -48.277 1.00 29.55 262 ALA C O 1
ATOM 6642 N N . VAL C 1 274 ? 34.103 -25.050 -46.537 1.00 28.74 263 VAL C N 1
ATOM 6643 C CA . VAL C 1 274 ? 33.470 -26.069 -45.677 1.00 26.99 263 VAL C CA 1
ATOM 6644 C C . VAL C 1 274 ? 32.112 -26.472 -46.227 1.00 25.49 263 VAL C C 1
ATOM 6645 O O . VAL C 1 274 ? 31.715 -27.632 -46.100 1.00 25.26 263 VAL C O 1
ATOM 6649 N N . HIS C 1 275 ? 31.405 -25.526 -46.850 1.00 22.80 264 HIS C N 1
ATOM 6650 C CA . HIS C 1 275 ? 30.104 -25.809 -47.476 1.00 23.17 264 HIS C CA 1
ATOM 6651 C C . HIS C 1 275 ? 30.255 -26.651 -48.743 1.00 23.80 264 HIS C C 1
ATOM 6652 O O . HIS C 1 275 ? 29.462 -27.578 -48.986 1.00 23.04 264 HIS C O 1
ATOM 6659 N N . ILE C 1 276 ? 31.287 -26.334 -49.526 1.00 19.86 265 ILE C N 1
ATOM 6660 C CA . ILE C 1 276 ? 31.640 -27.129 -50.686 1.00 22.31 265 ILE C CA 1
ATOM 6661 C C . ILE C 1 276 ? 32.019 -28.556 -50.277 1.00 23.37 265 ILE C C 1
ATOM 6662 O O . ILE C 1 276 ? 31.509 -29.517 -50.845 1.00 21.94 265 ILE C O 1
ATOM 6667 N N . ARG C 1 277 ? 32.892 -28.695 -49.290 1.00 25.27 266 ARG C N 1
ATOM 6668 C CA . ARG C 1 277 ? 33.272 -30.019 -48.790 1.00 27.69 266 ARG C CA 1
ATOM 6669 C C . ARG C 1 277 ? 32.077 -30.829 -48.284 1.00 28.22 266 ARG C C 1
ATOM 6670 O O . ARG C 1 277 ? 32.007 -32.046 -48.495 1.00 27.41 266 ARG C O 1
ATOM 6678 N N . GLU C 1 278 ? 31.139 -30.158 -47.622 1.00 27.14 267 GLU C N 1
ATOM 6679 C CA . GLU C 1 278 ? 29.949 -30.806 -47.115 1.00 25.46 267 GLU C CA 1
ATOM 6680 C C . GLU C 1 278 ? 29.134 -31.438 -48.249 1.00 24.68 267 GLU C C 1
ATOM 6681 O O . GLU C 1 278 ? 28.721 -32.606 -48.160 1.00 23.84 267 GLU C O 1
ATOM 6687 N N . PHE C 1 279 ? 28.925 -30.677 -49.311 1.00 25.21 268 PHE C N 1
ATOM 6688 C CA . PHE C 1 279 ? 28.204 -31.182 -50.477 1.00 26.96 268 PHE C CA 1
ATOM 6689 C C . PHE C 1 279 ? 28.980 -32.281 -51.208 1.00 28.65 268 PHE C C 1
ATOM 6690 O O . PHE C 1 279 ? 28.376 -33.248 -51.655 1.00 27.17 268 PHE C O 1
ATOM 6698 N N . ALA C 1 280 ? 30.305 -32.136 -51.323 1.00 29.42 269 ALA C N 1
ATOM 6699 C CA . ALA C 1 280 ? 31.137 -33.169 -51.956 1.00 31.95 269 ALA C CA 1
ATOM 6700 C C . ALA C 1 280 ? 31.129 -34.477 -51.168 1.00 33.61 269 ALA C C 1
ATOM 6701 O O . ALA C 1 280 ? 31.061 -35.567 -51.755 1.00 35.77 269 ALA C O 1
ATOM 6703 N N . THR C 1 281 ? 31.181 -34.362 -49.846 1.00 33.14 270 THR C N 1
ATOM 6704 C CA . THR C 1 281 ? 31.069 -35.515 -48.948 1.00 34.15 270 THR C CA 1
ATOM 6705 C C . THR C 1 281 ? 29.728 -36.217 -49.067 1.00 35.71 270 THR C C 1
ATOM 6706 O O . THR C 1 281 ? 29.657 -37.460 -49.059 1.00 38.66 270 THR C O 1
ATOM 6710 N N . ALA C 1 282 ? 28.665 -35.430 -49.148 1.00 33.62 271 ALA C N 1
ATOM 6711 C CA . ALA C 1 282 ? 27.323 -35.974 -49.336 1.00 35.72 271 ALA C CA 1
ATOM 6712 C C . ALA C 1 282 ? 27.195 -36.747 -50.655 1.00 38.94 271 ALA C C 1
ATOM 6713 O O . ALA C 1 282 ? 26.564 -37.814 -50.702 1.00 39.47 271 ALA C O 1
ATOM 6715 N N . ILE C 1 283 ? 27.786 -36.205 -51.723 1.00 38.78 272 ILE C N 1
ATOM 6716 C CA . ILE C 1 283 ? 27.762 -36.875 -53.029 1.00 38.14 272 ILE C CA 1
ATOM 6717 C C . ILE C 1 283 ? 28.503 -38.209 -52.947 1.00 41.21 272 ILE C C 1
ATOM 6718 O O . ILE C 1 283 ? 28.010 -39.229 -53.446 1.00 42.56 272 ILE C O 1
ATOM 6723 N N . ARG C 1 284 ? 29.668 -38.205 -52.300 1.00 40.81 273 ARG C N 1
ATOM 6724 C CA . ARG C 1 284 ? 30.454 -39.429 -52.109 1.00 43.29 273 ARG C CA 1
ATOM 6725 C C . ARG C 1 284 ? 29.736 -40.517 -51.298 1.00 44.30 273 ARG C C 1
ATOM 6726 O O . ARG C 1 284 ? 30.113 -41.678 -51.363 1.00 43.03 273 ARG C O 1
ATOM 6734 N N . GLN C 1 285 ? 28.711 -40.145 -50.537 1.00 51.20 274 GLN C N 1
ATOM 6735 C CA . GLN C 1 285 ? 27.896 -41.114 -49.798 1.00 54.15 274 GLN C CA 1
ATOM 6736 C C . GLN C 1 285 ? 26.535 -41.352 -50.466 1.00 58.45 274 GLN C C 1
ATOM 6737 O O . GLN C 1 285 ? 25.499 -41.289 -49.805 1.00 64.98 274 GLN C O 1
ATOM 6743 N N . GLY C 1 286 ? 26.542 -41.616 -51.770 1.00 60.90 275 GLY C N 1
ATOM 6744 C CA . GLY C 1 286 ? 25.319 -41.896 -52.525 1.00 62.08 275 GLY C CA 1
ATOM 6745 C C . GLY C 1 286 ? 24.836 -40.702 -53.332 1.00 65.61 275 GLY C C 1
ATOM 6746 O O . GLY C 1 286 ? 24.312 -39.728 -52.782 1.00 67.09 275 GLY C O 1
ATOM 6747 N N . THR D 1 15 ? 28.491 5.502 -7.184 1.00 50.49 4 THR D N 1
ATOM 6748 C CA . THR D 1 15 ? 28.232 6.566 -6.189 1.00 45.98 4 THR D CA 1
ATOM 6749 C C . THR D 1 15 ? 26.770 7.097 -6.175 1.00 47.94 4 THR D C 1
ATOM 6750 O O . THR D 1 15 ? 25.751 6.519 -6.690 1.00 51.08 4 THR D O 1
ATOM 6754 N N . TYR D 1 16 ? 26.745 8.239 -5.519 1.00 38.29 5 TYR D N 1
ATOM 6755 C CA . TYR D 1 16 ? 25.596 9.066 -5.230 1.00 36.22 5 TYR D CA 1
ATOM 6756 C C . TYR D 1 16 ? 24.810 8.582 -4.027 1.00 35.15 5 TYR D C 1
ATOM 6757 O O . TYR D 1 16 ? 23.842 9.211 -3.660 1.00 32.59 5 TYR D O 1
ATOM 6766 N N . LEU D 1 17 ? 25.213 7.462 -3.436 1.00 33.38 6 LEU D N 1
ATOM 6767 C CA . LEU D 1 17 ? 24.478 6.878 -2.333 1.00 33.65 6 LEU D CA 1
ATOM 6768 C C . LEU D 1 17 ? 24.801 7.550 -0.988 1.00 35.06 6 LEU D C 1
ATOM 6769 O O . LEU D 1 17 ? 25.970 7.703 -0.621 1.00 36.08 6 LEU D O 1
ATOM 6774 N N . HIS D 1 18 ? 23.750 7.926 -0.260 1.00 33.78 7 HIS D N 1
ATOM 6775 C CA . HIS D 1 18 ? 23.865 8.513 1.076 1.00 35.14 7 HIS D CA 1
ATOM 6776 C C . HIS D 1 18 ? 23.023 7.748 2.100 1.00 34.43 7 HIS D C 1
ATOM 6777 O O . HIS D 1 18 ? 22.261 6.843 1.754 1.00 32.91 7 HIS D O 1
ATOM 6784 N N . GLU D 1 19 ? 23.179 8.124 3.367 1.00 34.19 8 GLU D N 1
ATOM 6785 C CA . GLU D 1 19 ? 22.350 7.627 4.462 1.00 34.52 8 GLU D CA 1
ATOM 6786 C C . GLU D 1 19 ? 22.045 8.783 5.425 1.00 32.71 8 GLU D C 1
ATOM 6787 O O . GLU D 1 19 ? 22.887 9.641 5.651 1.00 31.28 8 GLU D O 1
ATOM 6793 N N . THR D 1 20 ? 20.821 8.826 5.933 1.00 31.40 9 THR D N 1
ATOM 6794 C CA . THR D 1 20 ? 20.425 9.829 6.911 1.00 30.77 9 THR D CA 1
ATOM 6795 C C . THR D 1 20 ? 19.356 9.295 7.837 1.00 33.27 9 THR D C 1
ATOM 6796 O O . THR D 1 20 ? 18.633 8.354 7.492 1.00 31.66 9 THR D O 1
ATOM 6800 N N . LEU D 1 21 ? 19.277 9.896 9.023 1.00 32.64 10 LEU D N 1
ATOM 6801 C CA . LEU D 1 21 ? 18.291 9.517 9.995 1.00 30.88 10 LEU D CA 1
ATOM 6802 C C . LEU D 1 21 ? 16.980 10.188 9.619 1.00 29.85 10 LEU D C 1
ATOM 6803 O O . LEU D 1 21 ? 16.919 11.404 9.448 1.00 27.88 10 LEU D O 1
ATOM 6808 N N . VAL D 1 22 ? 15.937 9.367 9.481 1.00 29.85 11 VAL D N 1
ATOM 6809 C CA . VAL D 1 22 ? 14.608 9.833 9.104 1.00 31.69 11 VAL D CA 1
ATOM 6810 C C . VAL D 1 22 ? 13.678 9.391 10.216 1.00 31.10 11 VAL D C 1
ATOM 6811 O O . VAL D 1 22 ? 13.299 8.216 10.306 1.00 30.16 11 VAL D O 1
ATOM 6815 N N . PHE D 1 23 ? 13.356 10.333 11.099 1.00 37.00 12 PHE D N 1
ATOM 6816 C CA . PHE D 1 23 ? 12.636 10.038 12.345 1.00 39.07 12 PHE D CA 1
ATOM 6817 C C . PHE D 1 23 ? 13.397 8.988 13.177 1.00 42.10 12 PHE D C 1
ATOM 6818 O O . PHE D 1 23 ? 14.457 9.303 13.695 1.00 43.75 12 PHE D O 1
ATOM 6826 N N . ASP D 1 24 ? 12.908 7.746 13.252 1.00 43.84 13 ASP D N 1
ATOM 6827 C CA . ASP D 1 24 ? 13.578 6.694 14.020 1.00 45.92 13 ASP D CA 1
ATOM 6828 C C . ASP D 1 24 ? 14.567 5.839 13.216 1.00 42.84 13 ASP D C 1
ATOM 6829 O O . ASP D 1 24 ? 15.320 5.056 13.799 1.00 39.63 13 ASP D O 1
ATOM 6834 N N . ASN D 1 25 ? 14.578 5.978 11.892 1.00 36.98 14 ASN D N 1
ATOM 6835 C CA . ASN D 1 25 ? 15.236 5.001 11.035 1.00 35.05 14 ASN D CA 1
ATOM 6836 C C . ASN D 1 25 ? 16.343 5.589 10.186 1.00 31.92 14 ASN D C 1
ATOM 6837 O O . ASN D 1 25 ? 16.213 6.679 9.636 1.00 32.61 14 ASN D O 1
ATOM 6842 N N . LYS D 1 26 ? 17.428 4.837 10.072 1.00 31.19 15 LYS D N 1
ATOM 6843 C CA . LYS D 1 26 ? 18.501 5.194 9.165 1.00 32.68 15 LYS D CA 1
ATOM 6844 C C . LYS D 1 26 ? 18.101 4.706 7.780 1.00 30.02 15 LYS D C 1
ATOM 6845 O O . LYS D 1 26 ? 17.994 3.501 7.564 1.00 28.89 15 LYS D O 1
ATOM 6851 N N . LEU D 1 27 ? 17.896 5.634 6.847 1.00 29.60 16 LEU D N 1
ATOM 6852 C CA . LEU D 1 27 ? 17.534 5.261 5.482 1.00 29.85 16 LEU D CA 1
ATOM 6853 C C . LEU D 1 27 ? 18.615 5.673 4.503 1.00 29.83 16 LEU D C 1
ATOM 6854 O O . LEU D 1 27 ? 19.163 6.771 4.603 1.00 25.63 16 LEU D O 1
ATOM 6859 N N . SER D 1 28 ? 18.924 4.779 3.565 1.00 28.63 17 SER D N 1
ATOM 6860 C CA . SER D 1 28 ? 19.778 5.138 2.449 1.00 27.06 17 SER D CA 1
ATOM 6861 C C . SER D 1 28 ? 18.928 5.776 1.365 1.00 30.18 17 SER D C 1
ATOM 6862 O O . SER D 1 28 ? 17.714 5.551 1.305 1.00 29.89 17 SER D O 1
ATOM 6865 N N . TYR D 1 29 ? 19.591 6.558 0.512 1.00 29.75 18 TYR D N 1
ATOM 6866 C CA . TYR D 1 29 ? 18.971 7.202 -0.622 1.00 30.04 18 TYR D CA 1
ATOM 6867 C C . TYR D 1 29 ? 20.028 7.621 -1.644 1.00 30.88 18 TYR D C 1
ATOM 6868 O O . TYR D 1 29 ? 21.182 7.889 -1.284 1.00 32.37 18 TYR D O 1
ATOM 6877 N N . ILE D 1 30 ? 19.641 7.640 -2.919 1.00 29.16 19 ILE D N 1
ATOM 6878 C CA . ILE D 1 30 ? 20.456 8.228 -3.980 1.00 27.22 19 ILE D CA 1
ATOM 6879 C C . ILE D 1 30 ? 20.153 9.722 -4.078 1.00 25.79 19 ILE D C 1
ATOM 6880 O O . ILE D 1 30 ? 19.016 10.145 -3.920 1.00 27.30 19 ILE D O 1
ATOM 6885 N N . ASP D 1 31 ? 21.202 10.511 -4.311 1.00 27.32 20 ASP D N 1
ATOM 6886 C CA . ASP D 1 31 ? 21.102 11.936 -4.603 1.00 28.00 20 ASP D CA 1
ATOM 6887 C C . ASP D 1 31 ? 22.331 12.337 -5.409 1.00 30.35 20 ASP D C 1
ATOM 6888 O O . ASP D 1 31 ? 23.445 12.325 -4.880 1.00 30.51 20 ASP D O 1
ATOM 6893 N N . ASN D 1 32 ? 22.135 12.711 -6.669 1.00 29.91 21 ASN D N 1
ATOM 6894 C CA . ASN D 1 32 ? 23.248 13.159 -7.508 1.00 33.02 21 ASN D CA 1
ATOM 6895 C C . ASN D 1 32 ? 23.650 14.607 -7.239 1.00 35.48 21 ASN D C 1
ATOM 6896 O O . ASN D 1 32 ? 24.617 15.100 -7.831 1.00 36.12 21 ASN D O 1
ATOM 6901 N N . GLN D 1 33 ? 22.878 15.290 -6.397 1.00 36.09 22 GLN D N 1
ATOM 6902 C CA . GLN D 1 33 ? 23.170 16.659 -5.954 1.00 39.82 22 GLN D CA 1
ATOM 6903 C C . GLN D 1 33 ? 23.386 17.613 -7.116 1.00 43.32 22 GLN D C 1
ATOM 6904 O O . GLN D 1 33 ? 24.116 18.593 -6.986 1.00 40.67 22 GLN D O 1
ATOM 6910 N N . ARG D 1 34 ? 22.756 17.326 -8.254 1.00 44.05 23 ARG D N 1
ATOM 6911 C CA . ARG D 1 34 ? 22.950 18.136 -9.448 1.00 44.50 23 ARG D CA 1
ATOM 6912 C C . ARG D 1 34 ? 22.346 19.498 -9.160 1.00 46.48 23 ARG D C 1
ATOM 6913 O O . ARG D 1 34 ? 21.207 19.590 -8.694 1.00 47.59 23 ARG D O 1
ATOM 6921 N N . ASP D 1 35 ? 23.127 20.549 -9.394 1.00 48.85 24 ASP D N 1
ATOM 6922 C CA . ASP D 1 35 ? 22.651 21.913 -9.243 1.00 51.38 24 ASP D CA 1
ATOM 6923 C C . ASP D 1 35 ? 22.098 22.375 -10.579 1.00 51.99 24 ASP D C 1
ATOM 6924 O O . ASP D 1 35 ? 22.855 22.614 -11.524 1.00 51.67 24 ASP D O 1
ATOM 6929 N N . THR D 1 36 ? 20.774 22.467 -10.660 1.00 49.74 25 THR D N 1
ATOM 6930 C CA . THR D 1 36 ? 20.106 22.821 -11.904 1.00 50.34 25 THR D CA 1
ATOM 6931 C C . THR D 1 36 ? 18.669 23.248 -11.633 1.00 48.67 25 THR D C 1
ATOM 6932 O O . THR D 1 36 ? 18.204 23.178 -10.499 1.00 49.60 25 THR D O 1
ATOM 6936 N N . ASP D 1 37 ? 17.979 23.701 -12.676 1.00 50.32 26 ASP D N 1
ATOM 6937 C CA . ASP D 1 37 ? 16.568 24.084 -12.579 1.00 51.53 26 ASP D CA 1
ATOM 6938 C C . ASP D 1 37 ? 15.706 22.910 -12.127 1.00 47.54 26 ASP D C 1
ATOM 6939 O O . ASP D 1 37 ? 15.973 21.766 -12.481 1.00 45.09 26 ASP D O 1
ATOM 6944 N N . GLY D 1 38 ? 14.659 23.208 -11.362 1.00 44.43 27 GLY D N 1
ATOM 6945 C CA . GLY D 1 38 ? 13.685 22.196 -10.959 1.00 44.88 27 GLY D CA 1
ATOM 6946 C C . GLY D 1 38 ? 12.837 21.771 -12.148 1.00 41.93 27 GLY D C 1
ATOM 6947 O O . GLY D 1 38 ? 12.902 22.392 -13.211 1.00 45.65 27 GLY D O 1
ATOM 6948 N N . PRO D 1 39 ? 12.021 20.717 -11.979 1.00 39.59 28 PRO D N 1
ATOM 6949 C CA . PRO D 1 39 ? 11.818 19.976 -10.743 1.00 36.98 28 PRO D CA 1
ATOM 6950 C C . PRO D 1 39 ? 12.828 18.859 -10.543 1.00 32.85 28 PRO D C 1
ATOM 6951 O O . PRO D 1 39 ? 13.481 18.420 -11.491 1.00 32.08 28 PRO D O 1
ATOM 6955 N N . ALA D 1 40 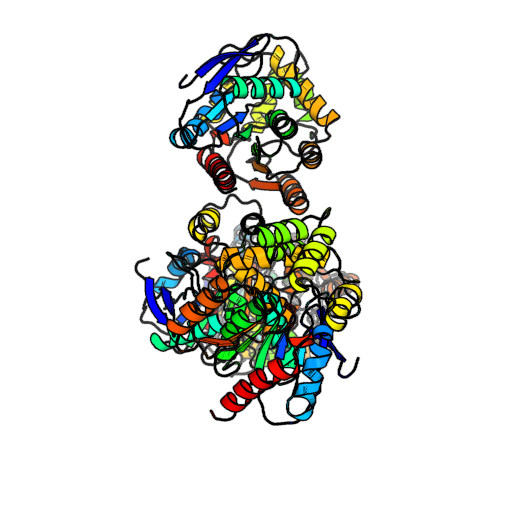? 12.969 18.429 -9.300 1.00 29.69 29 ALA D N 1
ATOM 6956 C CA . ALA D 1 40 ? 13.787 17.264 -8.988 1.00 27.41 29 ALA D CA 1
ATOM 6957 C C . ALA D 1 40 ? 13.001 16.050 -9.440 1.00 25.94 29 ALA D C 1
ATOM 6958 O O . ALA D 1 40 ? 11.779 16.065 -9.399 1.00 26.22 29 ALA D O 1
ATOM 6960 N N . ILE D 1 41 ? 13.706 15.028 -9.912 1.00 25.38 30 ILE D N 1
ATOM 6961 C CA A ILE D 1 41 ? 13.062 13.775 -10.261 0.50 25.55 30 ILE D CA 1
ATOM 6962 C CA B ILE D 1 41 ? 13.098 13.751 -10.290 0.50 24.38 30 ILE D CA 1
ATOM 6963 C C . ILE D 1 41 ? 13.227 12.795 -9.108 1.00 24.47 30 ILE D C 1
ATOM 6964 O O . ILE D 1 41 ? 14.339 12.435 -8.721 1.00 24.37 30 ILE D O 1
ATOM 6973 N N . LEU D 1 42 ? 12.087 12.415 -8.536 1.00 24.89 31 LEU D N 1
ATOM 6974 C CA . LEU D 1 42 ? 12.023 11.523 -7.416 1.00 23.45 31 LEU D CA 1
ATOM 6975 C C . LEU D 1 42 ? 11.589 10.129 -7.896 1.00 22.99 31 LEU D C 1
ATOM 6976 O O . LEU D 1 42 ? 10.389 9.874 -8.106 1.00 25.08 31 LEU D O 1
ATOM 6981 N N . LEU D 1 43 ? 12.558 9.233 -8.013 1.00 22.54 32 LEU D N 1
ATOM 6982 C CA . LEU D 1 43 ? 12.310 7.851 -8.400 1.00 21.81 32 LEU D CA 1
ATOM 6983 C C . LEU D 1 43 ? 11.969 7.038 -7.172 1.00 21.35 32 LEU D C 1
ATOM 6984 O O . LEU D 1 43 ? 12.763 6.958 -6.212 1.00 22.99 32 LEU D O 1
ATOM 6989 N N . LEU D 1 44 ? 10.784 6.436 -7.189 1.00 20.41 33 LEU D N 1
ATOM 6990 C CA . LEU D 1 44 ? 10.284 5.649 -6.067 1.00 20.02 33 LEU D CA 1
ATOM 6991 C C . LEU D 1 44 ? 10.310 4.143 -6.339 1.00 19.74 33 LEU D C 1
ATOM 6992 O O . LEU D 1 44 ? 9.614 3.656 -7.252 1.00 19.73 33 LEU D O 1
ATOM 6997 N N . PRO D 1 45 ? 11.106 3.387 -5.563 1.00 19.77 34 PRO D N 1
ATOM 6998 C CA . PRO D 1 45 ? 11.090 1.940 -5.641 1.00 20.27 34 PRO D CA 1
ATOM 6999 C C . PRO D 1 45 ? 9.784 1.304 -5.167 1.00 20.03 34 PRO D C 1
ATOM 7000 O O . PRO D 1 45 ? 9.044 1.887 -4.373 1.00 20.06 34 PRO D O 1
ATOM 7004 N N . GLY D 1 46 ? 9.488 0.129 -5.713 1.00 19.00 35 GLY D N 1
ATOM 7005 C CA . GLY D 1 46 ? 8.490 -0.774 -5.170 1.00 19.39 35 GLY D CA 1
ATOM 7006 C C . GLY D 1 46 ? 8.919 -1.458 -3.900 1.00 20.98 35 GLY D C 1
ATOM 7007 O O . GLY D 1 46 ? 9.796 -0.975 -3.210 1.00 21.18 35 GLY D O 1
ATOM 7008 N N . TRP D 1 47 ? 8.281 -2.577 -3.595 1.00 22.46 36 TRP D N 1
ATOM 7009 C CA . TRP D 1 47 ? 8.552 -3.322 -2.372 1.00 26.01 36 TRP D CA 1
ATOM 7010 C C . TRP D 1 47 ? 9.645 -4.360 -2.550 1.00 26.56 36 TRP D C 1
ATOM 7011 O O . TRP D 1 47 ? 9.657 -5.108 -3.511 1.00 30.19 36 TRP D O 1
ATOM 7022 N N . CYS D 1 48 ? 10.572 -4.373 -1.605 1.00 25.50 37 CYS D N 1
ATOM 7023 C CA . CYS D 1 48 ? 11.589 -5.411 -1.466 1.00 24.52 37 CYS D CA 1
ATOM 7024 C C . CYS D 1 48 ? 12.588 -5.376 -2.605 1.00 22.76 37 CYS D C 1
ATOM 7025 O O . CYS D 1 48 ? 13.133 -6.398 -3.002 1.00 22.39 37 CYS D O 1
ATOM 7028 N N . HIS D 1 49 ? 12.843 -4.160 -3.072 1.00 20.68 38 HIS D N 1
ATOM 7029 C CA . HIS D 1 49 ? 14.008 -3.845 -3.829 1.00 23.82 38 HIS D CA 1
ATOM 7030 C C . HIS D 1 49 ? 14.384 -2.380 -3.554 1.00 23.70 38 HIS D C 1
ATOM 7031 O O . HIS D 1 49 ? 13.681 -1.666 -2.837 1.00 24.14 38 HIS D O 1
ATOM 7038 N N . ASP D 1 50 ? 15.506 -1.949 -4.105 1.00 25.96 39 ASP D N 1
ATOM 7039 C CA . ASP D 1 50 ? 16.081 -0.632 -3.785 1.00 26.54 39 ASP D CA 1
ATOM 7040 C C . ASP D 1 50 ? 16.523 0.116 -5.043 1.00 28.05 39 ASP D C 1
ATOM 7041 O O . ASP D 1 50 ? 16.245 -0.324 -6.160 1.00 31.01 39 ASP D O 1
ATOM 7046 N N . HIS D 1 51 ? 17.199 1.242 -4.842 1.00 25.72 40 HIS D N 1
ATOM 7047 C CA . HIS D 1 51 ? 17.720 2.122 -5.899 1.00 29.66 40 HIS D CA 1
ATOM 7048 C C . HIS D 1 51 ? 18.474 1.439 -7.053 1.00 26.60 40 HIS D C 1
ATOM 7049 O O . HIS D 1 51 ? 18.573 2.020 -8.134 1.00 28.89 40 HIS D O 1
ATOM 7056 N N . ARG D 1 52 ? 19.000 0.230 -6.842 1.00 27.16 41 ARG D N 1
ATOM 7057 C CA . ARG D 1 52 ? 19.650 -0.529 -7.923 1.00 25.37 41 ARG D CA 1
ATOM 7058 C C . ARG D 1 52 ? 18.741 -0.758 -9.141 1.00 24.74 41 ARG D C 1
ATOM 7059 O O . ARG D 1 52 ? 19.221 -0.793 -10.282 1.00 25.91 41 ARG D O 1
ATOM 7067 N N . VAL D 1 53 ? 17.433 -0.882 -8.918 1.00 24.44 42 VAL D N 1
ATOM 7068 C CA . VAL D 1 53 ? 16.465 -1.009 -10.043 1.00 22.78 42 VAL D CA 1
ATOM 7069 C C . VAL D 1 53 ? 16.576 0.171 -10.999 1.00 23.16 42 VAL D C 1
ATOM 7070 O O . VAL D 1 53 ? 16.235 0.055 -12.180 1.00 23.69 42 VAL D O 1
ATOM 7074 N N . TYR D 1 54 ? 17.008 1.323 -10.488 1.00 22.68 43 TYR D N 1
ATOM 7075 C CA . TYR D 1 54 ? 17.020 2.549 -11.269 1.00 22.52 43 TYR D CA 1
ATOM 7076 C C . TYR D 1 54 ? 18.365 2.938 -11.863 1.00 24.73 43 TYR D C 1
ATOM 7077 O O . TYR D 1 54 ? 18.480 4.006 -12.437 1.00 23.94 43 TYR D O 1
ATOM 7086 N N . LYS D 1 55 ? 19.387 2.105 -11.711 1.00 27.08 44 LYS D N 1
ATOM 7087 C CA . LYS D 1 55 ? 20.740 2.517 -12.101 1.00 28.13 44 LYS D CA 1
ATOM 7088 C C . LYS D 1 55 ? 20.842 2.924 -13.581 1.00 28.17 44 LYS D C 1
ATOM 7089 O O . LYS D 1 55 ? 21.539 3.866 -13.912 1.00 28.29 44 LYS D O 1
ATOM 7095 N N . TYR D 1 56 ? 20.101 2.262 -14.465 1.00 27.87 45 TYR D N 1
ATOM 7096 C CA . TYR D 1 56 ? 20.155 2.631 -15.882 1.00 29.72 45 TYR D CA 1
ATOM 7097 C C . TYR D 1 56 ? 19.379 3.915 -16.156 1.00 29.62 45 TYR D C 1
ATOM 7098 O O . TYR D 1 56 ? 19.801 4.762 -16.960 1.00 30.41 45 TYR D O 1
ATOM 7107 N N . LEU D 1 57 ? 18.256 4.073 -15.462 1.00 28.17 46 LEU D N 1
ATOM 7108 C CA . LEU D 1 57 ? 17.442 5.260 -15.614 1.00 26.85 46 LEU D CA 1
ATOM 7109 C C . LEU D 1 57 ? 18.151 6.499 -15.027 1.00 28.84 46 LEU D C 1
ATOM 7110 O O . LEU D 1 57 ? 18.094 7.586 -15.617 1.00 31.20 46 LEU D O 1
ATOM 7115 N N . ILE D 1 58 ? 18.832 6.328 -13.894 1.00 27.16 47 ILE D N 1
ATOM 7116 C CA . ILE D 1 58 ? 19.621 7.414 -13.315 1.00 28.67 47 ILE D CA 1
ATOM 7117 C C . ILE D 1 58 ? 20.636 7.935 -14.338 1.00 30.30 47 ILE D C 1
ATOM 7118 O O . ILE D 1 58 ? 20.749 9.144 -14.541 1.00 29.37 47 ILE D O 1
ATOM 7123 N N . GLN D 1 59 ? 21.326 7.032 -15.015 1.00 31.43 48 GLN D N 1
ATOM 7124 C CA . GLN D 1 59 ? 22.287 7.427 -16.066 1.00 36.32 48 GLN D CA 1
ATOM 7125 C C . GLN D 1 59 ? 21.682 8.219 -17.225 1.00 33.59 48 GLN D C 1
ATOM 7126 O O . GLN D 1 59 ? 22.330 9.122 -17.747 1.00 35.37 48 GLN D O 1
ATOM 7132 N N . GLU D 1 60 ? 20.457 7.876 -17.634 1.00 31.73 49 GLU D N 1
ATOM 7133 C CA . GLU D 1 60 ? 19.764 8.628 -18.686 1.00 28.95 49 GLU D CA 1
ATOM 7134 C C . GLU D 1 60 ? 19.498 10.076 -18.280 1.00 27.91 49 GLU D C 1
ATOM 7135 O O . GLU D 1 60 ? 19.511 10.974 -19.137 1.00 25.35 49 GLU D O 1
ATOM 7141 N N . LEU D 1 61 ? 19.203 10.285 -16.996 1.00 24.97 50 LEU D N 1
ATOM 7142 C CA . LEU D 1 61 ? 18.753 11.582 -16.478 1.00 26.50 50 LEU D CA 1
ATOM 7143 C C . LEU D 1 61 ? 19.838 12.372 -15.747 1.00 26.42 50 LEU D C 1
ATOM 7144 O O . LEU D 1 61 ? 19.692 13.581 -15.537 1.00 27.45 50 LEU D O 1
ATOM 7149 N N . ASP D 1 62 ? 20.903 11.682 -15.358 1.00 28.83 51 ASP D N 1
ATOM 7150 C CA . ASP D 1 62 ? 21.914 12.221 -14.443 1.00 30.35 51 ASP D CA 1
ATOM 7151 C C . ASP D 1 62 ? 22.355 13.636 -14.819 1.00 34.10 51 ASP D C 1
ATOM 7152 O O . ASP D 1 62 ? 22.384 14.533 -13.966 1.00 35.39 51 ASP D O 1
ATOM 7157 N N . ALA D 1 63 ? 22.654 13.841 -16.099 1.00 33.06 52 ALA D N 1
ATOM 7158 C CA . ALA D 1 63 ? 23.242 15.098 -16.569 1.00 35.57 52 ALA D CA 1
ATOM 7159 C C . ALA D 1 63 ? 22.338 16.320 -16.452 1.00 34.81 52 ALA D C 1
ATOM 7160 O O . ALA D 1 63 ? 22.823 17.415 -16.219 1.00 35.19 52 ALA D O 1
ATOM 7162 N N . ASP D 1 64 ? 21.031 16.143 -16.618 1.00 35.71 53 ASP D N 1
ATOM 7163 C CA . ASP D 1 64 ? 20.128 17.278 -16.782 1.00 34.61 53 ASP D CA 1
ATOM 7164 C C . ASP D 1 64 ? 19.193 17.528 -15.606 1.00 32.64 53 ASP D C 1
ATOM 7165 O O . ASP D 1 64 ? 18.486 18.530 -15.579 1.00 30.32 53 ASP D O 1
ATOM 7170 N N . PHE D 1 65 ? 19.188 16.627 -14.636 1.00 34.28 54 PHE D N 1
ATOM 7171 C CA . PHE D 1 65 ? 18.239 16.726 -13.545 1.00 34.64 54 PHE D CA 1
ATOM 7172 C C . PHE D 1 65 ? 18.892 16.362 -12.239 1.00 33.11 54 PHE D C 1
ATOM 7173 O O . PHE D 1 65 ? 19.851 15.572 -12.198 1.00 31.35 54 PHE D O 1
ATOM 7181 N N . ARG D 1 66 ? 18.352 16.935 -11.169 1.00 30.04 55 ARG D N 1
ATOM 7182 C CA . ARG D 1 66 ? 18.570 16.398 -9.856 1.00 29.29 55 ARG D CA 1
ATOM 7183 C C . ARG D 1 66 ? 17.703 15.157 -9.677 1.00 28.48 55 ARG D C 1
ATOM 7184 O O . ARG D 1 66 ? 16.494 15.204 -9.878 1.00 27.18 55 ARG D O 1
ATOM 7192 N N . VAL D 1 67 ? 18.335 14.048 -9.307 1.00 30.50 56 VAL D N 1
ATOM 7193 C CA . VAL D 1 67 ? 17.639 12.764 -9.184 1.00 30.69 56 VAL D CA 1
ATOM 7194 C C . VAL D 1 67 ? 17.815 12.259 -7.758 1.00 29.71 56 VAL D C 1
ATOM 7195 O O . VAL D 1 67 ? 18.946 12.129 -7.272 1.00 30.46 56 VAL D O 1
ATOM 7199 N N . ILE D 1 68 ? 16.687 11.968 -7.112 1.00 29.53 57 ILE D N 1
ATOM 7200 C CA . ILE D 1 68 ? 16.658 11.457 -5.748 1.00 29.71 57 ILE D CA 1
ATOM 7201 C C . ILE D 1 68 ? 15.919 10.110 -5.739 1.00 28.15 57 ILE D C 1
ATOM 7202 O O . ILE D 1 68 ? 14.856 9.994 -6.336 1.00 25.27 57 ILE D O 1
ATOM 7207 N N . VAL D 1 69 ? 16.491 9.110 -5.073 1.00 25.37 58 VAL D N 1
ATOM 7208 C CA . VAL D 1 69 ? 15.844 7.807 -4.906 1.00 26.37 58 VAL D CA 1
ATOM 7209 C C . VAL D 1 69 ? 15.859 7.379 -3.443 1.00 24.14 58 VAL D C 1
ATOM 7210 O O . VAL D 1 69 ? 16.887 6.927 -2.948 1.00 23.12 58 VAL D O 1
ATOM 7214 N N . PRO D 1 70 ? 14.713 7.472 -2.748 1.00 24.64 59 PRO D N 1
ATOM 7215 C CA . PRO D 1 70 ? 14.709 6.987 -1.360 1.00 23.24 59 PRO D CA 1
ATOM 7216 C C . PRO D 1 70 ? 14.605 5.461 -1.285 1.00 23.39 59 PRO D C 1
ATOM 7217 O O . PRO D 1 70 ? 13.905 4.841 -2.105 1.00 22.89 59 PRO D O 1
ATOM 7221 N N . ASN D 1 71 ? 15.280 4.849 -0.315 1.00 23.46 60 ASN D N 1
ATOM 7222 C CA . ASN D 1 71 ? 15.000 3.458 0.026 1.00 24.11 60 ASN D CA 1
ATOM 7223 C C . ASN D 1 71 ? 14.150 3.372 1.277 1.00 24.85 60 ASN D C 1
ATOM 7224 O O . ASN D 1 71 ? 14.335 4.147 2.229 1.00 25.68 60 ASN D O 1
ATOM 7229 N N . TRP D 1 72 ? 13.240 2.402 1.294 1.00 25.30 61 TRP D N 1
ATOM 7230 C CA . TRP D 1 72 ? 12.254 2.318 2.357 1.00 24.50 61 TRP D CA 1
ATOM 7231 C C . TRP D 1 72 ? 12.888 1.714 3.597 1.00 24.84 61 TRP D C 1
ATOM 7232 O O . TRP D 1 72 ? 14.025 1.223 3.562 1.00 24.90 61 TRP D O 1
ATOM 7243 N N . ARG D 1 73 ? 12.146 1.764 4.691 1.00 25.63 62 ARG D N 1
ATOM 7244 C CA . ARG D 1 73 ? 12.628 1.202 5.942 1.00 25.55 62 ARG D CA 1
ATOM 7245 C C . ARG D 1 73 ? 12.980 -0.259 5.739 1.00 26.72 62 ARG D C 1
ATOM 7246 O O . ARG D 1 73 ? 12.170 -1.027 5.224 1.00 24.14 62 ARG D O 1
ATOM 7254 N N . GLY D 1 74 ? 14.197 -0.640 6.128 1.00 29.35 63 GLY D N 1
ATOM 7255 C CA . GLY D 1 74 ? 14.645 -2.022 6.012 1.00 27.89 63 GLY D CA 1
ATOM 7256 C C . GLY D 1 74 ? 15.110 -2.392 4.616 1.00 29.17 63 GLY D C 1
ATOM 7257 O O . GLY D 1 74 ? 15.435 -3.550 4.366 1.00 29.05 63 GLY D O 1
ATOM 7258 N N . HIS D 1 75 ? 15.125 -1.420 3.704 1.00 27.62 64 HIS D N 1
ATOM 7259 C CA . HIS D 1 75 ? 15.519 -1.667 2.331 1.00 26.77 64 HIS D CA 1
ATOM 7260 C C . HIS D 1 75 ? 16.893 -1.071 2.113 1.00 26.55 64 HIS D C 1
ATOM 7261 O O . HIS D 1 75 ? 17.261 -0.078 2.731 1.00 27.79 64 HIS D O 1
ATOM 7268 N N . GLY D 1 76 ? 17.618 -1.648 1.171 1.00 28.42 65 GLY D N 1
ATOM 7269 C CA . GLY D 1 76 ? 18.911 -1.114 0.773 1.00 28.19 65 GLY D CA 1
ATOM 7270 C C . GLY D 1 76 ? 19.860 -2.251 0.505 1.00 28.28 65 GLY D C 1
ATOM 7271 O O . GLY D 1 76 ? 19.464 -3.411 0.496 1.00 29.67 65 GLY D O 1
ATOM 7272 N N . LEU D 1 77 ? 21.121 -1.899 0.285 1.00 33.15 66 LEU D N 1
ATOM 7273 C CA . LEU D 1 77 ? 22.184 -2.873 0.052 1.00 34.73 66 LEU D CA 1
ATOM 7274 C C . LEU D 1 77 ? 22.298 -3.849 1.224 1.00 36.37 66 LEU D C 1
ATOM 7275 O O . LEU D 1 77 ? 22.655 -5.008 1.043 1.00 37.19 66 LEU D O 1
ATOM 7280 N N . SER D 1 78 ? 21.985 -3.370 2.424 1.00 37.46 67 SER D N 1
ATOM 7281 C CA . SER D 1 78 ? 21.931 -4.218 3.605 1.00 39.64 67 SER D CA 1
ATOM 7282 C C . SER D 1 78 ? 20.502 -4.261 4.169 1.00 39.21 67 SER D C 1
ATOM 7283 O O . SER D 1 78 ? 20.175 -3.519 5.107 1.00 36.75 67 SER D O 1
ATOM 7286 N N . PRO D 1 79 ? 19.631 -5.120 3.593 1.00 38.85 68 PRO D N 1
ATOM 7287 C CA . PRO D 1 79 ? 18.267 -5.207 4.130 1.00 38.61 68 PRO D CA 1
ATOM 7288 C C . PRO D 1 79 ? 18.236 -5.561 5.621 1.00 40.21 68 PRO D C 1
ATOM 7289 O O . PRO D 1 79 ? 19.110 -6.275 6.102 1.00 38.57 68 PRO D O 1
ATOM 7293 N N . SER D 1 80 ? 17.259 -5.040 6.348 1.00 40.45 69 SER D N 1
ATOM 7294 C CA . SER D 1 80 ? 17.139 -5.357 7.763 1.00 43.97 69 SER D CA 1
ATOM 7295 C C . SER D 1 80 ? 15.688 -5.481 8.193 1.00 43.07 69 SER D C 1
ATOM 7296 O O . SER D 1 80 ? 14.776 -4.961 7.548 1.00 40.47 69 SER D O 1
ATOM 7299 N N . GLU D 1 81 ? 15.493 -6.201 9.291 1.00 42.64 70 GLU D N 1
ATOM 7300 C CA . GLU D 1 81 ? 14.186 -6.345 9.901 1.00 43.07 70 GLU D CA 1
ATOM 7301 C C . GLU D 1 81 ? 13.806 -5.020 10.548 1.00 40.54 70 GLU D C 1
ATOM 7302 O O . GLU D 1 81 ? 14.644 -4.378 11.177 1.00 43.77 70 GLU D O 1
ATOM 7308 N N . VAL D 1 82 ? 12.563 -4.584 10.360 1.00 38.26 71 VAL D N 1
ATOM 7309 C CA . VAL D 1 82 ? 12.078 -3.340 10.966 1.00 38.27 71 VAL D CA 1
ATOM 7310 C C . VAL D 1 82 ? 10.630 -3.517 11.407 1.00 37.97 71 VAL D C 1
ATOM 7311 O O . VAL D 1 82 ? 9.988 -4.490 11.023 1.00 36.85 71 VAL D O 1
ATOM 7315 N N . PRO D 1 83 ? 10.126 -2.605 12.261 1.00 37.51 72 PRO D N 1
ATOM 7316 C CA . PRO D 1 83 ? 8.703 -2.643 12.626 1.00 38.94 72 PRO D CA 1
ATOM 7317 C C . PRO D 1 83 ? 7.765 -2.406 11.434 1.00 37.86 72 PRO D C 1
ATOM 7318 O O . PRO D 1 83 ? 8.115 -1.689 10.504 1.00 39.66 72 PRO D O 1
ATOM 7322 N N . ASP D 1 84 ? 6.572 -2.983 11.493 1.00 36.69 73 ASP D N 1
ATOM 7323 C CA . ASP D 1 84 ? 5.586 -2.851 10.412 1.00 36.43 73 ASP D CA 1
ATOM 7324 C C . ASP D 1 84 ? 5.315 -1.396 10.027 1.00 32.08 73 ASP D C 1
ATOM 7325 O O . ASP D 1 84 ? 5.153 -0.529 10.870 1.00 29.41 73 ASP D O 1
ATOM 7330 N N . PHE D 1 85 ? 5.228 -1.155 8.728 1.00 26.74 74 PHE D N 1
ATOM 7331 C CA . PHE D 1 85 ? 4.824 0.142 8.204 1.00 23.55 74 PHE D CA 1
ATOM 7332 C C . PHE D 1 85 ? 4.185 -0.106 6.833 1.00 22.15 74 PHE D C 1
ATOM 7333 O O . PHE D 1 85 ? 4.284 -1.206 6.271 1.00 21.59 74 PHE D O 1
ATOM 7341 N N . GLY D 1 86 ? 3.577 0.935 6.292 1.00 22.33 75 GLY D N 1
ATOM 7342 C CA . GLY D 1 86 ? 2.855 0.850 5.022 1.00 22.09 75 GLY D CA 1
ATOM 7343 C C . GLY D 1 86 ? 3.109 2.064 4.179 1.00 22.48 75 GLY D C 1
ATOM 7344 O O . GLY D 1 86 ? 4.026 2.835 4.469 1.00 22.37 75 GLY D O 1
ATOM 7345 N N . TYR D 1 87 ? 2.299 2.263 3.132 1.00 21.47 76 TYR D N 1
ATOM 7346 C CA . TYR D 1 87 ? 2.582 3.336 2.174 1.00 20.83 76 TYR D CA 1
ATOM 7347 C C . TYR D 1 87 ? 2.456 4.745 2.709 1.00 22.28 76 TYR D C 1
ATOM 7348 O O . TYR D 1 87 ? 3.161 5.658 2.255 1.00 22.31 76 TYR D O 1
ATOM 7357 N N . GLN D 1 88 ? 1.592 4.943 3.693 1.00 24.93 77 GLN D N 1
ATOM 7358 C CA . GLN D 1 88 ? 1.524 6.223 4.391 1.00 24.44 77 GLN D CA 1
ATOM 7359 C C . GLN D 1 88 ? 2.880 6.622 4.988 1.00 24.66 77 GLN D C 1
ATOM 7360 O O . GLN D 1 88 ? 3.270 7.791 4.922 1.00 23.50 77 GLN D O 1
ATOM 7366 N N . GLU D 1 89 ? 3.574 5.663 5.579 1.00 26.78 78 GLU D N 1
ATOM 7367 C CA . GLU D 1 89 ? 4.886 5.909 6.190 1.00 29.27 78 GLU D CA 1
ATOM 7368 C C . GLU D 1 89 ? 5.935 6.108 5.101 1.00 29.14 78 GLU D C 1
ATOM 7369 O O . GLU D 1 89 ? 6.847 6.920 5.247 1.00 29.44 78 GLU D O 1
ATOM 7375 N N . GLN D 1 90 ? 5.811 5.356 4.004 1.00 27.47 79 GLN D N 1
ATOM 7376 C CA . GLN D 1 90 ? 6.712 5.569 2.862 1.00 25.92 79 GLN D CA 1
ATOM 7377 C C . GLN D 1 90 ? 6.632 7.020 2.402 1.00 22.22 79 GLN D C 1
ATOM 7378 O O . GLN D 1 90 ? 7.651 7.646 2.118 1.00 21.45 79 GLN D O 1
ATOM 7384 N N . VAL D 1 91 ? 5.430 7.569 2.397 1.00 22.18 80 VAL D N 1
ATOM 7385 C CA . VAL D 1 91 ? 5.195 8.957 2.005 1.00 22.49 80 VAL D CA 1
ATOM 7386 C C . VAL D 1 91 ? 5.874 9.954 2.966 1.00 23.57 80 VAL D C 1
ATOM 7387 O O . VAL D 1 91 ? 6.549 10.884 2.515 1.00 27.08 80 VAL D O 1
ATOM 7391 N N . LYS D 1 92 ? 5.656 9.773 4.269 1.00 24.38 81 LYS D N 1
ATOM 7392 C CA . LYS D 1 92 ? 6.269 10.658 5.267 1.00 25.42 81 LYS D CA 1
ATOM 7393 C C . LYS D 1 92 ? 7.789 10.572 5.152 1.00 25.11 81 LYS D C 1
ATOM 7394 O O . LYS D 1 92 ? 8.463 11.588 5.153 1.00 24.26 81 LYS D O 1
ATOM 7400 N N . ASP D 1 93 ? 8.308 9.351 4.997 1.00 25.85 82 ASP D N 1
ATOM 7401 C CA . ASP D 1 93 ? 9.744 9.144 4.860 1.00 26.49 82 ASP D CA 1
ATOM 7402 C C . ASP D 1 93 ? 10.310 9.930 3.689 1.00 25.93 82 ASP D C 1
ATOM 7403 O O . ASP D 1 93 ? 11.322 10.631 3.827 1.00 25.53 82 ASP D O 1
ATOM 7408 N N . ALA D 1 94 ? 9.651 9.830 2.537 1.00 25.27 83 ALA D N 1
ATOM 7409 C CA . ALA D 1 94 ? 10.093 10.498 1.321 1.00 24.29 83 ALA D CA 1
ATOM 7410 C C . ALA D 1 94 ? 10.082 12.015 1.413 1.00 24.21 83 ALA D C 1
ATOM 7411 O O . ALA D 1 94 ? 11.016 12.686 0.937 1.00 23.21 83 ALA D O 1
ATOM 7413 N N . LEU D 1 95 ? 9.025 12.566 1.993 1.00 24.35 84 LEU D N 1
ATOM 7414 C CA . LEU D 1 95 ? 8.933 14.018 2.175 1.00 25.98 84 LEU D CA 1
ATOM 7415 C C . LEU D 1 95 ? 9.986 14.550 3.137 1.00 27.46 84 LEU D C 1
ATOM 7416 O O . LEU D 1 95 ? 10.500 15.651 2.934 1.00 31.35 84 LEU D O 1
ATOM 7421 N N . GLU D 1 96 ? 10.280 13.791 4.186 1.00 26.84 85 GLU D N 1
ATOM 7422 C CA . GLU D 1 96 ? 11.282 14.188 5.193 1.00 27.94 85 GLU D CA 1
ATOM 7423 C C . GLU D 1 96 ? 12.671 14.237 4.552 1.00 29.03 85 GLU D C 1
ATOM 7424 O O . GLU D 1 96 ? 13.417 15.180 4.781 1.00 30.55 85 GLU D O 1
ATOM 7430 N N . ILE D 1 97 ? 12.980 13.249 3.710 1.00 28.80 86 ILE D N 1
ATOM 7431 C CA . ILE D 1 97 ? 14.219 13.271 2.926 1.00 28.57 86 ILE D CA 1
ATOM 7432 C C . ILE D 1 97 ? 14.263 14.520 2.030 1.00 28.69 86 ILE D C 1
ATOM 7433 O O . ILE D 1 97 ? 15.277 15.222 2.003 1.00 29.25 86 ILE D O 1
ATOM 7438 N N . LEU D 1 98 ? 13.163 14.826 1.341 1.00 28.58 87 LEU D N 1
ATOM 7439 C CA . LEU D 1 98 ? 13.065 16.038 0.520 1.00 28.66 87 LEU D CA 1
ATOM 7440 C C . LEU D 1 98 ? 13.226 17.320 1.332 1.00 29.94 87 LEU D C 1
ATOM 7441 O O . LEU D 1 98 ? 13.880 18.268 0.899 1.00 29.01 87 LEU D O 1
ATOM 7446 N N . ASP D 1 99 ? 12.612 17.352 2.509 1.00 31.33 88 ASP D N 1
ATOM 7447 C CA . ASP D 1 99 ? 12.735 18.499 3.411 1.00 31.83 88 ASP D CA 1
ATOM 7448 C C . ASP D 1 99 ? 14.184 18.662 3.836 1.00 31.20 88 ASP D C 1
ATOM 7449 O O . ASP D 1 99 ? 14.698 19.762 3.816 1.00 33.84 88 ASP D O 1
ATOM 7454 N N . GLN D 1 100 ? 14.832 17.563 4.201 1.00 31.27 89 GLN D N 1
ATOM 7455 C CA . GLN D 1 100 ? 16.237 17.607 4.653 1.00 31.54 89 GLN D CA 1
ATOM 7456 C C . GLN D 1 100 ? 17.153 18.101 3.550 1.00 32.54 89 GLN D C 1
ATOM 7457 O O . GLN D 1 100 ? 18.142 18.778 3.824 1.00 32.23 89 GLN D O 1
ATOM 7463 N N . LEU D 1 101 ? 16.828 17.759 2.300 1.00 30.43 90 LEU D N 1
ATOM 7464 C CA . LEU D 1 101 ? 17.613 18.189 1.137 1.00 29.97 90 LEU D CA 1
ATOM 7465 C C . LEU D 1 101 ? 17.268 19.586 0.635 1.00 30.21 90 LEU D C 1
ATOM 7466 O O . LEU D 1 101 ? 17.961 20.121 -0.224 1.00 33.00 90 LEU D O 1
ATOM 7471 N N . GLY D 1 102 ? 16.194 20.173 1.149 1.00 30.16 91 GLY D N 1
ATOM 7472 C CA . GLY D 1 102 ? 15.741 21.478 0.684 1.00 29.59 91 GLY D CA 1
ATOM 7473 C C . GLY D 1 102 ? 15.163 21.450 -0.728 1.00 30.47 91 GLY D C 1
ATOM 7474 O O . GLY D 1 102 ? 15.320 22.400 -1.479 1.00 29.13 91 GLY D O 1
ATOM 7475 N N . VAL D 1 103 ? 14.492 20.355 -1.086 1.00 32.27 92 VAL D N 1
ATOM 7476 C CA . VAL D 1 103 ? 13.838 20.236 -2.396 1.00 33.44 92 VAL D CA 1
ATOM 7477 C C . VAL D 1 103 ? 12.392 20.709 -2.265 1.00 31.37 92 VAL D C 1
ATOM 7478 O O . VAL D 1 103 ? 11.652 20.218 -1.421 1.00 27.62 92 VAL D O 1
ATOM 7482 N N . GLU D 1 104 ? 11.996 21.659 -3.102 1.00 35.02 93 GLU D N 1
ATOM 7483 C CA . GLU D 1 104 ? 10.629 22.149 -3.118 1.00 38.07 93 GLU D CA 1
ATOM 7484 C C . GLU D 1 104 ? 9.805 21.330 -4.129 1.00 36.81 93 GLU D C 1
ATOM 7485 O O . GLU D 1 104 ? 9.006 20.492 -3.735 1.00 39.00 93 GLU D O 1
ATOM 7491 N N . THR D 1 105 ? 10.001 21.588 -5.417 1.00 34.62 94 THR D N 1
ATOM 7492 C CA . THR D 1 105 ? 9.167 20.992 -6.458 1.00 31.57 94 THR D CA 1
ATOM 7493 C C . THR D 1 105 ? 9.810 19.714 -6.968 1.00 27.93 94 THR D C 1
ATOM 7494 O O . THR D 1 105 ? 11.036 19.665 -7.202 1.00 27.47 94 THR D O 1
ATOM 7498 N N . PHE D 1 106 ? 8.991 18.682 -7.167 1.00 27.16 95 PHE D N 1
ATOM 7499 C CA . PHE D 1 106 ? 9.503 17.406 -7.674 1.00 24.67 95 PHE D CA 1
ATOM 7500 C C . PHE D 1 106 ? 8.501 16.694 -8.568 1.00 24.49 95 PHE D C 1
ATOM 7501 O O . PHE D 1 106 ? 7.300 16.910 -8.472 1.00 24.81 95 PHE D O 1
ATOM 7509 N N . LEU D 1 107 ? 9.045 15.869 -9.451 1.00 21.92 96 LEU D N 1
ATOM 7510 C CA . LEU D 1 107 ? 8.263 14.997 -10.312 1.00 20.28 96 LEU D CA 1
ATOM 7511 C C . LEU D 1 107 ? 8.509 13.571 -9.834 1.00 17.39 96 LEU D C 1
ATOM 7512 O O . LEU D 1 107 ? 9.588 13.040 -10.046 1.00 16.35 96 LEU D O 1
ATOM 7517 N N . PRO D 1 108 ? 7.528 12.974 -9.156 1.00 17.12 97 PRO D N 1
ATOM 7518 C CA . PRO D 1 108 ? 7.637 11.610 -8.725 1.00 17.78 97 PRO D CA 1
ATOM 7519 C C . PRO D 1 108 ? 7.413 10.630 -9.853 1.00 17.71 97 PRO D C 1
ATOM 7520 O O . PRO D 1 108 ? 6.548 10.857 -10.724 1.00 17.63 97 PRO D O 1
ATOM 7524 N N . VAL D 1 109 ? 8.158 9.551 -9.797 1.00 18.03 98 VAL D N 1
ATOM 7525 C CA . VAL D 1 109 ? 8.113 8.478 -10.794 1.00 18.28 98 VAL D CA 1
ATOM 7526 C C . VAL D 1 109 ? 8.184 7.192 -10.012 1.00 18.26 98 VAL D C 1
ATOM 7527 O O . VAL D 1 109 ? 9.180 6.951 -9.294 1.00 21.51 98 VAL D O 1
ATOM 7531 N N . SER D 1 110 ? 7.195 6.325 -10.151 1.00 16.49 99 SER D N 1
ATOM 7532 C CA . SER D 1 110 ? 7.177 5.076 -9.416 1.00 17.54 99 SER D CA 1
ATOM 7533 C C . SER D 1 110 ? 7.315 3.823 -10.265 1.00 18.36 99 SER D C 1
ATOM 7534 O O . SER D 1 110 ? 7.053 3.822 -11.489 1.00 17.51 99 SER D O 1
ATOM 7537 N N . HIS D 1 111 ? 7.760 2.758 -9.607 1.00 17.26 100 HIS D N 1
ATOM 7538 C CA . HIS D 1 111 ? 7.776 1.451 -10.203 1.00 18.80 100 HIS D CA 1
ATOM 7539 C C . HIS D 1 111 ? 6.774 0.550 -9.523 1.00 19.36 100 HIS D C 1
ATOM 7540 O O . HIS D 1 111 ? 6.796 0.380 -8.299 1.00 23.46 100 HIS D O 1
ATOM 7547 N N . SER D 1 112 ? 5.880 -0.031 -10.319 1.00 17.63 101 SER D N 1
ATOM 7548 C CA . SER D 1 112 ? 4.882 -0.974 -9.803 1.00 16.34 101 SER D CA 1
ATOM 7549 C C . SER D 1 112 ? 4.212 -0.443 -8.528 1.00 18.03 101 SER D C 1
ATOM 7550 O O . SER D 1 112 ? 3.722 0.682 -8.521 1.00 19.15 101 SER D O 1
ATOM 7553 N N . HIS D 1 113 ? 4.222 -1.215 -7.438 1.00 19.68 102 HIS D N 1
ATOM 7554 C CA . HIS D 1 113 ? 3.475 -0.826 -6.234 1.00 18.97 102 HIS D CA 1
ATOM 7555 C C . HIS D 1 113 ? 4.101 0.264 -5.381 1.00 18.40 102 HIS D C 1
ATOM 7556 O O . HIS D 1 113 ? 3.592 0.623 -4.307 1.00 16.54 102 HIS D O 1
ATOM 7563 N N . GLY D 1 114 ? 5.211 0.810 -5.859 1.00 19.20 103 GLY D N 1
ATOM 7564 C CA . GLY D 1 114 ? 5.624 2.134 -5.462 1.00 18.67 103 GLY D CA 1
ATOM 7565 C C . GLY D 1 114 ? 4.589 3.185 -5.786 1.00 19.16 103 GLY D C 1
ATOM 7566 O O . GLY D 1 114 ? 4.638 4.296 -5.241 1.00 20.10 103 GLY D O 1
ATOM 7567 N N . GLY D 1 115 ? 3.673 2.875 -6.696 1.00 18.87 104 GLY D N 1
ATOM 7568 C CA . GLY D 1 115 ? 2.634 3.821 -7.093 1.00 19.12 104 GLY D CA 1
ATOM 7569 C C . GLY D 1 115 ? 1.709 4.234 -5.954 1.00 19.14 104 GLY D C 1
ATOM 7570 O O . GLY D 1 115 ? 1.165 5.316 -5.975 1.00 17.95 104 GLY D O 1
ATOM 7571 N N . TRP D 1 116 ? 1.481 3.344 -4.998 1.00 20.99 105 TRP D N 1
ATOM 7572 C CA . TRP D 1 116 ? 0.674 3.695 -3.824 1.00 20.99 105 TRP D CA 1
ATOM 7573 C C . TRP D 1 116 ? 1.305 4.884 -3.067 1.00 22.46 105 TRP D C 1
ATOM 7574 O O . TRP D 1 116 ? 0.596 5.786 -2.608 1.00 20.74 105 TRP D O 1
ATOM 7585 N N . VAL D 1 117 ? 2.637 4.866 -2.964 1.00 22.51 106 VAL D N 1
ATOM 7586 C CA . VAL D 1 117 ? 3.404 5.964 -2.389 1.00 21.64 106 VAL D CA 1
ATOM 7587 C C . VAL D 1 117 ? 3.270 7.203 -3.266 1.00 22.10 106 VAL D C 1
ATOM 7588 O O . VAL D 1 117 ? 3.090 8.300 -2.751 1.00 19.86 106 VAL D O 1
ATOM 7592 N N . LEU D 1 118 ? 3.361 7.030 -4.587 1.00 20.56 107 LEU D N 1
ATOM 7593 C CA . LEU D 1 118 ? 3.296 8.176 -5.509 1.00 20.01 107 LEU D CA 1
ATOM 7594 C C . LEU D 1 118 ? 1.961 8.915 -5.441 1.00 19.47 107 LEU D C 1
ATOM 7595 O O . LEU D 1 118 ? 1.935 10.155 -5.350 1.00 20.24 107 LEU D O 1
ATOM 7600 N N . VAL D 1 119 ? 0.875 8.160 -5.473 1.00 18.62 108 VAL D N 1
ATOM 7601 C CA . VAL D 1 119 ? -0.467 8.770 -5.474 1.00 19.63 108 VAL D CA 1
ATOM 7602 C C . VAL D 1 119 ? -0.728 9.492 -4.118 1.00 20.73 108 VAL D C 1
ATOM 7603 O O . VAL D 1 119 ? -1.197 10.633 -4.094 1.00 22.83 108 VAL D O 1
ATOM 7607 N N . GLU D 1 120 ? -0.422 8.822 -3.017 1.00 23.02 109 GLU D N 1
ATOM 7608 C CA . GLU D 1 120 ? -0.604 9.422 -1.690 1.00 23.80 109 GLU D CA 1
ATOM 7609 C C . GLU D 1 120 ? 0.334 10.608 -1.492 1.00 24.73 109 GLU D C 1
ATOM 7610 O O . GLU D 1 120 ? -0.048 11.590 -0.860 1.00 25.02 109 GLU D O 1
ATOM 7616 N N . LEU D 1 121 ? 1.533 10.529 -2.068 1.00 23.01 110 LEU D N 1
ATOM 7617 C CA . LEU D 1 121 ? 2.453 11.651 -2.111 1.00 24.78 110 LEU D CA 1
ATOM 7618 C C . LEU D 1 121 ? 1.866 12.837 -2.863 1.00 23.28 110 LEU D C 1
ATOM 7619 O O . LEU D 1 121 ? 1.970 13.985 -2.409 1.00 19.05 110 LEU D O 1
ATOM 7624 N N . LEU D 1 122 ? 1.225 12.578 -4.011 1.00 22.68 111 LEU D N 1
ATOM 7625 C CA . LEU D 1 122 ? 0.550 13.653 -4.743 1.00 24.01 111 LEU D CA 1
ATOM 7626 C C . LEU D 1 122 ? -0.517 14.342 -3.873 1.00 23.15 111 LEU D C 1
ATOM 7627 O O . LEU D 1 122 ? -0.657 15.570 -3.889 1.00 26.01 111 LEU D O 1
ATOM 7632 N N . GLU D 1 123 ? -1.287 13.556 -3.154 1.00 25.26 112 GLU D N 1
ATOM 7633 C CA . GLU D 1 123 ? -2.325 14.087 -2.272 1.00 26.43 112 GLU D CA 1
ATOM 7634 C C . GLU D 1 123 ? -1.692 14.942 -1.170 1.00 26.10 112 GLU D C 1
ATOM 7635 O O . GLU D 1 123 ? -2.087 16.088 -0.967 1.00 23.21 112 GLU D O 1
ATOM 7641 N N . GLN D 1 124 ? -0.706 14.367 -0.486 1.00 26.20 113 GLN D N 1
ATOM 7642 C CA . GLN D 1 124 ? -0.128 15.000 0.693 1.00 26.75 113 GLN D CA 1
ATOM 7643 C C . GLN D 1 124 ? 0.682 16.216 0.335 1.00 27.97 113 GLN D C 1
ATOM 7644 O O . GLN D 1 124 ? 0.620 17.219 1.052 1.00 26.39 113 GLN D O 1
ATOM 7650 N N . ALA D 1 125 ? 1.456 16.143 -0.754 1.00 25.72 114 ALA D N 1
ATOM 7651 C CA . ALA D 1 125 ? 2.307 17.253 -1.150 1.00 26.54 114 ALA D CA 1
ATOM 7652 C C . ALA D 1 125 ? 1.536 18.370 -1.855 1.00 26.75 114 ALA D C 1
ATOM 7653 O O . ALA D 1 125 ? 1.958 19.514 -1.815 1.00 27.35 114 ALA D O 1
ATOM 7655 N N . GLY D 1 126 ? 0.439 18.026 -2.526 1.00 26.81 115 GLY D N 1
ATOM 7656 C CA . GLY D 1 126 ? -0.363 18.998 -3.263 1.00 29.56 115 GLY D CA 1
ATOM 7657 C C . GLY D 1 126 ? 0.211 19.343 -4.631 1.00 30.12 115 GLY D C 1
ATOM 7658 O O . GLY D 1 126 ? 1.395 19.075 -4.895 1.00 30.83 115 GLY D O 1
ATOM 7659 N N . PRO D 1 127 ? -0.617 19.957 -5.504 1.00 31.01 116 PRO D N 1
ATOM 7660 C CA . PRO D 1 127 ? -0.263 20.207 -6.905 1.00 32.30 116 PRO D CA 1
ATOM 7661 C C . PRO D 1 127 ? 0.822 21.248 -7.174 1.00 32.47 116 PRO D C 1
ATOM 7662 O O . PRO D 1 127 ? 1.420 21.225 -8.250 1.00 31.05 116 PRO D O 1
ATOM 7666 N N . GLU D 1 128 ? 1.108 22.136 -6.233 1.00 35.99 117 GLU D N 1
ATOM 7667 C CA . GLU D 1 128 ? 2.211 23.086 -6.438 1.00 37.92 117 GLU D CA 1
ATOM 7668 C C . GLU D 1 128 ? 3.585 22.451 -6.210 1.00 35.80 117 GLU D C 1
ATOM 7669 O O . GLU D 1 128 ? 4.506 22.670 -6.991 1.00 35.80 117 GLU D O 1
ATOM 7675 N N . ARG D 1 129 ? 3.729 21.659 -5.152 1.00 35.37 118 ARG D N 1
ATOM 7676 C CA . ARG D 1 129 ? 4.974 20.903 -4.930 1.00 33.91 118 ARG D CA 1
ATOM 7677 C C . ARG D 1 129 ? 5.140 19.735 -5.907 1.00 30.85 118 ARG D C 1
ATOM 7678 O O . ARG D 1 129 ? 6.256 19.430 -6.319 1.00 27.06 118 ARG D O 1
ATOM 7686 N N . ALA D 1 130 ? 4.031 19.069 -6.230 1.00 29.00 119 ALA D N 1
ATOM 7687 C CA . ALA D 1 130 ? 4.050 17.833 -7.032 1.00 27.48 119 ALA D CA 1
ATOM 7688 C C . ALA D 1 130 ? 3.005 17.934 -8.140 1.00 26.99 119 ALA D C 1
ATOM 7689 O O . ALA D 1 130 ? 1.914 17.375 -8.016 1.00 26.16 119 ALA D O 1
ATOM 7691 N N . PRO D 1 131 ? 3.311 18.707 -9.193 1.00 26.86 120 PRO D N 1
ATOM 7692 C CA . PRO D 1 131 ? 2.315 19.048 -10.203 1.00 28.07 120 PRO D CA 1
ATOM 7693 C C . PRO D 1 131 ? 1.927 17.901 -11.145 1.00 27.21 120 PRO D C 1
ATOM 7694 O O . PRO D 1 131 ? 0.861 17.961 -11.766 1.00 28.39 120 PRO D O 1
ATOM 7698 N N . ARG D 1 132 ? 2.792 16.901 -11.280 1.00 26.98 121 ARG D N 1
ATOM 7699 C CA . ARG D 1 132 ? 2.539 15.756 -12.154 1.00 25.17 121 ARG D CA 1
ATOM 7700 C C . ARG D 1 132 ? 3.127 14.492 -11.557 1.00 23.93 121 ARG D C 1
ATOM 7701 O O . ARG D 1 132 ? 3.847 14.543 -10.573 1.00 21.26 121 ARG D O 1
ATOM 7709 N N . GLY D 1 133 ? 2.821 13.346 -12.147 1.00 22.88 122 GLY D N 1
ATOM 7710 C CA . GLY D 1 133 ? 3.482 12.110 -11.761 1.00 20.97 122 GLY D CA 1
ATOM 7711 C C . GLY D 1 133 ? 3.537 11.138 -12.916 1.00 22.27 122 GLY D C 1
ATOM 7712 O O . GLY D 1 133 ? 2.679 11.161 -13.795 1.00 20.21 122 GLY D O 1
ATOM 7713 N N . ILE D 1 134 ? 4.539 10.271 -12.892 1.00 21.84 123 ILE D N 1
ATOM 7714 C CA . ILE D 1 134 ? 4.614 9.155 -13.818 1.00 23.25 123 ILE D CA 1
ATOM 7715 C C . ILE D 1 134 ? 4.583 7.861 -13.012 1.00 23.85 123 ILE D C 1
ATOM 7716 O O . ILE D 1 134 ? 5.370 7.671 -12.082 1.00 25.62 123 ILE D O 1
ATOM 7721 N N . ILE D 1 135 ? 3.670 6.971 -13.379 1.00 23.37 124 ILE D N 1
ATOM 7722 C CA . ILE D 1 135 ? 3.599 5.631 -12.794 1.00 22.72 124 ILE D CA 1
ATOM 7723 C C . ILE D 1 135 ? 4.058 4.608 -13.848 1.00 21.68 124 ILE D C 1
ATOM 7724 O O . ILE D 1 135 ? 3.576 4.612 -14.984 1.00 20.94 124 ILE D O 1
ATOM 7729 N N . MET D 1 136 ? 4.996 3.743 -13.467 1.00 19.59 125 MET D N 1
ATOM 7730 C CA . MET D 1 136 ? 5.462 2.718 -14.370 1.00 20.50 125 MET D CA 1
ATOM 7731 C C . MET D 1 136 ? 4.928 1.362 -13.987 1.00 19.05 125 MET D C 1
ATOM 7732 O O . MET D 1 136 ? 4.988 0.960 -12.848 1.00 19.15 125 MET D O 1
ATOM 7737 N N . ASP D 1 137 ? 4.424 0.651 -14.983 1.00 18.65 126 ASP D N 1
ATOM 7738 C CA . ASP D 1 137 ? 4.025 -0.753 -14.869 1.00 19.13 126 ASP D CA 1
ATOM 7739 C C . ASP D 1 137 ? 3.404 -1.165 -13.530 1.00 18.71 126 ASP D C 1
ATOM 7740 O O . ASP D 1 137 ? 4.001 -1.903 -12.738 1.00 20.97 126 ASP D O 1
ATOM 7745 N N . TRP D 1 138 ? 2.177 -0.721 -13.323 1.00 17.59 127 TRP D N 1
ATOM 7746 C CA . TRP D 1 138 ? 1.460 -0.867 -12.063 1.00 17.55 127 TRP D CA 1
ATOM 7747 C C . TRP D 1 138 ? 0.088 -1.394 -12.364 1.00 18.15 127 TRP D C 1
ATOM 7748 O O . TRP D 1 138 ? -0.663 -0.746 -13.113 1.00 18.22 127 TRP D O 1
ATOM 7759 N N . LEU D 1 139 ? -0.241 -2.560 -11.808 1.00 19.62 128 LEU D N 1
ATOM 7760 C CA . LEU D 1 139 ? -1.495 -3.240 -12.064 1.00 22.74 128 LEU D CA 1
ATOM 7761 C C . LEU D 1 139 ? -2.709 -2.378 -11.707 1.00 24.47 128 LEU D C 1
ATOM 7762 O O . LEU D 1 139 ? -3.012 -2.146 -10.536 1.00 25.51 128 LEU D O 1
ATOM 7767 N N . MET D 1 140 ? -3.367 -1.879 -12.749 1.00 24.14 129 MET D N 1
ATOM 7768 C CA . MET D 1 140 ? -4.437 -0.883 -12.634 1.00 24.68 129 MET D CA 1
ATOM 7769 C C . MET D 1 140 ? -5.774 -1.450 -12.175 1.00 25.33 129 MET D C 1
ATOM 7770 O O . MET D 1 140 ? -6.598 -0.725 -11.584 1.00 26.71 129 MET D O 1
ATOM 7775 N N . TRP D 1 141 ? -6.010 -2.722 -12.460 1.00 24.45 130 TRP D N 1
ATOM 7776 C CA . TRP D 1 141 ? -7.231 -3.388 -12.016 1.00 26.49 130 TRP D CA 1
ATOM 7777 C C . TRP D 1 141 ? -6.984 -4.085 -10.685 1.00 25.95 130 TRP D C 1
ATOM 7778 O O . TRP D 1 141 ? -5.829 -4.295 -10.304 1.00 27.83 130 TRP D O 1
ATOM 7789 N N . ALA D 1 142 ? -8.063 -4.426 -9.987 1.00 26.59 131 ALA D N 1
ATOM 7790 C CA . ALA D 1 142 ? -7.983 -5.195 -8.765 1.00 28.91 131 ALA D CA 1
ATOM 7791 C C . ALA D 1 142 ? -7.431 -6.596 -9.054 1.00 30.13 131 ALA D C 1
ATOM 7792 O O . ALA D 1 142 ? -7.555 -7.088 -10.183 1.00 30.16 131 ALA D O 1
ATOM 7794 N N . PRO D 1 143 ? -6.809 -7.237 -8.047 1.00 27.31 132 PRO D N 1
ATOM 7795 C CA . PRO D 1 143 ? -6.054 -8.444 -8.330 1.00 28.94 132 PRO D CA 1
ATOM 7796 C C . PRO D 1 143 ? -6.886 -9.516 -9.013 1.00 29.94 132 PRO D C 1
ATOM 7797 O O . PRO D 1 143 ? -7.974 -9.846 -8.555 1.00 25.26 132 PRO D O 1
ATOM 7801 N N . LYS D 1 144 ? -6.345 -10.025 -10.113 1.00 28.91 133 LYS D N 1
ATOM 7802 C CA . LYS D 1 144 ? -6.823 -11.251 -10.730 1.00 30.82 133 LYS D CA 1
ATOM 7803 C C . LYS D 1 144 ? -6.410 -12.433 -9.855 1.00 29.40 133 LYS D C 1
ATOM 7804 O O . LYS D 1 144 ? -5.550 -12.281 -8.982 1.00 30.74 133 LYS D O 1
ATOM 7810 N N . PRO D 1 145 ? -7.003 -13.620 -10.082 1.00 31.40 134 PRO D N 1
ATOM 7811 C CA . PRO D 1 145 ? -6.678 -14.792 -9.262 1.00 30.99 134 PRO D CA 1
ATOM 7812 C C . PRO D 1 145 ? -5.182 -15.120 -9.091 1.00 30.62 134 PRO D C 1
ATOM 7813 O O . PRO D 1 145 ? -4.746 -15.394 -7.975 1.00 32.45 134 PRO D O 1
ATOM 7817 N N . ASP D 1 146 ? -4.417 -15.109 -10.178 1.00 28.12 135 ASP D N 1
ATOM 7818 C CA . ASP D 1 146 ? -3.005 -15.458 -10.106 1.00 30.93 135 ASP D CA 1
ATOM 7819 C C . ASP D 1 146 ? -2.208 -14.515 -9.185 1.00 27.40 135 ASP D C 1
ATOM 7820 O O . ASP D 1 146 ? -1.442 -14.971 -8.352 1.00 27.36 135 ASP D O 1
ATOM 7825 N N . PHE D 1 147 ? -2.407 -13.211 -9.334 1.00 25.21 136 PHE D N 1
ATOM 7826 C CA . PHE D 1 147 ? -1.711 -12.229 -8.508 1.00 26.06 136 PHE D CA 1
ATOM 7827 C C . PHE D 1 147 ? -2.199 -12.280 -7.062 1.00 27.38 136 PHE D C 1
ATOM 7828 O O . PHE D 1 147 ? -1.399 -12.188 -6.124 1.00 25.55 136 PHE D O 1
ATOM 7836 N N . ALA D 1 148 ? -3.508 -12.433 -6.886 1.00 27.81 137 ALA D N 1
ATOM 7837 C CA . ALA D 1 148 ? -4.091 -12.585 -5.554 1.00 28.07 137 ALA D CA 1
ATOM 7838 C C . ALA D 1 148 ? -3.456 -13.771 -4.824 1.00 32.38 137 ALA D C 1
ATOM 7839 O O . ALA D 1 148 ? -3.078 -13.669 -3.648 1.00 35.82 137 ALA D O 1
ATOM 7841 N N . LYS D 1 149 ? -3.326 -14.883 -5.535 1.00 31.66 138 LYS D N 1
ATOM 7842 C CA . LYS D 1 149 ? -2.646 -16.065 -5.041 1.00 31.70 138 LYS D CA 1
ATOM 7843 C C . LYS D 1 149 ? -1.198 -15.765 -4.629 1.00 31.76 138 LYS D C 1
ATOM 7844 O O . LYS D 1 149 ? -0.749 -16.181 -3.555 1.00 30.08 138 LYS D O 1
ATOM 7850 N N . SER D 1 150 ? -0.472 -15.050 -5.491 1.00 29.97 139 SER D N 1
ATOM 7851 C CA . SER D 1 150 ? 0.902 -14.623 -5.189 1.00 27.85 139 SER D CA 1
ATOM 7852 C C . SER D 1 150 ? 0.995 -13.834 -3.880 1.00 28.47 139 SER D C 1
ATOM 7853 O O . SER D 1 150 ? 1.899 -14.061 -3.083 1.00 30.27 139 SER D O 1
ATOM 7856 N N . LEU D 1 151 ? 0.072 -12.905 -3.671 1.00 27.96 140 LEU D N 1
ATOM 7857 C CA . LEU D 1 151 ? 0.048 -12.127 -2.434 1.00 29.36 140 LEU D CA 1
ATOM 7858 C C . LEU D 1 151 ? -0.184 -13.025 -1.218 1.00 30.27 140 LEU D C 1
ATOM 7859 O O . LEU D 1 151 ? 0.472 -12.857 -0.182 1.00 29.90 140 LEU D O 1
ATOM 7864 N N . THR D 1 152 ? -1.104 -13.973 -1.359 1.00 33.36 141 THR D N 1
ATOM 7865 C CA . THR D 1 152 ? -1.350 -14.981 -0.333 1.00 35.21 141 THR D CA 1
ATOM 7866 C C . THR D 1 152 ? -0.073 -15.734 0.007 1.00 33.22 141 THR D C 1
ATOM 7867 O O . THR D 1 152 ? 0.202 -15.983 1.179 1.00 34.31 141 THR D O 1
ATOM 7871 N N . LEU D 1 153 ? 0.688 -16.112 -1.018 1.00 31.97 142 LEU D N 1
ATOM 7872 C CA . LEU D 1 153 ? 1.928 -16.847 -0.827 1.00 30.01 142 LEU D CA 1
ATOM 7873 C C . LEU D 1 153 ? 2.994 -15.993 -0.133 1.00 31.26 142 LEU D C 1
ATOM 7874 O O . LEU D 1 153 ? 3.725 -16.500 0.715 1.00 31.44 142 LEU D O 1
ATOM 7879 N N . LEU D 1 154 ? 3.090 -14.716 -0.497 1.00 28.52 143 LEU D N 1
ATOM 7880 C CA . LEU D 1 154 ? 4.086 -13.834 0.102 1.00 29.43 143 LEU D CA 1
ATOM 7881 C C . LEU D 1 154 ? 3.864 -13.706 1.617 1.00 30.70 143 LEU D C 1
ATOM 7882 O O . LEU D 1 154 ? 4.821 -13.628 2.390 1.00 30.63 143 LEU D O 1
ATOM 7887 N N . LYS D 1 155 ? 2.594 -13.688 2.015 1.00 32.08 144 LYS D N 1
ATOM 7888 C CA . LYS D 1 155 ? 2.212 -13.532 3.415 1.00 34.30 144 LYS D CA 1
ATOM 7889 C C . LYS D 1 155 ? 2.512 -14.777 4.257 1.00 34.07 144 LYS D C 1
ATOM 7890 O O . LYS D 1 155 ? 2.601 -14.696 5.473 1.00 36.05 144 LYS D O 1
ATOM 7896 N N . ASP D 1 156 ? 2.643 -15.922 3.602 1.00 35.21 145 ASP D N 1
ATOM 7897 C CA . ASP D 1 156 ? 2.886 -17.201 4.262 1.00 35.70 145 ASP D CA 1
ATOM 7898 C C . ASP D 1 156 ? 4.367 -17.413 4.613 1.00 36.97 145 ASP D C 1
ATOM 7899 O O . ASP D 1 156 ? 5.216 -17.540 3.713 1.00 37.25 145 ASP D O 1
ATOM 7904 N N . PRO D 1 157 ? 4.683 -17.512 5.916 1.00 37.33 146 PRO D N 1
ATOM 7905 C CA . PRO D 1 157 ? 6.082 -17.716 6.289 1.00 38.46 146 PRO D CA 1
ATOM 7906 C C . PRO D 1 157 ? 6.690 -19.011 5.739 1.00 36.39 146 PRO D C 1
ATOM 7907 O O . PRO D 1 157 ? 7.912 -19.127 5.686 1.00 36.15 146 PRO D O 1
ATOM 7911 N N . GLU D 1 158 ? 5.857 -19.973 5.343 1.00 38.69 147 GLU D N 1
ATOM 7912 C CA . GLU D 1 158 ? 6.341 -21.229 4.734 1.00 39.49 147 GLU D CA 1
ATOM 7913 C C . GLU D 1 158 ? 6.451 -21.207 3.201 1.00 39.51 147 GLU D C 1
ATOM 7914 O O . GLU D 1 158 ? 7.056 -22.107 2.609 1.00 36.61 147 GLU D O 1
ATOM 7920 N N . ARG D 1 159 ? 5.838 -20.223 2.556 1.00 36.95 148 ARG D N 1
ATOM 7921 C CA . ARG D 1 159 ? 5.761 -20.226 1.090 1.00 37.47 148 ARG D CA 1
ATOM 7922 C C . ARG D 1 159 ? 6.125 -18.905 0.445 1.00 36.54 148 ARG D C 1
ATOM 7923 O O . ARG D 1 159 ? 5.881 -18.718 -0.760 1.00 38.47 148 ARG D O 1
ATOM 7931 N N . TRP D 1 160 ? 6.701 -17.986 1.214 1.00 34.72 149 TRP D N 1
ATOM 7932 C CA . TRP D 1 160 ? 6.981 -16.657 0.696 1.00 34.98 149 TRP D CA 1
ATOM 7933 C C . TRP D 1 160 ? 7.960 -16.717 -0.488 1.00 38.87 149 TRP D C 1
ATOM 7934 O O . TRP D 1 160 ? 7.750 -16.031 -1.492 1.00 35.98 149 TRP D O 1
ATOM 7945 N N . ARG D 1 161 ? 8.994 -17.556 -0.397 1.00 38.24 150 ARG D N 1
ATOM 7946 C CA . ARG D 1 161 ? 10.007 -17.603 -1.456 1.00 40.52 150 ARG D CA 1
ATOM 7947 C C . ARG D 1 161 ? 9.402 -18.155 -2.751 1.00 37.86 150 ARG D C 1
ATOM 7948 O O . ARG D 1 161 ? 9.675 -17.652 -3.852 1.00 36.31 150 ARG D O 1
ATOM 7956 N N . GLU D 1 162 ? 8.571 -19.182 -2.608 1.00 34.70 151 GLU D N 1
ATOM 7957 C CA . GLU D 1 162 ? 7.759 -19.714 -3.710 1.00 34.22 151 GLU D CA 1
ATOM 7958 C C . GLU D 1 162 ? 6.905 -18.604 -4.328 1.00 33.81 151 GLU D C 1
ATOM 7959 O O . GLU D 1 162 ? 6.771 -18.517 -5.552 1.00 34.05 151 GLU D O 1
ATOM 7965 N N . GLY D 1 163 ? 6.352 -17.746 -3.480 1.00 32.30 152 GLY D N 1
ATOM 7966 C CA . GLY D 1 163 ? 5.614 -16.566 -3.931 1.00 32.74 152 GLY D CA 1
ATOM 7967 C C . GLY D 1 163 ? 6.447 -15.671 -4.831 1.00 32.62 152 GLY D C 1
ATOM 7968 O O . GLY D 1 163 ? 6.002 -15.303 -5.933 1.00 31.74 152 GLY D O 1
ATOM 7969 N N . THR D 1 164 ? 7.653 -15.322 -4.368 1.00 29.87 153 THR D N 1
ATOM 7970 C CA . THR D 1 164 ? 8.545 -14.453 -5.135 1.00 31.45 153 THR D CA 1
ATOM 7971 C C . THR D 1 164 ? 8.924 -15.083 -6.468 1.00 29.82 153 THR D C 1
ATOM 7972 O O . THR D 1 164 ? 9.013 -14.376 -7.477 1.00 29.67 153 THR D O 1
ATOM 7976 N N . HIS D 1 165 ? 9.123 -16.400 -6.474 1.00 28.79 154 HIS D N 1
ATOM 7977 C CA . HIS D 1 165 ? 9.520 -17.127 -7.686 1.00 28.54 154 HIS D CA 1
ATOM 7978 C C . HIS D 1 165 ? 8.433 -17.091 -8.753 1.00 27.48 154 HIS D C 1
ATOM 7979 O O . HIS D 1 165 ? 8.718 -16.945 -9.949 1.00 25.37 154 HIS D O 1
ATOM 7986 N N . GLY D 1 166 ? 7.189 -17.242 -8.313 1.00 26.43 155 GLY D N 1
ATOM 7987 C CA . GLY D 1 166 ? 6.043 -17.103 -9.178 1.00 26.20 155 GLY D CA 1
ATOM 7988 C C . GLY D 1 166 ? 5.923 -15.720 -9.796 1.00 24.19 155 GLY D C 1
ATOM 7989 O O . GLY D 1 166 ? 5.504 -15.593 -10.949 1.00 24.28 155 GLY D O 1
ATOM 7990 N N . LEU D 1 167 ? 6.234 -14.684 -9.024 1.00 23.58 156 LEU D N 1
ATOM 7991 C CA . LEU D 1 167 ? 6.191 -13.324 -9.516 1.00 24.96 156 LEU D CA 1
ATOM 7992 C C . LEU D 1 167 ? 7.319 -13.079 -10.498 1.00 27.09 156 LEU D C 1
ATOM 7993 O O . LEU D 1 167 ? 7.109 -12.425 -11.520 1.00 26.76 156 LEU D O 1
ATOM 7998 N N . PHE D 1 168 ? 8.499 -13.615 -10.203 1.00 25.92 157 PHE D N 1
ATOM 7999 C CA . PHE D 1 168 ? 9.636 -13.493 -11.127 1.00 27.58 157 PHE D CA 1
ATOM 8000 C C . PHE D 1 168 ? 9.269 -14.067 -12.486 1.00 25.62 157 PHE D C 1
ATOM 8001 O O . PHE D 1 168 ? 9.598 -13.452 -13.493 1.00 22.64 157 PHE D O 1
ATOM 8009 N N . ASP D 1 169 ? 8.602 -15.226 -12.507 1.00 26.02 158 ASP D N 1
ATOM 8010 C CA . ASP D 1 169 ? 8.139 -15.854 -13.746 1.00 27.09 158 ASP D CA 1
ATOM 8011 C C . ASP D 1 169 ? 7.218 -14.915 -14.540 1.00 25.14 158 ASP D C 1
ATOM 8012 O O . ASP D 1 169 ? 7.397 -14.714 -15.739 1.00 23.45 158 ASP D O 1
ATOM 8017 N N . VAL D 1 170 ? 6.245 -14.334 -13.856 1.00 25.22 159 VAL D N 1
ATOM 8018 C CA . VAL D 1 170 ? 5.315 -13.398 -14.464 1.00 24.96 159 VAL D CA 1
ATOM 8019 C C . VAL D 1 170 ? 6.037 -12.170 -15.010 1.00 23.33 159 VAL D C 1
ATOM 8020 O O . VAL D 1 170 ? 5.816 -11.777 -16.162 1.00 23.31 159 VAL D O 1
ATOM 8024 N N . TRP D 1 171 ? 6.911 -11.580 -14.198 1.00 21.75 160 TRP D N 1
ATOM 8025 C CA . TRP D 1 171 ? 7.591 -10.344 -14.559 1.00 20.40 160 TRP D CA 1
ATOM 8026 C C . TRP D 1 171 ? 8.525 -10.499 -15.762 1.00 20.96 160 TRP D C 1
ATOM 8027 O O . TRP D 1 171 ? 8.662 -9.568 -16.568 1.00 19.38 160 TRP D O 1
ATOM 8038 N N . LEU D 1 172 ? 9.192 -11.655 -15.848 1.00 21.03 161 LEU D N 1
ATOM 8039 C CA . LEU D 1 172 ? 10.119 -11.931 -16.942 1.00 21.79 161 LEU D CA 1
ATOM 8040 C C . LEU D 1 172 ? 9.378 -12.306 -18.212 1.00 20.47 161 LEU D C 1
ATOM 8041 O O . LEU D 1 172 ? 9.908 -12.110 -19.309 1.00 21.54 161 LEU D O 1
ATOM 8046 N N . ASP D 1 173 ? 8.171 -12.844 -18.050 1.00 20.83 162 ASP D N 1
ATOM 8047 C CA . ASP D 1 173 ? 7.235 -13.135 -19.168 1.00 22.23 162 ASP D CA 1
ATOM 8048 C C . ASP D 1 173 ? 7.874 -13.947 -20.315 1.00 23.89 162 ASP D C 1
ATOM 8049 O O . ASP D 1 173 ? 7.660 -13.660 -21.496 1.00 23.62 162 ASP D O 1
ATOM 8054 N N . GLY D 1 174 ? 8.677 -14.948 -19.952 1.00 25.49 163 GLY D N 1
ATOM 8055 C CA . GLY D 1 174 ? 9.266 -15.850 -20.931 1.00 24.07 163 GLY D CA 1
ATOM 8056 C C . GLY D 1 174 ? 10.516 -15.330 -21.611 1.00 23.83 163 GLY D C 1
ATOM 8057 O O . GLY D 1 174 ? 10.974 -15.914 -22.590 1.00 29.24 163 GLY D O 1
ATOM 8058 N N . HIS D 1 175 ? 11.082 -14.243 -21.098 1.00 23.11 164 HIS D N 1
ATOM 8059 C CA . HIS D 1 175 ? 12.248 -13.615 -21.697 1.00 22.48 164 HIS D CA 1
ATOM 8060 C C . HIS D 1 175 ? 13.511 -13.909 -20.932 1.00 22.68 164 HIS D C 1
ATOM 8061 O O . HIS D 1 175 ? 13.544 -13.821 -19.699 1.00 19.73 164 HIS D O 1
ATOM 8068 N N . ASP D 1 176 ? 14.569 -14.237 -21.671 1.00 23.49 165 ASP D N 1
ATOM 8069 C CA . ASP D 1 176 ? 15.908 -14.315 -21.109 1.00 23.85 165 ASP D CA 1
ATOM 8070 C C . ASP D 1 176 ? 16.523 -12.903 -21.129 1.00 25.39 165 ASP D C 1
ATOM 8071 O O . ASP D 1 176 ? 17.467 -12.601 -21.883 1.00 23.07 165 ASP D O 1
ATOM 8076 N N . GLU D 1 177 ? 15.987 -12.035 -20.275 1.00 24.93 166 GLU D N 1
ATOM 8077 C CA A GLU D 1 177 ? 16.424 -10.653 -20.207 0.50 25.69 166 GLU D CA 1
ATOM 8078 C CA B GLU D 1 177 ? 16.428 -10.648 -20.214 0.50 24.96 166 GLU D CA 1
ATOM 8079 C C . GLU D 1 177 ? 17.483 -10.516 -19.118 1.00 25.98 166 GLU D C 1
ATOM 8080 O O . GLU D 1 177 ? 17.171 -10.475 -17.917 1.00 24.59 166 GLU D O 1
ATOM 8091 N N . LYS D 1 178 ? 18.741 -10.451 -19.546 1.00 26.97 167 LYS D N 1
ATOM 8092 C CA . LYS D 1 178 ? 19.901 -10.531 -18.663 1.00 30.33 167 LYS D CA 1
ATOM 8093 C C . LYS D 1 178 ? 19.868 -9.548 -17.479 1.00 29.01 167 LYS D C 1
ATOM 8094 O O . LYS D 1 178 ? 20.092 -9.942 -16.341 1.00 31.24 167 LYS D O 1
ATOM 8100 N N . ARG D 1 179 ? 19.597 -8.280 -17.768 1.00 26.99 168 ARG D N 1
ATOM 8101 C CA . ARG D 1 179 ? 19.612 -7.233 -16.754 1.00 27.65 168 ARG D CA 1
ATOM 8102 C C . ARG D 1 179 ? 18.485 -7.343 -15.740 1.00 26.34 168 ARG D C 1
ATOM 8103 O O . ARG D 1 179 ? 18.692 -7.064 -14.558 1.00 26.49 168 ARG D O 1
ATOM 8111 N N . VAL D 1 180 ? 17.311 -7.771 -16.182 1.00 24.96 169 VAL D N 1
ATOM 8112 C CA . VAL D 1 180 ? 16.165 -7.900 -15.278 1.00 23.90 169 VAL D CA 1
ATOM 8113 C C . VAL D 1 180 ? 16.326 -9.150 -14.428 1.00 22.19 169 VAL D C 1
ATOM 8114 O O . VAL D 1 180 ? 16.008 -9.140 -13.239 1.00 20.90 169 VAL D O 1
ATOM 8118 N N . ARG D 1 181 ? 16.817 -10.221 -15.044 1.00 22.47 170 ARG D N 1
ATOM 8119 C CA . ARG D 1 181 ? 17.154 -11.429 -14.315 1.00 22.94 170 ARG D CA 1
ATOM 8120 C C . ARG D 1 181 ? 18.156 -11.133 -13.189 1.00 22.77 170 ARG D C 1
ATOM 8121 O O . ARG D 1 181 ? 17.985 -11.614 -12.064 1.00 26.26 170 ARG D O 1
ATOM 8129 N N . HIS D 1 182 ? 19.179 -10.347 -13.485 1.00 23.22 171 HIS D N 1
ATOM 8130 C CA . HIS D 1 182 ? 20.182 -9.965 -12.473 1.00 25.19 171 HIS D CA 1
ATOM 8131 C C . HIS D 1 182 ? 19.516 -9.213 -11.325 1.00 24.99 171 HIS D C 1
ATOM 8132 O O . HIS D 1 182 ? 19.830 -9.429 -10.145 1.00 23.83 171 HIS D O 1
ATOM 8139 N N . HIS D 1 183 ? 18.618 -8.296 -11.671 1.00 24.38 172 HIS D N 1
ATOM 8140 C CA . HIS D 1 183 ? 17.920 -7.531 -10.634 1.00 24.85 172 HIS D CA 1
ATOM 8141 C C . HIS D 1 183 ? 17.116 -8.441 -9.689 1.00 24.96 172 HIS D C 1
ATOM 8142 O O . HIS D 1 183 ? 17.251 -8.337 -8.457 1.00 25.66 172 HIS D O 1
ATOM 8149 N N . LEU D 1 184 ? 16.330 -9.360 -10.252 1.00 23.46 173 LEU D N 1
ATOM 8150 C CA . LEU D 1 184 ? 15.471 -10.235 -9.460 1.00 24.80 173 LEU D CA 1
ATOM 8151 C C . LEU D 1 184 ? 16.255 -11.295 -8.657 1.00 27.00 173 LEU D C 1
ATOM 8152 O O . LEU D 1 184 ? 15.953 -11.554 -7.490 1.00 25.16 173 LEU D O 1
ATOM 8157 N N . LEU D 1 185 ? 17.274 -11.875 -9.275 1.00 26.53 174 LEU D N 1
ATOM 8158 C CA . LEU D 1 185 ? 17.944 -13.035 -8.696 1.00 27.57 174 LEU D CA 1
ATOM 8159 C C . LEU D 1 185 ? 19.154 -12.670 -7.838 1.00 27.42 174 LEU D C 1
ATOM 8160 O O . LEU D 1 185 ? 19.511 -13.420 -6.926 1.00 32.31 174 LEU D O 1
ATOM 8165 N N . GLU D 1 186 ? 19.770 -11.529 -8.113 1.00 25.09 175 GLU D N 1
ATOM 8166 C CA . GLU D 1 186 ? 20.915 -11.065 -7.349 1.00 26.51 175 GLU D CA 1
ATOM 8167 C C . GLU D 1 186 ? 20.579 -9.839 -6.490 1.00 25.09 175 GLU D C 1
ATOM 8168 O O . GLU D 1 186 ? 20.892 -9.803 -5.310 1.00 23.36 175 GLU D O 1
ATOM 8174 N N . GLU D 1 187 ? 19.957 -8.835 -7.084 1.00 24.48 176 GLU D N 1
ATOM 8175 C CA . GLU D 1 187 ? 19.712 -7.580 -6.379 1.00 24.48 176 GLU D CA 1
ATOM 8176 C C . GLU D 1 187 ? 18.512 -7.625 -5.412 1.00 24.48 176 GLU D C 1
ATOM 8177 O O . GLU D 1 187 ? 18.384 -6.752 -4.553 1.00 24.38 176 GLU D O 1
ATOM 8183 N N . MET D 1 188 ? 17.661 -8.646 -5.516 1.00 24.99 177 MET D N 1
ATOM 8184 C CA . MET D 1 188 ? 16.601 -8.876 -4.509 1.00 26.57 177 MET D CA 1
ATOM 8185 C C . MET D 1 188 ? 16.888 -10.056 -3.583 1.00 25.25 177 MET D C 1
ATOM 8186 O O . MET D 1 188 ? 16.052 -10.400 -2.729 1.00 24.65 177 MET D O 1
ATOM 8191 N N . ALA D 1 189 ? 18.039 -10.686 -3.759 1.00 26.68 178 ALA D N 1
ATOM 8192 C CA . ALA D 1 189 ? 18.352 -11.938 -3.065 1.00 28.48 178 ALA D CA 1
ATOM 8193 C C . ALA D 1 189 ? 18.474 -11.791 -1.538 1.00 28.38 178 ALA D C 1
ATOM 8194 O O . ALA D 1 189 ? 18.241 -12.761 -0.806 1.00 28.57 178 ALA D O 1
ATOM 8196 N N . ASP D 1 190 ? 18.867 -10.612 -1.063 1.00 27.85 179 ASP D N 1
ATOM 8197 C CA . ASP D 1 190 ? 19.078 -10.397 0.376 1.00 30.02 179 ASP D CA 1
ATOM 8198 C C . ASP D 1 190 ? 17.788 -10.034 1.120 1.00 28.60 179 ASP D C 1
ATOM 8199 O O . ASP D 1 190 ? 17.801 -9.863 2.344 1.00 26.48 179 ASP D O 1
ATOM 8204 N N . TYR D 1 191 ? 16.681 -9.884 0.395 1.00 26.01 180 TYR D N 1
ATOM 8205 C CA . TYR D 1 191 ? 15.406 -9.511 1.034 1.00 23.38 180 TYR D CA 1
ATOM 8206 C C . TYR D 1 191 ? 14.712 -10.775 1.508 1.00 23.82 180 TYR D C 1
ATOM 8207 O O . TYR D 1 191 ? 14.709 -11.796 0.808 1.00 24.16 180 TYR D O 1
ATOM 8216 N N . GLY D 1 192 ? 14.193 -10.742 2.739 1.00 25.24 181 GLY D N 1
ATOM 8217 C CA . GLY D 1 192 ? 13.578 -11.925 3.336 1.00 26.56 181 GLY D CA 1
ATOM 8218 C C . GLY D 1 192 ? 12.091 -11.785 3.591 1.00 27.39 181 GLY D C 1
ATOM 8219 O O . GLY D 1 192 ? 11.439 -10.841 3.124 1.00 23.97 181 GLY D O 1
ATOM 8220 N N . TYR D 1 193 ? 11.562 -12.735 4.366 1.00 28.61 182 TYR D N 1
ATOM 8221 C CA . TYR D 1 193 ? 10.122 -12.764 4.694 1.00 31.60 182 TYR D CA 1
ATOM 8222 C C . TYR D 1 193 ? 9.633 -11.498 5.402 1.00 30.48 182 TYR D C 1
ATOM 8223 O O . TYR D 1 193 ? 8.472 -11.106 5.247 1.00 34.65 182 TYR D O 1
ATOM 8232 N N . ASP D 1 194 ? 10.499 -10.840 6.165 1.00 30.11 183 ASP D N 1
ATOM 8233 C CA . ASP D 1 194 ? 10.068 -9.625 6.850 1.00 32.36 183 ASP D CA 1
ATOM 8234 C C . ASP D 1 194 ? 9.551 -8.598 5.840 1.00 29.65 183 ASP D C 1
ATOM 8235 O O . ASP D 1 194 ? 8.597 -7.878 6.118 1.00 30.79 183 ASP D O 1
ATOM 8240 N N . CYS D 1 195 ? 10.201 -8.526 4.687 1.00 30.05 184 CYS D N 1
ATOM 8241 C CA . CYS D 1 195 ? 9.802 -7.557 3.655 1.00 29.91 184 CYS D CA 1
ATOM 8242 C C . CYS D 1 195 ? 8.678 -8.109 2.803 1.00 28.64 184 CYS D C 1
ATOM 8243 O O . CYS D 1 195 ? 7.671 -7.444 2.600 1.00 27.74 184 CYS D O 1
ATOM 8246 N N . TRP D 1 196 ? 8.870 -9.325 2.296 1.00 28.79 185 TRP D N 1
ATOM 8247 C CA . TRP D 1 196 ? 7.957 -9.890 1.317 1.00 28.18 185 TRP D CA 1
ATOM 8248 C C . TRP D 1 196 ? 6.584 -10.136 1.937 1.00 28.06 185 TRP D C 1
ATOM 8249 O O . TRP D 1 196 ? 5.557 -9.846 1.321 1.00 26.35 185 TRP D O 1
ATOM 8260 N N . GLY D 1 197 ? 6.565 -10.624 3.177 1.00 28.26 186 GLY D N 1
ATOM 8261 C CA . GLY D 1 197 ? 5.309 -10.741 3.905 1.00 27.22 186 GLY D CA 1
ATOM 8262 C C . GLY D 1 197 ? 4.630 -9.404 4.094 1.00 27.54 186 GLY D C 1
ATOM 8263 O O . GLY D 1 197 ? 3.417 -9.282 3.870 1.00 27.77 186 GLY D O 1
ATOM 8264 N N . ARG D 1 198 ? 5.420 -8.392 4.456 1.00 25.59 187 ARG D N 1
ATOM 8265 C CA . ARG D 1 198 ? 4.917 -7.026 4.608 1.00 26.58 187 ARG D CA 1
ATOM 8266 C C . ARG D 1 198 ? 4.291 -6.476 3.315 1.00 26.31 187 ARG D C 1
ATOM 8267 O O . ARG D 1 198 ? 3.185 -5.906 3.328 1.00 26.66 187 ARG D O 1
ATOM 8275 N N . SER D 1 199 ? 5.024 -6.633 2.216 1.00 25.87 188 SER D N 1
ATOM 8276 C CA . SER D 1 199 ? 4.555 -6.179 0.904 1.00 24.01 188 SER D CA 1
ATOM 8277 C C . SER D 1 199 ? 3.233 -6.829 0.523 1.00 23.51 188 SER D C 1
ATOM 8278 O O . SER D 1 199 ? 2.342 -6.171 -0.017 1.00 22.06 188 SER D O 1
ATOM 8281 N N . GLY D 1 200 ? 3.111 -8.112 0.815 1.00 24.77 189 GLY D N 1
ATOM 8282 C CA . GLY D 1 200 ? 1.870 -8.835 0.568 1.00 26.86 189 GLY D CA 1
ATOM 8283 C C . GLY D 1 200 ? 0.701 -8.244 1.332 1.00 26.06 189 GLY D C 1
ATOM 8284 O O . GLY D 1 200 ? -0.383 -8.037 0.770 1.00 24.40 189 GLY D O 1
ATOM 8285 N N . ARG D 1 201 ? 0.924 -7.971 2.616 1.00 26.88 190 ARG D N 1
ATOM 8286 C CA A ARG D 1 201 ? -0.117 -7.421 3.487 0.50 28.08 190 ARG D CA 1
ATOM 8287 C CA B ARG D 1 201 ? -0.137 -7.431 3.483 0.50 25.53 190 ARG D CA 1
ATOM 8288 C C . ARG D 1 201 ? -0.501 -5.994 3.092 1.00 25.76 190 ARG D C 1
ATOM 8289 O O . ARG D 1 201 ? -1.671 -5.634 3.037 1.00 26.45 190 ARG D O 1
ATOM 8304 N N . VAL D 1 202 ? 0.505 -5.182 2.817 1.00 27.51 191 VAL D N 1
ATOM 8305 C CA . VAL D 1 202 ? 0.288 -3.791 2.435 1.00 27.39 191 VAL D CA 1
ATOM 8306 C C . VAL D 1 202 ? -0.426 -3.674 1.086 1.00 25.39 191 VAL D C 1
ATOM 8307 O O . VAL D 1 202 ? -1.346 -2.882 0.945 1.00 22.50 191 VAL D O 1
ATOM 8311 N N . ILE D 1 203 ? 0.012 -4.447 0.088 1.00 25.86 192 ILE D N 1
ATOM 8312 C CA . ILE D 1 203 ? -0.555 -4.326 -1.260 1.00 23.43 192 ILE D CA 1
ATOM 8313 C C . ILE D 1 203 ? -1.985 -4.847 -1.267 1.00 24.01 192 ILE D C 1
ATOM 8314 O O . ILE D 1 203 ? -2.887 -4.182 -1.771 1.00 24.37 192 ILE D O 1
ATOM 8319 N N . GLU D 1 204 ? -2.196 -5.995 -0.625 1.00 23.55 193 GLU D N 1
ATOM 8320 C CA . GLU D 1 204 ? -3.509 -6.540 -0.463 1.00 26.72 193 GLU D CA 1
ATOM 8321 C C . GLU D 1 204 ? -4.469 -5.570 0.228 1.00 25.55 193 GLU D C 1
ATOM 8322 O O . GLU D 1 204 ? -5.606 -5.406 -0.207 1.00 24.85 193 GLU D O 1
ATOM 8328 N N . ASP D 1 205 ? -4.009 -4.945 1.311 1.00 28.16 194 ASP D N 1
ATOM 8329 C CA . ASP D 1 205 ? -4.806 -3.953 2.034 1.00 29.80 194 ASP D CA 1
ATOM 8330 C C . ASP D 1 205 ? -5.069 -2.690 1.213 1.00 27.43 194 ASP D C 1
ATOM 8331 O O . ASP D 1 205 ? -6.123 -2.083 1.351 1.00 24.87 194 ASP D O 1
ATOM 8336 N N . ALA D 1 206 ? -4.095 -2.271 0.399 1.00 26.20 195 ALA D N 1
ATOM 8337 C CA . ALA D 1 206 ? -4.237 -1.064 -0.431 1.00 25.08 195 ALA D CA 1
ATOM 8338 C C . ALA D 1 206 ? -5.338 -1.226 -1.478 1.00 26.34 195 ALA D C 1
ATOM 8339 O O . ALA D 1 206 ? -6.149 -0.318 -1.686 1.00 27.44 195 ALA D O 1
ATOM 8341 N N . TYR D 1 207 ? -5.344 -2.371 -2.148 1.00 26.30 196 TYR D N 1
ATOM 8342 C CA . TYR D 1 207 ? -6.399 -2.688 -3.105 1.00 26.28 196 TYR D CA 1
ATOM 8343 C C . TYR D 1 207 ? -7.726 -2.775 -2.359 1.00 30.28 196 TYR D C 1
ATOM 8344 O O . TYR D 1 207 ? -8.702 -2.160 -2.765 1.00 30.05 196 TYR D O 1
ATOM 8353 N N . GLY D 1 208 ? -7.744 -3.513 -1.245 1.00 33.41 197 GLY D N 1
ATOM 8354 C CA . GLY D 1 208 ? -8.963 -3.669 -0.448 1.00 35.49 197 GLY D CA 1
ATOM 8355 C C . GLY D 1 208 ? -9.538 -2.331 -0.011 1.00 35.64 197 GLY D C 1
ATOM 8356 O O . GLY D 1 208 ? -10.730 -2.073 -0.144 1.00 38.04 197 GLY D O 1
ATOM 8357 N N . ARG D 1 209 ? -8.664 -1.467 0.490 1.00 33.37 198 ARG D N 1
ATOM 8358 C CA . ARG D 1 209 ? -9.043 -0.155 1.005 1.00 35.81 198 ARG D CA 1
ATOM 8359 C C . ARG D 1 209 ? -9.384 0.864 -0.089 1.00 32.27 198 ARG D C 1
ATOM 8360 O O . ARG D 1 209 ? -10.362 1.601 0.035 1.00 29.45 198 ARG D O 1
ATOM 8368 N N . ASN D 1 210 ? -8.542 0.957 -1.120 1.00 30.51 199 ASN D N 1
ATOM 8369 C CA . ASN D 1 210 ? -8.688 2.001 -2.150 1.00 27.22 199 ASN D CA 1
ATOM 8370 C C . ASN D 1 210 ? -9.399 1.497 -3.405 1.00 25.92 199 ASN D C 1
ATOM 8371 O O . ASN D 1 210 ? -9.701 2.293 -4.300 1.00 24.03 199 ASN D O 1
ATOM 8376 N N . GLY D 1 211 ? -9.636 0.185 -3.484 1.00 25.29 200 GLY D N 1
ATOM 8377 C CA . GLY D 1 211 ? -10.265 -0.416 -4.647 1.00 25.60 200 GLY D CA 1
ATOM 8378 C C . GLY D 1 211 ? -9.275 -0.775 -5.739 1.00 24.60 200 GLY D C 1
ATOM 8379 O O . GLY D 1 211 ? -9.107 -1.951 -6.070 1.00 25.95 200 GLY D O 1
ATOM 8380 N N . SER D 1 212 ? -8.611 0.238 -6.282 1.00 23.31 201 SER D N 1
ATOM 8381 C CA . SER D 1 212 ? -7.596 0.062 -7.316 1.00 21.22 201 SER D CA 1
ATOM 8382 C C . SER D 1 212 ? -6.768 1.318 -7.434 1.00 20.53 201 SER D C 1
ATOM 8383 O O . SER D 1 212 ? -7.179 2.375 -6.931 1.00 19.67 201 SER D O 1
ATOM 8386 N N . PRO D 1 213 ? -5.623 1.244 -8.148 1.00 18.83 202 PRO D N 1
ATOM 8387 C CA . PRO D 1 213 ? -4.860 2.437 -8.476 1.00 18.70 202 PRO D CA 1
ATOM 8388 C C . PRO D 1 213 ? -5.649 3.498 -9.248 1.00 19.84 202 PRO D C 1
ATOM 8389 O O . PRO D 1 213 ? -5.509 4.685 -8.980 1.00 18.69 202 PRO D O 1
ATOM 8393 N N . MET D 1 214 ? -6.523 3.056 -10.155 1.00 20.01 203 MET D N 1
ATOM 8394 C CA . MET D 1 214 ? -7.418 3.962 -10.845 1.00 21.18 203 MET D CA 1
ATOM 8395 C C . MET D 1 214 ? -8.436 4.660 -9.917 1.00 22.70 203 MET D C 1
ATOM 8396 O O . MET D 1 214 ? -8.643 5.866 -10.044 1.00 22.54 203 MET D O 1
ATOM 8401 N N . GLN D 1 215 ? -9.067 3.918 -9.009 1.00 21.83 204 GLN D N 1
ATOM 8402 C CA A GLN D 1 215 ? -10.006 4.542 -8.066 0.50 22.72 204 GLN D CA 1
ATOM 8403 C CA B GLN D 1 215 ? -10.003 4.520 -8.051 0.50 22.34 204 GLN D CA 1
ATOM 8404 C C . GLN D 1 215 ? -9.308 5.583 -7.193 1.00 21.76 204 GLN D C 1
ATOM 8405 O O . GLN D 1 215 ? -9.797 6.708 -7.042 1.00 19.72 204 GLN D O 1
ATOM 8416 N N . MET D 1 216 ? -8.137 5.216 -6.667 1.00 22.96 205 MET D N 1
ATOM 8417 C CA . MET D 1 216 ? -7.332 6.114 -5.831 1.00 23.37 205 MET D CA 1
ATOM 8418 C C . MET D 1 216 ? -6.956 7.408 -6.554 1.00 23.23 205 MET D C 1
ATOM 8419 O O . MET D 1 216 ? -7.050 8.493 -5.971 1.00 21.75 205 MET D O 1
ATOM 8424 N N . MET D 1 217 ? -6.547 7.314 -7.820 1.00 21.81 206 MET D N 1
ATOM 8425 C CA . MET D 1 217 ? -6.162 8.505 -8.579 1.00 22.25 206 MET D CA 1
ATOM 8426 C C . MET D 1 217 ? -7.358 9.409 -8.828 1.00 22.73 206 MET D C 1
ATOM 8427 O O . MET D 1 217 ? -7.273 10.611 -8.619 1.00 20.77 206 MET D O 1
ATOM 8432 N N . ALA D 1 218 ? -8.468 8.812 -9.266 1.00 23.25 207 ALA D N 1
ATOM 8433 C CA . ALA D 1 218 ? -9.688 9.559 -9.522 1.00 24.84 207 ALA D CA 1
ATOM 8434 C C . ALA D 1 218 ? -10.222 10.245 -8.260 1.00 26.60 207 ALA D C 1
ATOM 8435 O O . ALA D 1 218 ? -10.902 11.267 -8.351 1.00 29.18 207 ALA D O 1
ATOM 8437 N N . ASN D 1 219 ? -9.897 9.683 -7.098 1.00 27.87 208 ASN D N 1
ATOM 8438 C CA . ASN D 1 219 ? -10.322 10.226 -5.817 1.00 29.01 208 ASN D CA 1
ATOM 8439 C C . ASN D 1 219 ? -9.424 11.305 -5.238 1.00 30.04 208 ASN D C 1
ATOM 8440 O O . ASN D 1 219 ? -9.701 11.786 -4.129 1.00 28.13 208 ASN D O 1
ATOM 8445 N N . LEU D 1 220 ? -8.348 11.672 -5.948 1.00 28.38 209 LEU D N 1
ATOM 8446 C CA . LEU D 1 220 ? -7.460 12.751 -5.515 1.00 29.67 209 LEU D CA 1
ATOM 8447 C C . LEU D 1 220 ? -8.249 14.043 -5.348 1.00 30.73 209 LEU D C 1
ATOM 8448 O O . LEU D 1 220 ? -9.081 14.379 -6.189 1.00 29.35 209 LEU D O 1
ATOM 8453 N N . THR D 1 221 ? -7.972 14.774 -4.272 1.00 29.89 210 THR D N 1
ATOM 8454 C CA . THR D 1 221 ? -8.640 16.055 -4.022 1.00 29.73 210 THR D CA 1
ATOM 8455 C C . THR D 1 221 ? -8.360 17.027 -5.143 1.00 29.64 210 THR D C 1
ATOM 8456 O O . THR D 1 221 ? -9.262 17.711 -5.618 1.00 27.81 210 THR D O 1
ATOM 8460 N N . LYS D 1 222 ? -7.098 17.059 -5.568 1.00 31.96 211 LYS D N 1
ATOM 8461 C CA . LYS D 1 222 ? -6.647 17.838 -6.715 1.00 31.32 211 LYS D CA 1
ATOM 8462 C C . LYS D 1 222 ? -6.079 16.901 -7.804 1.00 29.35 211 LYS D C 1
ATOM 8463 O O . LYS D 1 222 ? -4.914 16.511 -7.738 1.00 24.83 211 LYS D O 1
ATOM 8469 N N . THR D 1 223 ? -6.864 16.603 -8.838 1.00 26.46 212 THR D N 1
ATOM 8470 C CA . THR D 1 223 ? -6.344 15.815 -9.955 1.00 27.21 212 THR D CA 1
ATOM 8471 C C . THR D 1 223 ? -5.360 16.642 -10.779 1.00 26.29 212 THR D C 1
ATOM 8472 O O . THR D 1 223 ? -5.418 17.877 -10.791 1.00 24.99 212 THR D O 1
ATOM 8476 N N . ARG D 1 224 ? -4.478 15.925 -11.467 1.00 23.47 213 ARG D N 1
ATOM 8477 C CA . ARG D 1 224 ? -3.243 16.442 -12.032 1.00 24.91 213 ARG D CA 1
ATOM 8478 C C . ARG D 1 224 ? -2.807 15.531 -13.131 1.00 23.18 213 ARG D C 1
ATOM 8479 O O . ARG D 1 224 ? -3.148 14.351 -13.098 1.00 21.74 213 ARG D O 1
ATOM 8487 N N . PRO D 1 225 ? -1.976 16.028 -14.073 1.00 22.95 214 PRO D N 1
ATOM 8488 C CA . PRO D 1 225 ? -1.439 15.119 -15.102 1.00 21.78 214 PRO D CA 1
ATOM 8489 C C . PRO D 1 225 ? -0.673 13.912 -14.568 1.00 20.08 214 PRO D C 1
ATOM 8490 O O . PRO D 1 225 ? 0.352 14.067 -13.882 1.00 19.11 214 PRO D O 1
ATOM 8494 N N . ILE D 1 226 ? -1.173 12.725 -14.875 1.00 19.06 215 ILE D N 1
ATOM 8495 C CA . ILE D 1 226 ? -0.512 11.475 -14.533 1.00 19.31 215 ILE D CA 1
ATOM 8496 C C . ILE D 1 226 ? -0.463 10.608 -15.798 1.00 18.55 215 ILE D C 1
ATOM 8497 O O . ILE D 1 226 ? -1.479 10.421 -16.460 1.00 18.61 215 ILE D O 1
ATOM 8502 N N . ARG D 1 227 ? 0.716 10.061 -16.105 1.00 17.80 216 ARG D N 1
ATOM 8503 C CA . ARG D 1 227 ? 0.830 9.110 -17.173 1.00 17.57 216 ARG D CA 1
ATOM 8504 C C . ARG D 1 227 ? 1.253 7.744 -16.657 1.00 17.49 216 ARG D C 1
ATOM 8505 O O . ARG D 1 227 ? 2.188 7.621 -15.859 1.00 19.34 216 ARG D O 1
ATOM 8513 N N . HIS D 1 228 ? 0.568 6.715 -17.138 1.00 17.81 217 HIS D N 1
ATOM 8514 C CA . HIS D 1 228 ? 0.959 5.334 -16.866 1.00 17.00 217 HIS D CA 1
ATOM 8515 C C . HIS D 1 228 ? 1.742 4.794 -18.054 1.00 18.94 217 HIS D C 1
ATOM 8516 O O . HIS D 1 228 ? 1.204 4.694 -19.184 1.00 18.24 217 HIS D O 1
ATOM 8523 N N . ILE D 1 229 ? 3.007 4.478 -17.826 1.00 19.02 218 ILE D N 1
ATOM 8524 C CA . ILE D 1 229 ? 3.844 3.898 -18.890 1.00 21.20 218 ILE D CA 1
ATOM 8525 C C . ILE D 1 229 ? 4.158 2.473 -18.493 1.00 22.32 218 ILE D C 1
ATOM 8526 O O . ILE D 1 229 ? 4.602 2.235 -17.368 1.00 26.38 218 ILE D O 1
ATOM 8531 N N . PHE D 1 230 ? 3.874 1.519 -19.382 1.00 21.28 219 PHE D N 1
ATOM 8532 C CA . PHE D 1 230 ? 3.938 0.100 -19.029 1.00 20.76 219 PHE D CA 1
ATOM 8533 C C . PHE D 1 230 ? 4.257 -0.805 -20.226 1.00 23.09 219 PHE D C 1
ATOM 8534 O O . PHE D 1 230 ? 3.967 -0.465 -21.386 1.00 21.83 219 PHE D O 1
ATOM 8542 N N . SER D 1 231 ? 4.857 -1.951 -19.924 1.00 23.67 220 SER D N 1
ATOM 8543 C CA . SER D 1 231 ? 5.093 -2.990 -20.925 1.00 25.43 220 SER D CA 1
ATOM 8544 C C . SER D 1 231 ? 4.173 -4.197 -20.707 1.00 25.29 220 SER D C 1
ATOM 8545 O O . SER D 1 231 ? 3.862 -4.906 -21.656 1.00 25.53 220 SER D O 1
ATOM 8548 N N A GLN D 1 232 ? 3.750 -4.410 -19.461 0.50 25.07 221 GLN D N 1
ATOM 8549 N N B GLN D 1 232 ? 3.746 -4.429 -19.466 0.50 25.16 221 GLN D N 1
ATOM 8550 C CA A GLN D 1 232 ? 2.935 -5.565 -19.115 0.50 25.96 221 GLN D CA 1
ATOM 8551 C CA B GLN D 1 232 ? 2.914 -5.572 -19.124 0.50 26.15 221 GLN D CA 1
ATOM 8552 C C A GLN D 1 232 ? 1.778 -5.176 -18.175 0.50 25.61 221 GLN D C 1
ATOM 8553 C C B GLN D 1 232 ? 1.762 -5.151 -18.228 0.50 25.73 221 GLN D C 1
ATOM 8554 O O A GLN D 1 232 ? 1.821 -4.125 -17.530 0.50 25.26 221 GLN D O 1
ATOM 8555 O O B GLN D 1 232 ? 1.817 -4.077 -17.634 0.50 25.53 221 GLN D O 1
ATOM 8566 N N . PRO D 1 233 ? 0.709 -5.989 -18.142 1.00 25.90 222 PRO D N 1
ATOM 8567 C CA . PRO D 1 233 ? 0.452 -7.175 -18.985 1.00 26.80 222 PRO D CA 1
ATOM 8568 C C . PRO D 1 233 ? 0.248 -6.782 -20.453 1.00 26.98 222 PRO D C 1
ATOM 8569 O O . PRO D 1 233 ? -0.051 -5.631 -20.732 1.00 26.35 222 PRO D O 1
ATOM 8573 N N . THR D 1 234 ? 0.430 -7.725 -21.370 1.00 29.33 223 THR D N 1
ATOM 8574 C CA . THR D 1 234 ? 0.429 -7.409 -22.791 1.00 32.09 223 THR D CA 1
ATOM 8575 C C . THR D 1 234 ? -0.931 -7.625 -23.476 1.00 33.58 223 THR D C 1
ATOM 8576 O O . THR D 1 234 ? -1.054 -7.343 -24.661 1.00 34.88 223 THR D O 1
ATOM 8580 N N . GLU D 1 235 ? -1.935 -8.101 -22.742 1.00 34.14 224 GLU D N 1
ATOM 8581 C CA . GLU D 1 235 ? -3.246 -8.419 -23.325 1.00 38.03 224 GLU D CA 1
ATOM 8582 C C . GLU D 1 235 ? -4.023 -7.171 -23.727 1.00 39.37 224 GLU D C 1
ATOM 8583 O O . GLU D 1 235 ? -3.932 -6.132 -23.055 1.00 41.04 224 GLU D O 1
ATOM 8589 N N . PRO D 1 236 ? -4.835 -7.280 -24.795 1.00 37.76 225 PRO D N 1
ATOM 8590 C CA . PRO D 1 236 ? -5.710 -6.164 -25.206 1.00 35.88 225 PRO D CA 1
ATOM 8591 C C . PRO D 1 236 ? -6.732 -5.713 -24.146 1.00 32.46 225 PRO D C 1
ATOM 8592 O O . PRO D 1 236 ? -7.044 -4.527 -24.073 1.00 36.18 225 PRO D O 1
ATOM 8596 N N . GLU D 1 237 ? -7.206 -6.626 -23.306 1.00 33.76 226 GLU D N 1
ATOM 8597 C CA . GLU D 1 237 ? -8.143 -6.264 -22.243 1.00 34.02 226 GLU D CA 1
ATOM 8598 C C . GLU D 1 237 ? -7.518 -5.266 -21.248 1.00 31.42 226 GLU D C 1
ATOM 8599 O O . GLU D 1 237 ? -8.221 -4.419 -20.677 1.00 25.33 226 GLU D O 1
ATOM 8605 N N . TYR D 1 238 ? -6.202 -5.366 -21.045 1.00 29.97 227 TYR D N 1
ATOM 8606 C CA . TYR D 1 238 ? -5.509 -4.456 -20.129 1.00 29.12 227 TYR D CA 1
ATOM 8607 C C . TYR D 1 238 ? -5.334 -3.071 -20.757 1.00 28.61 227 TYR D C 1
ATOM 8608 O O . TYR D 1 238 ? -5.535 -2.054 -20.109 1.00 29.38 227 TYR D O 1
ATOM 8617 N N . GLU D 1 239 ? -4.944 -3.032 -22.018 1.00 30.91 228 GLU D N 1
ATOM 8618 C CA . GLU D 1 239 ? -4.823 -1.751 -22.700 1.00 29.60 228 GLU D CA 1
ATOM 8619 C C . GLU D 1 239 ? -6.162 -1.047 -22.720 1.00 27.72 228 GLU D C 1
ATOM 8620 O O . GLU D 1 239 ? -6.249 0.180 -22.582 1.00 23.91 228 GLU D O 1
ATOM 8626 N N . LYS D 1 240 ? -7.216 -1.835 -22.879 1.00 28.88 229 LYS D N 1
ATOM 8627 C CA . LYS D 1 240 ? -8.565 -1.284 -22.901 1.00 29.74 229 LYS D CA 1
ATOM 8628 C C . LYS D 1 240 ? -8.978 -0.565 -21.621 1.00 27.73 229 LYS D C 1
ATOM 8629 O O . LYS D 1 240 ? -9.629 0.477 -21.694 1.00 27.38 229 LYS D O 1
ATOM 8635 N N . ILE D 1 241 ? -8.599 -1.078 -20.452 1.00 27.66 230 ILE D N 1
ATOM 8636 C CA . ILE D 1 241 ? -8.970 -0.366 -19.215 1.00 28.20 230 ILE D CA 1
ATOM 8637 C C . ILE D 1 241 ? -8.179 0.924 -19.078 1.00 25.40 230 ILE D C 1
ATOM 8638 O O . ILE D 1 241 ? -8.679 1.892 -18.496 1.00 23.19 230 ILE D O 1
ATOM 8643 N N . ASN D 1 242 ? -6.963 0.955 -19.630 1.00 24.01 231 ASN D N 1
ATOM 8644 C CA . ASN D 1 242 ? -6.182 2.191 -19.682 1.00 22.85 231 ASN D CA 1
ATOM 8645 C C . ASN D 1 242 ? -6.770 3.214 -20.655 1.00 24.59 231 ASN D C 1
ATOM 8646 O O . ASN D 1 242 ? -6.885 4.410 -20.329 1.00 22.56 231 ASN D O 1
ATOM 8651 N N . SER D 1 243 ? -7.124 2.753 -21.854 1.00 26.28 232 SER D N 1
ATOM 8652 C CA . SER D 1 243 ? -7.791 3.608 -22.843 1.00 28.05 232 SER D CA 1
ATOM 8653 C C . SER D 1 243 ? -9.125 4.146 -22.334 1.00 25.57 232 SER D C 1
ATOM 8654 O O . SER D 1 243 ? -9.414 5.318 -22.525 1.00 24.16 232 SER D O 1
ATOM 8657 N N . ASP D 1 244 ? -9.931 3.295 -21.705 1.00 25.68 233 ASP D N 1
ATOM 8658 C CA . ASP D 1 244 ? -11.210 3.732 -21.111 1.00 28.06 233 ASP D CA 1
ATOM 8659 C C . ASP D 1 244 ? -11.051 4.752 -19.988 1.00 28.07 233 ASP D C 1
ATOM 8660 O O . ASP D 1 244 ? -11.792 5.727 -19.931 1.00 29.16 233 ASP D O 1
ATOM 8665 N N . PHE D 1 245 ? -10.081 4.532 -19.101 1.00 27.22 234 PHE D N 1
ATOM 8666 C CA . PHE D 1 245 ? -9.806 5.492 -18.033 1.00 27.65 234 PHE D CA 1
ATOM 8667 C C . PHE D 1 245 ? -9.329 6.836 -18.607 1.00 29.02 234 PHE D C 1
ATOM 8668 O O . PHE D 1 245 ? -9.742 7.907 -18.138 1.00 26.49 234 PHE D O 1
ATOM 8676 N N . ALA D 1 246 ? -8.492 6.775 -19.647 1.00 27.37 235 ALA D N 1
ATOM 8677 C CA . ALA D 1 246 ? -7.929 7.977 -20.274 1.00 25.92 235 ALA D CA 1
ATOM 8678 C C . ALA D 1 246 ? -8.998 8.768 -21.034 1.00 26.49 235 ALA D C 1
ATOM 8679 O O . ALA D 1 246 ? -8.991 10.004 -21.039 1.00 26.43 235 ALA D O 1
ATOM 8681 N N . GLU D 1 247 ? -9.918 8.040 -21.657 1.00 29.56 236 GLU D N 1
ATOM 8682 C CA . GLU D 1 247 ? -11.114 8.639 -22.274 1.00 31.53 236 GLU D CA 1
ATOM 8683 C C . GLU D 1 247 ? -11.912 9.446 -21.249 1.00 31.43 236 GLU D C 1
ATOM 8684 O O . GLU D 1 247 ? -12.419 10.520 -21.546 1.00 32.49 236 GLU D O 1
ATOM 8690 N N . GLN D 1 248 ? -12.034 8.919 -20.037 1.00 32.58 237 GLN D N 1
ATOM 8691 C CA . GLN D 1 248 ? -12.889 9.519 -19.031 1.00 33.06 237 GLN D CA 1
ATOM 8692 C C . GLN D 1 248 ? -12.241 10.686 -18.287 1.00 30.35 237 GLN D C 1
ATOM 8693 O O . GLN D 1 248 ? -12.944 11.579 -17.813 1.00 31.91 237 GLN D O 1
ATOM 8699 N N . HIS D 1 249 ? -10.922 10.663 -18.161 1.00 28.79 238 HIS D N 1
ATOM 8700 C CA . HIS D 1 249 ? -10.197 11.634 -17.341 1.00 27.81 238 HIS D CA 1
ATOM 8701 C C . HIS D 1 249 ? -9.186 12.382 -18.163 1.00 28.11 238 HIS D C 1
ATOM 8702 O O . HIS D 1 249 ? -8.167 11.788 -18.536 1.00 31.70 238 HIS D O 1
ATOM 8709 N N . PRO D 1 250 ? -9.424 13.689 -18.428 1.00 28.20 239 PRO D N 1
ATOM 8710 C CA . PRO D 1 250 ? -8.518 14.507 -19.233 1.00 28.39 239 PRO D CA 1
ATOM 8711 C C . PRO D 1 250 ? -7.080 14.499 -18.738 1.00 27.08 239 PRO D C 1
ATOM 8712 O O . PRO D 1 250 ? -6.155 14.669 -19.529 1.00 28.07 239 PRO D O 1
ATOM 8716 N N . TRP D 1 251 ? -6.897 14.316 -17.434 1.00 26.77 240 TRP D N 1
ATOM 8717 C CA . TRP D 1 251 ? -5.558 14.401 -16.795 1.00 25.75 240 TRP D CA 1
ATOM 8718 C C . TRP D 1 251 ? -4.762 13.096 -16.860 1.00 24.71 240 TRP D C 1
ATOM 8719 O O . TRP D 1 251 ? -3.563 13.103 -16.585 1.00 24.30 240 TRP D O 1
ATOM 8730 N N . PHE D 1 252 ? -5.415 11.979 -17.204 1.00 23.01 241 PHE D N 1
ATOM 8731 C CA . PHE D 1 252 ? -4.733 10.696 -17.338 1.00 21.80 241 PHE D CA 1
ATOM 8732 C C . PHE D 1 252 ? -4.318 10.399 -18.771 1.00 22.80 241 PHE D C 1
ATOM 8733 O O . PHE D 1 252 ? -5.103 10.615 -19.707 1.00 21.19 241 PHE D O 1
ATOM 8741 N N . SER D 1 253 ? -3.095 9.910 -18.945 1.00 21.85 242 SER D N 1
ATOM 8742 C CA . SER D 1 253 ? -2.630 9.407 -20.227 1.00 22.69 242 SER D CA 1
ATOM 8743 C C . SER D 1 253 ? -1.870 8.121 -19.986 1.00 23.54 242 SER D C 1
ATOM 8744 O O . SER D 1 253 ? -1.578 7.740 -18.838 1.00 22.82 242 SER D O 1
ATOM 8747 N N . TYR D 1 254 ? -1.585 7.399 -21.053 1.00 22.62 243 TYR D N 1
ATOM 8748 C CA . TYR D 1 254 ? -0.747 6.208 -20.938 1.00 21.01 243 TYR D CA 1
ATOM 8749 C C . TYR D 1 254 ? 0.091 6.010 -22.194 1.00 19.89 243 TYR D C 1
ATOM 8750 O O . TYR D 1 254 ? -0.190 6.598 -23.235 1.00 18.04 243 TYR D O 1
ATOM 8759 N N . ALA D 1 255 ? 1.112 5.171 -22.080 1.00 20.53 244 ALA D N 1
ATOM 8760 C CA . ALA D 1 255 ? 1.896 4.753 -23.221 1.00 20.41 244 ALA D CA 1
ATOM 8761 C C . ALA D 1 255 ? 2.346 3.312 -23.031 1.00 21.12 244 ALA D C 1
ATOM 8762 O O . ALA D 1 255 ? 2.932 2.966 -22.000 1.00 18.66 244 ALA D O 1
ATOM 8764 N N . LYS D 1 256 ? 2.066 2.473 -24.021 1.00 20.27 245 LYS D N 1
ATOM 8765 C CA . LYS D 1 256 ? 2.535 1.108 -23.999 1.00 22.50 245 LYS D CA 1
ATOM 8766 C C . LYS D 1 256 ? 3.946 1.130 -24.577 1.00 22.34 245 LYS D C 1
ATOM 8767 O O . LYS D 1 256 ? 4.173 1.450 -25.765 1.00 21.96 245 LYS D O 1
ATOM 8773 N N . LEU D 1 257 ? 4.914 0.786 -23.740 1.00 22.12 246 LEU D N 1
ATOM 8774 C CA . LEU D 1 257 ? 6.322 0.896 -24.113 1.00 22.11 246 LEU D CA 1
ATOM 8775 C C . LEU D 1 257 ? 6.865 -0.286 -24.903 1.00 22.78 246 LEU D C 1
ATOM 8776 O O . LEU D 1 257 ? 7.914 -0.166 -25.518 1.00 21.45 246 LEU D O 1
ATOM 8781 N N . GLY D 1 258 ? 6.209 -1.435 -24.864 1.00 25.83 247 GLY D N 1
ATOM 8782 C CA . GLY D 1 258 ? 6.629 -2.578 -25.700 1.00 26.82 247 GLY D CA 1
ATOM 8783 C C . GLY D 1 258 ? 7.908 -3.283 -25.285 1.00 28.02 247 GLY D C 1
ATOM 8784 O O . GLY D 1 258 ? 8.521 -3.981 -26.098 1.00 25.95 247 GLY D O 1
ATOM 8785 N N . GLY D 1 259 ? 8.340 -3.085 -24.036 1.00 25.28 248 GLY D N 1
ATOM 8786 C CA . GLY D 1 259 ? 9.516 -3.769 -23.514 1.00 23.72 248 GLY D CA 1
ATOM 8787 C C . GLY D 1 259 ? 9.157 -5.200 -23.173 1.00 22.70 248 GLY D C 1
ATOM 8788 O O . GLY D 1 259 ? 7.976 -5.547 -23.109 1.00 24.26 248 GLY D O 1
ATOM 8789 N N . PRO D 1 260 ? 10.164 -6.049 -22.935 1.00 22.46 249 PRO D N 1
ATOM 8790 C CA . PRO D 1 260 ? 9.871 -7.457 -22.723 1.00 21.76 249 PRO D CA 1
ATOM 8791 C C . PRO D 1 260 ? 9.347 -7.782 -21.310 1.00 20.49 249 PRO D C 1
ATOM 8792 O O . PRO D 1 260 ? 8.518 -8.669 -21.161 1.00 19.40 249 PRO D O 1
ATOM 8796 N N . THR D 1 261 ? 9.806 -7.053 -20.302 1.00 21.30 250 THR D N 1
ATOM 8797 C CA . THR D 1 261 ? 9.522 -7.417 -18.913 1.00 21.19 250 THR D CA 1
ATOM 8798 C C . THR D 1 261 ? 8.678 -6.360 -18.204 1.00 20.75 250 THR D C 1
ATOM 8799 O O . THR D 1 261 ? 8.361 -5.290 -18.762 1.00 19.91 250 THR D O 1
ATOM 8803 N N . ALA D 1 262 ? 8.297 -6.683 -16.972 1.00 21.26 251 ALA D N 1
ATOM 8804 C CA . ALA D 1 262 ? 7.539 -5.759 -16.130 1.00 19.85 251 ALA D CA 1
ATOM 8805 C C . ALA D 1 262 ? 8.452 -4.666 -15.522 1.00 19.77 251 ALA D C 1
ATOM 8806 O O . ALA D 1 262 ? 7.988 -3.880 -14.716 1.00 18.08 251 ALA D O 1
ATOM 8808 N N . PHE D 1 263 ? 9.721 -4.595 -15.943 1.00 20.20 252 PHE D N 1
ATOM 8809 C CA . PHE D 1 263 ? 10.683 -3.607 -15.436 1.00 19.77 252 PHE D CA 1
ATOM 8810 C C . PHE D 1 263 ? 11.229 -2.662 -16.515 1.00 20.71 252 PHE D C 1
ATOM 8811 O O . PHE D 1 263 ? 12.407 -2.739 -16.881 1.00 19.07 252 PHE D O 1
ATOM 8819 N N . PRO D 1 264 ? 10.378 -1.761 -17.035 1.00 21.79 253 PRO D N 1
ATOM 8820 C CA . PRO D 1 264 ? 10.878 -0.891 -18.125 1.00 23.34 253 PRO D CA 1
ATOM 8821 C C . PRO D 1 264 ? 11.998 0.061 -17.721 1.00 21.85 253 PRO D C 1
ATOM 8822 O O . PRO D 1 264 ? 12.807 0.446 -18.567 1.00 21.73 253 PRO D O 1
ATOM 8826 N N . ALA D 1 265 ? 12.074 0.414 -16.434 1.00 23.21 254 ALA D N 1
ATOM 8827 C CA . ALA D 1 265 ? 13.184 1.213 -15.954 1.00 23.01 254 ALA D CA 1
ATOM 8828 C C . ALA D 1 265 ? 14.516 0.545 -16.267 1.00 22.74 254 ALA D C 1
ATOM 8829 O O . ALA D 1 265 ? 15.525 1.234 -16.460 1.00 21.40 254 ALA D O 1
ATOM 8831 N N . ILE D 1 266 ? 14.519 -0.798 -16.246 1.00 23.01 255 ILE D N 1
ATOM 8832 C CA . ILE D 1 266 ? 15.712 -1.583 -16.546 1.00 23.90 255 ILE D CA 1
ATOM 8833 C C . ILE D 1 266 ? 15.858 -1.914 -18.027 1.00 23.00 255 ILE D C 1
ATOM 8834 O O . ILE D 1 266 ? 16.932 -1.739 -18.591 1.00 19.40 255 ILE D O 1
ATOM 8839 N N . ASP D 1 267 ? 14.792 -2.397 -18.650 1.00 22.32 256 ASP D N 1
ATOM 8840 C CA . ASP D 1 267 ? 14.935 -2.912 -20.023 1.00 23.27 256 ASP D CA 1
ATOM 8841 C C . ASP D 1 267 ? 14.638 -1.922 -21.149 1.00 22.90 256 ASP D C 1
ATOM 8842 O O . ASP D 1 267 ? 15.025 -2.176 -22.272 1.00 22.05 256 ASP D O 1
ATOM 8847 N N . VAL D 1 268 ? 13.981 -0.798 -20.857 1.00 24.13 257 VAL D N 1
ATOM 8848 C CA . VAL D 1 268 ? 13.810 0.263 -21.842 1.00 22.59 257 VAL D CA 1
ATOM 8849 C C . VAL D 1 268 ? 14.009 1.626 -21.199 1.00 22.71 257 VAL D C 1
ATOM 8850 O O . VAL D 1 268 ? 13.153 2.498 -21.325 1.00 22.93 257 VAL D O 1
ATOM 8854 N N . PRO D 1 269 ? 15.172 1.835 -20.546 1.00 24.25 258 PRO D N 1
ATOM 8855 C CA . PRO D 1 269 ? 15.418 3.040 -19.772 1.00 22.72 258 PRO D CA 1
ATOM 8856 C C . PRO D 1 269 ? 15.358 4.327 -20.576 1.00 22.70 258 PRO D C 1
ATOM 8857 O O . PRO D 1 269 ? 14.960 5.364 -20.058 1.00 20.60 258 PRO D O 1
ATOM 8861 N N . ASP D 1 270 ? 15.801 4.262 -21.824 1.00 22.97 259 ASP D N 1
ATOM 8862 C CA . ASP D 1 270 ? 15.722 5.392 -22.740 1.00 25.38 259 ASP D CA 1
ATOM 8863 C C . ASP D 1 270 ? 14.267 5.819 -22.979 1.00 23.01 259 ASP D C 1
ATOM 8864 O O . ASP D 1 270 ? 13.964 7.013 -23.058 1.00 22.77 259 ASP D O 1
ATOM 8869 N N . ARG D 1 271 ? 13.373 4.847 -23.099 1.00 23.00 260 ARG D N 1
ATOM 8870 C CA . ARG D 1 271 ? 11.954 5.150 -23.326 1.00 24.18 260 ARG D CA 1
ATOM 8871 C C . ARG D 1 271 ? 11.312 5.729 -22.064 1.00 22.16 260 ARG D C 1
ATOM 8872 O O . ARG D 1 271 ? 10.587 6.701 -22.132 1.00 21.52 260 ARG D O 1
ATOM 8880 N N . ALA D 1 272 ? 11.584 5.124 -20.919 1.00 22.67 261 ALA D N 1
ATOM 8881 C CA . ALA D 1 272 ? 11.084 5.654 -19.659 1.00 21.38 261 ALA D CA 1
ATOM 8882 C C . ALA D 1 272 ? 11.546 7.098 -19.508 1.00 21.75 261 ALA D C 1
ATOM 8883 O O . ALA D 1 272 ? 10.761 7.984 -19.153 1.00 22.94 261 ALA D O 1
ATOM 8885 N N . ALA D 1 273 ? 12.801 7.338 -19.874 1.00 21.48 262 ALA D N 1
ATOM 8886 C CA . ALA D 1 273 ? 13.393 8.653 -19.741 1.00 22.02 262 ALA D CA 1
ATOM 8887 C C . ALA D 1 273 ? 12.707 9.738 -20.590 1.00 23.29 262 ALA D C 1
ATOM 8888 O O . ALA D 1 273 ? 12.495 10.851 -20.117 1.00 22.72 262 ALA D O 1
ATOM 8890 N N . VAL D 1 274 ? 12.318 9.417 -21.821 1.00 24.18 263 VAL D N 1
ATOM 8891 C CA A VAL D 1 274 ? 11.740 10.436 -22.698 0.50 24.00 263 VAL D CA 1
ATOM 8892 C CA B VAL D 1 274 ? 11.712 10.411 -22.728 0.50 23.99 263 VAL D CA 1
ATOM 8893 C C . VAL D 1 274 ? 10.372 10.897 -22.166 1.00 23.90 263 VAL D C 1
ATOM 8894 O O . VAL D 1 274 ? 10.027 12.085 -22.293 1.00 22.72 263 VAL D O 1
ATOM 8901 N N . HIS D 1 275 ? 9.626 9.986 -21.524 1.00 20.61 264 HIS D N 1
ATOM 8902 C CA . HIS D 1 275 ? 8.336 10.326 -20.891 1.00 21.77 264 HIS D CA 1
ATOM 8903 C C . HIS D 1 275 ? 8.521 11.183 -19.637 1.00 22.00 264 HIS D C 1
ATOM 8904 O O . HIS D 1 275 ? 7.781 12.149 -19.411 1.00 22.38 264 HIS D O 1
ATOM 8911 N N . ILE D 1 276 ? 9.545 10.847 -18.859 1.00 21.81 265 ILE D N 1
ATOM 8912 C CA . ILE D 1 276 ? 9.942 11.654 -17.705 1.00 21.59 265 ILE D CA 1
ATOM 8913 C C . ILE D 1 276 ? 10.377 13.061 -18.141 1.00 22.74 265 ILE D C 1
ATOM 8914 O O . ILE D 1 276 ? 9.893 14.051 -17.593 1.00 23.19 265 ILE D O 1
ATOM 8919 N N . ARG D 1 277 ? 11.249 13.153 -19.144 1.00 23.50 266 ARG D N 1
ATOM 8920 C CA . ARG D 1 277 ? 11.665 14.468 -19.665 1.00 24.35 266 ARG D CA 1
ATOM 8921 C C . ARG D 1 277 ? 10.503 15.310 -20.178 1.00 24.58 266 ARG D C 1
ATOM 8922 O O . ARG D 1 277 ? 10.472 16.526 -19.982 1.00 21.53 266 ARG D O 1
ATOM 8930 N N . GLU D 1 278 ? 9.536 14.657 -20.818 1.00 22.74 267 GLU D N 1
ATOM 8931 C CA . GLU D 1 278 ? 8.369 15.338 -21.334 1.00 25.14 267 GLU D CA 1
ATOM 8932 C C . GLU D 1 278 ? 7.601 16.023 -20.202 1.00 26.13 267 GLU D C 1
ATOM 8933 O O . GLU D 1 278 ? 7.210 17.194 -20.318 1.00 23.94 267 GLU D O 1
ATOM 8939 N N . PHE D 1 279 ? 7.383 15.285 -19.116 1.00 27.15 268 PHE D N 1
ATOM 8940 C CA . PHE D 1 279 ? 6.655 15.822 -17.958 1.00 27.33 268 PHE D CA 1
ATOM 8941 C C . PHE D 1 279 ? 7.453 16.898 -17.232 1.00 27.51 268 PHE D C 1
ATOM 8942 O O . PHE D 1 279 ? 6.878 17.895 -16.816 1.00 26.62 268 PHE D O 1
ATOM 8950 N N . ALA D 1 280 ? 8.770 16.714 -17.116 1.00 30.75 269 ALA D N 1
ATOM 8951 C CA . ALA D 1 280 ? 9.632 17.730 -16.504 1.00 31.99 269 ALA D CA 1
ATOM 8952 C C . ALA D 1 280 ? 9.651 19.023 -17.314 1.00 34.47 269 ALA D C 1
ATOM 8953 O O . ALA D 1 280 ? 9.633 20.123 -16.745 1.00 36.07 269 ALA D O 1
ATOM 8955 N N . THR D 1 281 ? 9.699 18.884 -18.637 1.00 33.48 270 THR D N 1
ATOM 8956 C CA . THR D 1 281 ? 9.640 20.028 -19.550 1.00 35.42 270 THR D CA 1
ATOM 8957 C C . THR D 1 281 ? 8.323 20.784 -19.438 1.00 35.94 270 THR D C 1
ATOM 8958 O O . THR D 1 281 ? 8.306 22.021 -19.471 1.00 34.79 270 THR D O 1
ATOM 8962 N N . ALA D 1 282 ? 7.225 20.035 -19.340 1.00 34.70 271 ALA D N 1
ATOM 8963 C CA . ALA D 1 282 ? 5.910 20.625 -19.179 1.00 34.51 271 ALA D CA 1
ATOM 8964 C C . ALA D 1 282 ? 5.809 21.420 -17.872 1.00 36.98 271 ALA D C 1
ATOM 8965 O O . ALA D 1 282 ? 5.224 22.509 -17.848 1.00 36.05 271 ALA D O 1
ATOM 8967 N N . ILE D 1 283 ? 6.382 20.879 -16.800 1.00 34.76 272 ILE D N 1
ATOM 8968 C CA . ILE D 1 283 ? 6.376 21.561 -15.496 1.00 36.83 272 ILE D CA 1
ATOM 8969 C C . ILE D 1 283 ? 7.161 22.866 -15.596 1.00 41.85 272 ILE D C 1
ATOM 8970 O O . ILE D 1 283 ? 6.700 23.905 -15.118 1.00 41.15 272 ILE D O 1
ATOM 8975 N N . ARG D 1 284 ? 8.326 22.813 -16.239 1.00 44.93 273 ARG D N 1
ATOM 8976 C CA . ARG D 1 284 ? 9.152 24.011 -16.449 1.00 48.97 273 ARG D CA 1
ATOM 8977 C C . ARG D 1 284 ? 8.470 25.110 -17.279 1.00 51.47 273 ARG D C 1
ATOM 8978 O O . ARG D 1 284 ? 8.883 26.263 -17.226 1.00 48.88 273 ARG D O 1
ATOM 8986 N N . GLN D 1 285 ? 7.439 24.760 -18.042 1.00 54.00 274 GLN D N 1
ATOM 8987 C CA . GLN D 1 285 ? 6.663 25.740 -18.802 1.00 57.57 274 GLN D CA 1
ATOM 8988 C C . GLN D 1 285 ? 5.306 26.069 -18.164 1.00 58.48 274 GLN D C 1
ATOM 8989 O O . GLN D 1 285 ? 4.272 25.994 -18.823 1.00 61.61 274 GLN D O 1
ATOM 8995 N N . GLY D 1 286 ? 5.311 26.445 -16.890 1.00 60.33 275 GLY D N 1
ATOM 8996 C CA . GLY D 1 286 ? 4.086 26.848 -16.197 1.00 58.51 275 GLY D CA 1
ATOM 8997 C C . GLY D 1 286 ? 3.327 25.672 -15.615 1.00 60.98 275 GLY D C 1
ATOM 8998 O O . GLY D 1 286 ? 3.114 24.660 -16.286 1.00 62.56 275 GLY D O 1
#

Foldseek 3Di:
DVQKDWDDQPPAIWIKGWLVDPADDDAEEEEEAFLFFCVLQPLLCVLCVPHHTYMYTDDGQYDPGGDFDDADALVVVLSRVVSVCVVVVHQAYEYEYAARSLSNVLVNCQVNDCVRHQEYEYELYQFAQDDPQVLVLLVQLLDLVRNVVSLVSVLCQFQVPPPPPFVCCCSCPRSVNGDSSGSSSSSVRVNVCCVVQVGSLSSQVPRPDHHAYEYEFQPDPDPVRVVVLVVSCVVDVRYYYYHPNFNGRSCSGGVSVVVNVVVVVVGVVVVVD/DPQKDWDDQPPAIWIKGWLVDPADDDAEEEEEDFLFFCVLQPLLCVLCVPHHTYMYTDDGQYDPQGDFDDADALVVVLSSSVSVCVVVVHQAYEYEYAARSLSNVLVNCQVNDCVRHQEYEYELYQFAQDDPQVLVLLVQLLDLVRNVVSLVSVLCQFQVPDPDPFVCCCSCPRSVNGDSSGSSSSSVRVNVCCVPQVGSLSSQVPRPDHHAYEYEFQPDPDPVRVVVQVVSCVVDVRYYYYHPNFNGRSCSGGVSVVVNVVVVVVGVVSVVD/DPQKDWDDQPPAIWIKGWLVDPADDDAEEEEEDFLFFCVLQPLLCVLCVPHHTYMYTDDGQYDPGGDFDDADALVVVLSSSVSVCVVVVHQAYEYEYAARSLSNVLVNCQVNDCVRHQEYEYELYQFAQDDPQVLVLLVQLLDLVRNVVSLVSVLCQFQVPPPDPFVCCCSCPRSVNGDSSGSSSSSVRVNVCCVVQVGSLSSQVPRPDHHAYEYEYQPDPDPVRVVVQVVSCVVDVRYYYHHPNFNGRSCSGGVSVVVNVVVVVVGVVSVVD/DQKDWDDQPPAIWIKGWLVDPADDDAEEEEEDFLFFCVLQPLLCVLCVPHHTYMYIDDGQYDPGGDFDDADALVVVLSRVVSVCVVVVHQAYEYEYAARSLSNVLVNCQVNDCVRHQEYEYELYQFAQDDPQVLVLLVQLLDLVRNVVSLVSVLCQFQVPPPDPFVCCCSCPRSVNGHSSGSSSSSVRVNVCCVPQVGSLSSQVPRPDHHAYEYEFQDDPDPVRVVVQVVSCVVDVRYYYYHPNFRGRSCSGGVSVVVNVVVVVVGVVSVVD

Radius of gyration: 37.24 Å; Cα contacts (8 Å, |Δi|>4): 2001; chains: 4; bounding box: 66×110×96 Å

Sequence (1091 aa):
DTYLHETLVFDNKLSYIDNQRDTDGPAILLLPGWCHDHRVYKYLIQELDADFRVIIVPNWRGHGLSPSEVPDFGYQEQVKDALEILDQLGVETFLPVSHSHGGWVLVELLEQAGPERAPRGIIMDWLMWAPKPDFAKSLTLLKDPERWREGTHGLFDVWLDGHDEKRVRHHLLEEMADYGYDCWGRSGRVIEDAYGRNGSPMQMMANLTKTRPIRHIFSQQPTEPEYEKINSSDFAEQHPWFSYAKLGGPTAFPAIDVPDRAAVVHIREFATAIRQGDTYLHETLVFDNKLSYIDNQRDTDGPAIILLLPGWCHDHRVYKYLIQELDADFRVIVPNWRGHGLSPSEVPDFGYQEQVKDALEILDQLGVETFLPVSHSHGGWVLVELLEQAGPERAPRGIIMDWLMWAPKPDFAKSLTLLKDPERWREGTHGLFDVWLDGHDEEKRVRHHLLEEMADYGYDCWGRSGRRVIEDAYGRNGSPMQQMMANLTKTRPIRHIFSQQPTEPEYEKINSDFAEQHPWFSYAKKLGGPTAFPAIDVPDRAAVHIREFATAIRQGDTYLHETLVFDNKLSYIDNQRDTDGPAILLLPGWCHDHRVYKYLIQELDADFRVIVPNWRGHGLSPSEVPDFGYQEQVKDALEILDQLGVETFLPVSHSHGGWVLVELLEQAGPERAPRGIIMDWLMWAPKPDDFAKSLTLLKDPERWREGTHGLFDVWLDGHDEEKRVRHHLLEEMMADYGYDCWGRSGRVIEDAYGRNGSPMQMMANLTKTRPIRHIFSQQPTEPEYEKINSDFAEQHPWFSYAKLGGPTAFPAIDVPDRAAVHIREFATAIRQGTYLHETLVFDNKLSYIDNQRDTDGPAIILLLPGWCHDHRVYKYLIQELDADFRVIVPNWRGHGLSPSEVPDFGYQEQVKDALEILDQLGVETFLPVSHSHGGWVLVELLEQAGPERAPRGIIMDWLMWAPKPDFAKSLTLLKDPERWREGTHGLFDVWLDGHDEEKRVRHHLLEEMADYGYDCWGRSGRRVIEDAYGRNGSPMQQMMANLTKTRPIRHIFSQQPTEPEYEKINSDFAEQHPWFSYAKLGGPTAFPAIDVPDRAAVVHIREFATAIRQG

Nearest PDB structures (foldseek):
  7okz-assembly2_BBB  TM=1.002E+00  e=2.117E-58  Paenarthrobacter nitroguajacolicus
  8oxn-assembly2_BBB  TM=1.003E+00  e=2.117E-58  Paenarthrobacter nitroguajacolicus
  8a97-assembly2_BBB  TM=1.002E+00  e=1.473E-57  Paenarthrobacter nitroguajacolicus
  6rb3-assembly3_B  TM=9.789E-01  e=1.421E-30  Mycobacteroides abscessus
  6ra3-assembly1_F  TM=9.727E-01  e=1.511E-29  Mycobacteroides abscessus subsp. abscessus

Solvent-accessible surface area: 43829 Å² total; per-residue (Å²): 108,114,46,51,59,115,31,107,1,116,91,28,155,3,20,20,1,2,7,121,71,147,65,109,36,1,7,0,0,0,0,0,2,17,0,2,0,9,46,0,0,74,49,0,5,136,65,0,26,78,78,7,53,0,0,0,1,0,1,39,15,14,3,90,97,34,68,131,24,60,28,7,12,8,68,50,1,0,101,0,0,28,45,1,0,87,84,42,67,13,122,40,0,0,0,0,0,7,24,15,0,0,1,0,0,1,34,0,0,62,80,19,15,45,160,50,0,29,42,0,0,0,0,13,1,44,1,43,54,45,102,106,95,26,38,100,12,2,58,18,3,32,38,47,148,90,33,77,85,0,5,49,28,7,16,48,90,48,16,49,6,62,25,45,136,127,0,11,90,1,2,56,100,11,9,56,96,5,31,42,40,10,9,3,10,2,0,31,15,9,60,27,0,10,35,96,36,28,13,0,20,105,15,0,43,121,14,106,119,64,8,46,0,15,0,0,0,1,16,25,73,78,102,113,0,48,130,46,0,35,65,21,26,137,137,35,127,38,5,12,18,3,59,15,65,8,36,0,11,4,0,0,5,23,23,20,72,35,0,0,42,2,0,74,36,6,0,68,12,25,102,98,104,101,110,75,50,62,114,32,106,1,42,123,26,155,3,20,20,2,2,7,120,74,147,64,109,36,1,7,0,0,0,0,0,3,16,0,3,0,6,42,0,0,79,49,0,12,135,64,0,26,81,78,7,53,0,0,0,0,0,0,34,15,14,3,76,97,34,68,149,26,108,67,9,12,12,39,14,0,1,56,1,0,24,33,1,0,80,84,41,68,14,123,41,0,0,0,0,0,6,24,16,0,0,1,0,0,1,18,0,0,35,46,19,15,45,158,49,0,29,56,0,0,0,0,10,1,42,1,44,54,45,103,106,115,26,38,102,12,2,70,18,3,67,43,86,158,92,32,130,84,0,6,95,31,7,20,104,80,44,18,69,84,80,133,44,175,126,0,91,90,2,2,90,100,10,9,59,93,5,30,81,47,11,10,5,11,1,0,82,14,9,66,38,0,9,68,100,29,26,13,0,20,101,16,0,43,115,14,65,111,64,10,45,0,33,0,0,0,2,16,21,74,77,102,112,0,66,131,47,0,34,67,21,28,154,139,34,136,38,7,38,58,21,91,23,66,10,39,0,7,4,0,0,6,24,23,20,71,109,0,0,51,24,0,72,89,6,0,68,25,25,104,143,103,101,109,77,49,62,115,32,108,0,120,134,28,154,3,20,19,3,2,7,119,74,145,67,110,36,2,7,0,1,0,0,0,3,16,0,3,1,5,41,0,0,79,48,0,12,136,65,0,27,79,78,7,52,0,0,0,1,0,0,42,15,14,3,75,96,34,67,147,23,107,100,11,12,8,65,56,0,0,117,1,1,28,43,1,0,88,84,41,66,14,121,41,0,0,0,0,0,7,24,16,0,0,1,0,0,1,34,0,0,65,82,18,16,44,158,50,0,29,36,0,0,0,0,11,1,43,1,41,54,44,101,109,116,26,38,100,13,2,70,18,3,64,42,86,156,90,32,129,82,1,5,93,30,7,19,104,78,47,18,69,86,79,130,44,172,127,0,90,88,2,2,92,101,10,8,57,95,5,30,72,47,11,9,0,10,2,0,96,19,9,67,56,0,10,67,149,36,27,13,0,20,104,14,0,44,119,15,106,119,65,9,44,0,16,0,0,0,2,17,22,75,76,100,113,0,50,129,46,0,34,66,21,27,134,137,34,124,38,4,11,20,3,59,14,66,9,39,0,7,4,0,0,5,23,24,21,68,34,0,0,37,1,0,72,30,6,0,67,10,25,102,90,104,157,62,69,61,115,33,107,1,115,135,28,153,4,19,20,7,2,7,119,74,146,66,110,36,1,7,0,1,0,0,0,3,16,0,3,1,18,46,0,0,79,48,0,13,134,64,0,27,79,79,7,52,0,0,0,0,0,0,42,13,13,3,94,96,34,67,147,24,109,95,8,12,9,80,57,0,3,128,1,0,32,44,1,0,87,83,42,66,13,123,41,0,0,0,0,0,7,25,16,0,0,0,0,0,0,31,0,0,61,108,18,16,44,159,48,0,29,56,0,0,0,0,10,0,43,1,44,53,44,102,107,100,27,38,102,13,2,69,18,4,72,42,88,157,90,32,88,84,0,5,60,31,7,18,52,81,46,17,51,7,59,26,44,139,126,0,8,88,2,2,61,99,10,9,57,95,5,29,82,47,11,9,8,14,1,0,97,12,9,67,84,0,9,67,181,35,26,13,0,20,106,15,0,44,120,14,105,119,63,9,45,0,32,0,0,0,2,18,23,73,75,103,112,0,66,126,47,0,36,62,21,26,154,136,36,136,38,7,37,58,22,90,24,66,9,39,0,7,3,0,0,5,24,23,21,74,111,0,0,58,23,0,73,88,6,0,66,25,29,104,140,105

GO terms:
  GO:0016702 oxidoreductase activity, acting on single donors with incorporation of molecular oxygen, incorporation of two atoms of oxygen (F, IDA)
  GO:0019335 methylquinoline catabolic process (P, IDA)

InterPro domains:
  IPR000073 Alpha/beta hydrolase fold-1 [PF00561] (28-150)
  IPR029058 Alpha/Beta hydrolase fold [G3DSA:3.40.50.1820] (24-268)
  IPR029058 Alpha/Beta hydrolase fold [SSF53474] (15-268)
  IPR050266 AB hydrolase superfamily [PTHR43798] (17-143)

Organism: Paenarthrobacter nitroguajacolicus (NCBI:txid211146)

Secondary structure (DSSP, 8-state):
-TTEEEEEETTEEEEEEE----SSSPEEEEE--TT--GGGGHHHHHHHTTTS-EEEE--TT-SSS--------HHHHHHHHHHHHHHHT--SEEEEEEGGGHHHHHHHHHHHHHHH---EEEES---SSPPHHHHHHHHHHH-TTTHHHHHHHHHHHHHTTB--HHHHHIIIIITTT--HHHHHHHHHHHHHHHHHHS-HHHHHHT-SS---EEEEE----SHHHHHHHHHHHHH-TTEEEEE---SSS-HHHHSHHHHHHHHHHHHHHHHT-/-TTEEEEEETTEEEEEEE----SSSPEEEEE--TT--GGGGHHHHHHHTTTS-EEEEPPTT-SSS--------HHHHHHHHHHHHHHHT--SEEEEEEGGGHHHHHHHHHHHHHHH---EEEES---SSPPHHHHHHHHHHH-TTTHHHHHHHHHHHHHTT---HHHHHIIIIITTT--HHHHHHHHHHHHHHHHHHS-HHHHHHT-SS---EEEEE----SHHHHHHHHHHHHH-TTEEEEE---SSS-HHHHSHHHHHHHHHHHHHHHHT-/-TTEEEEEETTEEEEEEE----SSSPEEEEE--TT--GGGGHHHHHHHTTTS-EEEEPPTT-SSS--------HHHHHHHHHHHHHHHT--SEEEEEEGGGHHHHHHHHHHHHHHH---EEEES---SSPPHHHHHHHHHHH-TTTHHHHHHHHHHHHHTT---HHHHHIIIIITTT--HHHHHHHHHHHHHHHHHHS-HHHHHHT-SS---EEEEE----SHHHHHHHHHHHHH-TTEEEEE---SSS-HHHHSHHHHHHHHHHHHHHHHT-/--EEEEEETTEEEEEEE----SSSPEEEEE--TT--GGGGHHHHHHHTTTS-EEEEPPTT-SSS--------HHHHHHHHHHHHHHHT---EEEEEEGGGHHHHHHHHHHHHHHH---EEEES---SSPPHHHHHHHHHHH-TTTHHHHHHHHHHHHHTTB--HHHHHIIIIITTT--HHHHHHHHHHHHHHHHHH--HHHHHHT-SS---EEEEE----SHHHHHHHHHHHHH-TTEEEEE---SSS-HHHHSHHHHHHHHHHHHHHHHT-

B-factor: mean 30.2, std 8.98, range [10.25, 78.2]